Protein AF-0000000076089443 (afdb_homodimer)

Nearest PDB structures (foldseek):
  8ug4-assembly1_B  TM=7.504E-01  e=2.454E-14  Caenorhabditis elegans
  8ug6-assembly1_B  TM=8.385E-01  e=9.277E-10  Mus musculus
  8ug7-assembly1_B  TM=7.865E-01  e=7.239E-10  Mus musculus
  8uga-assembly1_B  TM=7.853E-01  e=1.189E-09  Mus musculus
  6o84-assembly1_B  TM=7.190E-01  e=4.517E-08  Xenopus tropicalis

Foldseek 3Di:
DCPDDDDPPPVPPPPPDPPDDDDDPPPPVVVVVVVVVVVVVVVVVVVVVVVVLLVVLVVVLVVLLVLLQVVLQVCLVPFDFQDDPCSNLVSLLVLLVLLVVLLVCCVPPQCVPAPLPPPVPDPQQDWDFPPPDDPPPPPPPDPDPPPPCPVPPPDDDDDDPPDPPPPPPPPPPPPPCPLPQPFPDQAHKHLQARFDFLLLLVLLVVLLVLLLVLLVQVLCVVVVDVQVCRRDPPSVNVSSVSVSVSSVSLSVSCNRRLSIFGNHPLSSLLSSLSSLLSSLSSQLSSLLSVLLSLQVVLVVCVVVVCPPDPDDHPSPDQGPSNVCVLLRSLSSNLSSLSSSLSSVVNSVRYNTGTGRRDRDPPVCPDPVVPCPPPVCCVLQVLLQVLLVVLLVVLVVLLVVLCCCCPPVVNNLVSLVSLLVNLLVLLVVLQVLLVQLCVFLVVFDFADPPQDHSLLVLLVVLLVLQVLLLVLVLVLLVVVCVPVDPSSVSSNSSSVSVNVSLVSLSVSLSRLLRGAHADVVCLVNVTSLNSLSNSLSSLVSVLVSLSCVSVSVVSVCSSCVRQNVSVVSSSCSNRSSSNSSNSSSSSSSSVSSSPGNSHHPPSD/DCPPCPPDPPVPPPPPPPPPDDDPPVPPVVVVVVVVVVVVVVVVVVVVVVVVLLVVLVVVLVVLLVLLQVVLQVCLVPFDFQDDPCSNLVSLCVLLVLLVVLLVCCVPPQCVPAPLPPPVPDPQQDWDFPPPDDPPPPPPPDPDPPPPPPVPPPDDDDDDPPDPPPPPPPPPPPPPQPLPQPFPDQAHKHLQAGFDFLLLLVLLVVLLVLLLVLLVQVLCQVVVDVQVCRRDPPSVNVSSVSVSVSSVSLSVSCNRRLSIFGNHPLSSLLSSLSSLLSSLSSQLSSLLSVLLSLQVVLVVCVVVVCPPDPDDHPSPDQGPSNVCVLLRSLSSNLSSLSSSLSSVVNSVRYNTGTGRRDRDPPVCPDPVVPCPPPVCCVLQVLLQVLLVVLLVVLVVLLVVLCCCCPPVVNNLVSLVSLLVNLLVLLVVLQVLLVQLCVFLVVFDFADPPQDHSLLVLLVVLLVLQVLLLVLVLVLLVVVCVPVDPSSVSVNSSSVSVNVSSVSLSVSLSRLLRGAHADVVCLVNVTSLNSLSNSLSSLVSVLVSLSCVSVSVVSVCSSCVRQNVSVVSSSCSNRSSSNSSNSSSSSSSSVSSSRGNSHHPPDD

Structure (mmCIF, N/CA/C/O backbone):
data_AF-0000000076089443-model_v1
#
loop_
_entity.id
_entity.type
_entity.pdbx_description
1 polymer Otopetrin-2
#
loop_
_atom_site.group_PDB
_atom_site.id
_atom_site.type_symbol
_atom_site.label_atom_id
_atom_site.label_alt_id
_atom_site.label_comp_id
_atom_site.label_asym_id
_atom_site.label_entity_id
_atom_site.label_seq_id
_atom_site.pdbx_PDB_ins_code
_atom_site.Cartn_x
_atom_site.Cartn_y
_atom_site.Cartn_z
_atom_site.occupancy
_atom_site.B_iso_or_equiv
_atom_site.auth_seq_id
_atom_site.auth_comp_id
_atom_site.auth_asym_id
_atom_site.auth_atom_id
_atom_site.pdbx_PDB_model_num
ATOM 1 N N . MET A 1 1 ? -31.781 113.562 -28.844 1 19.86 1 MET A N 1
ATOM 2 C CA . MET A 1 1 ? -31.609 113.938 -27.438 1 19.86 1 MET A CA 1
ATOM 3 C C . MET A 1 1 ? -31.484 112.688 -26.547 1 19.86 1 MET A C 1
ATOM 5 O O . MET A 1 1 ? -32.281 111.812 -26.625 1 19.86 1 MET A O 1
ATOM 9 N N . GLU A 1 2 ? -30.25 112.562 -26 1 20.41 2 GLU A N 1
ATOM 10 C CA . GLU A 1 2 ? -29.312 111.562 -25.453 1 20.41 2 GLU A CA 1
ATOM 11 C C . GLU A 1 2 ? -29.688 111.188 -24.016 1 20.41 2 GLU A C 1
ATOM 13 O O . GLU A 1 2 ? -28.859 111.188 -23.125 1 20.41 2 GLU A O 1
ATOM 18 N N . GLU A 1 3 ? -30.969 111.5 -23.812 1 20.55 3 GLU A N 1
ATOM 19 C CA . GLU A 1 3 ? -31.312 111.625 -22.391 1 20.55 3 GLU A CA 1
ATOM 20 C C . GLU A 1 3 ? -31 110.312 -21.656 1 20.55 3 GLU A C 1
ATOM 22 O O . GLU A 1 3 ? -31.531 109.25 -22.016 1 20.55 3 GLU A O 1
ATOM 27 N N . GLY A 1 4 ? -29.922 110.25 -20.938 1 20.14 4 GLY A N 1
ATOM 28 C CA . GLY A 1 4 ? -28.938 109.375 -20.312 1 20.14 4 GLY A CA 1
ATOM 29 C C . GLY A 1 4 ? -29.469 108.688 -19.078 1 20.14 4 GLY A C 1
ATOM 30 O O . GLY A 1 4 ? -28.875 107.688 -18.594 1 20.14 4 GLY A O 1
ATOM 31 N N . ASP A 1 5 ? -30.375 109.312 -18.375 1 19.16 5 ASP A N 1
ATOM 32 C CA . ASP A 1 5 ? -30.016 109.375 -16.953 1 19.16 5 ASP A CA 1
ATOM 33 C C . ASP A 1 5 ? -30.094 108 -16.328 1 19.16 5 ASP A C 1
ATOM 35 O O . ASP A 1 5 ? -30.656 107.062 -16.906 1 19.16 5 ASP A O 1
ATOM 39 N N . ASP A 1 6 ? -30.578 108 -14.992 1 20.08 6 ASP A N 1
ATOM 40 C CA . ASP A 1 6 ? -30.188 107.688 -13.609 1 20.08 6 ASP A CA 1
ATOM 41 C C . ASP A 1 6 ? -30.688 106.312 -13.188 1 20.08 6 ASP A C 1
ATOM 43 O O . ASP A 1 6 ? -31.828 105.938 -13.477 1 20.08 6 ASP A O 1
ATOM 47 N N . VAL A 1 7 ? -29.781 105.438 -12.664 1 23.38 7 VAL A N 1
ATOM 48 C CA . VAL A 1 7 ? -29.297 104.062 -12.406 1 23.38 7 VAL A CA 1
ATOM 49 C C . VAL A 1 7 ? -29.969 103.5 -11.148 1 23.38 7 VAL A C 1
ATOM 51 O O . VAL A 1 7 ? -29.688 102.375 -10.734 1 23.38 7 VAL A O 1
ATOM 54 N N . GLN A 1 8 ? -31.047 104.125 -10.57 1 19.88 8 GLN A N 1
ATOM 55 C CA . GLN A 1 8 ? -31.172 103.875 -9.141 1 19.88 8 GLN A CA 1
ATOM 56 C C . GLN A 1 8 ? -31.359 102.375 -8.875 1 19.88 8 GLN A C 1
ATOM 58 O O . GLN A 1 8 ? -32.281 101.75 -9.414 1 19.88 8 GLN A O 1
ATOM 63 N N . ASN A 1 9 ? -30.297 101.688 -8.336 1 21.44 9 ASN A N 1
ATOM 64 C CA . ASN A 1 9 ? -29.891 100.312 -8.008 1 21.44 9 ASN A CA 1
ATOM 65 C C . ASN A 1 9 ? -30.734 99.75 -6.887 1 21.44 9 ASN A C 1
ATOM 67 O O . ASN A 1 9 ? -30.359 98.75 -6.277 1 21.44 9 ASN A O 1
ATOM 71 N N . VAL A 1 10 ? -31.953 100.188 -6.613 1 22.5 10 VAL A N 1
ATOM 72 C CA . VAL A 1 10 ? -32.438 99.812 -5.293 1 22.5 10 VAL A CA 1
ATOM 73 C C . VAL A 1 10 ? -32.438 98.25 -5.176 1 22.5 10 VAL A C 1
ATOM 75 O O . VAL A 1 10 ? -33.062 97.562 -5.957 1 22.5 10 VAL A O 1
ATOM 78 N N . LEU A 1 11 ? -31.359 97.688 -4.617 1 21.2 11 LEU A N 1
ATOM 79 C CA . LEU A 1 11 ? -30.859 96.375 -4.258 1 21.2 11 LEU A CA 1
ATOM 80 C C . LEU A 1 11 ? -31.812 95.688 -3.277 1 21.2 11 LEU A C 1
ATOM 82 O O . LEU A 1 11 ? -31.859 96.062 -2.104 1 21.2 11 LEU A O 1
ATOM 86 N N . THR A 1 12 ? -33.125 95.875 -3.4 1 22.53 12 THR A N 1
ATOM 87 C CA . THR A 1 12 ? -33.875 95.25 -2.275 1 22.53 12 THR A CA 1
ATOM 88 C C . THR A 1 12 ? -33.438 93.812 -2.045 1 22.53 12 THR A C 1
ATOM 90 O O . THR A 1 12 ? -33.312 93.062 -2.996 1 22.53 12 THR A O 1
ATOM 93 N N . GLU A 1 13 ? -32.75 93.562 -0.895 1 22.16 13 GLU A N 1
ATOM 94 C CA . GLU A 1 13 ? -32.156 92.438 -0.218 1 22.16 13 GLU A CA 1
ATOM 95 C C . GLU A 1 13 ? -33.188 91.312 0.045 1 22.16 13 GLU A C 1
ATOM 97 O O . GLU A 1 13 ? -34.125 91.562 0.809 1 22.16 13 GLU A O 1
ATOM 102 N N . GLU A 1 14 ? -33.875 90.812 -0.974 1 21.97 14 GLU A N 1
ATOM 103 C CA . GLU A 1 14 ? -34.812 89.75 -0.653 1 21.97 14 GLU A CA 1
ATOM 104 C C . GLU A 1 14 ? -34.188 88.688 0.237 1 21.97 14 GLU A C 1
ATOM 106 O O . GLU A 1 14 ? -33.062 88.25 -0.038 1 21.97 14 GLU A O 1
ATOM 111 N N . GLU A 1 15 ? -34.469 88.688 1.568 1 23.69 15 GLU A N 1
ATOM 112 C CA . GLU A 1 15 ? -34.156 87.75 2.646 1 23.69 15 GLU A CA 1
ATOM 113 C C . GLU A 1 15 ? -34.438 86.312 2.238 1 23.69 15 GLU A C 1
ATOM 115 O O . GLU A 1 15 ? -35.594 85.938 1.966 1 23.69 15 GLU A O 1
ATOM 120 N N . THR A 1 16 ? -33.719 85.75 1.293 1 24.34 16 THR A N 1
ATOM 121 C CA . THR A 1 16 ? -33.906 84.312 0.91 1 24.34 16 THR A CA 1
ATOM 122 C C . THR A 1 16 ? -33.906 83.438 2.139 1 24.34 16 THR A C 1
ATOM 124 O O . THR A 1 16 ? -33.062 83.625 3.031 1 24.34 16 THR A O 1
ATOM 127 N N . LEU A 1 17 ? -35.031 82.938 2.578 1 27.06 17 LEU A N 1
ATOM 128 C CA . LEU A 1 17 ? -35.344 82 3.621 1 27.06 17 LEU A CA 1
ATOM 129 C C . LEU A 1 17 ? -34.406 80.812 3.531 1 27.06 17 LEU A C 1
ATOM 131 O O . LEU A 1 17 ? -34.094 80.312 2.434 1 27.06 17 LEU A O 1
ATOM 135 N N . PRO A 1 18 ? -33.562 80.5 4.621 1 25.81 18 PRO A N 1
ATOM 136 C CA . PRO A 1 18 ? -32.531 79.5 4.742 1 25.81 18 PRO A CA 1
ATOM 137 C C . PRO A 1 18 ? -33.062 78.062 4.43 1 25.81 18 PRO A C 1
ATOM 139 O O . PRO A 1 18 ? -34.156 77.75 4.875 1 25.81 18 PRO A O 1
ATOM 142 N N . VAL A 1 19 ? -33 77.562 3.176 1 29.19 19 VAL A N 1
ATOM 143 C CA . VAL A 1 19 ? -33.312 76.25 2.758 1 29.19 19 VAL A CA 1
ATOM 144 C C . VAL A 1 19 ? -32.719 75.25 3.73 1 29.19 19 VAL A C 1
ATOM 146 O O . VAL A 1 19 ? -31.531 75.312 4.09 1 29.19 19 VAL A O 1
ATOM 149 N N . GLU A 1 20 ? -33.531 74.562 4.488 1 26.94 20 GLU A N 1
ATOM 150 C CA . GLU A 1 20 ? -33.312 73.5 5.434 1 26.94 20 GLU A CA 1
ATOM 151 C C . GLU A 1 20 ? -32.344 72.438 4.855 1 26.94 20 GLU A C 1
ATOM 153 O O . GLU A 1 20 ? -32.375 72.125 3.66 1 26.94 20 GLU A O 1
ATOM 158 N N . ALA A 1 21 ? -31.25 72.062 5.586 1 27.25 21 ALA A N 1
ATOM 159 C CA . ALA A 1 21 ? -30.062 71.25 5.469 1 27.25 21 ALA A CA 1
ATOM 160 C C . ALA A 1 21 ? -30.422 69.812 5.035 1 27.25 21 ALA A C 1
ATOM 162 O O . ALA A 1 21 ? -31.422 69.25 5.508 1 27.25 21 ALA A O 1
ATOM 163 N N . SER A 1 22 ? -30.078 69.375 3.824 1 29.45 22 SER A N 1
ATOM 164 C CA . SER A 1 22 ? -30.141 68.125 3.141 1 29.45 22 SER A CA 1
ATOM 165 C C . SER A 1 22 ? -29.688 67 4.059 1 29.45 22 SER A C 1
ATOM 167 O O . SER A 1 22 ? -28.719 67.125 4.812 1 29.45 22 SER A O 1
ATOM 169 N N . THR A 1 23 ? -30.562 66.062 4.484 1 33.44 23 THR A N 1
ATOM 170 C CA . THR A 1 23 ? -30.406 64.875 5.238 1 33.44 23 THR A CA 1
ATOM 171 C C . THR A 1 23 ? -29.266 64 4.68 1 33.44 23 THR A C 1
ATOM 173 O O . THR A 1 23 ? -29.109 63.906 3.463 1 33.44 23 THR A O 1
ATOM 176 N N . PRO A 1 24 ? -28.203 63.688 5.461 1 35.5 24 PRO A N 1
ATOM 177 C CA . PRO A 1 24 ? -26.984 62.969 5.082 1 35.5 24 PRO A CA 1
ATOM 178 C C . PRO A 1 24 ? -27.281 61.625 4.418 1 35.5 24 PRO A C 1
ATOM 180 O O . PRO A 1 24 ? -28.281 60.969 4.754 1 35.5 24 PRO A O 1
ATOM 183 N N . LYS A 1 25 ? -26.938 61.406 3.154 1 36.22 25 LYS A N 1
ATOM 184 C CA . LYS A 1 25 ? -26.984 60.188 2.328 1 36.22 25 LYS A CA 1
ATOM 185 C C . LYS A 1 25 ? -26.375 59 3.062 1 36.22 25 LYS A C 1
ATOM 187 O O . LYS A 1 25 ? -25.156 58.938 3.27 1 36.22 25 LYS A O 1
ATOM 192 N N . LYS A 1 26 ? -27 58.406 3.982 1 39.66 26 LYS A N 1
ATOM 193 C CA . LYS A 1 26 ? -26.562 57.156 4.641 1 39.66 26 LYS A CA 1
ATOM 194 C C . LYS A 1 26 ? -26.359 56.031 3.629 1 39.66 26 LYS A C 1
ATOM 196 O O . LYS A 1 26 ? -26.125 54.906 4.008 1 39.66 26 LYS A O 1
ATOM 201 N N . LYS A 1 27 ? -26.734 56.188 2.342 1 39.53 27 LYS A N 1
ATOM 202 C CA . LYS A 1 27 ? -26.938 54.906 1.656 1 39.53 27 LYS A CA 1
ATOM 203 C C . LYS A 1 27 ? -25.609 54.281 1.27 1 39.53 27 LYS A C 1
ATOM 205 O O . LYS A 1 27 ? -25.594 53.219 0.614 1 39.53 27 LYS A O 1
ATOM 210 N N . LYS A 1 28 ? -24.594 55 1.233 1 43.97 28 LYS A N 1
ATOM 211 C CA . LYS A 1 28 ? -23.531 54.375 0.473 1 43.97 28 LYS A CA 1
ATOM 212 C C . LYS A 1 28 ? -22.891 53.219 1.273 1 43.97 28 LYS A C 1
ATOM 214 O O . LYS A 1 28 ? -22.031 52.5 0.762 1 43.97 28 LYS A O 1
ATOM 219 N N . GLU A 1 29 ? -23.156 53.188 2.547 1 44.69 29 GLU A N 1
ATOM 220 C CA . GLU A 1 29 ? -22.359 52.219 3.262 1 44.69 29 GLU A CA 1
ATOM 221 C C . GLU A 1 29 ? -22.859 50.781 2.988 1 44.69 29 GLU A C 1
ATOM 223 O O . GLU A 1 29 ? -22.141 49.812 3.258 1 44.69 29 GLU A O 1
ATOM 228 N N . LYS A 1 30 ? -24 50.656 2.332 1 53.44 30 LYS A N 1
ATOM 229 C CA . LYS A 1 30 ? -24.562 49.312 2.201 1 53.44 30 LYS A CA 1
ATOM 230 C C . LYS A 1 30 ? -23.953 48.594 1.008 1 53.44 30 LYS A C 1
ATOM 232 O O . LYS A 1 30 ? -23.969 47.344 0.962 1 53.44 30 LYS A O 1
ATOM 237 N N . ARG A 1 31 ? -23.391 49.406 0.095 1 54.81 31 ARG A N 1
ATOM 238 C CA . ARG A 1 31 ? -22.906 48.719 -1.103 1 54.81 31 ARG A CA 1
ATOM 239 C C . ARG A 1 31 ? -21.562 48.062 -0.845 1 54.81 31 ARG A C 1
ATOM 241 O O . ARG A 1 31 ? -21.281 46.969 -1.387 1 54.81 31 ARG A O 1
ATOM 248 N N . GLY A 1 32 ? -20.75 48.625 -0.002 1 51.41 32 GLY A N 1
ATOM 249 C CA . GLY A 1 32 ? -19.453 48.031 0.278 1 51.41 32 GLY A CA 1
ATOM 250 C C . GLY A 1 32 ? -19.547 46.719 1.005 1 51.41 32 GLY A C 1
ATOM 251 O O . GLY A 1 32 ? -18.766 45.781 0.739 1 51.41 32 GLY A O 1
ATOM 252 N N . ASP A 1 33 ? -20.562 46.625 1.915 1 56.5 33 ASP A N 1
ATOM 253 C CA . ASP A 1 33 ? -20.719 45.375 2.666 1 56.5 33 ASP A CA 1
ATOM 254 C C . ASP A 1 33 ? -21.234 44.25 1.764 1 56.5 33 ASP A C 1
ATOM 256 O O . ASP A 1 33 ? -20.828 43.094 1.916 1 56.5 33 ASP A O 1
ATOM 260 N N . TYR A 1 34 ? -21.984 44.594 0.722 1 56.16 34 TYR A N 1
ATOM 261 C CA . TYR A 1 34 ? -22.5 43.562 -0.181 1 56.16 34 TYR A CA 1
ATOM 262 C C . TYR A 1 34 ? -21.406 43.031 -1.074 1 56.16 34 TYR A C 1
ATOM 264 O O . TYR A 1 34 ? -21.359 41.812 -1.351 1 56.16 34 TYR A O 1
ATOM 272 N N . LEU A 1 35 ? -20.531 43.844 -1.56 1 53.41 35 LEU A N 1
ATOM 273 C CA . LEU A 1 35 ? -19.422 43.406 -2.4 1 53.41 35 LEU A CA 1
ATOM 274 C C . LEU A 1 35 ? -18.453 42.531 -1.6 1 53.41 35 LEU A C 1
ATOM 276 O O . LEU A 1 35 ? -17.938 41.531 -2.102 1 53.41 35 LEU A O 1
ATOM 280 N N . LEU A 1 36 ? -18.203 42.875 -0.38 1 53.44 36 LEU A N 1
ATOM 281 C CA . LEU A 1 36 ? -17.375 42.062 0.493 1 53.44 36 LEU A CA 1
ATOM 282 C C . LEU A 1 36 ? -18.047 40.75 0.821 1 53.44 36 LEU A C 1
ATOM 284 O O . LEU A 1 36 ? -17.391 39.688 0.857 1 53.44 36 LEU A O 1
ATOM 288 N N . TYR A 1 37 ? -19.328 40.844 0.975 1 52.72 37 TYR A N 1
ATOM 289 C CA . TYR A 1 37 ? -20.094 39.625 1.249 1 52.72 37 TYR A CA 1
ATOM 290 C C . TYR A 1 37 ? -20.141 38.719 0.03 1 52.72 37 TYR A C 1
ATOM 292 O O . TYR A 1 37 ? -19.969 37.5 0.154 1 52.72 37 TYR A O 1
ATOM 300 N N . THR A 1 38 ? -20.266 39.219 -1.16 1 54.03 38 THR A N 1
ATOM 301 C CA . THR A 1 38 ? -20.25 38.438 -2.391 1 54.03 38 THR A CA 1
ATOM 302 C C . THR A 1 38 ? -18.844 37.875 -2.65 1 54.03 38 THR A C 1
ATOM 304 O O . THR A 1 38 ? -18.719 36.75 -3.148 1 54.03 38 THR A O 1
ATOM 307 N N . GLY A 1 39 ? -17.875 38.594 -2.398 1 49.25 39 GLY A N 1
ATOM 308 C CA . GLY A 1 39 ? -16.5 38.125 -2.537 1 49.25 39 GLY A CA 1
ATOM 309 C C . GLY A 1 39 ? -16.172 36.938 -1.633 1 49.25 39 GLY A C 1
ATOM 310 O O . GLY A 1 39 ? -15.5 36 -2.051 1 49.25 39 GLY A O 1
ATOM 311 N N . VAL A 1 40 ? -16.703 37.062 -0.443 1 52.12 40 VAL A N 1
ATOM 312 C CA . VAL A 1 40 ? -16.484 36 0.518 1 52.12 40 VAL A CA 1
ATOM 313 C C . VAL A 1 40 ? -17.25 34.75 0.077 1 52.12 40 VAL A C 1
ATOM 315 O O . VAL A 1 40 ? -16.734 33.625 0.155 1 52.12 40 VAL A O 1
ATOM 318 N N . ILE A 1 41 ? -18.422 34.906 -0.445 1 50.44 41 ILE A N 1
ATOM 319 C CA . ILE A 1 41 ? -19.234 33.781 -0.936 1 50.44 41 ILE A CA 1
ATOM 320 C C . ILE A 1 41 ? -18.562 33.156 -2.152 1 50.44 41 ILE A C 1
ATOM 322 O O . ILE A 1 41 ? -18.516 31.938 -2.275 1 50.44 41 ILE A O 1
ATOM 326 N N . ILE A 1 42 ? -18.094 33.969 -3.066 1 48.75 42 ILE A N 1
ATOM 327 C CA . ILE A 1 42 ? -17.422 33.469 -4.266 1 48.75 42 ILE A CA 1
ATOM 328 C C . ILE A 1 42 ? -16.141 32.75 -3.883 1 48.75 42 ILE A C 1
ATOM 330 O O . ILE A 1 42 ? -15.828 31.688 -4.422 1 48.75 42 ILE A O 1
ATOM 334 N N . SER A 1 43 ? -15.453 33.406 -2.953 1 52.41 43 SER A N 1
ATOM 335 C CA . SER A 1 43 ? -14.219 32.75 -2.516 1 52.41 43 SER A CA 1
ATOM 336 C C . SER A 1 43 ? -14.492 31.422 -1.842 1 52.41 43 SER A C 1
ATOM 338 O O . SER A 1 43 ? -13.758 30.453 -2.057 1 52.41 43 SER A O 1
ATOM 340 N N . LYS A 1 44 ? -15.523 31.422 -1.056 1 54.94 44 LYS A N 1
ATOM 341 C CA . LYS A 1 44 ? -15.922 30.188 -0.393 1 54.94 44 LYS A CA 1
ATOM 342 C C . LYS A 1 44 ? -16.359 29.141 -1.407 1 54.94 44 LYS A C 1
ATOM 344 O O . LYS A 1 44 ? -16.047 27.953 -1.269 1 54.94 44 LYS A O 1
ATOM 349 N N . LEU A 1 45 ? -17.078 29.516 -2.457 1 52.28 45 LEU A N 1
ATOM 350 C CA . LEU A 1 45 ? -17.5 28.625 -3.529 1 52.28 45 LEU A CA 1
ATOM 351 C C . LEU A 1 45 ? -16.297 28.078 -4.301 1 52.28 45 LEU A C 1
ATOM 353 O O . LEU A 1 45 ? -16.281 26.922 -4.699 1 52.28 45 LEU A O 1
ATOM 357 N N . PHE A 1 46 ? -15.32 28.906 -4.395 1 54.75 46 PHE A N 1
ATOM 358 C CA . PHE A 1 46 ? -14.117 28.5 -5.109 1 54.75 46 PHE A CA 1
ATOM 359 C C . PHE A 1 46 ? -13.32 27.484 -4.297 1 54.75 46 PHE A C 1
ATOM 361 O O . PHE A 1 46 ? -12.773 26.531 -4.855 1 54.75 46 PHE A O 1
ATOM 368 N N . PHE A 1 47 ? -13.352 27.766 -3.021 1 54.25 47 PHE A N 1
ATOM 369 C CA . PHE A 1 47 ? -12.633 26.844 -2.156 1 54.25 47 PHE A CA 1
ATOM 370 C C . PHE A 1 47 ? -13.32 25.469 -2.143 1 54.25 47 PHE A C 1
ATOM 372 O O . PHE A 1 47 ? -12.648 24.438 -2.168 1 54.25 47 PHE A O 1
ATOM 379 N N . PHE A 1 48 ? -14.602 25.625 -2.02 1 56.12 48 PHE A N 1
ATOM 380 C CA . PHE A 1 48 ? -15.398 24.406 -2.045 1 56.12 48 PHE A CA 1
ATOM 381 C C . PHE A 1 48 ? -15.164 23.625 -3.338 1 56.12 48 PHE A C 1
ATOM 383 O O . PHE A 1 48 ? -14.984 22.406 -3.312 1 56.12 48 PHE A O 1
ATOM 390 N N . ARG A 1 49 ? -15.07 24.375 -4.301 1 66.94 49 ARG A N 1
ATOM 391 C CA . ARG A 1 49 ? -14.867 23.75 -5.602 1 66.94 49 ARG A CA 1
ATOM 392 C C . ARG A 1 49 ? -13.469 23.141 -5.703 1 66.94 49 ARG A C 1
ATOM 394 O O . ARG A 1 49 ? -13.297 22.047 -6.254 1 66.94 49 ARG A O 1
ATOM 401 N N . SER A 1 50 ? -12.594 23.781 -4.934 1 72.56 50 SER A N 1
ATOM 402 C CA . SER A 1 50 ? -11.227 23.281 -5.027 1 72.56 50 SER A CA 1
ATOM 403 C C . SER A 1 50 ? -11.047 21.984 -4.242 1 72.56 50 SER A C 1
ATOM 405 O O . SER A 1 50 ? -10.383 21.062 -4.711 1 72.56 50 SER A O 1
ATOM 407 N N . ALA A 1 51 ? -11.672 21.953 -3.098 1 76.56 51 ALA A N 1
ATOM 408 C CA . ALA A 1 51 ? -11.555 20.734 -2.293 1 76.56 51 ALA A CA 1
ATOM 409 C C . ALA A 1 51 ? -12.266 19.562 -2.965 1 76.56 51 ALA A C 1
ATOM 411 O O . ALA A 1 51 ? -11.766 18.438 -2.943 1 76.56 51 ALA A O 1
ATOM 412 N N . LEU A 1 52 ? -13.367 19.906 -3.535 1 80.56 52 LEU A N 1
ATOM 413 C CA . LEU A 1 52 ? -14.102 18.875 -4.25 1 80.56 52 LEU A CA 1
ATOM 414 C C . LEU A 1 52 ? -13.328 18.406 -5.477 1 80.56 52 LEU A C 1
ATOM 416 O O . LEU A 1 52 ? -13.32 17.219 -5.797 1 80.56 52 LEU A O 1
ATOM 420 N N . ILE A 1 53 ? -12.656 19.312 -6.086 1 85 53 ILE A N 1
ATOM 421 C CA . ILE A 1 53 ? -11.867 18.953 -7.258 1 85 53 ILE A CA 1
ATOM 422 C C . ILE A 1 53 ? -10.695 18.062 -6.844 1 85 53 ILE A C 1
ATOM 424 O O . ILE A 1 53 ? -10.367 17.094 -7.539 1 85 53 ILE A O 1
ATOM 428 N N . LYS A 1 54 ? -10.086 18.391 -5.727 1 86.38 54 LYS A N 1
ATOM 429 C CA . LYS A 1 54 ? -9 17.547 -5.23 1 86.38 54 LYS A CA 1
ATOM 430 C C . LYS A 1 54 ? -9.5 16.141 -4.926 1 86.38 54 LYS A C 1
ATOM 432 O O . LYS A 1 54 ? -8.82 15.164 -5.227 1 86.38 54 LYS A O 1
ATOM 437 N N . LEU A 1 55 ? -10.648 16.109 -4.414 1 85.94 55 LEU A N 1
ATOM 438 C CA . LEU A 1 55 ? -11.219 14.812 -4.055 1 85.94 55 LEU A CA 1
ATOM 439 C C . LEU A 1 55 ? -11.57 14.008 -5.305 1 85.94 55 LEU A C 1
ATOM 441 O O . LEU A 1 55 ? -11.258 12.82 -5.391 1 85.94 55 LEU A O 1
ATOM 445 N N . VAL A 1 56 ? -12.156 14.594 -6.238 1 88.94 56 VAL A N 1
ATOM 446 C CA . VAL A 1 56 ? -12.57 13.914 -7.461 1 88.94 56 VAL A CA 1
ATOM 447 C C . VAL A 1 56 ? -11.336 13.492 -8.258 1 88.94 56 VAL A C 1
ATOM 449 O O . VAL A 1 56 ? -11.305 12.398 -8.836 1 88.94 56 VAL A O 1
ATOM 452 N N . CYS A 1 57 ? -10.312 14.305 -8.234 1 91.88 57 CYS A N 1
ATOM 453 C CA . CYS A 1 57 ? -9.07 13.945 -8.914 1 91.88 57 CYS A CA 1
ATOM 454 C C . CYS A 1 57 ? -8.398 12.766 -8.219 1 91.88 57 CYS A C 1
ATOM 456 O O . CYS A 1 57 ? -7.82 11.898 -8.883 1 91.88 57 CYS A O 1
ATOM 458 N N . GLY A 1 58 ? -8.57 12.766 -6.922 1 90.75 58 GLY A N 1
ATOM 459 C CA . GLY A 1 58 ? -8.023 11.641 -6.18 1 90.75 58 GLY A CA 1
ATOM 460 C C . GLY A 1 58 ? -8.742 10.336 -6.469 1 90.75 58 GLY A C 1
ATOM 461 O O . GLY A 1 58 ? -8.102 9.297 -6.645 1 90.75 58 GLY A O 1
ATOM 462 N N . VAL A 1 59 ? -10.016 10.375 -6.527 1 90.69 59 VAL A N 1
ATOM 463 C CA . VAL A 1 59 ? -10.805 9.18 -6.816 1 90.69 59 VAL A CA 1
ATOM 464 C C . VAL A 1 59 ? -10.555 8.734 -8.258 1 90.69 59 VAL A C 1
ATOM 466 O O . VAL A 1 59 ? -10.469 7.531 -8.531 1 90.69 59 VAL A O 1
ATOM 469 N N . TYR A 1 60 ? -10.414 9.656 -9.172 1 93.56 60 TYR A N 1
ATOM 470 C CA . TYR A 1 60 ? -10.078 9.344 -10.555 1 93.56 60 TYR A CA 1
ATOM 471 C C . TYR A 1 60 ? -8.75 8.617 -10.641 1 93.56 60 TYR A C 1
ATOM 473 O O . TYR A 1 60 ? -8.641 7.594 -11.32 1 93.56 60 TYR A O 1
ATOM 481 N N . ALA A 1 61 ? -7.75 9.125 -9.984 1 95.88 61 ALA A N 1
ATOM 482 C CA . ALA A 1 61 ? -6.438 8.484 -9.977 1 95.88 61 ALA A CA 1
ATOM 483 C C . ALA A 1 61 ? -6.512 7.07 -9.406 1 95.88 61 ALA A C 1
ATOM 485 O O . ALA A 1 61 ? -5.883 6.148 -9.93 1 95.88 61 ALA A O 1
ATOM 486 N N . LEU A 1 62 ? -7.312 6.93 -8.391 1 95 62 LEU A N 1
ATOM 487 C CA . LEU A 1 62 ? -7.469 5.617 -7.781 1 95 62 LEU A CA 1
ATOM 488 C C . LEU A 1 62 ? -8.125 4.641 -8.75 1 95 62 LEU A C 1
ATOM 490 O O . LEU A 1 62 ? -7.703 3.484 -8.852 1 95 62 LEU A O 1
ATOM 494 N N . ILE A 1 63 ? -9.094 5.066 -9.445 1 95 63 ILE A N 1
ATOM 495 C CA . ILE A 1 63 ? -9.789 4.223 -10.414 1 95 63 ILE A CA 1
ATOM 496 C C . ILE A 1 63 ? -8.82 3.795 -11.516 1 95 63 ILE A C 1
ATOM 498 O O . ILE A 1 63 ? -8.789 2.625 -11.898 1 95 63 ILE A O 1
ATOM 502 N N . ILE A 1 64 ? -7.98 4.715 -11.969 1 96.12 64 ILE A N 1
ATOM 503 C CA . ILE A 1 64 ? -7.039 4.434 -13.047 1 96.12 64 ILE A CA 1
ATOM 504 C C . ILE A 1 64 ? -6.004 3.414 -12.578 1 96.12 64 ILE A C 1
ATOM 506 O O . ILE A 1 64 ? -5.684 2.463 -13.297 1 96.12 64 ILE A O 1
ATOM 510 N N . ILE A 1 65 ? -5.512 3.541 -11.398 1 97.06 65 ILE A N 1
ATOM 511 C CA . ILE A 1 65 ? -4.512 2.631 -10.852 1 97.06 65 ILE A CA 1
ATOM 512 C C . ILE A 1 65 ? -5.113 1.236 -10.695 1 97.06 65 ILE A C 1
ATOM 514 O O . ILE A 1 65 ? -4.492 0.239 -11.07 1 97.06 65 ILE A O 1
ATOM 518 N N . VAL A 1 66 ? -6.348 1.192 -10.211 1 96 66 VAL A N 1
ATOM 519 C CA . VAL A 1 66 ? -7.016 -0.088 -10.008 1 96 66 VAL A CA 1
ATOM 520 C C . VAL A 1 66 ? -7.297 -0.75 -11.352 1 96 66 VAL A C 1
ATOM 522 O O . VAL A 1 66 ? -7.121 -1.96 -11.508 1 96 66 VAL A O 1
ATOM 525 N N . LEU A 1 67 ? -7.695 0.024 -12.312 1 95.44 67 LEU A N 1
ATOM 526 C CA . LEU A 1 67 ? -7.941 -0.521 -13.641 1 95.44 67 LEU A CA 1
ATOM 527 C C . LEU A 1 67 ? -6.656 -1.069 -14.25 1 95.44 67 LEU A C 1
ATOM 529 O O . LEU A 1 67 ? -6.676 -2.102 -14.922 1 95.44 67 LEU A O 1
ATOM 533 N N . GLY A 1 68 ? -5.504 -0.337 -14.047 1 96.12 68 GLY A N 1
ATOM 534 C CA . GLY A 1 68 ? -4.227 -0.861 -14.508 1 96.12 68 GLY A CA 1
ATOM 535 C C . GLY A 1 68 ? -3.877 -2.205 -13.898 1 96.12 68 GLY A C 1
ATOM 536 O O . GLY A 1 68 ? -3.414 -3.109 -14.594 1 96.12 68 GLY A O 1
ATOM 537 N N . LEU A 1 69 ? -4.188 -2.355 -12.633 1 95.75 69 LEU A N 1
ATOM 538 C CA . LEU A 1 69 ? -3.932 -3.604 -11.922 1 95.75 69 LEU A CA 1
ATOM 539 C C . LEU A 1 69 ? -4.836 -4.719 -12.438 1 95.75 69 LEU A C 1
ATOM 541 O O . LEU A 1 69 ? -4.359 -5.809 -12.758 1 95.75 69 LEU A O 1
ATOM 545 N N . VAL A 1 70 ? -6.105 -4.43 -12.586 1 95.44 70 VAL A N 1
ATOM 546 C CA . VAL A 1 70 ? -7.105 -5.438 -12.922 1 95.44 70 VAL A CA 1
ATOM 547 C C . VAL A 1 70 ? -6.934 -5.879 -14.375 1 95.44 70 VAL A C 1
ATOM 549 O O . VAL A 1 70 ? -6.969 -7.074 -14.672 1 95.44 70 VAL A O 1
ATOM 552 N N . PHE A 1 71 ? -6.672 -4.945 -15.258 1 94.94 71 PHE A N 1
ATOM 553 C CA . PHE A 1 71 ? -6.492 -5.301 -16.656 1 94.94 71 PHE A CA 1
ATOM 554 C C . PHE A 1 71 ? -5.211 -6.105 -16.859 1 94.94 71 PHE A C 1
ATOM 556 O O . PHE A 1 71 ? -5.18 -7.047 -17.656 1 94.94 71 PHE A O 1
ATOM 563 N N . ALA A 1 72 ? -4.191 -5.773 -16.125 1 95.44 72 ALA A N 1
ATOM 564 C CA . ALA A 1 72 ? -2.924 -6.492 -16.266 1 95.44 72 ALA A CA 1
ATOM 565 C C . ALA A 1 72 ? -3.053 -7.922 -15.742 1 95.44 72 ALA A C 1
ATOM 567 O O . ALA A 1 72 ? -2.611 -8.867 -16.406 1 95.44 72 ALA A O 1
ATOM 568 N N . ILE A 1 73 ? -3.711 -8.102 -14.602 1 94.25 73 ILE A N 1
ATOM 569 C CA . ILE A 1 73 ? -3.857 -9.422 -14.016 1 94.25 73 ILE A CA 1
ATOM 570 C C . ILE A 1 73 ? -4.816 -10.266 -14.859 1 94.25 73 ILE A C 1
ATOM 572 O O . ILE A 1 73 ? -4.535 -11.43 -15.148 1 94.25 73 ILE A O 1
ATOM 576 N N . ALA A 1 74 ? -5.914 -9.68 -15.273 1 92.75 74 ALA A N 1
ATOM 577 C CA . ALA A 1 74 ? -6.902 -10.414 -16.062 1 92.75 74 ALA A CA 1
ATOM 578 C C . ALA A 1 74 ? -6.312 -10.875 -17.391 1 92.75 74 ALA A C 1
ATOM 580 O O . ALA A 1 74 ? -6.512 -12.023 -17.797 1 92.75 74 ALA A O 1
ATOM 581 N N . THR A 1 75 ? -5.547 -10.023 -18.031 1 91.38 75 THR A N 1
ATOM 582 C CA . THR A 1 75 ? -4.93 -10.391 -19.297 1 91.38 75 THR A CA 1
ATOM 583 C C . THR A 1 75 ? -3.877 -11.477 -19.094 1 91.38 75 THR A C 1
ATOM 585 O O . THR A 1 75 ? -3.76 -12.391 -19.922 1 91.38 75 THR A O 1
ATOM 588 N N . SER A 1 76 ? -3.135 -11.414 -18.016 1 91.38 76 SER A N 1
ATOM 589 C CA . SER A 1 76 ? -2.074 -12.383 -17.75 1 91.38 76 SER A CA 1
ATOM 590 C C . SER A 1 76 ? -2.648 -13.75 -17.391 1 91.38 76 SER A C 1
ATOM 592 O O . SER A 1 76 ? -2.078 -14.781 -17.766 1 91.38 76 SER A O 1
ATOM 594 N N . LEU A 1 77 ? -3.789 -13.773 -16.719 1 88.19 77 LEU A N 1
ATOM 595 C CA . LEU A 1 77 ? -4.379 -15.031 -16.281 1 88.19 77 LEU A CA 1
ATOM 596 C C . LEU A 1 77 ? -5.137 -15.695 -17.438 1 88.19 77 LEU A C 1
ATOM 598 O O . LEU A 1 77 ? -5.242 -16.922 -17.484 1 88.19 77 LEU A O 1
ATOM 602 N N . THR A 1 78 ? -5.664 -14.93 -18.344 1 86.19 78 THR A N 1
ATOM 603 C CA . THR A 1 78 ? -6.531 -15.492 -19.375 1 86.19 78 THR A CA 1
ATOM 604 C C . THR A 1 78 ? -5.832 -15.492 -20.734 1 86.19 78 THR A C 1
ATOM 606 O O . THR A 1 78 ? -6.457 -15.773 -21.75 1 86.19 78 THR A O 1
ATOM 609 N N . ALA A 1 79 ? -4.59 -15.227 -20.781 1 81.81 79 ALA A N 1
ATOM 610 C CA . ALA A 1 79 ? -3.865 -15.148 -22.047 1 81.81 79 ALA A CA 1
ATOM 611 C C . ALA A 1 79 ? -3.789 -16.516 -22.719 1 81.81 79 ALA A C 1
ATOM 613 O O . ALA A 1 79 ? -3.441 -17.516 -22.078 1 81.81 79 ALA A O 1
ATOM 614 N N . GLU A 1 80 ? -4.355 -16.562 -23.859 1 82.25 80 GLU A N 1
ATOM 615 C CA . GLU A 1 80 ? -4.246 -17.734 -24.719 1 82.25 80 GLU A CA 1
ATOM 616 C C . GLU A 1 80 ? -3.525 -17.391 -26.016 1 82.25 80 GLU A C 1
ATOM 618 O O . GLU A 1 80 ? -3.67 -16.281 -26.547 1 82.25 80 GLU A O 1
ATOM 623 N N . GLU A 1 81 ? -2.699 -18.391 -26.422 1 81.25 81 GLU A N 1
ATOM 624 C CA . GLU A 1 81 ? -1.968 -18.172 -27.672 1 81.25 81 GLU A CA 1
ATOM 625 C C . GLU A 1 81 ? -2.924 -17.922 -28.844 1 81.25 81 GLU A C 1
ATOM 627 O O . GLU A 1 81 ? -3.916 -18.641 -28.984 1 81.25 81 GLU A O 1
ATOM 632 N N . ARG A 1 82 ? -2.791 -16.844 -29.688 1 78.81 82 ARG A N 1
ATOM 633 C CA . ARG A 1 82 ? -3.477 -16.531 -30.938 1 78.81 82 ARG A CA 1
ATOM 634 C C . ARG A 1 82 ? -4.855 -15.938 -30.672 1 78.81 82 ARG A C 1
ATOM 636 O O . ARG A 1 82 ? -5.641 -15.734 -31.609 1 78.81 82 ARG A O 1
ATOM 643 N N . VAL A 1 83 ? -5.262 -15.789 -29.375 1 81.88 83 VAL A N 1
ATOM 644 C CA . VAL A 1 83 ? -6.508 -15.117 -29.016 1 81.88 83 VAL A CA 1
ATOM 645 C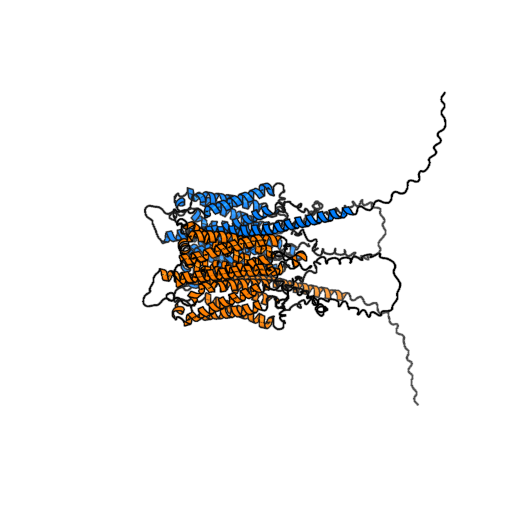 C . VAL A 1 83 ? -6.207 -13.836 -28.25 1 81.88 83 VAL A C 1
ATOM 647 O O . VAL A 1 83 ? -5.664 -13.883 -27.141 1 81.88 83 VAL A O 1
ATOM 650 N N . HIS A 1 84 ? -6.594 -12.75 -28.922 1 79.81 84 HIS A N 1
ATOM 651 C CA . HIS A 1 84 ? -6.273 -11.469 -28.312 1 79.81 84 HIS A CA 1
ATOM 652 C C . HIS A 1 84 ? -7.539 -10.75 -27.859 1 79.81 84 HIS A C 1
ATOM 654 O O . HIS A 1 84 ? -8.461 -10.547 -28.656 1 79.81 84 HIS A O 1
ATOM 660 N N . LYS A 1 85 ? -7.789 -10.352 -26.531 1 79 85 LYS A N 1
ATOM 661 C CA . LYS A 1 85 ? -8.953 -9.664 -25.984 1 79 85 LYS A CA 1
ATOM 662 C C . LYS A 1 85 ? -8.734 -8.156 -25.969 1 79 85 LYS A C 1
ATOM 664 O O . LYS A 1 85 ? -9.688 -7.383 -25.812 1 79 85 LYS A O 1
ATOM 669 N N . TYR A 1 86 ? -7.691 -7.469 -26.219 1 86.31 86 TYR A N 1
ATOM 670 C CA . TYR A 1 86 ? -7.234 -6.113 -26.5 1 86.31 86 TYR A CA 1
ATOM 671 C C . TYR A 1 86 ? -7.562 -5.176 -25.344 1 86.31 86 TYR A C 1
ATOM 673 O O . TYR A 1 86 ? -7.336 -3.965 -25.438 1 86.31 86 TYR A O 1
ATOM 681 N N . TYR A 1 87 ? -8.133 -5.512 -24.203 1 86.06 87 TYR A N 1
ATOM 682 C CA . TYR A 1 87 ? -8.539 -4.586 -23.156 1 86.06 87 TYR A CA 1
ATOM 683 C C . TYR A 1 87 ? -7.336 -3.889 -22.531 1 86.06 87 TYR A C 1
ATOM 685 O O . TYR A 1 87 ? -7.355 -2.674 -22.328 1 86.06 87 TYR A O 1
ATOM 693 N N . LEU A 1 88 ? -6.262 -4.582 -22.297 1 91.5 88 LEU A N 1
ATOM 694 C CA . LEU A 1 88 ? -5.086 -3.955 -21.703 1 91.5 88 LEU A CA 1
ATOM 695 C C . LEU A 1 88 ? -4.445 -2.973 -22.672 1 91.5 88 LEU A C 1
ATOM 697 O O . LEU A 1 88 ? -4.062 -1.867 -22.281 1 91.5 88 LEU A O 1
ATOM 701 N N . GLU A 1 89 ? -4.402 -3.256 -23.969 1 93.38 89 GLU A N 1
ATOM 702 C CA . GLU A 1 89 ? -3.779 -2.416 -25 1 93.38 89 GLU A CA 1
ATOM 703 C C . GLU A 1 89 ? -4.531 -1.1 -25.156 1 93.38 89 GLU A C 1
ATOM 705 O O . GLU A 1 89 ? -3.918 -0.033 -25.234 1 93.38 89 GLU A O 1
ATOM 710 N N . VAL A 1 90 ? -5.777 -1.219 -25.188 1 92.88 90 VAL A N 1
ATOM 711 C CA . VAL A 1 90 ? -6.598 -0.024 -25.359 1 92.88 90 VAL A CA 1
ATOM 712 C C . VAL A 1 90 ? -6.465 0.874 -24.125 1 92.88 90 VAL A C 1
ATOM 714 O O . VAL A 1 90 ? -6.383 2.098 -24.25 1 92.88 90 VAL A O 1
ATOM 717 N N . PHE A 1 91 ? -6.41 0.219 -23 1 95.5 91 PHE A N 1
ATOM 718 C CA . PHE A 1 91 ? -6.262 0.977 -21.766 1 95.5 91 PHE A CA 1
ATOM 719 C C . PHE A 1 91 ? -4.918 1.694 -21.734 1 95.5 91 PHE A C 1
ATOM 721 O O . PHE A 1 91 ? -4.844 2.865 -21.359 1 95.5 91 PHE A O 1
ATOM 728 N N . LEU A 1 92 ? -3.885 1.018 -22.156 1 96.75 92 LEU A N 1
ATOM 729 C CA . LEU A 1 92 ? -2.555 1.614 -22.141 1 96.75 92 LEU A CA 1
ATOM 730 C C . LEU A 1 92 ? -2.447 2.736 -23.156 1 96.75 92 LEU A C 1
ATOM 732 O O . LEU A 1 92 ? -1.784 3.746 -22.922 1 96.75 92 LEU A O 1
ATOM 736 N N . VAL A 1 93 ? -3.084 2.59 -24.281 1 96.25 93 VAL A N 1
ATOM 737 C CA . VAL A 1 93 ? -3.1 3.648 -25.297 1 96.25 93 VAL A CA 1
ATOM 738 C C . VAL A 1 93 ? -3.797 4.887 -24.734 1 96.25 93 VAL A C 1
ATOM 740 O O . VAL A 1 93 ? -3.309 6.008 -24.891 1 96.25 93 VAL A O 1
ATOM 743 N N . TYR A 1 94 ? -4.91 4.68 -24.047 1 96.25 94 TYR A N 1
ATOM 744 C CA . TYR A 1 94 ? -5.609 5.781 -23.391 1 96.25 94 TYR A CA 1
ATOM 745 C C . TYR A 1 94 ? -4.703 6.484 -22.391 1 96.25 94 TYR A C 1
ATOM 747 O O . TYR A 1 94 ? -4.641 7.715 -22.359 1 96.25 94 TYR A O 1
ATOM 755 N N . LEU A 1 95 ? -4.008 5.699 -21.625 1 97.25 95 LEU A N 1
ATOM 756 C CA . LEU A 1 95 ? -3.16 6.25 -20.562 1 97.25 95 LEU A CA 1
ATOM 757 C C . LEU A 1 95 ? -2.045 7.105 -21.156 1 97.25 95 LEU A C 1
ATOM 759 O O . LEU A 1 95 ? -1.836 8.242 -20.734 1 97.25 95 LEU A O 1
ATOM 763 N N . TYR A 1 96 ? -1.373 6.609 -22.156 1 97.88 96 TYR A N 1
ATOM 764 C CA . TYR A 1 96 ? -0.199 7.285 -22.703 1 97.88 96 TYR A CA 1
ATOM 765 C C . TYR A 1 96 ? -0.604 8.477 -23.562 1 97.88 96 TYR A C 1
ATOM 767 O O . TYR A 1 96 ? 0.05 9.516 -23.547 1 97.88 96 TYR A O 1
ATOM 775 N N . VAL A 1 97 ? -1.679 8.367 -24.328 1 97.19 97 VAL A N 1
ATOM 776 C CA . VAL A 1 97 ? -2.121 9.461 -25.188 1 97.19 97 VAL A CA 1
ATOM 777 C C . VAL A 1 97 ? -2.568 10.648 -24.328 1 97.19 97 VAL A C 1
ATOM 779 O O . VAL A 1 97 ? -2.18 11.789 -24.594 1 97.19 97 VAL A O 1
ATOM 782 N N . LEU A 1 98 ? -3.309 10.328 -23.344 1 97.31 98 LEU A N 1
ATOM 783 C CA . LEU A 1 98 ? -3.768 11.406 -22.469 1 97.31 98 LEU A CA 1
ATOM 784 C C . LEU A 1 98 ? -2.604 12.008 -21.688 1 97.31 98 LEU A C 1
ATOM 786 O O . LEU A 1 98 ? -2.551 13.219 -21.484 1 97.31 98 LEU A O 1
ATOM 790 N N . SER A 1 99 ? -1.699 11.195 -21.203 1 97.69 99 SER A N 1
ATOM 791 C CA . SER A 1 99 ? -0.535 11.703 -20.484 1 97.69 99 SER A CA 1
ATOM 792 C C . SER A 1 99 ? 0.316 12.594 -21.391 1 97.69 99 SER A C 1
ATOM 794 O O . SER A 1 99 ? 0.763 13.664 -20.969 1 97.69 99 SER A O 1
ATOM 796 N N . LEU A 1 100 ? 0.517 12.164 -22.625 1 96.88 100 LEU A N 1
ATOM 797 C CA . LEU A 1 100 ? 1.274 12.961 -23.578 1 96.88 100 LEU A CA 1
ATOM 798 C C . LEU A 1 100 ? 0.562 14.281 -23.875 1 96.88 100 LEU A C 1
ATOM 800 O O . LEU A 1 100 ? 1.195 15.336 -23.922 1 96.88 100 LEU A O 1
ATOM 804 N N . GLY A 1 101 ? -0.721 14.195 -24.031 1 95.75 101 GLY A N 1
ATOM 805 C CA . GLY A 1 101 ? -1.493 15.414 -24.25 1 95.75 101 GLY A CA 1
ATOM 806 C C . GLY A 1 101 ? -1.373 16.406 -23.094 1 95.75 101 GLY A C 1
ATOM 807 O O . GLY A 1 101 ? -1.234 17.609 -23.328 1 95.75 101 GLY A O 1
ATOM 808 N N . ILE A 1 102 ? -1.348 15.914 -21.922 1 95.12 102 ILE A N 1
ATOM 809 C CA . ILE A 1 102 ? -1.282 16.766 -20.734 1 95.12 102 ILE A CA 1
ATOM 810 C C . ILE A 1 102 ? 0.1 17.406 -20.625 1 95.12 102 ILE A C 1
ATOM 812 O O . ILE A 1 102 ? 0.217 18.609 -20.375 1 95.12 102 ILE A O 1
ATOM 816 N N . VAL A 1 103 ? 1.142 16.641 -20.781 1 94.56 103 VAL A N 1
ATOM 817 C CA . VAL A 1 103 ? 2.494 17.172 -20.656 1 94.56 103 VAL A CA 1
ATOM 818 C C . VAL A 1 103 ? 2.746 18.203 -21.75 1 94.56 103 VAL A C 1
ATOM 820 O O . VAL A 1 103 ? 3.352 19.25 -21.484 1 94.56 103 VAL A O 1
ATOM 823 N N . ILE A 1 104 ? 2.256 17.953 -22.938 1 91.5 104 ILE A N 1
ATOM 824 C CA . ILE A 1 104 ? 2.416 18.906 -24.031 1 91.5 104 ILE A CA 1
ATOM 825 C C . ILE A 1 104 ? 1.608 20.172 -23.734 1 91.5 104 ILE A C 1
ATOM 827 O O . ILE A 1 104 ? 2.078 21.281 -23.969 1 91.5 104 ILE A O 1
ATOM 831 N N . TYR A 1 105 ? 0.46 20 -23.188 1 91.06 105 TYR A N 1
ATOM 832 C CA . TYR A 1 105 ? -0.36 21.141 -22.797 1 91.06 105 TYR A CA 1
ATOM 833 C C . TYR A 1 105 ? 0.343 21.984 -21.734 1 91.06 105 TYR A C 1
ATOM 835 O O . TYR A 1 105 ? 0.326 23.219 -21.781 1 91.06 105 TYR A O 1
ATOM 843 N N . PHE A 1 106 ? 0.939 21.312 -20.766 1 89.81 106 PHE A N 1
ATOM 844 C CA . PHE A 1 106 ? 1.665 22.031 -19.734 1 89.81 106 PHE A CA 1
ATOM 845 C C . PHE A 1 106 ? 2.828 22.812 -20.328 1 89.81 106 PHE A C 1
ATOM 847 O O . PHE A 1 106 ? 3.055 23.984 -19.984 1 89.81 106 PHE A O 1
ATOM 854 N N . GLN A 1 107 ? 3.518 22.297 -21.266 1 85.19 107 GLN A N 1
ATOM 855 C CA . GLN A 1 107 ? 4.711 22.906 -21.844 1 85.19 107 GLN A CA 1
ATOM 856 C C . GLN A 1 107 ? 4.34 24.062 -22.766 1 85.19 107 GLN A C 1
ATOM 858 O O . GLN A 1 107 ? 5.016 25.094 -22.781 1 85.19 107 GLN A O 1
ATOM 863 N N . LEU A 1 108 ? 3.289 23.906 -23.5 1 83.75 108 LEU A N 1
ATOM 864 C CA . LEU A 1 108 ? 2.969 24.891 -24.531 1 83.75 108 LEU A CA 1
ATOM 865 C C . LEU A 1 108 ? 2.092 26 -23.953 1 83.75 108 LEU A C 1
ATOM 867 O O . LEU A 1 108 ? 2.246 27.172 -24.312 1 83.75 108 LEU A O 1
ATOM 871 N N . PHE A 1 109 ? 1.203 25.688 -23.094 1 81.38 109 PHE A N 1
ATOM 872 C CA . PHE A 1 109 ? 0.215 26.672 -22.672 1 81.38 109 PHE A CA 1
ATOM 873 C C . PHE A 1 109 ? 0.521 27.172 -21.266 1 81.38 109 PHE A C 1
ATOM 875 O O . PHE A 1 109 ? 0.48 28.391 -21.016 1 81.38 109 PHE A O 1
ATOM 882 N N . LEU A 1 110 ? 0.792 26.344 -20.391 1 79.62 110 LEU A N 1
ATOM 883 C CA . LEU A 1 110 ? 0.959 26.766 -19.016 1 79.62 110 LEU A CA 1
ATOM 884 C C . LEU A 1 110 ? 2.303 27.469 -18.812 1 79.62 110 LEU A C 1
ATOM 886 O O . LEU A 1 110 ? 2.389 28.453 -18.094 1 79.62 110 LEU A O 1
ATOM 890 N N . LEU A 1 111 ? 3.305 26.969 -19.438 1 79.25 111 LEU A N 1
ATOM 891 C CA . LEU A 1 111 ? 4.648 27.484 -19.203 1 79.25 111 LEU A CA 1
ATOM 892 C C . LEU A 1 111 ? 5.043 28.484 -20.297 1 79.25 111 LEU A C 1
ATOM 894 O O . LEU A 1 111 ? 6.16 29 -20.281 1 79.25 111 LEU A O 1
ATOM 898 N N . SER A 1 112 ? 4.023 28.734 -21.156 1 71.69 112 SER A N 1
ATOM 899 C CA . SER A 1 112 ? 4.332 29.703 -22.203 1 71.69 112 SER A CA 1
ATOM 900 C C . SER A 1 112 ? 4.539 31.094 -21.609 1 71.69 112 SER A C 1
ATOM 902 O O . SER A 1 112 ? 3.686 31.609 -20.891 1 71.69 112 SER A O 1
ATOM 904 N N . GLY A 1 113 ? 5.785 31.641 -21.562 1 60.25 113 GLY A N 1
ATOM 905 C CA . GLY A 1 113 ? 6.133 32.969 -21.125 1 60.25 113 GLY A CA 1
ATOM 906 C C . GLY A 1 113 ? 6.938 33 -19.844 1 60.25 113 GLY A C 1
ATOM 907 O O . GLY A 1 113 ? 7.379 34.062 -19.391 1 60.25 113 GLY A O 1
ATOM 908 N N . VAL A 1 114 ? 6.82 31.906 -19.125 1 63.91 114 VAL A N 1
ATOM 909 C CA . VAL A 1 114 ? 7.57 31.922 -17.875 1 63.91 114 VAL A CA 1
ATOM 910 C C . VAL A 1 114 ? 9.047 31.641 -18.156 1 63.91 114 VAL A C 1
ATOM 912 O O . VAL A 1 114 ? 9.383 30.656 -18.812 1 63.91 114 VAL A O 1
ATOM 915 N N . LYS A 1 115 ? 9.852 32.656 -18.047 1 53.88 115 LYS A N 1
ATOM 916 C CA . LYS A 1 115 ? 11.289 32.5 -18.219 1 53.88 115 LYS A CA 1
ATOM 917 C C . LYS A 1 115 ? 11.867 31.562 -17.172 1 53.88 115 LYS A C 1
ATOM 919 O O . LYS A 1 115 ? 11.578 31.703 -15.977 1 53.88 115 LYS A O 1
ATOM 924 N N . VAL A 1 116 ? 12.117 30.328 -17.562 1 55.47 116 VAL A N 1
ATOM 925 C CA . VAL A 1 116 ? 12.836 29.375 -16.719 1 55.47 116 VAL A CA 1
ATOM 926 C C . VAL A 1 116 ? 14.148 29.984 -16.234 1 55.47 116 VAL A C 1
ATOM 928 O O . VAL A 1 116 ? 15 30.344 -17.047 1 55.47 116 VAL A O 1
ATOM 931 N N . LYS A 1 117 ? 14.18 30.719 -15.141 1 45.75 117 LYS A N 1
ATOM 932 C CA . LYS A 1 117 ? 15.5 31.109 -14.641 1 45.75 117 LYS A CA 1
ATOM 933 C C . LYS A 1 117 ? 16.328 29.875 -14.266 1 45.75 117 LYS A C 1
ATOM 935 O O . LYS A 1 117 ? 15.961 29.141 -13.352 1 45.75 117 LYS A O 1
ATOM 940 N N . THR A 1 118 ? 16.922 29.25 -15.266 1 41.94 118 THR A N 1
ATOM 941 C CA . THR A 1 118 ? 17.797 28.094 -15.109 1 41.94 118 THR A CA 1
ATOM 942 C C . THR A 1 118 ? 18.938 28.406 -14.133 1 41.94 118 THR A C 1
ATOM 944 O O . THR A 1 118 ? 20 28.875 -14.547 1 41.94 118 THR A O 1
ATOM 947 N N . ASN A 1 119 ? 18.828 29.031 -13.023 1 37.44 119 ASN A N 1
ATOM 948 C CA . ASN A 1 119 ? 20.016 28.938 -12.164 1 37.44 119 ASN A CA 1
ATOM 949 C C . ASN A 1 119 ? 20.266 27.5 -11.727 1 37.44 119 ASN A C 1
ATOM 951 O O . ASN A 1 119 ? 19.531 26.969 -10.906 1 37.44 119 ASN A O 1
ATOM 955 N N . TYR A 1 120 ? 20.875 26.719 -12.602 1 38.88 120 TYR A N 1
ATOM 956 C CA . TYR A 1 120 ? 21.172 25.297 -12.422 1 38.88 120 TYR A CA 1
ATOM 957 C C . TYR A 1 120 ? 21.609 25.016 -10.992 1 38.88 120 TYR A C 1
ATOM 959 O O . TYR A 1 120 ? 21.312 23.953 -10.445 1 38.88 120 TYR A O 1
ATOM 967 N N . PHE A 1 121 ? 22.703 25.766 -10.508 1 35.62 121 PHE A N 1
ATOM 968 C CA . PHE A 1 121 ? 23.375 25.5 -9.242 1 35.62 121 PHE A CA 1
ATOM 969 C C . PHE A 1 121 ? 22.812 26.359 -8.125 1 35.62 121 PHE A C 1
ATOM 971 O O . PHE A 1 121 ? 23.562 26.828 -7.262 1 35.62 121 PHE A O 1
ATOM 978 N N . GLU A 1 122 ? 21.766 27.016 -8.297 1 37.41 122 GLU A N 1
ATOM 979 C CA . GLU A 1 122 ? 21.406 27.922 -7.211 1 37.41 122 GLU A CA 1
ATOM 980 C C . GLU A 1 122 ? 20.969 27.141 -5.973 1 37.41 122 GLU A C 1
ATOM 982 O O . GLU A 1 122 ? 20.25 26.156 -6.078 1 37.41 122 GLU A O 1
ATOM 987 N N . PRO A 1 123 ? 21.594 27.422 -4.797 1 35.41 123 PRO A N 1
ATOM 988 C CA . PRO A 1 123 ? 21.359 26.781 -3.494 1 35.41 123 PRO A CA 1
ATOM 989 C C . PRO A 1 123 ? 19.891 26.734 -3.115 1 35.41 123 PRO A C 1
ATOM 991 O O . PRO A 1 123 ? 19.094 27.578 -3.578 1 35.41 123 PRO A O 1
ATOM 994 N N . ASN A 1 124 ? 19.422 25.625 -2.717 1 38.06 124 ASN A N 1
ATOM 995 C CA . ASN A 1 124 ? 18.109 25.266 -2.174 1 38.06 124 ASN A CA 1
ATOM 996 C C . ASN A 1 124 ? 17.547 26.375 -1.294 1 38.06 124 ASN A C 1
ATOM 998 O O . ASN A 1 124 ? 18.078 26.641 -0.21 1 38.06 124 ASN A O 1
ATOM 1002 N N . ILE A 1 125 ? 17.078 27.453 -1.793 1 36.25 125 ILE A N 1
ATOM 1003 C CA . ILE A 1 125 ? 16.406 28.5 -1.029 1 36.25 125 ILE A CA 1
ATOM 1004 C C . ILE A 1 125 ? 15.156 27.938 -0.367 1 36.25 125 ILE A C 1
ATOM 1006 O O . ILE A 1 125 ? 14.352 27.266 -1.018 1 36.25 125 ILE A O 1
ATOM 1010 N N . ARG A 1 126 ? 15.172 27.781 0.889 1 40.53 126 ARG A N 1
ATOM 1011 C CA . ARG A 1 126 ? 13.992 27.359 1.639 1 40.53 126 ARG A CA 1
ATOM 1012 C C . ARG A 1 126 ? 12.852 28.359 1.465 1 40.53 126 ARG A C 1
ATOM 1014 O O . ARG A 1 126 ? 13.055 29.578 1.596 1 40.53 126 ARG A O 1
ATOM 1021 N N . VAL A 1 127 ? 11.914 27.984 0.869 1 43.69 127 VAL A N 1
ATOM 1022 C CA . VAL A 1 127 ? 10.68 28.688 0.516 1 43.69 127 VAL A CA 1
ATOM 1023 C C . VAL A 1 127 ? 9.727 28.688 1.707 1 43.69 127 VAL A C 1
ATOM 1025 O O . VAL A 1 127 ? 9.555 27.656 2.373 1 43.69 127 VAL A O 1
ATOM 1028 N N . THR A 1 128 ? 9.586 29.812 2.375 1 39.38 128 THR A N 1
ATOM 1029 C CA . THR A 1 128 ? 8.516 29.953 3.359 1 39.38 128 THR A CA 1
ATOM 1030 C C . THR A 1 128 ? 7.152 29.953 2.678 1 39.38 128 THR A C 1
ATOM 1032 O O . THR A 1 128 ? 6.934 30.688 1.717 1 39.38 128 THR A O 1
ATOM 1035 N N . VAL A 1 129 ? 6.477 29.047 2.799 1 43.56 129 VAL A N 1
ATOM 1036 C CA . VAL A 1 129 ? 5.145 28.859 2.232 1 43.56 129 VAL A CA 1
ATOM 1037 C C . VAL A 1 129 ? 4.133 29.703 3.01 1 43.56 129 VAL A C 1
ATOM 1039 O O . VAL A 1 129 ? 3.98 29.547 4.223 1 43.56 129 VAL A O 1
ATOM 1042 N N . LYS A 1 130 ? 3.809 31.031 2.621 1 40.03 130 LYS A N 1
ATOM 1043 C CA . LYS A 1 130 ? 2.684 31.781 3.174 1 40.03 130 LYS A CA 1
ATOM 1044 C C . LYS A 1 130 ? 1.354 31.203 2.703 1 40.03 130 LYS A C 1
ATOM 1046 O O . LYS A 1 130 ? 1.129 31.047 1.5 1 40.03 130 LYS A O 1
ATOM 1051 N N . GLN A 1 131 ? 0.781 30.531 3.443 1 37.31 131 GLN A N 1
ATOM 1052 C CA . GLN A 1 131 ? -0.597 30.156 3.131 1 37.31 131 GLN A CA 1
ATOM 1053 C C . GLN A 1 131 ? -1.472 31.406 2.967 1 37.31 131 GLN A C 1
ATOM 1055 O O . GLN A 1 131 ? -1.48 32.281 3.83 1 37.31 131 GLN A O 1
ATOM 1060 N N . ASP A 1 132 ? -1.861 31.953 1.977 1 33.47 132 ASP A N 1
ATOM 1061 C CA . ASP A 1 132 ? -2.678 33.125 1.691 1 33.47 132 ASP A CA 1
ATOM 1062 C C . ASP A 1 132 ? -3.725 33.344 2.779 1 33.47 132 ASP A C 1
ATOM 1064 O O . ASP A 1 132 ? -4.355 34.406 2.84 1 33.47 132 ASP A O 1
ATOM 1068 N N . GLY A 1 133 ? -4.652 32.562 3.104 1 30.97 133 GLY A N 1
ATOM 1069 C CA . GLY A 1 133 ? -5.805 33.156 3.783 1 30.97 133 GLY A CA 1
ATOM 1070 C C . GLY A 1 133 ? -5.441 33.844 5.082 1 30.97 133 GLY A C 1
ATOM 1071 O O . GLY A 1 133 ? -5.867 34.969 5.324 1 30.97 133 GLY A O 1
ATOM 1072 N N . SER A 1 134 ? -5.434 33.156 6.27 1 30.59 134 SER A N 1
ATOM 1073 C CA . SER A 1 134 ? -5.48 33.812 7.566 1 30.59 134 SER A CA 1
ATOM 1074 C C . SER A 1 134 ? -4.156 34.5 7.875 1 30.59 134 SER A C 1
ATOM 1076 O O . SER A 1 134 ? -3.084 33.969 7.586 1 30.59 134 SER A O 1
ATOM 1078 N N . ALA A 1 135 ? -4.16 35.938 8 1 30.55 135 ALA A N 1
ATOM 1079 C CA . ALA A 1 135 ? -3.193 36.938 8.445 1 30.55 135 ALA A CA 1
ATOM 1080 C C . ALA A 1 135 ? -2.211 36.344 9.453 1 30.55 135 ALA A C 1
ATOM 1082 O O . ALA A 1 135 ? -1.42 37.062 10.055 1 30.55 135 ALA A O 1
ATOM 1083 N N . ASN A 1 136 ? -2.572 35.188 10.062 1 27.89 136 ASN A N 1
ATOM 1084 C CA . ASN A 1 136 ? -1.697 34.938 11.211 1 27.89 136 ASN A CA 1
ATOM 1085 C C . ASN A 1 136 ? -0.273 34.625 10.766 1 27.89 136 ASN A C 1
ATOM 1087 O O . ASN A 1 136 ? -0.027 33.562 10.148 1 27.89 136 ASN A O 1
ATOM 1091 N N . VAL A 1 137 ? 0.394 35.656 10.312 1 28.97 137 VAL A N 1
ATOM 1092 C CA . VAL A 1 137 ? 1.837 35.656 10.094 1 28.97 137 VAL A CA 1
ATOM 1093 C C . VAL A 1 137 ? 2.549 34.969 11.25 1 28.97 137 VAL A C 1
ATOM 1095 O O . VAL A 1 137 ? 2.486 35.438 12.391 1 28.97 137 VAL A O 1
ATOM 1098 N N . HIS A 1 138 ? 2.467 33.688 11.328 1 27.06 138 HIS A N 1
ATOM 1099 C CA . HIS A 1 138 ? 3.436 33.188 12.281 1 27.06 138 HIS A CA 1
ATOM 1100 C C . HIS A 1 138 ? 4.805 33.812 12.094 1 27.06 138 HIS A C 1
ATOM 1102 O O . HIS A 1 138 ? 5.461 33.594 11.07 1 27.06 138 HIS A O 1
ATOM 1108 N N . LYS A 1 139 ? 4.891 35.031 12.492 1 28.61 139 LYS A N 1
ATOM 1109 C CA . LYS A 1 139 ? 6.168 35.75 12.57 1 28.61 139 LYS A CA 1
ATOM 1110 C C . LYS A 1 139 ? 7.238 34.844 13.219 1 28.61 139 LYS A C 1
ATOM 1112 O O . LYS A 1 139 ? 7.086 34.406 14.359 1 28.61 139 LYS A O 1
ATOM 1117 N N . SER A 1 140 ? 7.77 34.031 12.531 1 26.64 140 SER A N 1
ATOM 1118 C CA . SER A 1 140 ? 8.977 33.469 13.133 1 26.64 140 SER A CA 1
ATOM 1119 C C . SER A 1 140 ? 9.773 34.531 13.883 1 26.64 140 SER A C 1
ATOM 1121 O O . SER A 1 140 ? 9.859 35.656 13.43 1 26.64 140 SER A O 1
ATOM 1123 N N . PRO A 1 141 ? 9.805 34.5 15.25 1 26.17 141 PRO A N 1
ATOM 1124 C CA . PRO A 1 141 ? 10.477 35.5 16.062 1 26.17 141 PRO A CA 1
ATOM 1125 C C . PRO A 1 141 ? 11.773 36 15.422 1 26.17 141 PRO A C 1
ATOM 1127 O O . PRO A 1 141 ? 12.664 35.219 15.133 1 26.17 141 PRO A O 1
ATOM 1130 N N . THR A 1 142 ? 11.594 36.906 14.445 1 24.3 142 THR A N 1
ATOM 1131 C CA . THR A 1 142 ? 12.781 37.594 13.938 1 24.3 142 THR A CA 1
ATOM 1132 C C . THR A 1 142 ? 13.719 37.969 15.086 1 24.3 142 THR A C 1
ATOM 1134 O O . THR A 1 142 ? 13.281 38.5 16.109 1 24.3 142 THR A O 1
ATOM 1137 N N . ALA A 1 143 ? 14.898 37.344 15.133 1 25.45 143 ALA A N 1
ATOM 1138 C CA . ALA A 1 143 ? 16 37.688 16.031 1 25.45 143 ALA A CA 1
ATOM 1139 C C . ALA A 1 143 ? 16.078 39.188 16.281 1 25.45 143 ALA A C 1
ATOM 1141 O O . ALA A 1 143 ? 15.914 39.969 15.344 1 25.45 143 ALA A O 1
ATOM 1142 N N . SER A 1 144 ? 15.555 39.625 17.469 1 23.81 144 SER A N 1
ATOM 1143 C CA . SER A 1 144 ? 15.797 41 17.953 1 23.81 144 SER A CA 1
ATOM 1144 C C . SER A 1 144 ? 17.188 41.469 17.578 1 23.81 144 SER A C 1
ATOM 1146 O O . SER A 1 144 ? 18.141 40.688 17.578 1 23.81 144 SER A O 1
ATOM 1148 N N . PRO A 1 145 ? 17.312 42.469 16.719 1 24.58 145 PRO A N 1
ATOM 1149 C CA . PRO A 1 145 ? 18.641 43 16.406 1 24.58 145 PRO A CA 1
ATOM 1150 C C . PRO A 1 145 ? 19.547 43.062 17.625 1 24.58 145 PRO A C 1
ATOM 1152 O O . PRO A 1 145 ? 19.094 43.312 18.734 1 24.58 145 PRO A O 1
ATOM 1155 N N . TYR A 1 146 ? 20.594 42.188 17.703 1 22.27 146 TYR A N 1
ATOM 1156 C CA . TYR A 1 146 ? 21.609 42.281 18.734 1 22.27 146 TYR A CA 1
ATOM 1157 C C . TYR A 1 146 ? 21.953 43.75 19.031 1 22.27 146 TYR A C 1
ATOM 1159 O O . TYR A 1 146 ? 22.125 44.562 18.109 1 22.27 146 TYR A O 1
ATOM 1167 N N . PRO A 1 147 ? 21.344 44.406 20.125 1 26.42 147 PRO A N 1
ATOM 1168 C CA . PRO A 1 147 ? 21.781 45.75 20.5 1 26.42 147 PRO A CA 1
ATOM 1169 C C . PRO A 1 147 ? 23.281 45.938 20.375 1 26.42 147 PRO A C 1
ATOM 1171 O O . PRO A 1 147 ? 24.047 45.094 20.828 1 26.42 147 PRO A O 1
ATOM 1174 N N . GLY A 1 148 ? 23.766 46.344 19.125 1 22.27 148 GLY A N 1
ATOM 1175 C CA . GLY A 1 148 ? 25.172 46.688 19.016 1 22.27 148 GLY A CA 1
ATOM 1176 C C . GLY A 1 148 ? 25.734 47.312 20.281 1 22.27 148 GLY A C 1
ATOM 1177 O O . GLY A 1 148 ? 25.078 48.156 20.922 1 22.27 148 GLY A O 1
ATOM 1178 N N . ARG A 1 149 ? 26.438 46.5 21.062 1 23.05 149 ARG A N 1
ATOM 1179 C CA . ARG A 1 149 ? 27.203 46.906 22.25 1 23.05 149 ARG A CA 1
ATOM 1180 C C . ARG A 1 149 ? 27.844 48.281 22.031 1 23.05 149 ARG A C 1
ATOM 1182 O O . ARG A 1 149 ? 28.688 48.438 21.141 1 23.05 149 ARG A O 1
ATOM 1189 N N . ILE A 1 150 ? 26.984 49.344 22.156 1 25.7 150 ILE A N 1
ATOM 1190 C CA . ILE A 1 150 ? 27.625 50.656 22.312 1 25.7 150 ILE A CA 1
ATOM 1191 C C . ILE A 1 150 ? 28.781 50.562 23.297 1 25.7 150 ILE A C 1
ATOM 1193 O O . ILE A 1 150 ? 28.562 50.312 24.484 1 25.7 150 ILE A O 1
ATOM 1197 N N . THR A 1 151 ? 29.844 49.781 22.922 1 21.08 151 THR A N 1
ATOM 1198 C CA . THR A 1 151 ? 31.031 49.781 23.781 1 21.08 151 THR A CA 1
ATOM 1199 C C . THR A 1 151 ? 31.359 51.188 24.266 1 21.08 151 THR A C 1
ATOM 1201 O O . THR A 1 151 ? 31.5 52.094 23.453 1 21.08 151 THR A O 1
ATOM 1204 N N . GLU A 1 152 ? 30.891 51.531 25.422 1 22.98 152 GLU A N 1
ATOM 1205 C CA . GLU A 1 152 ? 31.234 52.688 26.219 1 22.98 152 GLU A CA 1
ATOM 1206 C C . GLU A 1 152 ? 32.75 52.906 26.266 1 22.98 152 GLU A C 1
ATOM 1208 O O . GLU A 1 152 ? 33.438 52.281 27.094 1 22.98 152 GLU A O 1
ATOM 1213 N N . ASN A 1 153 ? 33.5 52.688 25.078 1 21.25 153 ASN A N 1
ATOM 1214 C CA . ASN A 1 153 ? 34.938 52.906 25.297 1 21.25 153 ASN A CA 1
ATOM 1215 C C . ASN A 1 153 ? 35.219 54.219 26 1 21.25 153 ASN A C 1
ATOM 1217 O O . ASN A 1 153 ? 34.781 55.281 25.531 1 21.25 153 ASN A O 1
ATOM 1221 N N . ASN A 1 154 ? 35.469 54.25 27.25 1 21.59 154 ASN A N 1
ATOM 1222 C CA . ASN A 1 154 ? 35.906 55.25 28.219 1 21.59 154 ASN A CA 1
ATOM 1223 C C . ASN A 1 154 ? 37.125 56.031 27.719 1 21.59 154 ASN A C 1
ATOM 1225 O O . ASN A 1 154 ? 37.75 56.75 28.5 1 21.59 154 ASN A O 1
ATOM 1229 N N . HIS A 1 155 ? 37.781 55.594 26.5 1 21.16 155 HIS A N 1
ATOM 1230 C CA . HIS A 1 155 ? 39.156 56 26.625 1 21.16 155 HIS A CA 1
ATOM 1231 C C . HIS A 1 155 ? 39.312 57.5 26.781 1 21.16 155 HIS A C 1
ATOM 1233 O O . HIS A 1 155 ? 38.438 58.25 26.375 1 21.16 155 HIS A O 1
ATOM 1239 N N . GLU A 1 156 ? 40.5 57.969 27.344 1 22.42 156 GLU A N 1
ATOM 1240 C CA . GLU A 1 156 ? 41.219 59.156 27.844 1 22.42 156 GLU A CA 1
ATOM 1241 C C . GLU A 1 156 ? 41.281 60.25 26.781 1 22.42 156 GLU A C 1
ATOM 1243 O O . GLU A 1 156 ? 41.031 60 25.609 1 22.42 156 GLU A O 1
ATOM 1248 N N . ASP A 1 157 ? 42.344 61.094 26.812 1 23.36 157 ASP A N 1
ATOM 1249 C CA . ASP A 1 157 ? 42.594 62.531 26.797 1 23.36 157 ASP A CA 1
ATOM 1250 C C . ASP A 1 157 ? 42.719 63.062 25.359 1 23.36 157 ASP A C 1
ATOM 1252 O O . ASP A 1 157 ? 42.625 64.25 25.125 1 23.36 157 ASP A O 1
ATOM 1256 N N . LYS A 1 158 ? 43.406 62.312 24.344 1 25.69 158 LYS A N 1
ATOM 1257 C CA . LYS A 1 158 ? 44.406 63.125 23.672 1 25.69 158 LYS A CA 1
ATOM 1258 C C . LYS A 1 158 ? 43.781 64.188 22.781 1 25.69 158 LYS A C 1
ATOM 1260 O O . LYS A 1 158 ? 42.625 64 22.344 1 25.69 158 LYS A O 1
ATOM 1265 N N . PRO A 1 159 ? 44.656 65 22.156 1 28.23 159 PRO A N 1
ATOM 1266 C CA . PRO A 1 159 ? 44.594 66.438 21.688 1 28.23 159 PRO A CA 1
ATOM 1267 C C . PRO A 1 159 ? 43.656 66.625 20.484 1 28.23 159 PRO A C 1
ATOM 1269 O O . PRO A 1 159 ? 43.375 65.625 19.781 1 28.23 159 PRO A O 1
ATOM 1272 N N . SER A 1 160 ? 43.094 67.75 20.266 1 23.83 160 SER A N 1
ATOM 1273 C CA . SER A 1 160 ? 42 68.5 19.609 1 23.83 160 SER A CA 1
ATOM 1274 C C . SER A 1 160 ? 42.219 68.562 18.094 1 23.83 160 SER A C 1
ATOM 1276 O O . SER A 1 160 ? 41.469 69.312 17.406 1 23.83 160 SER A O 1
ATOM 1278 N N . LEU A 1 161 ? 43.25 67.938 17.484 1 22.73 161 LEU A N 1
ATOM 1279 C CA . LEU A 1 161 ? 43.625 68.625 16.25 1 22.73 161 LEU A CA 1
ATOM 1280 C C . LEU A 1 161 ? 42.469 68.625 15.25 1 22.73 161 LEU A C 1
ATOM 1282 O O . LEU A 1 161 ? 41.875 67.562 14.984 1 22.73 161 LEU A O 1
ATOM 1286 N N . THR A 1 162 ? 41.812 69.75 14.906 1 23.55 162 THR A N 1
ATOM 1287 C CA . THR A 1 162 ? 40.656 70.25 14.211 1 23.55 162 THR A CA 1
ATOM 1288 C C . THR A 1 162 ? 40.719 69.938 12.727 1 23.55 162 THR A C 1
ATOM 1290 O O . THR A 1 162 ? 39.844 70.375 11.961 1 23.55 162 THR A O 1
ATOM 1293 N N . GLU A 1 163 ? 41.75 69.312 12.141 1 24.09 163 GLU A N 1
ATOM 1294 C CA . GLU A 1 163 ? 41.844 69.688 10.727 1 24.09 163 GLU A CA 1
ATOM 1295 C C . GLU A 1 163 ? 40.594 69.25 9.969 1 24.09 163 GLU A C 1
ATOM 1297 O O . GLU A 1 163 ? 39.969 68.25 10.305 1 24.09 163 GLU A O 1
ATOM 1302 N N . ASP A 1 164 ? 40.031 70.062 9.055 1 24.55 164 ASP A N 1
ATOM 1303 C CA . ASP A 1 164 ? 38.875 70.375 8.211 1 24.55 164 ASP A CA 1
ATOM 1304 C C . ASP A 1 164 ? 38.625 69.25 7.195 1 24.55 164 ASP A C 1
ATOM 1306 O O . ASP A 1 164 ? 37.844 69.438 6.258 1 24.55 164 ASP A O 1
ATOM 1310 N N . VAL A 1 165 ? 39.281 68.062 7.293 1 24.92 165 VAL A N 1
ATOM 1311 C CA . VAL A 1 165 ? 39.25 67.312 6.027 1 24.92 165 VAL A CA 1
ATOM 1312 C C . VAL A 1 165 ? 37.781 67.062 5.625 1 24.92 165 VAL A C 1
ATOM 1314 O O . VAL A 1 165 ? 37 66.5 6.398 1 24.92 165 VAL A O 1
ATOM 1317 N N . GLU A 1 166 ? 37.219 67.875 4.645 1 24.3 166 GLU A N 1
ATOM 1318 C CA . GLU A 1 166 ? 35.938 67.875 3.902 1 24.3 166 GLU A CA 1
ATOM 1319 C C . GLU A 1 166 ? 35.562 66.5 3.402 1 24.3 166 GLU A C 1
ATOM 1321 O O . GLU A 1 166 ? 36.062 66.062 2.355 1 24.3 166 GLU A O 1
ATOM 1326 N N . ARG A 1 167 ? 35.906 65.375 4.168 1 22.84 167 ARG A N 1
ATOM 1327 C CA . ARG A 1 167 ? 35.688 64.125 3.506 1 22.84 167 ARG A CA 1
ATOM 1328 C C . ARG A 1 167 ? 34.25 63.938 3.066 1 22.84 167 ARG A C 1
ATOM 1330 O O . ARG A 1 167 ? 33.312 64.125 3.869 1 22.84 167 ARG A O 1
ATOM 1337 N N . ASN A 1 168 ? 33.969 64.312 1.743 1 25.09 168 ASN A N 1
ATOM 1338 C CA . ASN A 1 168 ? 32.781 64.125 0.914 1 25.09 168 ASN A CA 1
ATOM 1339 C C . ASN A 1 168 ? 32.188 62.719 1.162 1 25.09 168 ASN A C 1
ATOM 1341 O O . ASN A 1 168 ? 32.812 61.719 0.794 1 25.09 168 ASN A O 1
ATOM 1345 N N . GLY A 1 169 ? 31.891 62.406 2.385 1 22.56 169 GLY A N 1
ATOM 1346 C CA . GLY A 1 169 ? 31.297 61.125 2.74 1 22.56 169 GLY A CA 1
ATOM 1347 C C . GLY A 1 169 ? 30.094 60.781 1.893 1 22.56 169 GLY A C 1
ATOM 1348 O O . GLY A 1 169 ? 29.078 61.469 1.935 1 22.56 169 GLY A O 1
ATOM 1349 N N . ASP A 1 170 ? 30.375 60.344 0.604 1 25.92 170 ASP A N 1
ATOM 1350 C CA . ASP A 1 170 ? 29.297 59.844 -0.236 1 25.92 170 ASP A CA 1
ATOM 1351 C C . ASP A 1 170 ? 28.344 58.969 0.572 1 25.92 170 ASP A C 1
ATOM 1353 O O . ASP A 1 170 ? 28.781 58.125 1.354 1 25.92 170 ASP A O 1
ATOM 1357 N N . GLN A 1 171 ? 27.266 59.562 1.062 1 25.23 171 GLN A N 1
ATOM 1358 C CA . GLN A 1 171 ? 26.078 58.938 1.645 1 25.23 171 GLN A CA 1
ATOM 1359 C C . GLN A 1 171 ? 25.766 57.625 0.961 1 25.23 171 GLN A C 1
ATOM 1361 O O . GLN A 1 171 ? 25.422 57.594 -0.224 1 25.23 171 GLN A O 1
ATOM 1366 N N . LEU A 1 172 ? 26.609 56.594 1.185 1 26.25 172 LEU A N 1
ATOM 1367 C CA . LEU A 1 172 ? 26.141 55.281 0.75 1 26.25 172 LEU A CA 1
ATOM 1368 C C . LEU A 1 172 ? 24.641 55.094 1.042 1 26.25 172 LEU A C 1
ATOM 1370 O O . LEU A 1 172 ? 24.219 55.188 2.199 1 26.25 172 LEU A O 1
ATOM 1374 N N . SER A 1 173 ? 23.766 55.719 0.195 1 25.67 173 SER A N 1
ATOM 1375 C CA . SER A 1 173 ? 22.344 55.406 0.172 1 25.67 173 SER A CA 1
ATOM 1376 C C . SER A 1 173 ? 22.094 53.969 0.583 1 25.67 173 SER A C 1
ATOM 1378 O O . SER A 1 173 ? 22.703 53.031 0.037 1 25.67 173 SER A O 1
ATOM 1380 N N . VAL A 1 174 ? 22.031 53.75 1.831 1 29 174 VAL A N 1
ATOM 1381 C CA . VAL A 1 174 ? 21.422 52.531 2.318 1 29 174 VAL A CA 1
ATOM 1382 C C . VAL A 1 174 ? 20.281 52.094 1.388 1 29 174 VAL A C 1
ATOM 1384 O O . VAL A 1 174 ? 19.25 52.75 1.331 1 29 174 VAL A O 1
ATOM 1387 N N . GLY A 1 175 ? 20.641 51.875 0.072 1 26.5 175 GLY A N 1
ATOM 1388 C CA . GLY A 1 175 ? 19.609 51.281 -0.746 1 26.5 175 GLY A CA 1
ATOM 1389 C C . GLY A 1 175 ? 18.734 50.312 0.023 1 26.5 175 GLY A C 1
ATOM 1390 O O . GLY A 1 175 ? 19.25 49.5 0.815 1 26.5 175 GLY A O 1
ATOM 1391 N N . SER A 1 176 ? 17.562 50.812 0.515 1 27.91 176 SER A N 1
ATOM 1392 C CA . SER A 1 176 ? 16.453 50 0.965 1 27.91 176 SER A CA 1
ATOM 1393 C C . SER A 1 176 ? 16.453 48.656 0.239 1 27.91 176 SER A C 1
ATOM 1395 O O . SER A 1 176 ? 16.422 48.594 -0.993 1 27.91 176 SER A O 1
ATOM 1397 N N . TYR A 1 177 ? 17.266 47.75 0.686 1 29.77 177 TYR A N 1
ATOM 1398 C CA . TYR A 1 177 ? 17.109 46.375 0.323 1 29.77 177 TYR A CA 1
ATOM 1399 C C . TYR A 1 177 ? 15.648 46 0.105 1 29.77 177 TYR A C 1
ATOM 1401 O O . TYR A 1 177 ? 14.922 45.719 1.06 1 29.77 177 TYR A O 1
ATOM 1409 N N . HIS A 1 178 ? 14.891 46.844 -0.655 1 28.17 178 HIS A N 1
ATOM 1410 C CA . HIS A 1 178 ? 13.594 46.281 -1.02 1 28.17 178 HIS A CA 1
ATOM 1411 C C . HIS A 1 178 ? 13.75 44.875 -1.613 1 28.17 178 HIS A C 1
ATOM 1413 O O . HIS A 1 178 ? 14.305 44.719 -2.703 1 28.17 178 HIS A O 1
ATOM 1419 N N . SER A 1 179 ? 14.18 43.906 -0.819 1 32.94 179 SER A N 1
ATOM 1420 C CA . SER A 1 179 ? 14.016 42.5 -1.249 1 32.94 179 SER A CA 1
ATOM 1421 C C . SER A 1 179 ? 12.797 42.344 -2.148 1 32.94 179 SER A C 1
ATOM 1423 O O . SER A 1 179 ? 11.688 42.75 -1.773 1 32.94 179 SER A O 1
ATOM 1425 N N . HIS A 1 180 ? 12.93 42.656 -3.389 1 32.56 180 HIS A N 1
ATOM 1426 C CA . HIS A 1 180 ? 11.844 42.375 -4.32 1 32.56 180 HIS A CA 1
ATOM 1427 C C . HIS A 1 180 ? 11.297 40.969 -4.125 1 32.56 180 HIS A C 1
ATOM 1429 O O . HIS A 1 180 ? 12.031 40 -4.25 1 32.56 180 HIS A O 1
ATOM 1435 N N . PHE A 1 181 ? 10.484 40.719 -3.244 1 39.41 181 PHE A N 1
ATOM 1436 C CA . PHE A 1 181 ? 9.641 39.562 -3.107 1 39.41 181 PHE A CA 1
ATOM 1437 C C . PHE A 1 181 ? 8.922 39.25 -4.418 1 39.41 181 PHE A C 1
ATOM 1439 O O . PHE A 1 181 ? 8.227 40.094 -4.965 1 39.41 181 PHE A O 1
ATOM 1446 N N . GLU A 1 182 ? 9.672 38.562 -5.258 1 45.66 182 GLU A N 1
ATOM 1447 C CA . GLU A 1 182 ? 8.852 38.188 -6.402 1 45.66 182 GLU A CA 1
ATOM 1448 C C . GLU A 1 182 ? 7.766 37.188 -5.992 1 45.66 182 GLU A C 1
ATOM 1450 O O . GLU A 1 182 ? 8.062 36.094 -5.508 1 45.66 182 GLU A O 1
ATOM 1455 N N . MET A 1 183 ? 6.762 37.562 -5.445 1 48.03 183 MET A N 1
ATOM 1456 C CA . MET A 1 183 ? 5.566 36.75 -5.375 1 48.03 183 MET A CA 1
ATOM 1457 C C . MET A 1 183 ? 5.031 36.438 -6.77 1 48.03 183 MET A C 1
ATOM 1459 O O . MET A 1 183 ? 4.906 37.344 -7.598 1 48.03 183 MET A O 1
ATOM 1463 N N . PRO A 1 184 ? 5.125 35.156 -7.137 1 51.41 184 PRO A N 1
ATOM 1464 C CA . PRO A 1 184 ? 4.391 35 -8.391 1 51.41 184 PRO A CA 1
ATOM 1465 C C . PRO A 1 184 ? 3.066 35.75 -8.406 1 51.41 184 PRO A C 1
ATOM 1467 O O . PRO A 1 184 ? 2.445 35.938 -7.352 1 51.41 184 PRO A O 1
ATOM 1470 N N . PRO A 1 185 ? 2.945 36.531 -9.367 1 52.78 185 PRO A N 1
ATOM 1471 C CA . PRO A 1 185 ? 1.635 37.156 -9.43 1 52.78 185 PRO A CA 1
ATOM 1472 C C . PRO A 1 185 ? 0.481 36.188 -9.211 1 52.78 185 PRO A C 1
ATOM 1474 O O . PRO A 1 185 ? 0.628 35 -9.453 1 52.78 185 PRO A O 1
ATOM 1477 N N . VAL A 1 186 ? -0.485 36.5 -8.391 1 58.75 186 VAL A N 1
ATOM 1478 C CA . VAL A 1 186 ? -1.73 35.781 -8.219 1 58.75 186 VAL A CA 1
ATOM 1479 C C . VAL A 1 186 ? -2.189 35.219 -9.57 1 58.75 186 VAL A C 1
ATOM 1481 O O . VAL A 1 186 ? -2.311 35.969 -10.547 1 58.75 186 VAL A O 1
ATOM 1484 N N . GLY A 1 187 ? -2.168 33.938 -9.828 1 61.94 187 GLY A N 1
ATOM 1485 C CA . GLY A 1 187 ? -2.604 33.312 -11.07 1 61.94 187 GLY A CA 1
ATOM 1486 C C . GLY A 1 187 ? -1.459 33 -12.008 1 61.94 187 GLY A C 1
ATOM 1487 O O . GLY A 1 187 ? -1.672 32.781 -13.211 1 61.94 187 GLY A O 1
ATOM 1488 N N . GLY A 1 188 ? -0.142 33.062 -11.484 1 68.56 188 GLY A N 1
ATOM 1489 C CA . GLY A 1 188 ? 0.971 32.812 -12.391 1 68.56 188 GLY A CA 1
ATOM 1490 C C . GLY A 1 188 ? 1.729 31.547 -12.094 1 68.56 188 GLY A C 1
ATOM 1491 O O . GLY A 1 188 ? 1.281 30.719 -11.297 1 68.56 188 GLY A O 1
ATOM 1492 N N . VAL A 1 189 ? 2.574 31.203 -13 1 74.12 189 VAL A N 1
ATOM 1493 C CA . VAL A 1 189 ? 3.486 30.078 -12.891 1 74.12 189 VAL A CA 1
ATOM 1494 C C . VAL A 1 189 ? 4.898 30.578 -12.586 1 74.12 189 VAL A C 1
ATOM 1496 O O . VAL A 1 189 ? 5.328 31.609 -13.117 1 74.12 189 VAL A O 1
ATOM 1499 N N . ALA A 1 190 ? 5.547 30.047 -11.43 1 70.5 190 ALA A N 1
ATOM 1500 C CA . ALA A 1 190 ? 6.906 30.469 -11.109 1 70.5 190 ALA A CA 1
ATOM 1501 C C . ALA A 1 190 ? 7.766 29.281 -10.703 1 70.5 190 ALA A C 1
ATOM 1503 O O . ALA A 1 190 ? 7.246 28.25 -10.25 1 70.5 190 ALA A O 1
ATOM 1504 N N . HIS A 1 191 ? 8.969 29.312 -11.023 1 72.31 191 HIS A N 1
ATOM 1505 C CA . HIS A 1 191 ? 9.93 28.297 -10.609 1 72.31 191 HIS A CA 1
ATOM 1506 C C . HIS A 1 191 ? 10.562 28.656 -9.258 1 72.31 191 HIS A C 1
ATOM 1508 O O . HIS A 1 191 ? 11.75 28.969 -9.188 1 72.31 191 HIS A O 1
ATOM 1514 N N . VAL A 1 192 ? 9.812 28.719 -8.195 1 57.84 192 VAL A N 1
ATOM 1515 C CA . VAL A 1 192 ? 10.289 29.219 -6.906 1 57.84 192 VAL A CA 1
ATOM 1516 C C . VAL A 1 192 ? 10.141 28.125 -5.848 1 57.84 192 VAL A C 1
ATOM 1518 O O . VAL A 1 192 ? 10.484 28.328 -4.684 1 57.84 192 VAL A O 1
ATOM 1521 N N . GLY A 1 193 ? 9.82 26.984 -6.281 1 61.5 193 GLY A N 1
ATOM 1522 C CA . GLY A 1 193 ? 9.656 25.922 -5.305 1 61.5 193 GLY A CA 1
ATOM 1523 C C . GLY A 1 193 ? 10.977 25.312 -4.859 1 61.5 193 GLY A C 1
ATOM 1524 O O . GLY A 1 193 ? 12.039 25.734 -5.309 1 61.5 193 GLY A O 1
ATOM 1525 N N . GLU A 1 194 ? 10.914 24.516 -3.758 1 63.91 194 GLU A N 1
ATOM 1526 C CA . GLU A 1 194 ? 12.094 23.75 -3.367 1 63.91 194 GLU A CA 1
ATOM 1527 C C . GLU A 1 194 ? 12.523 22.781 -4.473 1 63.91 194 GLU A C 1
ATOM 1529 O O . GLU A 1 194 ? 11.727 21.953 -4.926 1 63.91 194 GLU A O 1
ATOM 1534 N N . GLY A 1 195 ? 13.57 23.062 -4.973 1 69.38 195 GLY A N 1
ATOM 1535 C CA . GLY A 1 195 ? 14.062 22.25 -6.07 1 69.38 195 GLY A CA 1
ATOM 1536 C C . GLY A 1 195 ? 14.273 20.797 -5.684 1 69.38 195 GLY A C 1
ATOM 1537 O O . GLY A 1 195 ? 14.5 20.484 -4.512 1 69.38 195 GLY A O 1
ATOM 1538 N N . ILE A 1 196 ? 14.008 19.906 -6.602 1 77.5 196 ILE A N 1
ATOM 1539 C CA . ILE A 1 196 ? 14.312 18.484 -6.48 1 77.5 196 ILE A CA 1
ATOM 1540 C C . ILE A 1 196 ? 15.812 18.266 -6.672 1 77.5 196 ILE A C 1
ATOM 1542 O O . ILE A 1 196 ? 16.453 18.938 -7.473 1 77.5 196 ILE A O 1
ATOM 1546 N N . ASN A 1 197 ? 16.312 17.359 -5.867 1 80.94 197 ASN A N 1
ATOM 1547 C CA . ASN A 1 197 ? 17.734 17.016 -5.906 1 80.94 197 ASN A CA 1
ATOM 1548 C C . ASN A 1 197 ? 18.203 16.719 -7.332 1 80.94 197 ASN A C 1
ATOM 1550 O O . ASN A 1 197 ? 17.547 15.969 -8.062 1 80.94 197 ASN A O 1
ATOM 1554 N N . PHE A 1 198 ? 19.266 17.266 -7.742 1 82.31 198 PHE A N 1
ATOM 1555 C CA . PHE A 1 198 ? 19.812 17.125 -9.086 1 82.31 198 PHE A CA 1
ATOM 1556 C C . PHE A 1 198 ? 20.172 15.68 -9.383 1 82.31 198 PHE A C 1
ATOM 1558 O O . PHE A 1 198 ? 19.938 15.188 -10.484 1 82.31 198 PHE A O 1
ATOM 1565 N N . TYR A 1 199 ? 20.766 15.016 -8.477 1 82.88 199 TYR A N 1
ATOM 1566 C CA . TYR A 1 199 ? 21.203 13.641 -8.688 1 82.88 199 TYR A CA 1
ATOM 1567 C C . TYR A 1 199 ? 20.016 12.703 -8.859 1 82.88 199 TYR A C 1
ATOM 1569 O O . TYR A 1 199 ? 20.094 11.711 -9.578 1 82.88 199 TYR A O 1
ATOM 1577 N N . LEU A 1 200 ? 18.953 13.047 -8.219 1 86 200 LEU A N 1
ATOM 1578 C CA . LEU A 1 200 ? 17.734 12.266 -8.438 1 86 200 LEU A CA 1
ATOM 1579 C C . LEU A 1 200 ? 17.219 12.453 -9.859 1 86 200 LEU A C 1
ATOM 1581 O O . LEU A 1 200 ? 16.781 11.492 -10.492 1 86 200 LEU A O 1
ATOM 1585 N N . ARG A 1 201 ? 17.344 13.641 -10.375 1 89.06 201 ARG A N 1
ATOM 1586 C CA . ARG A 1 201 ? 16.922 13.93 -11.742 1 89.06 201 ARG A CA 1
ATOM 1587 C C . ARG A 1 201 ? 17.828 13.242 -12.758 1 89.06 201 ARG A C 1
ATOM 1589 O O . ARG A 1 201 ? 17.359 12.727 -13.773 1 89.06 201 ARG A O 1
ATOM 1596 N N . LEU A 1 202 ? 19.094 13.25 -12.422 1 87.5 202 LEU A N 1
ATOM 1597 C CA . LEU A 1 202 ? 20.047 12.562 -13.289 1 87.5 202 LEU A CA 1
ATOM 1598 C C . LEU A 1 202 ? 19.797 11.062 -13.289 1 87.5 202 LEU A C 1
ATOM 1600 O O . LEU A 1 202 ? 19.906 10.406 -14.32 1 87.5 202 LEU A O 1
ATOM 1604 N N . GLY A 1 203 ? 19.531 10.539 -12.102 1 89.19 203 GLY A N 1
ATOM 1605 C CA . GLY A 1 203 ? 19.156 9.141 -12.039 1 89.19 203 GLY A CA 1
ATOM 1606 C C . GLY A 1 203 ? 17.906 8.812 -12.836 1 89.19 203 GLY A C 1
ATOM 1607 O O . GLY A 1 203 ? 17.859 7.805 -13.539 1 89.19 203 GLY A O 1
ATOM 1608 N N . ALA A 1 204 ? 16.906 9.68 -12.727 1 91.88 204 ALA A N 1
ATOM 1609 C CA . ALA A 1 204 ? 15.68 9.484 -13.508 1 91.88 204 ALA A CA 1
ATOM 1610 C C . ALA A 1 204 ? 15.984 9.453 -15 1 91.88 204 ALA A C 1
ATOM 1612 O O . ALA A 1 204 ? 15.414 8.648 -15.742 1 91.88 204 ALA A O 1
ATOM 1613 N N . LEU A 1 205 ? 16.922 10.297 -15.43 1 91.94 205 LEU A N 1
ATOM 1614 C CA . LEU A 1 205 ? 17.312 10.336 -16.828 1 91.94 205 LEU A CA 1
ATOM 1615 C C . LEU A 1 205 ? 17.984 9.039 -17.25 1 91.94 205 LEU A C 1
ATOM 1617 O O . LEU A 1 205 ? 17.688 8.484 -18.312 1 91.94 205 LEU A O 1
ATOM 1621 N N . ALA A 1 206 ? 18.828 8.531 -16.422 1 91.88 206 ALA A N 1
ATOM 1622 C CA . ALA A 1 206 ? 19.531 7.285 -16.719 1 91.88 206 ALA A CA 1
ATOM 1623 C C . ALA A 1 206 ? 18.562 6.113 -16.797 1 91.88 206 ALA A C 1
ATOM 1625 O O . ALA A 1 206 ? 18.625 5.309 -17.734 1 91.88 206 ALA A O 1
ATOM 1626 N N . PHE A 1 207 ? 17.672 5.992 -15.852 1 94.94 207 PHE A N 1
ATOM 1627 C CA . PHE A 1 207 ? 16.703 4.902 -15.852 1 94.94 207 PHE A CA 1
ATOM 1628 C C . PHE A 1 207 ? 15.703 5.062 -17 1 94.94 207 PHE A C 1
ATOM 1630 O O . PHE A 1 207 ? 15.219 4.07 -17.547 1 94.94 207 PHE A O 1
ATOM 1637 N N . ALA A 1 208 ? 15.383 6.316 -17.375 1 96.69 208 ALA A N 1
ATOM 1638 C CA . ALA A 1 208 ? 14.539 6.555 -18.547 1 96.69 208 ALA A CA 1
ATOM 1639 C C . ALA A 1 208 ? 15.195 6.004 -19.812 1 96.69 208 ALA A C 1
ATOM 1641 O O . ALA A 1 208 ? 14.508 5.438 -20.672 1 96.69 208 ALA A O 1
ATOM 1642 N N . PHE A 1 209 ? 16.5 6.117 -19.906 1 94.56 209 PHE A N 1
ATOM 1643 C CA . PHE A 1 209 ? 17.219 5.582 -21.047 1 94.56 209 PHE A CA 1
ATOM 1644 C C . PHE A 1 209 ? 17.094 4.066 -21.109 1 94.56 209 PHE A C 1
ATOM 1646 O O . PHE A 1 209 ? 16.906 3.496 -22.188 1 94.56 209 PHE A O 1
ATOM 1653 N N . GLY A 1 210 ? 17.219 3.467 -19.953 1 94.94 210 GLY A N 1
ATOM 1654 C CA . GLY A 1 210 ? 17 2.029 -19.922 1 94.94 210 GLY A CA 1
ATOM 1655 C C . GLY A 1 210 ? 15.602 1.623 -20.328 1 94.94 210 GLY A C 1
ATOM 1656 O O . GLY A 1 210 ? 15.414 0.645 -21.047 1 94.94 210 GLY A O 1
ATOM 1657 N N . SER A 1 211 ? 14.625 2.357 -19.875 1 96.75 211 SER A N 1
ATOM 1658 C CA . SER A 1 211 ? 13.234 2.07 -20.203 1 96.75 211 SER A CA 1
ATOM 1659 C C . SER A 1 211 ? 12.953 2.254 -21.688 1 96.75 211 SER A C 1
ATOM 1661 O O . SER A 1 211 ? 12.328 1.399 -22.312 1 96.75 211 SER A O 1
ATOM 1663 N N . VAL A 1 212 ? 13.469 3.344 -22.266 1 96.44 212 VAL A N 1
ATOM 1664 C CA . VAL A 1 212 ? 13.266 3.646 -23.672 1 96.44 212 VAL A CA 1
ATOM 1665 C C . VAL A 1 212 ? 13.969 2.596 -24.531 1 96.44 212 VAL A C 1
ATOM 1667 O O . VAL A 1 212 ? 13.438 2.176 -25.562 1 96.44 212 VAL A O 1
ATOM 1670 N N . THR A 1 213 ? 15.109 2.121 -24.062 1 95.5 213 THR A N 1
ATOM 1671 C CA . THR A 1 213 ? 15.836 1.071 -24.781 1 95.5 213 THR A CA 1
ATOM 1672 C C . THR A 1 213 ? 15.023 -0.221 -24.797 1 95.5 213 THR A C 1
ATOM 1674 O O . THR A 1 213 ? 14.93 -0.881 -25.844 1 95.5 213 THR A O 1
ATOM 1677 N N . LEU A 1 214 ? 14.477 -0.538 -23.688 1 96 214 LEU A N 1
ATOM 1678 C CA . LEU A 1 214 ? 13.664 -1.747 -23.641 1 96 214 LEU A CA 1
ATOM 1679 C C . LEU A 1 214 ? 12.469 -1.639 -24.578 1 96 214 LEU A C 1
ATOM 1681 O O . LEU A 1 214 ? 12.141 -2.592 -25.297 1 96 214 LEU A O 1
ATOM 1685 N N . ASP A 1 215 ? 11.781 -0.484 -24.594 1 96.81 215 ASP A N 1
ATOM 1686 C CA . ASP A 1 215 ? 10.672 -0.254 -25.516 1 96.81 215 ASP A CA 1
ATOM 1687 C C . ASP A 1 215 ? 11.125 -0.399 -26.969 1 96.81 215 ASP A C 1
ATOM 1689 O O . ASP A 1 215 ? 10.422 -0.997 -27.797 1 96.81 215 ASP A O 1
ATOM 1693 N N . GLY A 1 216 ? 12.273 0.138 -27.281 1 95.19 216 GLY A N 1
ATOM 1694 C CA . GLY A 1 216 ? 12.828 -0.005 -28.625 1 95.19 216 GLY A CA 1
ATOM 1695 C C . GLY A 1 216 ? 13.094 -1.449 -29.016 1 95.19 216 GLY A C 1
ATOM 1696 O O . GLY A 1 216 ? 12.789 -1.863 -30.125 1 95.19 216 GLY A O 1
ATOM 1697 N N . LEU A 1 217 ? 13.602 -2.25 -28.062 1 94.94 217 LEU A N 1
ATOM 1698 C CA . LEU A 1 217 ? 13.867 -3.662 -28.328 1 94.94 217 LEU A CA 1
ATOM 1699 C C . LEU A 1 217 ? 12.57 -4.441 -28.5 1 94.94 217 LEU A C 1
ATOM 1701 O O . LEU A 1 217 ? 12.5 -5.367 -29.297 1 94.94 217 LEU A O 1
ATOM 1705 N N . ASN A 1 218 ? 11.57 -4.098 -27.719 1 94.12 218 ASN A N 1
ATOM 1706 C CA . ASN A 1 218 ? 10.273 -4.75 -27.875 1 94.12 218 ASN A CA 1
ATOM 1707 C C . ASN A 1 218 ? 9.672 -4.473 -29.25 1 94.12 218 ASN A C 1
ATOM 1709 O O . ASN A 1 218 ? 9.062 -5.355 -29.844 1 94.12 218 ASN A O 1
ATOM 1713 N N . ILE A 1 219 ? 9.836 -3.24 -29.734 1 93.94 219 ILE A N 1
ATOM 1714 C CA . ILE A 1 219 ? 9.367 -2.904 -31.078 1 93.94 219 ILE A CA 1
ATOM 1715 C C . ILE A 1 219 ? 10.164 -3.691 -32.094 1 93.94 219 ILE A C 1
ATOM 1717 O O . ILE A 1 219 ? 9.594 -4.203 -33.062 1 93.94 219 ILE A O 1
ATOM 1721 N N . ALA A 1 220 ? 11.461 -3.891 -31.906 1 92.69 220 ALA A N 1
ATOM 1722 C CA . ALA A 1 220 ? 12.352 -4.59 -32.844 1 92.69 220 ALA A CA 1
ATOM 1723 C C . ALA A 1 220 ? 11.992 -6.07 -32.938 1 92.69 220 ALA A C 1
ATOM 1725 O O . ALA A 1 220 ? 12.258 -6.715 -33.938 1 92.69 220 ALA A O 1
ATOM 1726 N N . THR A 1 221 ? 11.391 -6.602 -31.828 1 91 221 THR A N 1
ATOM 1727 C CA . THR A 1 221 ? 11.039 -8.016 -31.828 1 91 221 THR A CA 1
ATOM 1728 C C . THR A 1 221 ? 10.047 -8.336 -32.938 1 91 221 THR A C 1
ATOM 1730 O O . THR A 1 221 ? 10.047 -9.438 -33.5 1 91 221 THR A O 1
ATOM 1733 N N . TYR A 1 222 ? 9.188 -7.398 -33.312 1 88.38 222 TYR A N 1
ATOM 1734 C CA . TYR A 1 222 ? 8.18 -7.617 -34.344 1 88.38 222 TYR A CA 1
ATOM 1735 C C . TYR A 1 222 ? 8.828 -7.699 -35.719 1 88.38 222 TYR A C 1
ATOM 1737 O O . TYR A 1 222 ? 8.25 -8.258 -36.656 1 88.38 222 TYR A O 1
ATOM 1745 N N . PHE A 1 223 ? 10.047 -7.184 -35.812 1 86.81 223 PHE A N 1
ATOM 1746 C CA . PHE A 1 223 ? 10.789 -7.258 -37.062 1 86.81 223 PHE A CA 1
ATOM 1747 C C . PHE A 1 223 ? 11.758 -8.438 -37.062 1 86.81 223 PHE A C 1
ATOM 1749 O O . PHE A 1 223 ? 12.188 -8.898 -38.125 1 86.81 223 PHE A O 1
ATOM 1756 N N . GLU A 1 224 ? 12.086 -8.891 -35.844 1 87.81 224 GLU A N 1
ATOM 1757 C CA . GLU A 1 224 ? 13.023 -9.992 -35.688 1 87.81 224 GLU A CA 1
ATOM 1758 C C . GLU A 1 224 ? 12.367 -11.328 -36 1 87.81 224 GLU A C 1
ATOM 1760 O O . GLU A 1 224 ? 12.977 -12.188 -36.656 1 87.81 224 GLU A O 1
ATOM 1765 N N . THR A 1 225 ? 11.172 -11.555 -35.438 1 84 225 THR A N 1
ATOM 1766 C CA . THR A 1 225 ? 10.469 -12.812 -35.688 1 84 225 THR A CA 1
ATOM 1767 C C . THR A 1 225 ? 8.984 -12.562 -35.938 1 84 225 THR A C 1
ATOM 1769 O O . THR A 1 225 ? 8.383 -11.703 -35.281 1 84 225 THR A O 1
ATOM 1772 N N . GLN A 1 226 ? 8.438 -13.352 -36.875 1 79.81 226 GLN A N 1
ATOM 1773 C CA . GLN A 1 226 ? 7.02 -13.227 -37.188 1 79.81 226 GLN A CA 1
ATOM 1774 C C . GLN A 1 226 ? 6.152 -13.922 -36.156 1 79.81 226 GLN A C 1
ATOM 1776 O O . GLN A 1 226 ? 4.949 -13.672 -36.062 1 79.81 226 GLN A O 1
ATOM 1781 N N . MET A 1 227 ? 6.734 -14.688 -35.25 1 79.75 227 MET A N 1
ATOM 1782 C CA . MET A 1 227 ? 5.988 -15.477 -34.281 1 79.75 227 MET A CA 1
ATOM 1783 C C . MET A 1 227 ? 5.539 -14.617 -33.094 1 79.75 227 MET A C 1
ATOM 1785 O O . MET A 1 227 ? 4.68 -15.031 -32.312 1 79.75 227 MET A O 1
ATOM 1789 N N . THR A 1 228 ? 6.082 -13.484 -33.062 1 82 228 THR A N 1
ATOM 1790 C CA . THR A 1 228 ? 5.723 -12.586 -31.969 1 82 228 THR A CA 1
ATOM 1791 C C . THR A 1 228 ? 4.246 -12.203 -32.031 1 82 228 THR A C 1
ATOM 1793 O O . THR A 1 228 ? 3.598 -12 -31.016 1 82 228 THR A O 1
ATOM 1796 N N . GLU A 1 229 ? 3.688 -12.18 -33.219 1 80.69 229 GLU A N 1
ATOM 1797 C CA . GLU A 1 229 ? 2.305 -11.766 -33.438 1 80.69 229 GLU A CA 1
ATOM 1798 C C . GLU A 1 229 ? 1.326 -12.82 -32.938 1 80.69 229 GLU A C 1
ATOM 1800 O O . GLU A 1 229 ? 0.144 -12.531 -32.75 1 80.69 229 GLU A O 1
ATOM 1805 N N . THR A 1 230 ? 1.834 -14 -32.688 1 80.62 230 THR A N 1
ATOM 1806 C CA . THR A 1 230 ? 0.966 -15.055 -32.188 1 80.62 230 THR A CA 1
ATOM 1807 C C . THR A 1 230 ? 0.751 -14.914 -30.672 1 80.62 230 THR A C 1
ATOM 1809 O O . THR A 1 230 ? -0.257 -15.375 -30.125 1 80.62 230 THR A O 1
ATOM 1812 N N . CYS A 1 231 ? 1.655 -14.266 -30.016 1 80.25 231 CYS A N 1
ATOM 1813 C CA . CYS A 1 231 ? 1.557 -14.141 -28.562 1 80.25 231 CYS A CA 1
ATOM 1814 C C . CYS A 1 231 ? 1.114 -12.734 -28.172 1 80.25 231 CYS A C 1
ATOM 1816 O O . CYS A 1 231 ? 0.444 -12.547 -27.156 1 80.25 231 CYS A O 1
ATOM 1818 N N . GLU A 1 232 ? 1.539 -11.789 -29 1 84.06 232 GLU A N 1
ATOM 1819 C CA . GLU A 1 232 ? 1.191 -10.398 -28.703 1 84.06 232 GLU A CA 1
ATOM 1820 C C . GLU A 1 232 ? 0.54 -9.727 -29.906 1 84.06 232 GLU A C 1
ATOM 1822 O O . GLU A 1 232 ? 0.982 -9.906 -31.047 1 84.06 232 GLU A O 1
ATOM 1827 N N . SER A 1 233 ? -0.557 -8.969 -29.625 1 85.44 233 SER A N 1
ATOM 1828 C CA . SER A 1 233 ? -1.245 -8.242 -30.688 1 85.44 233 SER A CA 1
ATOM 1829 C C . SER A 1 233 ? -0.352 -7.168 -31.297 1 85.44 233 SER A C 1
ATOM 1831 O O . SER A 1 233 ? 0.559 -6.664 -30.625 1 85.44 233 SER A O 1
ATOM 1833 N N . GLN A 1 234 ? -0.638 -6.789 -32.531 1 85.31 234 GLN A N 1
ATOM 1834 C CA . GLN A 1 234 ? 0.129 -5.777 -33.25 1 85.31 234 GLN A CA 1
ATOM 1835 C C . GLN A 1 234 ? -0.065 -4.395 -32.625 1 85.31 234 GLN A C 1
ATOM 1837 O O . GLN A 1 234 ? 0.759 -3.5 -32.844 1 85.31 234 GLN A O 1
ATOM 1842 N N . ILE A 1 235 ? -1.041 -4.25 -31.844 1 89.69 235 ILE A N 1
ATOM 1843 C CA . ILE A 1 235 ? -1.322 -2.965 -31.219 1 89.69 235 ILE A CA 1
ATOM 1844 C C . ILE A 1 235 ? -0.245 -2.646 -30.188 1 89.69 235 ILE A C 1
ATOM 1846 O O . ILE A 1 235 ? -0.037 -1.482 -29.828 1 89.69 235 ILE A O 1
ATOM 1850 N N . PHE A 1 236 ? 0.458 -3.652 -29.797 1 91.31 236 PHE A N 1
ATOM 1851 C CA . PHE A 1 236 ? 1.487 -3.438 -28.781 1 91.31 236 PHE A CA 1
ATOM 1852 C C . PHE A 1 236 ? 2.658 -2.65 -29.359 1 91.31 236 PHE A C 1
ATOM 1854 O O . PHE A 1 236 ? 3.418 -2.025 -28.625 1 91.31 236 PHE A O 1
ATOM 1861 N N . ILE A 1 237 ? 2.828 -2.697 -30.672 1 91.56 237 ILE A N 1
ATOM 1862 C CA . ILE A 1 237 ? 3.836 -1.842 -31.281 1 91.56 237 ILE A CA 1
ATOM 1863 C C . ILE A 1 237 ? 3.523 -0.377 -30.984 1 91.56 237 ILE A C 1
ATOM 1865 O O . ILE A 1 237 ? 4.414 0.388 -30.594 1 91.56 237 ILE A O 1
ATOM 1869 N N . LEU A 1 238 ? 2.26 -0.087 -31.109 1 93.19 238 LEU A N 1
ATOM 1870 C CA . LEU A 1 238 ? 1.812 1.271 -30.812 1 93.19 238 LEU A CA 1
ATOM 1871 C C . LEU A 1 238 ? 1.971 1.591 -29.328 1 93.19 238 LEU A C 1
ATOM 1873 O O . LEU A 1 238 ? 2.383 2.695 -28.969 1 93.19 238 LEU A O 1
ATOM 1877 N N . VAL A 1 239 ? 1.689 0.646 -28.5 1 95.5 239 VAL A N 1
ATOM 1878 C CA . VAL A 1 239 ? 1.787 0.837 -27.062 1 95.5 239 VAL A CA 1
ATOM 1879 C C . VAL A 1 239 ? 3.236 1.121 -26.672 1 95.5 239 VAL A C 1
ATOM 1881 O O . VAL A 1 239 ? 3.514 2.062 -25.922 1 95.5 239 VAL A O 1
ATOM 1884 N N . TYR A 1 240 ? 4.215 0.354 -27.219 1 96 240 TYR A N 1
ATOM 1885 C CA . TYR A 1 240 ? 5.625 0.553 -26.922 1 96 240 TYR A CA 1
ATOM 1886 C C . TYR A 1 240 ? 6.117 1.89 -27.453 1 96 240 TYR A C 1
ATOM 1888 O O . TYR A 1 240 ? 6.887 2.59 -26.797 1 96 240 TYR A O 1
ATOM 1896 N N . ALA A 1 241 ? 5.629 2.268 -28.578 1 96.19 241 ALA A N 1
ATOM 1897 C CA . ALA A 1 241 ? 6.023 3.541 -29.188 1 96.19 241 ALA A CA 1
ATOM 1898 C C . ALA A 1 241 ? 5.508 4.715 -28.359 1 96.19 241 ALA A C 1
ATOM 1900 O O . ALA A 1 241 ? 6.238 5.68 -28.125 1 96.19 241 ALA A O 1
ATOM 1901 N N . LEU A 1 242 ? 4.297 4.625 -27.969 1 97.19 242 LEU A N 1
ATOM 1902 C CA . LEU A 1 242 ? 3.703 5.684 -27.172 1 97.19 242 LEU A CA 1
ATOM 1903 C C . LEU A 1 242 ? 4.383 5.773 -25.797 1 97.19 242 LEU A C 1
ATOM 1905 O O . LEU A 1 242 ? 4.605 6.867 -25.281 1 97.19 242 LEU A O 1
ATOM 1909 N N . HIS A 1 243 ? 4.625 4.609 -25.234 1 97.88 243 HIS A N 1
ATOM 1910 C CA . HIS A 1 243 ? 5.312 4.605 -23.953 1 97.88 243 HIS A CA 1
ATOM 1911 C C . HIS A 1 243 ? 6.703 5.227 -24.062 1 97.88 243 HIS A C 1
ATOM 1913 O O . HIS A 1 243 ? 7.125 5.977 -23.188 1 97.88 243 HIS A O 1
ATOM 1919 N N . LEU A 1 244 ? 7.438 4.879 -25.141 1 97.12 244 LEU A N 1
ATOM 1920 C CA . LEU A 1 244 ? 8.75 5.449 -25.422 1 97.12 244 LEU A CA 1
ATOM 1921 C C . LEU A 1 244 ? 8.68 6.969 -25.531 1 97.12 244 LEU A C 1
ATOM 1923 O O . LEU A 1 244 ? 9.438 7.68 -24.859 1 97.12 244 LEU A O 1
ATOM 1927 N N . LEU A 1 245 ? 7.727 7.453 -26.219 1 95.94 245 LEU A N 1
ATOM 1928 C CA . LEU A 1 245 ? 7.551 8.891 -26.406 1 95.94 245 LEU A CA 1
ATOM 1929 C C . LEU A 1 245 ? 7.133 9.562 -25.094 1 95.94 245 LEU A C 1
ATOM 1931 O O . LEU A 1 245 ? 7.637 10.633 -24.75 1 95.94 245 LEU A O 1
ATOM 1935 N N . PHE A 1 246 ? 6.25 8.953 -24.422 1 97.38 246 PHE A N 1
ATOM 1936 C CA . PHE A 1 246 ? 5.773 9.492 -23.156 1 97.38 246 PHE A CA 1
ATOM 1937 C C . PHE A 1 246 ? 6.918 9.617 -22.156 1 97.38 246 PHE A C 1
ATOM 1939 O O . PHE A 1 246 ? 7.062 10.656 -21.5 1 97.38 246 PHE A O 1
ATOM 1946 N N . THR A 1 247 ? 7.691 8.531 -22.047 1 96.62 247 THR A N 1
ATOM 1947 C CA . THR A 1 247 ? 8.812 8.531 -21.109 1 96.62 247 THR A CA 1
ATOM 1948 C C . THR A 1 247 ? 9.812 9.633 -21.469 1 96.62 247 THR A C 1
ATOM 1950 O O . THR A 1 247 ? 10.305 10.344 -20.594 1 96.62 247 THR A O 1
ATOM 1953 N N . PHE A 1 248 ? 10.016 9.781 -22.719 1 93.25 248 PHE A N 1
ATOM 1954 C CA . PHE A 1 248 ? 10.969 10.781 -23.188 1 93.25 248 PHE A CA 1
ATOM 1955 C C . PHE A 1 248 ? 10.461 12.188 -22.906 1 93.25 248 PHE A C 1
ATOM 1957 O O . PHE A 1 248 ? 11.18 13.008 -22.328 1 93.25 248 PHE A O 1
ATOM 1964 N N . VAL A 1 249 ? 9.273 12.469 -23.203 1 93.62 249 VAL A N 1
ATOM 1965 C CA . VAL A 1 249 ? 8.695 13.797 -23.047 1 93.62 249 VAL A CA 1
ATOM 1966 C C . VAL A 1 249 ? 8.531 14.117 -21.562 1 93.62 249 VAL A C 1
ATOM 1968 O O . VAL A 1 249 ? 8.812 15.234 -21.125 1 93.62 249 VAL A O 1
ATOM 1971 N N . GLN A 1 250 ? 8.086 13.164 -20.812 1 95.44 250 GLN A N 1
ATOM 1972 C CA . GLN A 1 250 ? 7.918 13.391 -19.375 1 95.44 250 GLN A CA 1
ATOM 1973 C C . GLN A 1 250 ? 9.258 13.672 -18.703 1 95.44 250 GLN A C 1
ATOM 1975 O O . GLN A 1 250 ? 9.352 14.547 -17.844 1 95.44 250 GLN A O 1
ATOM 1980 N N . THR A 1 251 ? 10.258 12.875 -19.094 1 94.38 251 THR A N 1
ATOM 1981 C CA . THR A 1 251 ? 11.578 13.086 -18.5 1 94.38 251 THR A CA 1
ATOM 1982 C C . THR A 1 251 ? 12.086 14.492 -18.797 1 94.38 251 THR A C 1
ATOM 1984 O O . THR A 1 251 ? 12.641 15.156 -17.922 1 94.38 251 THR A O 1
ATOM 1987 N N . PHE A 1 252 ? 11.859 14.969 -19.953 1 89.75 252 PHE A N 1
ATOM 1988 C CA . PHE A 1 252 ? 12.25 16.312 -20.328 1 89.75 252 PHE A CA 1
ATOM 1989 C C . PHE A 1 252 ? 11.508 17.359 -19.484 1 89.75 252 PHE A C 1
ATOM 1991 O O . PHE A 1 252 ? 12.117 18.297 -18.984 1 89.75 252 PHE A O 1
ATOM 1998 N N . PHE A 1 253 ? 10.32 17.219 -19.281 1 90.5 253 PHE A N 1
ATOM 1999 C CA . PHE A 1 253 ? 9.484 18.125 -18.5 1 90.5 253 PHE A CA 1
ATOM 2000 C C . PHE A 1 253 ? 9.93 18.156 -17.047 1 90.5 253 PHE A C 1
ATOM 2002 O O . PHE A 1 253 ? 10.062 19.234 -16.453 1 90.5 253 PHE A O 1
ATOM 2009 N N . LEU A 1 254 ? 10.125 16.969 -16.516 1 90.25 254 LEU A N 1
ATOM 2010 C CA . LEU A 1 254 ? 10.484 16.891 -15.102 1 90.25 254 LEU A CA 1
ATOM 2011 C C . LEU A 1 254 ? 11.883 17.453 -14.859 1 90.25 254 LEU A C 1
ATOM 2013 O O . LEU A 1 254 ? 12.156 18.031 -13.805 1 90.25 254 LEU A O 1
ATOM 2017 N N . PHE A 1 255 ? 12.742 17.219 -15.828 1 86.5 255 PHE A N 1
ATOM 2018 C CA . PHE A 1 255 ? 14.117 17.672 -15.695 1 86.5 255 PHE A CA 1
ATOM 2019 C C . PHE A 1 255 ? 14.188 19.203 -15.766 1 86.5 255 PHE A C 1
ATOM 2021 O O . PHE A 1 255 ? 14.93 19.828 -15.008 1 86.5 255 PHE A O 1
ATOM 2028 N N . LYS A 1 256 ? 13.359 19.812 -16.547 1 82.25 256 LYS A N 1
ATOM 2029 C CA . LYS A 1 256 ? 13.406 21.25 -16.766 1 82.25 256 LYS A CA 1
ATOM 2030 C C . LYS A 1 256 ? 12.586 22 -15.719 1 82.25 256 LYS A C 1
ATOM 2032 O O . LYS A 1 256 ? 12.961 23.094 -15.305 1 82.25 256 LYS A O 1
ATOM 2037 N N . ASN A 1 257 ? 11.484 21.453 -15.258 1 81.75 257 ASN A N 1
ATOM 2038 C CA . ASN A 1 257 ? 10.531 22.172 -14.422 1 81.75 257 ASN A CA 1
ATOM 2039 C C . ASN A 1 257 ? 10.469 21.594 -13.016 1 81.75 257 ASN A C 1
ATOM 2041 O O . ASN A 1 257 ? 9.383 21.406 -12.461 1 81.75 257 ASN A O 1
ATOM 2045 N N . HIS A 1 258 ? 11.562 21.422 -12.344 1 77.81 258 HIS A N 1
ATOM 2046 C CA . HIS A 1 258 ? 11.586 20.766 -11.039 1 77.81 258 HIS A CA 1
ATOM 2047 C C . HIS A 1 258 ? 11.227 21.734 -9.922 1 77.81 258 HIS A C 1
ATOM 2049 O O . HIS A 1 258 ? 10.859 21.312 -8.82 1 77.81 258 HIS A O 1
ATOM 2055 N N . LYS A 1 259 ? 11.25 23.078 -10.125 1 75.62 259 LYS A N 1
ATOM 2056 C CA . LYS A 1 259 ? 10.906 24.078 -9.133 1 75.62 259 LYS A CA 1
ATOM 2057 C C . LYS A 1 259 ? 9.586 24.75 -9.461 1 75.62 259 LYS A C 1
ATOM 2059 O O . LYS A 1 259 ? 9.32 25.875 -9.016 1 75.62 259 LYS A O 1
ATOM 2064 N N . LEU A 1 260 ? 8.781 24.062 -10.141 1 77.94 260 LEU A N 1
ATOM 2065 C CA . LEU A 1 260 ? 7.578 24.672 -10.703 1 77.94 260 LEU A CA 1
ATOM 2066 C C . LEU A 1 260 ? 6.5 24.828 -9.633 1 77.94 260 LEU A C 1
ATOM 2068 O O . LEU A 1 260 ? 6.25 23.906 -8.852 1 77.94 260 LEU A O 1
ATOM 2072 N N . VAL A 1 261 ? 6.098 25.969 -9.383 1 78.62 261 VAL A N 1
ATOM 2073 C CA . VAL A 1 261 ? 4.926 26.297 -8.57 1 78.62 261 VAL A CA 1
ATOM 2074 C C . VAL A 1 261 ? 3.84 26.891 -9.461 1 78.62 261 VAL A C 1
ATOM 2076 O O . VAL A 1 261 ? 4.078 27.875 -10.172 1 78.62 261 VAL A O 1
ATOM 2079 N N . ILE A 1 262 ? 2.715 26.297 -9.516 1 79.5 262 ILE A N 1
ATOM 2080 C CA . ILE A 1 262 ? 1.669 26.703 -10.453 1 79.5 262 ILE A CA 1
ATOM 2081 C C . ILE A 1 262 ? 0.472 27.25 -9.688 1 79.5 262 ILE A C 1
ATOM 2083 O O . ILE A 1 262 ? -0.075 26.578 -8.805 1 79.5 262 ILE A O 1
ATOM 2087 N N . ASP A 1 263 ? 0.156 28.406 -9.891 1 79.19 263 ASP A N 1
ATOM 2088 C CA . ASP A 1 263 ? -1.039 29 -9.305 1 79.19 263 ASP A CA 1
ATOM 2089 C C . ASP A 1 263 ? -2.062 29.344 -10.383 1 79.19 263 ASP A C 1
ATOM 2091 O O . ASP A 1 263 ? -3.031 30.062 -10.117 1 79.19 263 ASP A O 1
ATOM 2095 N N . LYS A 1 264 ? -1.905 28.812 -11.586 1 78.69 264 LYS A N 1
ATOM 2096 C CA . LYS A 1 264 ? -2.811 29.047 -12.711 1 78.69 264 LYS A CA 1
ATOM 2097 C C . LYS A 1 264 ? -3.607 27.797 -13.047 1 78.69 264 LYS A C 1
ATOM 2099 O O . LYS A 1 264 ? -3.061 26.688 -13.047 1 78.69 264 LYS A O 1
ATOM 2104 N N . SER A 1 265 ? -4.93 28.062 -13.422 1 82.38 265 SER A N 1
ATOM 2105 C CA . SER A 1 265 ? -5.781 26.953 -13.852 1 82.38 265 SER A CA 1
ATOM 2106 C C . SER A 1 265 ? -5.621 25.75 -12.93 1 82.38 265 SER A C 1
ATOM 2108 O O . SER A 1 265 ? -5.371 24.641 -13.398 1 82.38 265 SER A O 1
ATOM 2110 N N . LYS A 1 266 ? -5.844 25.906 -11.805 1 87.12 266 LYS A N 1
ATOM 2111 C CA . LYS A 1 266 ? -5.52 24.969 -10.742 1 87.12 266 LYS A CA 1
ATOM 2112 C C . LYS A 1 266 ? -6.246 23.641 -10.953 1 87.12 266 LYS A C 1
ATOM 2114 O O . LYS A 1 266 ? -5.645 22.562 -10.836 1 87.12 266 LYS A O 1
ATOM 2119 N N . PRO A 1 267 ? -7.539 23.656 -11.414 1 86.56 267 PRO A N 1
ATOM 2120 C CA . PRO A 1 267 ? -8.227 22.359 -11.539 1 86.56 267 PRO A CA 1
ATOM 2121 C C . PRO A 1 267 ? -7.648 21.5 -12.648 1 86.56 267 PRO A C 1
ATOM 2123 O O . PRO A 1 267 ? -7.496 20.281 -12.469 1 86.56 267 PRO A O 1
ATOM 2126 N N . ILE A 1 268 ? -7.309 22.078 -13.727 1 88.19 268 ILE A N 1
ATOM 2127 C CA . ILE A 1 268 ? -6.781 21.312 -14.852 1 88.19 268 ILE A CA 1
ATOM 2128 C C . ILE A 1 268 ? -5.383 20.797 -14.516 1 88.19 268 ILE A C 1
ATOM 2130 O O . ILE A 1 268 ? -5.016 19.672 -14.898 1 88.19 268 ILE A O 1
ATOM 2134 N N . VAL A 1 269 ? -4.656 21.578 -13.867 1 91.12 269 VAL A N 1
ATOM 2135 C CA . VAL A 1 269 ? -3.299 21.188 -13.5 1 91.12 269 VAL A CA 1
ATOM 2136 C C . VAL A 1 269 ? -3.35 20.062 -12.461 1 91.12 269 VAL A C 1
ATOM 2138 O O . VAL A 1 269 ? -2.566 19.109 -12.523 1 91.12 269 VAL A O 1
ATOM 2141 N N . ARG A 1 270 ? -4.246 20.188 -11.539 1 92.12 270 ARG A N 1
ATOM 2142 C CA . ARG A 1 270 ? -4.406 19.141 -10.547 1 92.12 270 ARG A CA 1
ATOM 2143 C C . ARG A 1 270 ? -4.836 17.828 -11.211 1 92.12 270 ARG A C 1
ATOM 2145 O O . ARG A 1 270 ? -4.328 16.75 -10.875 1 92.12 270 ARG A O 1
ATOM 2152 N N . PHE A 1 271 ? -5.715 17.938 -12.117 1 93.25 271 PHE A N 1
ATOM 2153 C CA . PHE A 1 271 ? -6.168 16.766 -12.859 1 93.25 271 PHE A CA 1
ATOM 2154 C C . PHE A 1 271 ? -5.027 16.172 -13.664 1 93.25 271 PHE A C 1
ATOM 2156 O O . PHE A 1 271 ? -4.832 14.953 -13.664 1 93.25 271 PHE A O 1
ATOM 2163 N N . GLY A 1 272 ? -4.391 17 -14.359 1 94.19 272 GLY A N 1
ATOM 2164 C CA . GLY A 1 272 ? -3.273 16.531 -15.164 1 94.19 272 GLY A CA 1
ATOM 2165 C C . GLY A 1 272 ? -2.186 15.875 -14.336 1 94.19 272 GLY A C 1
ATOM 2166 O O . GLY A 1 272 ? -1.682 14.812 -14.703 1 94.19 272 GLY A O 1
ATOM 2167 N N . MET A 1 273 ? -1.846 16.406 -13.25 1 94.31 273 MET A N 1
ATOM 2168 C CA . MET A 1 273 ? -0.796 15.852 -12.406 1 94.31 273 MET A CA 1
ATOM 2169 C C . MET A 1 273 ? -1.232 14.523 -11.797 1 94.31 273 MET A C 1
ATOM 2171 O O . MET A 1 273 ? -0.427 13.602 -11.672 1 94.31 273 MET A O 1
ATOM 2175 N N . MET A 1 274 ? -2.494 14.445 -11.438 1 95.5 274 MET A N 1
ATOM 2176 C CA . MET A 1 274 ? -3.008 13.188 -10.898 1 95.5 274 MET A CA 1
ATOM 2177 C C . MET A 1 274 ? -3.006 12.094 -11.961 1 95.5 274 MET A C 1
ATOM 2179 O O . MET A 1 274 ? -2.709 10.938 -11.672 1 95.5 274 MET A O 1
ATOM 2183 N N . HIS A 1 275 ? -3.322 12.484 -13.133 1 96.62 275 HIS A N 1
ATOM 2184 C CA . HIS A 1 275 ? -3.285 11.516 -14.227 1 96.62 275 HIS A CA 1
ATOM 2185 C C . HIS A 1 275 ? -1.86 11.039 -14.492 1 96.62 275 HIS A C 1
ATOM 2187 O O . HIS A 1 275 ? -1.629 9.852 -14.703 1 96.62 275 HIS A O 1
ATOM 2193 N N . LEU A 1 276 ? -0.918 11.953 -14.5 1 97.62 276 LEU A N 1
ATOM 2194 C CA . LEU A 1 276 ? 0.479 11.594 -14.727 1 97.62 276 LEU A CA 1
ATOM 2195 C C . LEU A 1 276 ? 0.994 10.68 -13.617 1 97.62 276 LEU A C 1
ATOM 2197 O O . LEU A 1 276 ? 1.698 9.703 -13.891 1 97.62 276 LEU A O 1
ATOM 2201 N N . MET A 1 277 ? 0.626 11.008 -12.422 1 97.06 277 MET A N 1
ATOM 2202 C CA . MET A 1 277 ? 1.025 10.172 -11.297 1 97.06 277 MET A CA 1
ATOM 2203 C C . MET A 1 277 ? 0.424 8.773 -11.414 1 97.06 277 MET A C 1
ATOM 2205 O O . MET A 1 277 ? 1.126 7.777 -11.242 1 97.06 277 MET A O 1
ATOM 2209 N N . ALA A 1 278 ? -0.833 8.719 -11.719 1 97.62 278 ALA A N 1
ATOM 2210 C CA . ALA A 1 278 ? -1.519 7.438 -11.883 1 97.62 278 ALA A CA 1
ATOM 2211 C C . ALA A 1 278 ? -0.914 6.633 -13.031 1 97.62 278 ALA A C 1
ATOM 2213 O O . ALA A 1 278 ? -0.791 5.41 -12.945 1 97.62 278 ALA A O 1
ATOM 2214 N N . THR A 1 279 ? -0.547 7.301 -14.078 1 98.06 279 THR A N 1
ATOM 2215 C CA . THR A 1 279 ? 0.058 6.625 -15.219 1 98.06 279 THR A CA 1
ATOM 2216 C C . THR A 1 279 ? 1.377 5.969 -14.828 1 98.06 279 THR A C 1
ATOM 2218 O O . THR A 1 279 ? 1.618 4.805 -15.156 1 98.06 279 THR A O 1
ATOM 2221 N N . ASN A 1 280 ? 2.209 6.676 -14.133 1 98.12 280 ASN A N 1
ATOM 2222 C CA . ASN A 1 280 ? 3.492 6.121 -13.719 1 98.12 280 ASN A CA 1
ATOM 2223 C C . ASN A 1 280 ? 3.307 4.934 -12.773 1 98.12 280 ASN A C 1
ATOM 2225 O O . ASN A 1 280 ? 4.012 3.932 -12.883 1 98.12 280 ASN A O 1
ATOM 2229 N N . ILE A 1 281 ? 2.391 5.004 -11.898 1 97.38 281 ILE A N 1
ATOM 2230 C CA . ILE A 1 281 ? 2.119 3.887 -10.992 1 97.38 281 ILE A CA 1
ATOM 2231 C C . ILE A 1 281 ? 1.581 2.701 -11.789 1 97.38 281 ILE A C 1
ATOM 2233 O O . ILE A 1 281 ? 1.946 1.552 -11.531 1 97.38 281 ILE A O 1
ATOM 2237 N N . CYS A 1 282 ? 0.772 3 -12.758 1 97.75 282 CYS A N 1
ATOM 2238 C CA . CYS A 1 282 ? 0.241 1.949 -13.617 1 97.75 282 CYS A CA 1
ATOM 2239 C C . CYS A 1 282 ? 1.359 1.263 -14.391 1 97.75 282 CYS A C 1
ATOM 2241 O O . CYS A 1 282 ? 1.348 0.041 -14.555 1 97.75 282 CYS A O 1
ATOM 2243 N N . VAL A 1 283 ? 2.293 2.041 -14.867 1 97.94 283 VAL A N 1
ATOM 2244 C CA . VAL A 1 283 ? 3.406 1.468 -15.617 1 97.94 283 VAL A CA 1
ATOM 2245 C C . VAL A 1 283 ? 4.195 0.516 -14.719 1 97.94 283 VAL A C 1
ATOM 2247 O O . VAL A 1 283 ? 4.605 -0.561 -15.156 1 97.94 283 VAL A O 1
ATOM 2250 N N . VAL A 1 284 ? 4.406 0.895 -13.453 1 97.38 284 VAL A N 1
ATOM 2251 C CA . VAL A 1 284 ? 5.098 0.037 -12.5 1 97.38 284 VAL A CA 1
ATOM 2252 C C . VAL A 1 284 ? 4.355 -1.289 -12.359 1 97.38 284 VAL A C 1
ATOM 2254 O O . VAL A 1 284 ? 4.941 -2.359 -12.523 1 97.38 284 VAL A O 1
ATOM 2257 N N . ILE A 1 285 ? 3.057 -1.229 -12.188 1 97.06 285 ILE A N 1
ATOM 2258 C CA . ILE A 1 285 ? 2.227 -2.396 -11.914 1 97.06 285 ILE A CA 1
ATOM 2259 C C . ILE A 1 285 ? 2.166 -3.283 -13.156 1 97.06 285 ILE A C 1
ATOM 2261 O O . ILE A 1 285 ? 2.393 -4.492 -13.078 1 97.06 285 ILE A O 1
ATOM 2265 N N . VAL A 1 286 ? 1.929 -2.672 -14.273 1 97.19 286 VAL A N 1
ATOM 2266 C CA . VAL A 1 286 ? 1.748 -3.414 -15.516 1 97.19 286 VAL A CA 1
ATOM 2267 C C . VAL A 1 286 ? 3.061 -4.086 -15.914 1 97.19 286 VAL A C 1
ATOM 2269 O O . VAL A 1 286 ? 3.068 -5.234 -16.359 1 97.19 286 VAL A O 1
ATOM 2272 N N . THR A 1 287 ? 4.164 -3.396 -15.734 1 96.69 287 THR A N 1
ATOM 2273 C CA . THR A 1 287 ? 5.461 -3.961 -16.094 1 96.69 287 THR A CA 1
ATOM 2274 C C . THR A 1 287 ? 5.781 -5.168 -15.211 1 96.69 287 THR A C 1
ATOM 2276 O O . THR A 1 287 ? 6.223 -6.207 -15.711 1 96.69 287 THR A O 1
ATOM 2279 N N . ILE A 1 288 ? 5.508 -5.113 -13.945 1 96.38 288 ILE A N 1
ATOM 2280 C CA . ILE A 1 288 ? 5.777 -6.207 -13.016 1 96.38 288 ILE A CA 1
ATOM 2281 C C . ILE A 1 288 ? 4.953 -7.43 -13.406 1 96.38 288 ILE A C 1
ATOM 2283 O O . ILE A 1 288 ? 5.48 -8.539 -13.516 1 96.38 288 ILE A O 1
ATOM 2287 N N . ILE A 1 289 ? 3.695 -7.215 -13.68 1 95.94 289 ILE A N 1
ATOM 2288 C CA . ILE A 1 289 ? 2.766 -8.312 -13.938 1 95.94 289 ILE A CA 1
ATOM 2289 C C . ILE A 1 289 ? 3.061 -8.93 -15.297 1 95.94 289 ILE A C 1
ATOM 2291 O O . ILE A 1 289 ? 3.102 -10.156 -15.43 1 95.94 289 ILE A O 1
ATOM 2295 N N . THR A 1 290 ? 3.309 -8.078 -16.312 1 93.5 290 THR A N 1
ATOM 2296 C CA . THR A 1 290 ? 3.541 -8.594 -17.656 1 93.5 290 THR A CA 1
ATOM 2297 C C . THR A 1 290 ? 4.867 -9.344 -17.719 1 93.5 290 THR A C 1
ATOM 2299 O O . THR A 1 290 ? 4.953 -10.398 -18.344 1 93.5 290 THR A O 1
ATOM 2302 N N . GLU A 1 291 ? 5.895 -8.852 -17.031 1 93.5 291 GLU A N 1
ATOM 2303 C CA . GLU A 1 291 ? 7.18 -9.539 -17 1 93.5 291 GLU A CA 1
ATOM 2304 C C . GLU A 1 291 ? 7.074 -10.883 -16.297 1 93.5 291 GLU A C 1
ATOM 2306 O O . GLU A 1 291 ? 7.66 -11.875 -16.734 1 93.5 291 GLU A O 1
ATOM 2311 N N . THR A 1 292 ? 6.336 -10.93 -15.211 1 93.56 292 THR A N 1
ATOM 2312 C CA . THR A 1 292 ? 6.133 -12.172 -14.469 1 93.56 292 THR A CA 1
ATOM 2313 C C . THR A 1 292 ? 5.398 -13.195 -15.32 1 93.56 292 THR A C 1
ATOM 2315 O O . THR A 1 292 ? 5.801 -14.359 -15.383 1 93.56 292 THR A O 1
ATOM 2318 N N . ALA A 1 293 ? 4.34 -12.766 -15.977 1 92.38 293 ALA A N 1
ATOM 2319 C CA . ALA A 1 293 ? 3.531 -13.664 -16.797 1 92.38 293 ALA A CA 1
ATOM 2320 C C . ALA A 1 293 ? 4.332 -14.203 -17.969 1 92.38 293 ALA A C 1
ATOM 2322 O O . ALA A 1 293 ? 4.25 -15.391 -18.297 1 92.38 293 ALA A O 1
ATOM 2323 N N . GLU A 1 294 ? 5.117 -13.352 -18.625 1 90.12 294 GLU A N 1
ATOM 2324 C CA . GLU A 1 294 ? 5.922 -13.766 -19.766 1 90.12 294 GLU A CA 1
ATOM 2325 C C . GLU A 1 294 ? 6.988 -14.781 -19.359 1 90.12 294 GLU A C 1
ATOM 2327 O O . GLU A 1 294 ? 7.176 -15.797 -20.031 1 90.12 294 GLU A O 1
ATOM 2332 N N . ASP A 1 295 ? 7.668 -14.555 -18.25 1 89.31 295 ASP A N 1
ATOM 2333 C CA . ASP A 1 295 ? 8.68 -15.484 -17.766 1 89.31 295 ASP A CA 1
ATOM 2334 C C . ASP A 1 295 ? 8.062 -16.828 -17.406 1 89.31 295 ASP A C 1
ATOM 2336 O O . ASP A 1 295 ? 8.641 -17.875 -17.688 1 89.31 295 ASP A O 1
ATOM 2340 N N . TYR A 1 296 ? 6.938 -16.781 -16.875 1 89 296 TYR A N 1
ATOM 2341 C CA . TYR A 1 296 ? 6.266 -18.016 -16.484 1 89 296 TYR A CA 1
ATOM 2342 C C . TYR A 1 296 ? 5.875 -18.844 -17.703 1 89 296 TYR A C 1
ATOM 2344 O O . TYR A 1 296 ? 6.008 -20.062 -17.703 1 89 296 TYR A O 1
ATOM 2352 N N . ARG A 1 297 ? 5.402 -18.203 -18.703 1 87.5 297 ARG A N 1
ATOM 2353 C CA . ARG A 1 297 ? 5 -18.891 -19.922 1 87.5 297 ARG A CA 1
ATOM 2354 C C . ARG A 1 297 ? 6.207 -19.484 -20.625 1 87.5 297 ARG A C 1
ATOM 2356 O O . ARG A 1 297 ? 6.133 -20.609 -21.156 1 87.5 297 ARG A O 1
ATOM 2363 N N . PHE A 1 298 ? 7.281 -18.75 -20.625 1 86.06 298 PHE A N 1
ATOM 2364 C CA . PHE A 1 298 ? 8.508 -19.281 -21.219 1 86.06 298 PHE A CA 1
ATOM 2365 C C . PHE A 1 298 ? 9.008 -20.484 -20.438 1 86.06 298 PHE A C 1
ATOM 2367 O O . PHE A 1 298 ? 9.406 -21.5 -21.047 1 86.06 298 PHE A O 1
ATOM 2374 N N . ASP A 1 299 ? 8.922 -20.406 -19.141 1 83.88 299 ASP A N 1
ATOM 2375 C CA . ASP A 1 299 ? 9.359 -21.516 -18.297 1 83.88 299 ASP A CA 1
ATOM 2376 C C . ASP A 1 299 ? 8.453 -22.734 -18.453 1 83.88 299 ASP A C 1
ATOM 2378 O O . ASP A 1 299 ? 8.93 -23.859 -18.484 1 83.88 299 ASP A O 1
ATOM 2382 N N . SER A 1 300 ? 7.168 -22.516 -18.547 1 83.38 300 SER A N 1
ATOM 2383 C CA . SER A 1 300 ? 6.199 -23.594 -18.703 1 83.38 300 SER A CA 1
ATOM 2384 C C . SER A 1 300 ? 6.344 -24.266 -20.062 1 83.38 300 SER A C 1
ATOM 2386 O O . SER A 1 300 ? 6.219 -25.5 -20.156 1 83.38 300 SER A O 1
ATOM 2388 N N . PHE A 1 301 ? 6.586 -23.438 -21.047 1 83.81 301 PHE A N 1
ATOM 2389 C CA . PHE A 1 301 ? 6.797 -23.984 -22.375 1 83.81 301 PHE A CA 1
ATOM 2390 C C . PHE A 1 301 ? 8.055 -24.844 -22.406 1 83.81 301 PHE A C 1
ATOM 2392 O O . PHE A 1 301 ? 8.047 -25.953 -22.969 1 83.81 301 PHE A O 1
ATOM 2399 N N . ALA A 1 302 ? 9.062 -24.438 -21.812 1 80 302 ALA A N 1
ATOM 2400 C CA . ALA A 1 302 ? 10.328 -25.172 -21.766 1 80 302 ALA A CA 1
ATOM 2401 C C . ALA A 1 302 ? 10.172 -26.469 -20.984 1 80 302 ALA A C 1
ATOM 2403 O O . ALA A 1 302 ? 10.766 -27.484 -21.344 1 80 302 ALA A O 1
ATOM 2404 N N . ALA A 1 303 ? 9.359 -26.422 -20 1 78.88 303 ALA A N 1
ATOM 2405 C CA . ALA A 1 303 ? 9.148 -27.594 -19.141 1 78.88 303 ALA A CA 1
ATOM 2406 C C . ALA A 1 303 ? 8.281 -28.641 -19.844 1 78.88 303 ALA A C 1
ATOM 2408 O O . ALA A 1 303 ? 8.492 -29.844 -19.672 1 78.88 303 ALA A O 1
ATOM 2409 N N . LEU A 1 304 ? 7.211 -28.172 -20.484 1 75.06 304 LEU A N 1
ATOM 2410 C CA . LEU A 1 304 ? 6.281 -29.094 -21.125 1 75.06 304 LEU A CA 1
ATOM 2411 C C . LEU A 1 304 ? 6.848 -29.609 -22.438 1 75.06 304 LEU A C 1
ATOM 2413 O O . LEU A 1 304 ? 6.324 -30.562 -23.016 1 75.06 304 LEU A O 1
ATOM 2417 N N . ASN A 1 305 ? 8.125 -29.312 -22.766 1 65.38 305 ASN A N 1
ATOM 2418 C CA . ASN A 1 305 ? 8.805 -29.781 -23.969 1 65.38 305 ASN A CA 1
ATOM 2419 C C . ASN A 1 305 ? 7.855 -29.875 -25.156 1 65.38 305 ASN A C 1
ATOM 2421 O O . ASN A 1 305 ? 7.844 -30.875 -25.875 1 65.38 305 ASN A O 1
ATOM 2425 N N . ILE A 1 306 ? 6.816 -29.125 -25.156 1 58.88 306 ILE A N 1
ATOM 2426 C CA . ILE A 1 306 ? 5.77 -29.25 -26.156 1 58.88 306 ILE A CA 1
ATOM 2427 C C . ILE A 1 306 ? 6.34 -28.922 -27.531 1 58.88 306 ILE A C 1
ATOM 2429 O O . ILE A 1 306 ? 6.711 -27.766 -27.797 1 58.88 306 ILE A O 1
ATOM 2433 N N . THR A 1 307 ? 7.352 -29.594 -28 1 55.41 307 THR A N 1
ATOM 2434 C CA . THR A 1 307 ? 7.691 -29.438 -29.422 1 55.41 307 THR A CA 1
ATOM 2435 C C . THR A 1 307 ? 6.434 -29.453 -30.281 1 55.41 307 THR A C 1
ATOM 2437 O O . THR A 1 307 ? 5.82 -30.5 -30.484 1 55.41 307 THR A O 1
ATOM 2440 N N . SER A 1 308 ? 5.629 -28.625 -29.891 1 51.41 308 SER A N 1
ATOM 2441 C CA . SER A 1 308 ? 4.422 -28.781 -30.688 1 51.41 308 SER A CA 1
ATOM 2442 C C . SER A 1 308 ? 4.762 -29.016 -32.156 1 51.41 308 SER A C 1
ATOM 2444 O O . SER A 1 308 ? 5.824 -28.594 -32.625 1 51.41 308 SER A O 1
ATOM 2446 N N . GLY A 1 309 ? 4.062 -29.812 -32.781 1 54.78 309 GLY A N 1
ATOM 2447 C CA . GLY A 1 309 ? 4.004 -30.219 -34.188 1 54.78 309 GLY A CA 1
ATOM 2448 C C . GLY A 1 309 ? 4.352 -29.094 -35.156 1 54.78 309 GLY A C 1
ATOM 2449 O O . GLY A 1 309 ? 5.172 -28.234 -34.844 1 54.78 309 GLY A O 1
ATOM 2450 N N . LEU A 1 310 ? 3.449 -28.875 -36.219 1 57.16 310 LEU A N 1
ATOM 2451 C CA . LEU A 1 310 ? 3.469 -28.141 -37.469 1 57.16 310 LEU A CA 1
ATOM 2452 C C . LEU A 1 310 ? 3.426 -26.641 -37.219 1 57.16 310 LEU A C 1
ATOM 2454 O O . LEU A 1 310 ? 3.898 -25.844 -38.062 1 57.16 310 LEU A O 1
ATOM 2458 N N . VAL A 1 311 ? 2.918 -26.125 -35.938 1 65.69 311 VAL A N 1
ATOM 2459 C CA . VAL A 1 311 ? 2.775 -24.672 -35.812 1 65.69 311 VAL A CA 1
ATOM 2460 C C . VAL A 1 311 ? 3.711 -24.156 -34.719 1 65.69 311 VAL A C 1
ATOM 2462 O O . VAL A 1 311 ? 3.693 -24.641 -33.594 1 65.69 311 VAL A O 1
ATOM 2465 N N . LYS A 1 312 ? 4.691 -23.391 -35.062 1 73.94 312 LYS A N 1
ATOM 2466 C CA . LYS A 1 312 ? 5.738 -22.812 -34.219 1 73.94 312 LYS A CA 1
ATOM 2467 C C . LYS A 1 312 ? 5.141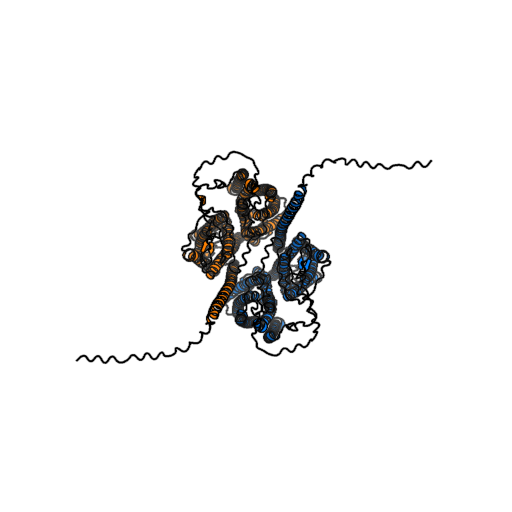 -21.891 -33.156 1 73.94 312 LYS A C 1
ATOM 2469 O O . LYS A 1 312 ? 4.211 -21.141 -33.438 1 73.94 312 LYS A O 1
ATOM 2474 N N . SER A 1 313 ? 5.52 -22.109 -31.859 1 79.62 313 SER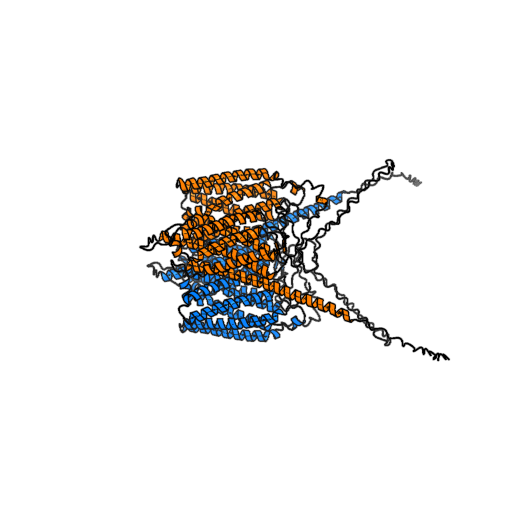 A N 1
ATOM 2475 C CA . SER A 1 313 ? 5.09 -21.281 -30.75 1 79.62 313 SER A CA 1
ATOM 2476 C C . SER A 1 313 ? 6 -20.062 -30.594 1 79.62 313 SER A C 1
ATOM 2478 O O . SER A 1 313 ? 7.172 -20.109 -30.969 1 79.62 313 SER A O 1
ATOM 2480 N N . CYS A 1 314 ? 5.453 -18.906 -30.172 1 79.75 314 CYS A N 1
ATOM 2481 C CA . CYS A 1 314 ? 6.211 -17.672 -29.969 1 79.75 314 CYS A CA 1
ATOM 2482 C C . CYS A 1 314 ? 7.203 -17.828 -28.828 1 79.75 314 CYS A C 1
ATOM 2484 O O . CYS A 1 314 ? 8.133 -17.031 -28.688 1 79.75 314 CYS A O 1
ATOM 2486 N N . TYR A 1 315 ? 7.074 -18.953 -28.078 1 79.69 315 TYR A N 1
ATOM 2487 C CA . TYR A 1 315 ? 7.941 -19.156 -26.922 1 79.69 315 TYR A CA 1
ATOM 2488 C C . TYR A 1 315 ? 9.156 -20 -27.297 1 79.69 315 TYR A C 1
ATOM 2490 O O . TYR A 1 315 ? 10.016 -20.266 -26.453 1 79.69 315 TYR A O 1
ATOM 2498 N N . GLU A 1 316 ? 9.234 -20.406 -28.578 1 78.25 316 GLU A N 1
ATOM 2499 C CA . GLU A 1 316 ? 10.32 -21.266 -29.031 1 78.25 316 GLU A CA 1
ATOM 2500 C C . GLU A 1 316 ? 11.617 -20.469 -29.203 1 78.25 316 GLU A C 1
ATOM 2502 O O . GLU A 1 316 ? 12.703 -20.984 -28.938 1 78.25 316 GLU A O 1
ATOM 2507 N N . GLU A 1 317 ? 11.477 -19.219 -29.656 1 80.44 317 GLU A N 1
ATOM 2508 C CA . GLU A 1 317 ? 12.656 -18.406 -29.922 1 80.44 317 GLU A CA 1
ATOM 2509 C C . GLU A 1 317 ? 12.789 -17.297 -28.875 1 80.44 317 GLU A C 1
ATOM 2511 O O . GLU A 1 317 ? 11.805 -16.641 -28.531 1 80.44 317 GLU A O 1
ATOM 2516 N N . VAL A 1 318 ? 13.992 -17.281 -28.344 1 83.69 318 VAL A N 1
ATOM 2517 C CA . VAL A 1 318 ? 14.281 -16.219 -27.406 1 83.69 318 VAL A CA 1
ATOM 2518 C C . VAL A 1 318 ? 14.703 -14.953 -28.156 1 83.69 318 VAL A C 1
ATOM 2520 O O . VAL A 1 318 ? 15.742 -14.945 -28.828 1 83.69 318 VAL A O 1
ATOM 2523 N N . THR A 1 319 ? 13.93 -13.891 -28.109 1 87.69 319 THR A N 1
ATOM 2524 C CA . THR A 1 319 ? 14.195 -12.625 -28.781 1 87.69 319 THR A CA 1
ATOM 2525 C C . THR A 1 319 ? 15.203 -11.797 -28 1 87.69 319 THR A C 1
ATOM 2527 O O . THR A 1 319 ? 15.516 -12.109 -26.859 1 87.69 319 THR A O 1
ATOM 2530 N N . LEU A 1 320 ? 15.797 -10.773 -28.672 1 89.31 320 LEU A N 1
ATOM 2531 C CA . LEU A 1 320 ? 16.734 -9.867 -28.031 1 89.31 320 LEU A CA 1
ATOM 2532 C C . LEU A 1 320 ? 16.078 -9.141 -26.859 1 89.31 320 LEU A C 1
ATOM 2534 O O . LEU A 1 320 ? 16.719 -8.938 -25.828 1 89.31 320 LEU A O 1
ATOM 2538 N N . ALA A 1 321 ? 14.82 -8.758 -27.031 1 90.69 321 ALA A N 1
ATOM 2539 C CA . ALA A 1 321 ? 14.094 -8.078 -25.969 1 90.69 321 ALA A CA 1
ATOM 2540 C C . ALA A 1 321 ? 13.953 -8.969 -24.734 1 90.69 321 ALA A C 1
ATOM 2542 O O . ALA A 1 321 ? 14.133 -8.508 -23.609 1 90.69 321 ALA A O 1
ATOM 2543 N N . ARG A 1 322 ? 13.711 -10.219 -24.969 1 89.62 322 ARG A N 1
ATOM 2544 C CA . ARG A 1 322 ? 13.547 -11.164 -23.875 1 89.62 322 ARG A CA 1
ATOM 2545 C C . ARG A 1 322 ? 14.875 -11.414 -23.156 1 89.62 322 ARG A C 1
ATOM 2547 O O . ARG A 1 322 ? 14.914 -11.547 -21.938 1 89.62 322 ARG A O 1
ATOM 2554 N N . SER A 1 323 ? 15.969 -11.461 -23.906 1 87.81 323 SER A N 1
ATOM 2555 C CA . SER A 1 323 ? 17.281 -11.672 -23.328 1 87.81 323 SER A CA 1
ATOM 2556 C C . SER A 1 323 ? 17.75 -10.453 -22.547 1 87.81 323 SER A C 1
ATOM 2558 O O . SER A 1 323 ? 18.484 -10.586 -21.562 1 87.81 323 SER A O 1
ATOM 2560 N N . ALA A 1 324 ? 17.312 -9.305 -22.938 1 91.5 324 ALA A N 1
ATOM 2561 C CA . ALA A 1 324 ? 17.75 -8.062 -22.297 1 91.5 324 ALA A CA 1
ATOM 2562 C C . ALA A 1 324 ? 16.797 -7.637 -21.188 1 91.5 324 ALA A C 1
ATOM 2564 O O . ALA A 1 324 ? 17.141 -6.797 -20.359 1 91.5 324 ALA A O 1
ATOM 2565 N N . SER A 1 325 ? 15.633 -8.188 -21.156 1 90.88 325 SER A N 1
ATOM 2566 C CA . SER A 1 325 ? 14.547 -7.738 -20.281 1 90.88 325 SER A CA 1
ATOM 2567 C C . SER A 1 325 ? 14.945 -7.832 -18.812 1 90.88 325 SER A C 1
ATOM 2569 O O . SER A 1 325 ? 14.688 -6.914 -18.031 1 90.88 325 SER A O 1
ATOM 2571 N N . PRO A 1 326 ? 15.672 -8.828 -18.359 1 88.62 326 PRO A N 1
ATOM 2572 C CA . PRO A 1 326 ? 16.016 -8.93 -16.938 1 88.62 326 PRO A CA 1
ATOM 2573 C C . PRO A 1 326 ? 16.906 -7.777 -16.469 1 88.62 326 PRO A C 1
ATOM 2575 O O . PRO A 1 326 ? 16.906 -7.457 -15.273 1 88.62 326 PRO A O 1
ATOM 2578 N N . TYR A 1 327 ? 17.531 -7.086 -17.391 1 88.88 327 TYR A N 1
ATOM 2579 C CA . TYR A 1 327 ? 18.422 -5.988 -17.047 1 88.88 327 TYR A CA 1
ATOM 2580 C C . TYR A 1 327 ? 17.734 -4.645 -17.219 1 88.88 327 TYR A C 1
ATOM 2582 O O . TYR A 1 327 ? 18.141 -3.643 -16.625 1 88.88 327 TYR A O 1
ATOM 2590 N N . LEU A 1 328 ? 16.688 -4.656 -18 1 92.5 328 LEU A N 1
ATOM 2591 C CA . LEU A 1 328 ? 16.156 -3.359 -18.406 1 92.5 328 LEU A CA 1
ATOM 2592 C C . LEU A 1 328 ? 14.797 -3.104 -17.75 1 92.5 328 LEU A C 1
ATOM 2594 O O . LEU A 1 328 ? 14.43 -1.952 -17.5 1 92.5 328 LEU A O 1
ATOM 2598 N N . PHE A 1 329 ? 14.008 -4.137 -17.453 1 94.62 329 PHE A N 1
ATOM 2599 C CA . PHE A 1 329 ? 12.672 -3.869 -16.938 1 94.62 329 PHE A CA 1
ATOM 2600 C C . PHE A 1 329 ? 12.75 -3.215 -15.562 1 94.62 329 PHE A C 1
ATOM 2602 O O . PHE A 1 329 ? 11.883 -2.422 -15.195 1 94.62 329 PHE A O 1
ATOM 2609 N N . PRO A 1 330 ? 13.805 -3.508 -14.688 1 94.62 330 PRO A N 1
ATOM 2610 C CA . PRO A 1 330 ? 13.922 -2.768 -13.43 1 94.62 330 PRO A CA 1
ATOM 2611 C C . PRO A 1 330 ? 14.109 -1.268 -13.641 1 94.62 330 PRO A C 1
ATOM 2613 O O . PRO A 1 330 ? 13.664 -0.465 -12.82 1 94.62 330 PRO A O 1
ATOM 2616 N N . CYS A 1 331 ? 14.742 -0.933 -14.75 1 95.12 331 CYS A N 1
ATOM 2617 C CA . CYS A 1 331 ? 14.93 0.48 -15.062 1 95.12 331 CYS A CA 1
ATOM 2618 C C . CYS A 1 331 ? 13.586 1.166 -15.289 1 95.12 331 CYS A C 1
ATOM 2620 O O . CYS A 1 331 ? 13.375 2.297 -14.852 1 95.12 331 CYS A O 1
ATOM 2622 N N . THR A 1 332 ? 12.719 0.478 -15.961 1 97.06 332 THR A N 1
ATOM 2623 C CA . THR A 1 332 ? 11.391 1.029 -16.203 1 97.06 332 THR A CA 1
ATOM 2624 C C . THR A 1 332 ? 10.641 1.223 -14.891 1 97.06 332 THR A C 1
ATOM 2626 O O . THR A 1 332 ? 10.016 2.262 -14.672 1 97.06 332 THR A O 1
ATOM 2629 N N . ILE A 1 333 ? 10.75 0.32 -14 1 97 333 ILE A N 1
ATOM 2630 C CA . ILE A 1 333 ? 10.07 0.362 -12.703 1 97 333 ILE A CA 1
ATOM 2631 C C . ILE A 1 333 ? 10.656 1.488 -11.852 1 97 333 ILE A C 1
ATOM 2633 O O . ILE A 1 333 ? 9.914 2.307 -11.305 1 97 333 ILE A O 1
ATOM 2637 N N . ILE A 1 334 ? 11.969 1.544 -11.789 1 96 334 ILE A N 1
ATOM 2638 C CA . ILE A 1 334 ? 12.633 2.537 -10.953 1 96 334 ILE A CA 1
ATOM 2639 C C . ILE A 1 334 ? 12.344 3.938 -11.492 1 96 334 ILE A C 1
ATOM 2641 O O . ILE A 1 334 ? 12.039 4.852 -10.719 1 96 334 ILE A O 1
ATOM 2645 N N . TYR A 1 335 ? 12.383 4.062 -12.82 1 96.38 335 TYR A N 1
ATOM 2646 C CA . TYR A 1 335 ? 12.07 5.355 -13.422 1 96.38 335 TYR A CA 1
ATOM 2647 C C . TYR A 1 335 ? 10.672 5.816 -13.031 1 96.38 335 TYR A C 1
ATOM 2649 O O . TYR A 1 335 ? 10.477 6.965 -12.625 1 96.38 335 TYR A O 1
ATOM 2657 N N . SER A 1 336 ? 9.734 4.941 -13.219 1 97.69 336 SER A N 1
ATOM 2658 C CA . SER A 1 336 ? 8.344 5.301 -12.977 1 97.69 336 SER A CA 1
ATOM 2659 C C . SER A 1 336 ? 8.102 5.613 -11.508 1 97.69 336 SER A C 1
ATOM 2661 O O . SER A 1 336 ? 7.27 6.465 -11.172 1 97.69 336 SER A O 1
ATOM 2663 N N . ILE A 1 337 ? 8.805 4.957 -10.609 1 95.31 337 ILE A N 1
ATOM 2664 C CA . ILE A 1 337 ? 8.703 5.246 -9.18 1 95.31 337 ILE A CA 1
ATOM 2665 C C . ILE A 1 337 ? 9.242 6.648 -8.898 1 95.31 337 ILE A C 1
ATOM 2667 O O . ILE A 1 337 ? 8.609 7.434 -8.195 1 95.31 337 ILE A O 1
ATOM 2671 N N . ILE A 1 338 ? 10.375 6.953 -9.445 1 94.19 338 ILE A N 1
ATOM 2672 C CA . ILE A 1 338 ? 10.992 8.258 -9.258 1 94.19 338 ILE A CA 1
ATOM 2673 C C . ILE A 1 338 ? 10.086 9.352 -9.836 1 94.19 338 ILE A C 1
ATOM 2675 O O . ILE A 1 338 ? 9.844 10.367 -9.18 1 94.19 338 ILE A O 1
ATOM 2679 N N . ALA A 1 339 ? 9.578 9.094 -11.047 1 95.06 339 ALA A N 1
ATOM 2680 C CA . ALA A 1 339 ? 8.719 10.078 -11.711 1 95.06 339 ALA A CA 1
ATOM 2681 C C . ALA A 1 339 ? 7.453 10.328 -10.898 1 95.06 339 ALA A C 1
ATOM 2683 O O . ALA A 1 339 ? 7.031 11.477 -10.734 1 95.06 339 ALA A O 1
ATOM 2684 N N . ALA A 1 340 ? 6.852 9.266 -10.406 1 95.19 340 ALA A N 1
ATOM 2685 C CA . ALA A 1 340 ? 5.66 9.414 -9.57 1 95.19 340 ALA A CA 1
ATOM 2686 C C . ALA A 1 340 ? 5.965 10.242 -8.32 1 95.19 340 ALA A C 1
ATOM 2688 O O . ALA A 1 340 ? 5.156 11.078 -7.914 1 95.19 340 ALA A O 1
ATOM 2689 N N . GLY A 1 341 ? 7.133 10.023 -7.73 1 91.31 341 GLY A N 1
ATOM 2690 C CA . GLY A 1 341 ? 7.527 10.797 -6.559 1 91.31 341 GLY A CA 1
ATOM 2691 C C . GLY A 1 341 ? 7.703 12.273 -6.848 1 91.31 341 GLY A C 1
ATOM 2692 O O . GLY A 1 341 ? 7.258 13.117 -6.074 1 91.31 341 GLY A O 1
ATOM 2693 N N . ILE A 1 342 ? 8.344 12.57 -7.926 1 90.94 342 ILE A N 1
ATOM 2694 C CA . ILE A 1 342 ? 8.586 13.961 -8.305 1 90.94 342 ILE A CA 1
ATOM 2695 C C . ILE A 1 342 ? 7.262 14.648 -8.617 1 90.94 342 ILE A C 1
ATOM 2697 O O . ILE A 1 342 ? 7.035 15.789 -8.195 1 90.94 342 ILE A O 1
ATOM 2701 N N . ILE A 1 343 ? 6.387 13.969 -9.359 1 93 343 ILE A N 1
ATOM 2702 C CA . ILE A 1 343 ? 5.09 14.539 -9.727 1 93 343 ILE A CA 1
ATOM 2703 C C . ILE A 1 343 ? 4.262 14.789 -8.469 1 93 343 ILE A C 1
ATOM 2705 O O . ILE A 1 343 ? 3.555 15.789 -8.367 1 93 343 ILE A O 1
ATOM 2709 N N . TYR A 1 344 ? 4.316 13.961 -7.539 1 90.69 344 TYR A N 1
ATOM 2710 C CA . TYR A 1 344 ? 3.602 14.148 -6.281 1 90.69 344 TYR A CA 1
ATOM 2711 C C . TYR A 1 344 ? 4.09 15.398 -5.559 1 90.69 344 TYR A C 1
ATOM 2713 O O . TYR A 1 344 ? 3.289 16.141 -4.992 1 90.69 344 TYR A O 1
ATOM 2721 N N . ARG A 1 345 ? 5.375 15.531 -5.531 1 88.12 345 ARG A N 1
ATOM 2722 C CA . ARG A 1 345 ? 5.93 16.734 -4.91 1 88.12 345 ARG A CA 1
ATOM 2723 C C . ARG A 1 345 ? 5.445 17.984 -5.617 1 88.12 345 ARG A C 1
ATOM 2725 O O . ARG A 1 345 ? 5.121 18.984 -4.969 1 88.12 345 ARG A O 1
ATOM 2732 N N . LEU A 1 346 ? 5.445 17.984 -6.934 1 88.44 346 LEU A N 1
ATOM 2733 C CA . LEU A 1 346 ? 4.961 19.125 -7.707 1 88.44 346 LEU A CA 1
ATOM 2734 C C . LEU A 1 346 ? 3.484 19.391 -7.426 1 88.44 346 LEU A C 1
ATOM 2736 O O . LEU A 1 346 ? 3.049 20.531 -7.379 1 88.44 346 LEU A O 1
ATOM 2740 N N . TYR A 1 347 ? 2.695 18.328 -7.281 1 89.56 347 TYR A N 1
ATOM 2741 C CA . TYR A 1 347 ? 1.269 18.438 -7 1 89.56 347 TYR A CA 1
ATOM 2742 C C . TYR A 1 347 ? 1.022 19.156 -5.676 1 89.56 347 TYR A C 1
ATOM 2744 O O . TYR A 1 347 ? 0.062 19.922 -5.547 1 89.56 347 TYR A O 1
ATOM 2752 N N . GLN A 1 348 ? 1.906 19 -4.66 1 84.06 348 GLN A N 1
ATOM 2753 C CA . GLN A 1 348 ? 1.746 19.594 -3.34 1 84.06 348 GLN A CA 1
ATOM 2754 C C . GLN A 1 348 ? 1.958 21.094 -3.391 1 84.06 348 GLN A C 1
ATOM 2756 O O . GLN A 1 348 ? 1.489 21.828 -2.514 1 84.06 348 GLN A O 1
ATOM 2761 N N . TYR A 1 349 ? 2.611 21.484 -4.398 1 83.5 349 TYR A N 1
ATOM 2762 C CA . TYR A 1 349 ? 2.945 22.906 -4.48 1 83.5 349 TYR A CA 1
ATOM 2763 C C . TYR A 1 349 ? 1.939 23.656 -5.344 1 83.5 349 TYR A C 1
ATOM 2765 O O . TYR A 1 349 ? 2.051 24.875 -5.523 1 83.5 349 TYR A O 1
ATOM 2773 N N . ILE A 1 350 ? 0.991 22.984 -5.777 1 85.31 350 ILE A N 1
ATOM 2774 C CA . ILE A 1 350 ? -0.03 23.656 -6.574 1 85.31 350 ILE A CA 1
ATOM 2775 C C . ILE A 1 350 ? -0.872 24.562 -5.676 1 85.31 350 ILE A C 1
ATOM 2777 O O . ILE A 1 350 ? -1.372 24.125 -4.637 1 85.31 350 ILE A O 1
ATOM 2781 N N . GLY A 1 351 ? -1.017 25.781 -5.957 1 76.62 351 GLY A N 1
ATOM 2782 C CA . GLY A 1 351 ? -1.849 26.75 -5.254 1 76.62 351 GLY A CA 1
ATOM 2783 C C . GLY A 1 351 ? -1.148 27.391 -4.074 1 76.62 351 GLY A C 1
ATOM 2784 O O . GLY A 1 351 ? -1.742 28.203 -3.359 1 76.62 351 GLY A O 1
ATOM 2785 N N . LYS A 1 352 ? 0.053 26.953 -3.744 1 74.06 352 LYS A N 1
ATOM 2786 C CA . LYS A 1 352 ? 0.796 27.547 -2.641 1 74.06 352 LYS A CA 1
ATOM 2787 C C . LYS A 1 352 ? 1.59 28.766 -3.113 1 74.06 352 LYS A C 1
ATOM 2789 O O . LYS A 1 352 ? 2.111 28.781 -4.23 1 74.06 352 LYS A O 1
ATOM 2794 N N . ARG A 1 353 ? 1.396 29.766 -2.379 1 64.44 353 ARG A N 1
ATOM 2795 C CA . ARG A 1 353 ? 2.143 30.984 -2.684 1 64.44 353 ARG A CA 1
ATOM 2796 C C . ARG A 1 353 ? 3.439 31.047 -1.886 1 64.44 353 ARG A C 1
ATOM 2798 O O . ARG A 1 353 ? 3.418 31.031 -0.654 1 64.44 353 ARG A O 1
ATOM 2805 N N . ILE A 1 354 ? 4.48 30.672 -2.549 1 62.5 354 ILE A N 1
ATOM 2806 C CA . ILE A 1 354 ? 5.781 30.656 -1.888 1 62.5 354 ILE A CA 1
ATOM 2807 C C . ILE A 1 354 ? 6.523 31.953 -2.176 1 62.5 354 ILE A C 1
ATOM 2809 O O . ILE A 1 354 ? 6.586 32.406 -3.322 1 62.5 354 ILE A O 1
ATOM 2813 N N . LYS A 1 355 ? 6.828 32.781 -1.053 1 54.25 355 LYS A N 1
ATOM 2814 C CA . LYS A 1 355 ? 7.672 33.969 -1.152 1 54.25 355 LYS A CA 1
ATOM 2815 C C . LYS A 1 355 ? 9.148 33.594 -1.194 1 54.25 355 LYS A C 1
ATOM 2817 O O . LYS A 1 355 ? 9.633 32.875 -0.33 1 54.25 355 LYS A O 1
ATOM 2822 N N . GLN A 1 356 ? 9.75 33.625 -2.338 1 52.41 356 GLN A N 1
ATOM 2823 C CA . GLN A 1 356 ? 11.188 33.406 -2.383 1 52.41 356 GLN A CA 1
ATOM 2824 C C . GLN A 1 356 ? 11.961 34.688 -2.076 1 52.41 356 GLN A C 1
ATOM 2826 O O . GLN A 1 356 ? 11.656 35.75 -2.631 1 52.41 356 GLN A O 1
ATOM 2831 N N . ARG A 1 357 ? 12.664 34.906 -0.942 1 42.41 357 ARG A N 1
ATOM 2832 C CA . ARG A 1 357 ? 13.578 36 -0.713 1 42.41 357 ARG A CA 1
ATOM 2833 C C . ARG A 1 357 ? 14.789 35.938 -1.642 1 42.41 357 ARG A C 1
ATOM 2835 O O . ARG A 1 357 ? 15.531 34.938 -1.616 1 42.41 357 ARG A O 1
ATOM 2842 N N . TRP A 1 358 ? 14.75 36.594 -2.762 1 40.91 358 TRP A N 1
ATOM 2843 C CA . TRP A 1 358 ? 15.977 36.656 -3.545 1 40.91 358 TRP A CA 1
ATOM 2844 C C . TRP A 1 358 ? 17.016 37.531 -2.857 1 40.91 358 TRP A C 1
ATOM 2846 O O . TRP A 1 358 ? 16.688 38.594 -2.322 1 40.91 358 TRP A O 1
ATOM 2856 N N . PRO A 1 359 ? 18.141 37.25 -2.465 1 37.34 359 PRO A N 1
ATOM 2857 C CA . PRO A 1 359 ? 19.156 38.188 -2.027 1 37.34 359 PRO A CA 1
ATOM 2858 C C . PRO A 1 359 ? 19.328 39.375 -3 1 37.34 359 PRO A C 1
ATOM 2860 O O . PRO A 1 359 ? 19.125 39.188 -4.207 1 37.34 359 PRO A O 1
ATOM 2863 N N . SER A 1 360 ? 19.156 40.688 -2.676 1 31.22 360 SER A N 1
ATOM 2864 C CA . SER A 1 360 ? 19.422 41.875 -3.459 1 31.22 360 SER A CA 1
ATOM 2865 C C . SER A 1 360 ? 20.703 41.719 -4.277 1 31.22 360 SER A C 1
ATOM 2867 O O . SER A 1 360 ? 21.734 41.312 -3.758 1 31.22 360 SER A O 1
ATOM 2869 N N . HIS A 1 361 ? 20.688 41.719 -5.492 1 34.56 361 HIS A N 1
ATOM 2870 C CA . HIS A 1 361 ? 21.797 41.75 -6.43 1 34.56 361 HIS A CA 1
ATOM 2871 C C . HIS A 1 361 ? 22.734 42.906 -6.121 1 34.56 361 HIS A C 1
ATOM 2873 O O . HIS A 1 361 ? 23.75 43.094 -6.801 1 34.56 361 HIS A O 1
ATOM 2879 N N . THR A 1 362 ? 22.25 44.156 -5.652 1 32.66 362 THR A N 1
ATOM 2880 C CA . THR A 1 362 ? 23.156 45.25 -5.887 1 32.66 362 THR A CA 1
ATOM 2881 C C . THR A 1 362 ? 24.562 44.938 -5.395 1 32.66 362 THR A C 1
ATOM 2883 O O . THR A 1 362 ? 25.562 45.344 -6.012 1 32.66 362 THR A O 1
ATOM 2886 N N . SER A 1 363 ? 24.75 44.844 -3.996 1 31.78 363 SER A N 1
ATOM 2887 C CA . SER A 1 363 ? 26.156 44.906 -3.617 1 31.78 363 SER A CA 1
ATOM 2888 C C . SER A 1 363 ? 26.922 43.688 -4.109 1 31.78 363 SER A C 1
ATOM 2890 O O . SER A 1 363 ? 27.859 43.25 -3.453 1 31.78 363 SER A O 1
ATOM 2892 N N . LEU A 1 364 ? 26.281 42.875 -4.898 1 33.06 364 LEU A N 1
ATOM 2893 C CA . LEU A 1 364 ? 27.109 41.812 -5.426 1 33.06 364 LEU A CA 1
ATOM 2894 C C . LEU A 1 364 ? 28.234 42.375 -6.297 1 33.06 364 LEU A C 1
ATOM 2896 O O . LEU A 1 364 ? 28.984 41.594 -6.914 1 33.06 364 LEU A O 1
ATOM 2900 N N . THR A 1 365 ? 28.078 43.625 -6.68 1 31.36 365 THR A N 1
ATOM 2901 C CA . THR A 1 365 ? 29.25 43.938 -7.492 1 31.36 365 THR A CA 1
ATOM 2902 C C . THR A 1 365 ? 30.531 43.562 -6.766 1 31.36 365 THR A C 1
ATOM 2904 O O . THR A 1 365 ? 31.484 43.094 -7.383 1 31.36 365 THR A O 1
ATOM 2907 N N . SER A 1 366 ? 30.922 44.594 -5.809 1 30.28 366 SER A N 1
ATOM 2908 C CA . SER A 1 366 ? 32.344 44.531 -5.477 1 30.28 366 SER A CA 1
ATOM 2909 C C . SER A 1 366 ? 32.688 43.219 -4.805 1 30.28 366 SER A C 1
ATOM 2911 O O . SER A 1 366 ? 33.688 42.562 -5.168 1 30.28 366 SER A O 1
ATOM 2913 N N . SER A 1 367 ? 32.531 43.188 -3.355 1 28.12 367 SER A N 1
ATOM 2914 C CA . SER A 1 367 ? 33.188 42.062 -2.684 1 28.12 367 SER A CA 1
ATOM 2915 C C . SER A 1 367 ? 32.375 40.781 -2.865 1 28.12 367 SER A C 1
ATOM 2917 O O . SER A 1 367 ? 31.266 40.656 -2.318 1 28.12 367 SER A O 1
ATOM 2919 N N . VAL A 1 368 ? 31.938 40.344 -4.055 1 34.84 368 VAL A N 1
ATOM 2920 C CA . VAL A 1 368 ? 31.688 38.906 -4.184 1 34.84 368 VAL A CA 1
ATOM 2921 C C . VAL A 1 368 ? 32.219 38.156 -2.947 1 34.84 368 VAL A C 1
ATOM 2923 O O . VAL A 1 368 ? 33.406 38.219 -2.646 1 34.84 368 VAL A O 1
ATOM 2926 N N . PRO A 1 369 ? 31.5 38.312 -1.749 1 33.16 369 PRO A N 1
ATOM 2927 C CA . PRO A 1 369 ? 32.375 37.594 -0.825 1 33.16 369 PRO A CA 1
ATOM 2928 C C . PRO A 1 369 ? 33.125 36.438 -1.503 1 33.16 369 PRO A C 1
ATOM 2930 O O . PRO A 1 369 ? 32.562 35.719 -2.314 1 33.16 369 PRO A O 1
ATOM 2933 N N . ALA A 1 370 ? 34.219 36.625 -1.922 1 33.41 370 ALA A N 1
ATOM 2934 C CA . ALA A 1 370 ? 35.281 35.688 -2.355 1 33.41 370 ALA A CA 1
ATOM 2935 C C . ALA A 1 370 ? 35 34.281 -1.866 1 33.41 370 ALA A C 1
ATOM 2937 O O . ALA A 1 370 ? 35.719 33.344 -2.213 1 33.41 370 ALA A O 1
ATOM 2938 N N . GLY A 1 371 ? 34.188 34.156 -0.821 1 31.25 371 GLY A N 1
ATOM 2939 C CA . GLY A 1 371 ? 33.969 32.812 -0.355 1 31.25 371 GLY A CA 1
ATOM 2940 C C . GLY A 1 371 ? 33 32.031 -1.229 1 31.25 371 GLY A C 1
ATOM 2941 O O . GLY A 1 371 ? 31.828 31.875 -0.888 1 31.25 371 GLY A O 1
ATOM 2942 N N . ALA A 1 372 ? 32.438 32.531 -2.303 1 36.59 372 ALA A N 1
ATOM 2943 C CA . ALA A 1 372 ? 32.094 31.422 -3.201 1 36.59 372 ALA A CA 1
ATOM 2944 C C . ALA A 1 372 ? 32.719 30.109 -2.736 1 36.59 372 ALA A C 1
ATOM 2946 O O . ALA A 1 372 ? 33.938 29.891 -2.902 1 36.59 372 ALA A O 1
ATOM 2947 N N . THR A 1 373 ? 32.438 29.781 -1.56 1 35.62 373 THR A N 1
ATOM 2948 C CA . THR A 1 373 ? 32.969 28.594 -0.875 1 35.62 373 THR A CA 1
ATOM 2949 C C . THR A 1 373 ? 33.188 27.453 -1.86 1 35.62 373 THR A C 1
ATOM 2951 O O . THR A 1 373 ? 32.25 27 -2.523 1 35.62 373 THR A O 1
ATOM 2954 N N . SER A 1 374 ? 34.094 27.5 -2.777 1 37.59 374 SER A N 1
ATOM 2955 C CA . SER A 1 374 ? 34.688 26.297 -3.373 1 37.59 374 SER A CA 1
ATOM 2956 C C . SER A 1 374 ? 34.188 25.047 -2.678 1 37.59 374 SER A C 1
ATOM 2958 O O . SER A 1 374 ? 34.188 24.969 -1.448 1 37.59 374 SER A O 1
ATOM 2960 N N . ILE A 1 375 ? 33 24.516 -3.186 1 48.34 375 ILE A N 1
ATOM 2961 C CA . ILE A 1 375 ? 32.75 23.141 -2.725 1 48.34 375 ILE A CA 1
ATOM 2962 C C . ILE A 1 375 ? 34.062 22.531 -2.209 1 48.34 375 ILE A C 1
ATOM 2964 O O . ILE A 1 375 ? 34.969 22.266 -2.988 1 48.34 375 ILE A O 1
ATOM 2968 N N . ASP A 1 376 ? 34.656 23.172 -1.271 1 54.06 376 ASP A N 1
ATOM 2969 C CA . ASP A 1 376 ? 35.812 22.625 -0.576 1 54.06 376 ASP A CA 1
ATOM 2970 C C . ASP A 1 376 ? 35.719 21.094 -0.476 1 54.06 376 ASP A C 1
ATOM 2972 O O . ASP A 1 376 ? 35 20.562 0.368 1 54.06 376 ASP A O 1
ATOM 2976 N N . CYS A 1 377 ? 35.844 20.562 -1.629 1 63.97 377 CYS A N 1
ATOM 2977 C CA . CYS A 1 377 ? 35.906 19.109 -1.724 1 63.97 377 CYS A CA 1
ATOM 2978 C C . CYS A 1 377 ? 37.125 18.562 -0.996 1 63.97 377 CYS A C 1
ATOM 2980 O O . CYS A 1 377 ? 37.438 17.375 -1.085 1 63.97 377 CYS A O 1
ATOM 2982 N N . GLU A 1 378 ? 37.875 19.531 -0.315 1 70.88 378 GLU A N 1
ATOM 2983 C CA . GLU A 1 378 ? 39.094 19.062 0.337 1 70.88 378 GLU A CA 1
ATOM 2984 C C . GLU A 1 378 ? 38.781 18.062 1.455 1 70.88 378 GLU A C 1
ATOM 2986 O O . GLU A 1 378 ? 39.469 17.062 1.614 1 70.88 378 GLU A O 1
ATOM 2991 N N . LYS A 1 379 ? 37.719 18.297 2.121 1 76.81 379 LYS A N 1
ATOM 2992 C CA . LYS A 1 379 ? 37.375 17.438 3.258 1 76.81 379 LYS A CA 1
ATOM 2993 C C . LYS A 1 379 ? 36.688 16.172 2.801 1 76.81 379 LYS A C 1
ATOM 2995 O O . LYS A 1 379 ? 36.469 15.25 3.596 1 76.81 379 LYS A O 1
ATOM 3000 N N . ALA A 1 380 ? 36.438 16.141 1.522 1 86.31 380 ALA A N 1
ATOM 3001 C CA . ALA A 1 380 ? 35.719 14.969 0.989 1 86.31 380 ALA A CA 1
ATOM 3002 C C . ALA A 1 380 ? 36.688 14.094 0.172 1 86.31 380 ALA A C 1
ATOM 3004 O O . ALA A 1 380 ? 36.312 12.977 -0.21 1 86.31 380 ALA A O 1
ATOM 3005 N N . ASN A 1 381 ? 37.906 14.461 -0.057 1 81.5 381 ASN A N 1
ATOM 3006 C CA . ASN A 1 381 ? 38.812 13.82 -0.99 1 81.5 381 ASN A CA 1
ATOM 3007 C C . ASN A 1 381 ? 39.219 12.422 -0.518 1 81.5 381 ASN A C 1
ATOM 3009 O O . ASN A 1 381 ? 39.25 11.477 -1.312 1 81.5 381 ASN A O 1
ATOM 3013 N N . LYS A 1 382 ? 39.469 12.266 0.771 1 86.75 382 LYS A N 1
ATOM 3014 C CA . LYS A 1 382 ? 39.844 10.953 1.291 1 86.75 382 LYS A CA 1
ATOM 3015 C C . LYS A 1 382 ? 38.719 9.945 1.093 1 86.75 382 LYS A C 1
ATOM 3017 O O . LYS A 1 382 ? 38.969 8.789 0.726 1 86.75 382 LYS A O 1
ATOM 3022 N N . GLY A 1 383 ? 37.562 10.391 1.33 1 91.88 383 GLY A N 1
ATOM 3023 C CA . GLY A 1 383 ? 36.406 9.516 1.123 1 91.88 383 GLY A CA 1
ATOM 3024 C C . GLY A 1 383 ? 36.156 9.188 -0.338 1 91.88 383 GLY A C 1
ATOM 3025 O O . GLY A 1 383 ? 35.812 8.062 -0.676 1 91.88 383 GLY A O 1
ATOM 3026 N N . LEU A 1 384 ? 36.406 10.141 -1.128 1 89.06 384 LEU A N 1
ATOM 3027 C CA . LEU A 1 384 ? 36.188 9.953 -2.561 1 89.06 384 LEU A CA 1
ATOM 3028 C C . LEU A 1 384 ? 37.188 8.938 -3.127 1 89.06 384 LEU A C 1
ATOM 3030 O O . LEU A 1 384 ? 36.781 8.016 -3.844 1 89.06 384 LEU A O 1
ATOM 3034 N N . PHE A 1 385 ? 38.438 9.07 -2.785 1 88 385 PHE A N 1
ATOM 3035 C CA . PHE A 1 385 ? 39.469 8.195 -3.342 1 88 385 PHE A CA 1
ATOM 3036 C C . PHE A 1 385 ? 39.344 6.777 -2.801 1 88 385 PHE A C 1
ATOM 3038 O O . PHE A 1 385 ? 39.469 5.805 -3.543 1 88 385 PHE A O 1
ATOM 3045 N N . LEU A 1 386 ? 39 6.637 -1.552 1 92.94 386 LEU A N 1
ATOM 3046 C CA . LEU A 1 386 ? 38.781 5.312 -0.986 1 92.94 386 LEU A CA 1
ATOM 3047 C C . LEU A 1 386 ? 37.562 4.66 -1.601 1 92.94 386 LEU A C 1
ATOM 3049 O O . LEU A 1 386 ? 37.562 3.461 -1.892 1 92.94 386 LEU A O 1
ATOM 3053 N N . GLY A 1 387 ? 36.562 5.441 -1.748 1 95.12 387 GLY A N 1
ATOM 3054 C CA . GLY A 1 387 ? 35.344 4.938 -2.404 1 95.12 387 GLY A CA 1
ATOM 3055 C C . GLY A 1 387 ? 35.594 4.504 -3.838 1 95.12 387 GLY A C 1
ATOM 3056 O O . GLY A 1 387 ? 35.125 3.449 -4.262 1 95.12 387 GLY A O 1
ATOM 3057 N N . MET A 1 388 ? 36.375 5.238 -4.52 1 92.75 388 MET A N 1
ATOM 3058 C CA . MET A 1 388 ? 36.688 4.902 -5.906 1 92.75 388 MET A CA 1
ATOM 3059 C C . MET A 1 388 ? 37.5 3.611 -5.98 1 92.75 388 MET A C 1
ATOM 3061 O O . MET A 1 388 ? 37.312 2.801 -6.887 1 92.75 388 MET A O 1
ATOM 3065 N N . LEU A 1 389 ? 38.344 3.482 -5.105 1 93 389 LEU A N 1
ATOM 3066 C CA . LEU A 1 389 ? 39.094 2.24 -5.051 1 93 389 LEU A CA 1
ATOM 3067 C C . LEU A 1 389 ? 38.156 1.04 -4.871 1 93 389 LEU A C 1
ATOM 3069 O O . LEU A 1 389 ? 38.281 0.045 -5.59 1 93 389 LEU A O 1
ATOM 3073 N N . ILE A 1 390 ? 37.281 1.176 -3.969 1 95.25 390 ILE A N 1
ATOM 3074 C CA . ILE A 1 390 ? 36.312 0.1 -3.711 1 95.25 390 ILE A CA 1
ATOM 3075 C C . ILE A 1 390 ? 35.438 -0.13 -4.949 1 95.25 390 ILE A C 1
ATOM 3077 O O . ILE A 1 390 ? 35.125 -1.272 -5.293 1 95.25 390 ILE A O 1
ATOM 3081 N N . ALA A 1 391 ? 35.125 0.905 -5.613 1 95.5 391 ALA A N 1
ATOM 3082 C CA . ALA A 1 391 ? 34.281 0.805 -6.812 1 95.5 391 ALA A CA 1
ATOM 3083 C C . ALA A 1 391 ? 35.031 0.068 -7.926 1 95.5 391 ALA A C 1
ATOM 3085 O O . ALA A 1 391 ? 34.438 -0.781 -8.609 1 95.5 391 ALA A O 1
ATOM 3086 N N . VAL A 1 392 ? 36.312 0.352 -8.047 1 93.19 392 VAL A N 1
ATOM 3087 C CA . VAL A 1 392 ? 37.094 -0.292 -9.086 1 93.19 392 VAL A CA 1
ATOM 3088 C C . VAL A 1 392 ? 37.281 -1.777 -8.773 1 93.19 392 VAL A C 1
ATOM 3090 O O . VAL A 1 392 ? 37.125 -2.625 -9.656 1 93.19 392 VAL A O 1
ATOM 3093 N N . VAL A 1 393 ? 37.469 -2.072 -7.57 1 93.94 393 VAL A N 1
ATOM 3094 C CA . VAL A 1 393 ? 37.594 -3.465 -7.156 1 93.94 393 VAL A CA 1
ATOM 3095 C C . VAL A 1 393 ? 36.281 -4.199 -7.398 1 93.94 393 VAL A C 1
ATOM 3097 O O . VAL A 1 393 ? 36.281 -5.359 -7.816 1 93.94 393 VAL A O 1
ATOM 3100 N N . THR A 1 394 ? 35.188 -3.566 -7.109 1 95.88 394 THR A N 1
ATOM 3101 C CA . THR A 1 394 ? 33.875 -4.152 -7.332 1 95.88 394 THR A CA 1
ATOM 3102 C C . THR A 1 394 ? 33.656 -4.414 -8.82 1 95.88 394 THR A C 1
ATOM 3104 O O . THR A 1 394 ? 33.156 -5.473 -9.195 1 95.88 394 THR A O 1
ATOM 3107 N N . LEU A 1 395 ? 34.062 -3.502 -9.672 1 93.44 395 LEU A N 1
ATOM 3108 C CA . LEU A 1 395 ? 33.906 -3.67 -11.109 1 93.44 395 LEU A CA 1
ATOM 3109 C C . LEU A 1 395 ? 34.75 -4.836 -11.617 1 93.44 395 LEU A C 1
ATOM 3111 O O . LEU A 1 395 ? 34.312 -5.594 -12.484 1 93.44 395 LEU A O 1
ATOM 3115 N N . ILE A 1 396 ? 35.875 -4.992 -11.031 1 93.06 396 ILE A N 1
ATOM 3116 C CA . ILE A 1 396 ? 36.75 -6.113 -11.383 1 93.06 396 ILE A CA 1
ATOM 3117 C C . ILE A 1 396 ? 36.094 -7.422 -10.953 1 93.06 396 ILE A C 1
ATOM 3119 O O . ILE A 1 396 ? 36.125 -8.414 -11.688 1 93.06 396 ILE A O 1
ATOM 3123 N N . ALA A 1 397 ? 35.531 -7.418 -9.82 1 94 397 ALA A N 1
ATOM 3124 C CA . ALA A 1 397 ? 34.844 -8.609 -9.336 1 94 397 ALA A CA 1
ATOM 3125 C C . ALA A 1 397 ? 33.656 -8.969 -10.234 1 94 397 ALA A C 1
ATOM 3127 O O . ALA A 1 397 ? 33.438 -10.141 -10.531 1 94 397 ALA A O 1
ATOM 3128 N N . ILE A 1 398 ? 32.875 -7.992 -10.711 1 91.81 398 ILE A N 1
ATOM 3129 C CA . ILE A 1 398 ? 31.75 -8.227 -11.602 1 91.81 398 ILE A CA 1
ATOM 3130 C C . ILE A 1 398 ? 32.25 -8.789 -12.93 1 91.81 398 ILE A C 1
ATOM 3132 O O . ILE A 1 398 ? 31.672 -9.742 -13.461 1 91.81 398 ILE A O 1
ATOM 3136 N N . ALA A 1 399 ? 33.344 -8.289 -13.398 1 91.56 399 ALA A N 1
ATOM 3137 C CA . ALA A 1 399 ? 33.938 -8.789 -14.641 1 91.56 399 ALA A CA 1
ATOM 3138 C C . ALA A 1 399 ? 34.375 -10.242 -14.484 1 91.56 399 ALA A C 1
ATOM 3140 O O . ALA A 1 399 ? 34.156 -11.062 -15.383 1 91.56 399 ALA A O 1
ATOM 3141 N N . THR A 1 400 ? 34.969 -10.484 -13.383 1 91.88 400 THR A N 1
ATOM 3142 C CA . THR A 1 400 ? 35.406 -11.844 -13.117 1 91.88 400 THR A CA 1
ATOM 3143 C C . THR A 1 400 ? 34.25 -12.805 -13.031 1 91.88 400 THR A C 1
ATOM 3145 O O . THR A 1 400 ? 34.344 -13.969 -13.438 1 91.88 400 THR A O 1
ATOM 3148 N N . PHE A 1 401 ? 33.125 -12.438 -12.484 1 89.31 401 PHE A N 1
ATOM 3149 C CA . PHE A 1 401 ? 31.906 -13.234 -12.453 1 89.31 401 PHE A CA 1
ATOM 3150 C C . PHE A 1 401 ? 31.484 -13.641 -13.859 1 89.31 401 PHE A C 1
ATOM 3152 O O . PHE A 1 401 ? 31.203 -14.82 -14.109 1 89.31 401 PHE A O 1
ATOM 3159 N N . PHE A 1 402 ? 31.547 -12.648 -14.805 1 86.25 402 PHE A N 1
ATOM 3160 C CA . PHE A 1 402 ? 31.094 -12.93 -16.156 1 86.25 402 PHE A CA 1
ATOM 3161 C C . PHE A 1 402 ? 32.094 -13.82 -16.891 1 86.25 402 PHE A C 1
ATOM 3163 O O . PHE A 1 402 ? 31.688 -14.641 -17.734 1 86.25 402 PHE A O 1
ATOM 3170 N N . VAL A 1 403 ? 33.375 -13.703 -16.516 1 90.69 403 VAL A N 1
ATOM 3171 C CA . VAL A 1 403 ? 34.375 -14.57 -17.141 1 90.69 403 VAL A CA 1
ATOM 3172 C C . VAL A 1 403 ? 34.156 -16.016 -16.688 1 90.69 403 VAL A C 1
ATOM 3174 O O . VAL A 1 403 ? 34.125 -16.938 -17.5 1 90.69 403 VAL A O 1
ATOM 3177 N N . PHE A 1 404 ? 33.812 -16.156 -15.461 1 90.5 404 PHE A N 1
ATOM 3178 C CA . PHE A 1 404 ? 33.625 -17.5 -14.914 1 90.5 404 PHE A CA 1
ATOM 3179 C C . PHE A 1 404 ? 32.312 -18.078 -15.359 1 90.5 404 PHE A C 1
ATOM 3181 O O . PHE A 1 404 ? 32.188 -19.281 -15.586 1 90.5 404 PHE A O 1
ATOM 3188 N N . GLU A 1 405 ? 31.312 -17.312 -15.516 1 86.38 405 GLU A N 1
ATOM 3189 C CA . GLU A 1 405 ? 29.969 -17.781 -15.883 1 86.38 405 GLU A CA 1
ATOM 3190 C C . GLU A 1 405 ? 29.875 -18.078 -17.375 1 86.38 405 GLU A C 1
ATOM 3192 O O . GLU A 1 405 ? 29.375 -19.125 -17.781 1 86.38 405 GLU A O 1
ATOM 3197 N N . SER A 1 406 ? 30.328 -17.141 -18.203 1 84.44 406 SER A N 1
ATOM 3198 C CA . SER A 1 406 ? 30.094 -17.234 -19.641 1 84.44 406 SER A CA 1
ATOM 3199 C C . SER A 1 406 ? 31.234 -17.953 -20.344 1 84.44 406 SER A C 1
ATOM 3201 O O . SER A 1 406 ? 31.016 -18.75 -21.234 1 84.44 406 SER A O 1
ATOM 3203 N N . ARG A 1 407 ? 32.469 -17.766 -19.938 1 86.88 407 ARG A N 1
ATOM 3204 C CA . ARG A 1 407 ? 33.594 -18.312 -20.656 1 86.88 407 ARG A CA 1
ATOM 3205 C C . ARG A 1 407 ? 34.031 -19.656 -20.062 1 86.88 407 ARG A C 1
ATOM 3207 O O . ARG A 1 407 ? 34.156 -20.641 -20.797 1 86.88 407 ARG A O 1
ATOM 3214 N N . ILE A 1 408 ? 34.094 -19.75 -18.797 1 90.38 408 ILE A N 1
ATOM 3215 C CA . ILE A 1 408 ? 34.594 -20.938 -18.141 1 90.38 408 ILE A CA 1
ATOM 3216 C C . ILE A 1 408 ? 33.438 -21.859 -17.781 1 90.38 408 ILE A C 1
ATOM 3218 O O . ILE A 1 408 ? 33.625 -23.062 -17.578 1 90.38 408 ILE A O 1
ATOM 3222 N N . LYS A 1 409 ? 32.188 -21.312 -17.75 1 89.06 409 LYS A N 1
ATOM 3223 C CA . LYS A 1 409 ? 30.969 -22.047 -17.453 1 89.06 409 LYS A CA 1
ATOM 3224 C C . LYS A 1 409 ? 31.031 -22.656 -16.062 1 89.06 409 LYS A C 1
ATOM 3226 O O . LYS A 1 409 ? 30.688 -23.828 -15.875 1 89.06 409 LYS A O 1
ATOM 3231 N N . ASP A 1 410 ? 31.781 -22.047 -15.133 1 91 410 ASP A N 1
ATOM 3232 C CA . ASP A 1 410 ? 31.781 -22.391 -13.711 1 91 410 ASP A CA 1
ATOM 3233 C C . ASP A 1 410 ? 30.891 -21.453 -12.914 1 91 410 ASP A C 1
ATOM 3235 O O . ASP A 1 410 ? 31.359 -20.484 -12.328 1 91 410 ASP A O 1
ATOM 3239 N N . THR A 1 411 ? 29.719 -21.953 -12.867 1 86.62 411 THR A N 1
ATOM 3240 C CA . THR A 1 411 ? 28.703 -21.109 -12.25 1 86.62 411 THR A CA 1
ATOM 3241 C C . THR A 1 411 ? 28.891 -21.047 -10.742 1 86.62 411 THR A C 1
ATOM 3243 O O . THR A 1 411 ? 28.625 -20.016 -10.117 1 86.62 411 THR A O 1
ATOM 3246 N N . SER A 1 412 ? 29.344 -22.078 -10.117 1 87.12 412 SER A N 1
ATOM 3247 C CA . SER A 1 412 ? 29.516 -22.109 -8.672 1 87.12 412 SER A CA 1
ATOM 3248 C C . SER A 1 412 ? 30.562 -21.078 -8.227 1 87.12 412 SER A C 1
ATOM 3250 O O . SER A 1 412 ? 30.312 -20.312 -7.301 1 87.12 412 SER A O 1
ATOM 3252 N N . THR A 1 413 ? 31.672 -21.078 -8.961 1 89.94 413 THR A N 1
ATOM 3253 C CA . THR A 1 413 ? 32.719 -20.125 -8.625 1 89.94 413 THR A CA 1
ATOM 3254 C C . THR A 1 413 ? 32.281 -18.703 -8.93 1 89.94 413 THR A C 1
ATOM 3256 O O . THR A 1 413 ? 32.625 -17.781 -8.188 1 89.94 413 THR A O 1
ATOM 3259 N N . ALA A 1 414 ? 31.594 -18.531 -9.977 1 90.75 414 ALA A N 1
ATOM 3260 C CA . ALA A 1 414 ? 31.078 -17.219 -10.328 1 90.75 414 ALA A CA 1
ATOM 3261 C C . ALA A 1 414 ? 30.203 -16.641 -9.219 1 90.75 414 ALA A C 1
ATOM 3263 O O . ALA A 1 414 ? 30.391 -15.508 -8.789 1 90.75 414 ALA A O 1
ATOM 3264 N N . ILE A 1 415 ? 29.391 -17.5 -8.703 1 89.06 415 ILE A N 1
ATOM 3265 C CA . ILE A 1 415 ? 28.453 -17.062 -7.676 1 89.06 415 ILE A CA 1
ATOM 3266 C C . ILE A 1 415 ? 29.203 -16.812 -6.371 1 89.06 415 ILE A C 1
ATOM 3268 O O . ILE A 1 415 ? 28.875 -15.883 -5.633 1 89.06 415 ILE A O 1
ATOM 3272 N N . LYS A 1 416 ? 30.172 -17.578 -6.125 1 91.56 416 LYS A N 1
ATOM 3273 C CA . LYS A 1 416 ? 30.969 -17.375 -4.918 1 91.56 416 LYS A CA 1
ATOM 3274 C C . LYS A 1 416 ? 31.688 -16.031 -4.957 1 91.56 416 LYS A C 1
ATOM 3276 O O . LYS A 1 416 ? 31.812 -15.359 -3.936 1 91.56 416 LYS A O 1
ATOM 3281 N N . ILE A 1 417 ? 32.125 -15.68 -6.09 1 92.19 417 ILE A N 1
ATOM 3282 C CA . ILE A 1 417 ? 32.812 -14.406 -6.258 1 92.19 417 ILE A CA 1
ATOM 3283 C C . ILE A 1 417 ? 31.859 -13.258 -5.973 1 92.19 417 ILE A C 1
ATOM 3285 O O . ILE A 1 417 ? 32.219 -12.312 -5.258 1 92.19 417 ILE A O 1
ATOM 3289 N N . LEU A 1 418 ? 30.719 -13.344 -6.461 1 91.81 418 LEU A N 1
ATOM 3290 C CA . LEU A 1 418 ? 29.734 -12.281 -6.266 1 91.81 418 LEU A CA 1
ATOM 3291 C C . LEU A 1 418 ? 29.328 -12.18 -4.805 1 91.81 418 LEU A C 1
ATOM 3293 O O . LEU A 1 418 ? 29.25 -11.078 -4.246 1 91.81 418 LEU A O 1
ATOM 3297 N N . PHE A 1 419 ? 29.109 -13.312 -4.195 1 93.12 419 PHE A N 1
ATOM 3298 C CA . PHE A 1 419 ? 28.719 -13.312 -2.793 1 93.12 419 PHE A CA 1
ATOM 3299 C C . PHE A 1 419 ? 29.828 -12.773 -1.913 1 93.12 419 PHE A C 1
ATOM 3301 O O . PHE A 1 419 ? 29.578 -12.008 -0.981 1 93.12 419 PHE A O 1
ATOM 3308 N N . THR A 1 420 ? 30.984 -13.164 -2.213 1 93.88 420 THR A N 1
ATOM 3309 C CA . THR A 1 420 ? 32.125 -12.68 -1.436 1 93.88 420 THR A CA 1
ATOM 3310 C C . THR A 1 420 ? 32.281 -11.172 -1.592 1 93.88 420 THR A C 1
ATOM 3312 O O . THR A 1 420 ? 32.562 -10.469 -0.617 1 93.88 420 THR A O 1
ATOM 3315 N N . THR A 1 421 ? 32.156 -10.711 -2.809 1 94.69 421 THR A N 1
ATOM 3316 C CA . THR A 1 421 ? 32.219 -9.281 -3.057 1 94.69 421 THR A CA 1
ATOM 3317 C C . THR A 1 421 ? 31.141 -8.539 -2.27 1 94.69 421 THR A C 1
ATOM 3319 O O . THR A 1 421 ? 31.406 -7.496 -1.664 1 94.69 421 THR A O 1
ATOM 3322 N N . GLU A 1 422 ? 29.969 -9.062 -2.26 1 95.38 422 GLU A N 1
ATOM 3323 C CA . GLU A 1 422 ? 28.875 -8.438 -1.519 1 95.38 422 GLU A CA 1
ATOM 3324 C C . GLU A 1 422 ? 29.156 -8.422 -0.02 1 95.38 422 GLU A C 1
ATOM 3326 O O . GLU A 1 422 ? 28.906 -7.422 0.654 1 95.38 422 GLU A O 1
ATOM 3331 N N . ILE A 1 423 ? 29.688 -9.484 0.475 1 96.31 423 ILE A N 1
ATOM 3332 C CA . ILE A 1 423 ? 30.016 -9.586 1.895 1 96.31 423 ILE A CA 1
ATOM 3333 C C . ILE A 1 423 ? 31.047 -8.523 2.266 1 96.31 423 ILE A C 1
ATOM 3335 O O . ILE A 1 423 ? 30.875 -7.801 3.25 1 96.31 423 ILE A O 1
ATOM 3339 N N . VAL A 1 424 ? 32.062 -8.445 1.462 1 95.81 424 VAL A N 1
ATOM 3340 C CA . VAL A 1 424 ? 33.125 -7.484 1.72 1 95.81 424 VAL A CA 1
ATOM 3341 C C . VAL A 1 424 ? 32.562 -6.062 1.689 1 95.81 424 VAL A C 1
ATOM 3343 O O . VAL A 1 424 ? 32.844 -5.258 2.576 1 95.81 424 VAL A O 1
ATOM 3346 N N . LEU A 1 425 ? 31.75 -5.777 0.723 1 96.62 425 LEU A N 1
ATOM 3347 C CA . LEU A 1 425 ? 31.156 -4.453 0.591 1 96.62 425 LEU A CA 1
ATOM 3348 C C . LEU A 1 425 ? 30.234 -4.145 1.776 1 96.62 425 LEU A C 1
ATOM 3350 O O . LEU A 1 425 ? 30.25 -3.027 2.295 1 96.62 425 LEU A O 1
ATOM 3354 N N . MET A 1 426 ? 29.5 -5.113 2.219 1 96.25 426 MET A N 1
ATOM 3355 C CA . MET A 1 426 ? 28.578 -4.906 3.336 1 96.25 426 MET A CA 1
ATOM 3356 C C . MET A 1 426 ? 29.344 -4.66 4.633 1 96.25 426 MET A C 1
ATOM 3358 O O . MET A 1 426 ? 28.953 -3.822 5.441 1 96.25 426 MET A O 1
ATOM 3362 N N . VAL A 1 427 ? 30.359 -5.34 4.793 1 95.75 427 VAL A N 1
ATOM 3363 C CA . VAL A 1 427 ? 31.172 -5.168 6 1 95.75 427 VAL A CA 1
ATOM 3364 C C . VAL A 1 427 ? 31.812 -3.785 5.996 1 95.75 427 VAL A C 1
ATOM 3366 O O . VAL A 1 427 ? 31.719 -3.049 6.98 1 95.75 427 VAL A O 1
ATOM 3369 N N . ILE A 1 428 ? 32.406 -3.436 4.863 1 96.25 428 ILE A N 1
ATOM 3370 C CA . ILE A 1 428 ? 33.094 -2.154 4.73 1 96.25 428 ILE A CA 1
ATOM 3371 C C . ILE A 1 428 ? 32.094 -1.015 4.918 1 96.25 428 ILE A C 1
ATOM 3373 O O . ILE A 1 428 ? 32.375 -0.045 5.625 1 96.25 428 ILE A O 1
ATOM 3377 N N . THR A 1 429 ? 30.938 -1.14 4.305 1 96.75 429 THR A N 1
ATOM 3378 C CA . THR A 1 429 ? 29.953 -0.08 4.41 1 96.75 429 THR A CA 1
ATOM 3379 C C . THR A 1 429 ? 29.375 -0.011 5.828 1 96.75 429 THR A C 1
ATOM 3381 O O . THR A 1 429 ? 29.078 1.074 6.328 1 96.75 429 THR A O 1
ATOM 3384 N N . SER A 1 430 ? 29.234 -1.147 6.516 1 96.25 430 SER A N 1
ATOM 3385 C CA . SER A 1 430 ? 28.75 -1.146 7.895 1 96.25 430 SER A CA 1
ATOM 3386 C C . SER A 1 430 ? 29.719 -0.418 8.82 1 96.25 430 SER A C 1
ATOM 3388 O O . SER A 1 430 ? 29.297 0.361 9.68 1 96.25 430 SER A O 1
ATOM 3390 N N . ILE A 1 431 ? 30.953 -0.635 8.641 1 95.25 431 ILE A N 1
ATOM 3391 C CA . ILE A 1 431 ? 31.969 0.064 9.414 1 95.25 431 ILE A CA 1
ATOM 3392 C C . ILE A 1 431 ? 31.906 1.562 9.125 1 95.25 431 ILE A C 1
ATOM 3394 O O . ILE A 1 431 ? 31.969 2.381 10.047 1 95.25 431 ILE A O 1
ATOM 3398 N N . GLY A 1 432 ? 31.781 1.867 7.859 1 96.06 432 GLY A N 1
ATOM 3399 C CA . GLY A 1 432 ? 31.625 3.264 7.477 1 96.06 432 GLY A CA 1
ATOM 3400 C C . GLY A 1 432 ? 30.422 3.93 8.094 1 96.06 432 GLY A C 1
ATOM 3401 O O . GLY A 1 432 ? 30.484 5.09 8.508 1 96.06 432 GLY A O 1
ATOM 3402 N N . ILE A 1 433 ? 29.312 3.24 8.148 1 96.19 433 ILE A N 1
ATOM 3403 C CA . ILE A 1 433 ? 28.062 3.773 8.695 1 96.19 433 ILE A CA 1
ATOM 3404 C C . ILE A 1 433 ? 28.25 4.07 10.18 1 96.19 433 ILE A C 1
ATOM 3406 O O . ILE A 1 433 ? 27.844 5.129 10.664 1 96.19 433 ILE A O 1
ATOM 3410 N N . ILE A 1 434 ? 28.844 3.16 10.898 1 93.44 434 ILE A N 1
ATOM 3411 C CA . ILE A 1 434 ? 29.047 3.338 12.336 1 93.44 434 ILE A CA 1
ATOM 3412 C C . ILE A 1 434 ? 29.953 4.539 12.578 1 93.44 434 ILE A C 1
ATOM 3414 O O . ILE A 1 434 ? 29.656 5.395 13.414 1 93.44 434 ILE A O 1
ATOM 3418 N N . TRP A 1 435 ? 31 4.637 11.828 1 92.94 435 TRP A N 1
ATOM 3419 C CA . TRP A 1 435 ? 31.938 5.75 11.938 1 92.94 435 TRP A CA 1
ATOM 3420 C C . TRP A 1 435 ? 31.266 7.062 11.539 1 92.94 435 TRP A C 1
ATOM 3422 O O . TRP A 1 435 ? 31.484 8.094 12.18 1 92.94 435 TRP A O 1
ATOM 3432 N N . GLY A 1 436 ? 30.562 7.055 10.453 1 92.88 436 GLY A N 1
ATOM 3433 C CA . GLY A 1 436 ? 29.859 8.242 10 1 92.88 436 GLY A CA 1
ATOM 3434 C C . GLY A 1 436 ? 28.812 8.727 10.992 1 92.88 436 GLY A C 1
ATOM 3435 O O . GLY A 1 436 ? 28.641 9.93 11.18 1 92.88 436 GLY A O 1
ATOM 3436 N N . TYR A 1 437 ? 28.203 7.805 11.641 1 90.31 437 TYR A N 1
ATOM 3437 C CA . TYR A 1 437 ? 27.156 8.164 12.594 1 90.31 437 TYR A CA 1
ATOM 3438 C C . TYR A 1 437 ? 27.75 8.906 13.789 1 90.31 437 TYR A C 1
ATOM 3440 O O . TYR A 1 437 ? 27.172 9.875 14.273 1 90.31 437 TYR A O 1
ATOM 3448 N N . VAL A 1 438 ? 28.859 8.516 14.297 1 90.25 438 VAL A N 1
ATOM 3449 C CA . VAL A 1 438 ? 29.531 9.141 15.438 1 90.25 438 VAL A CA 1
ATOM 3450 C C . VAL A 1 438 ? 29.891 10.586 15.094 1 90.25 438 VAL A C 1
ATOM 3452 O O . VAL A 1 438 ? 29.766 11.484 15.93 1 90.25 438 VAL A O 1
ATOM 3455 N N . ARG A 1 439 ? 30.219 10.836 13.891 1 89.75 439 ARG A N 1
ATOM 3456 C CA . ARG A 1 439 ? 30.625 12.164 13.453 1 89.75 439 ARG A CA 1
ATOM 3457 C C . ARG A 1 439 ? 29.406 13.039 13.164 1 89.75 439 ARG A C 1
ATOM 3459 O O . ARG A 1 439 ? 29.391 14.227 13.5 1 89.75 439 ARG A O 1
ATOM 3466 N N . LEU A 1 440 ? 28.406 12.492 12.555 1 89.12 440 LEU A N 1
ATOM 3467 C CA . LEU A 1 440 ? 27.219 13.242 12.164 1 89.12 440 LEU A CA 1
ATOM 3468 C C . LEU A 1 440 ? 26.359 13.57 13.383 1 89.12 440 LEU A C 1
ATOM 3470 O O . LEU A 1 440 ? 25.625 14.555 13.375 1 89.12 440 LEU A O 1
ATOM 3474 N N . ALA A 1 441 ? 26.406 12.742 14.375 1 84.75 441 ALA A N 1
ATOM 3475 C CA . ALA A 1 441 ? 25.594 12.914 15.57 1 84.75 441 ALA A CA 1
ATOM 3476 C C . ALA A 1 441 ? 25.922 14.211 16.297 1 84.75 441 ALA A C 1
ATOM 3478 O O . ALA A 1 441 ? 25.141 14.688 17.125 1 84.75 441 ALA A O 1
ATOM 3479 N N . LYS A 1 442 ? 26.984 14.844 15.891 1 82.94 442 LYS A N 1
ATOM 3480 C CA . LYS A 1 442 ? 27.391 16.109 16.5 1 82.94 442 LYS A CA 1
ATOM 3481 C C . LYS A 1 442 ? 26.609 17.281 15.93 1 82.94 442 LYS A C 1
ATOM 3483 O O . LYS A 1 442 ? 26.578 18.359 16.516 1 82.94 442 LYS A O 1
ATOM 3488 N N . LEU A 1 443 ? 25.969 17.062 14.82 1 86.94 443 LEU A N 1
ATOM 3489 C CA . LEU A 1 443 ? 25.219 18.109 14.156 1 86.94 443 LEU A CA 1
ATOM 3490 C C . LEU A 1 443 ? 23.844 18.297 14.789 1 86.94 443 LEU A C 1
ATOM 3492 O O . LEU A 1 443 ? 23.422 17.453 15.586 1 86.94 443 LEU A O 1
ATOM 3496 N N . LYS A 1 444 ? 23.219 19.438 14.406 1 83.06 444 LYS A N 1
ATOM 3497 C CA . LYS A 1 444 ? 21.906 19.766 14.961 1 83.06 444 LYS A CA 1
ATOM 3498 C C . LYS A 1 444 ? 20.797 18.984 14.25 1 83.06 444 LYS A C 1
ATOM 3500 O O . LYS A 1 444 ? 20.828 18.828 13.031 1 83.06 444 LYS A O 1
ATOM 3505 N N . PHE A 1 445 ? 19.844 18.5 15.016 1 81.38 445 PHE A N 1
ATOM 3506 C CA . PHE A 1 445 ? 18.719 17.734 14.477 1 81.38 445 PHE A CA 1
ATOM 3507 C C . PHE A 1 445 ? 17.5 18.625 14.281 1 81.38 445 PHE A C 1
ATOM 3509 O O . PHE A 1 445 ? 17.109 19.359 15.188 1 81.38 445 PHE A O 1
ATOM 3516 N N . LEU A 1 446 ? 16.984 18.594 13.047 1 75.94 446 LEU A N 1
ATOM 3517 C CA . LEU A 1 446 ? 15.773 19.344 12.727 1 75.94 446 LEU A CA 1
ATOM 3518 C C . LEU A 1 446 ? 14.555 18.438 12.734 1 75.94 446 LEU A C 1
ATOM 3520 O O . LEU A 1 446 ? 14.516 17.438 12 1 75.94 446 LEU A O 1
ATOM 3524 N N . GLN A 1 447 ? 13.516 18.641 13.461 1 64.81 447 GLN A N 1
ATOM 3525 C CA . GLN A 1 447 ? 12.359 17.781 13.641 1 64.81 447 GLN A CA 1
ATOM 3526 C C . GLN A 1 447 ? 11.398 17.891 12.461 1 64.81 447 GLN A C 1
ATOM 3528 O O . GLN A 1 447 ? 10.688 16.938 12.133 1 64.81 447 GLN A O 1
ATOM 3533 N N . ASN A 1 448 ? 11.25 19.047 11.805 1 57.91 448 ASN A N 1
ATOM 3534 C CA . ASN A 1 448 ? 10.156 19.312 10.875 1 57.91 448 ASN A CA 1
ATOM 3535 C C . ASN A 1 448 ? 10.391 18.656 9.523 1 57.91 448 ASN A C 1
ATOM 3537 O O . ASN A 1 448 ? 9.539 18.734 8.633 1 57.91 448 ASN A O 1
ATOM 3541 N N . MET A 1 449 ? 11.469 17.875 9.414 1 56.84 449 MET A N 1
ATOM 3542 C CA . MET A 1 449 ? 11.773 17.469 8.047 1 56.84 449 MET A CA 1
ATOM 3543 C C . MET A 1 449 ? 11.539 15.977 7.855 1 56.84 449 MET A C 1
ATOM 3545 O O . MET A 1 449 ? 11.961 15.398 6.852 1 56.84 449 MET A O 1
ATOM 3549 N N . PHE A 1 450 ? 10.719 15.281 8.609 1 57.91 450 PHE A N 1
ATOM 3550 C CA . PHE A 1 450 ? 10.727 13.82 8.555 1 57.91 450 PHE A CA 1
ATOM 3551 C C . PHE A 1 450 ? 9.93 13.328 7.355 1 57.91 450 PHE A C 1
ATOM 3553 O O . PHE A 1 450 ? 10.25 12.289 6.773 1 57.91 450 PHE A O 1
ATOM 3560 N N . PHE A 1 451 ? 8.984 14.062 6.844 1 66.19 451 PHE A N 1
ATOM 3561 C CA . PHE A 1 451 ? 8.195 13.453 5.785 1 66.19 451 PHE A CA 1
ATOM 3562 C C . PHE A 1 451 ? 8.469 14.125 4.445 1 66.19 451 PHE A C 1
ATOM 3564 O O . PHE A 1 451 ? 7.574 14.734 3.854 1 66.19 451 PHE A O 1
ATOM 3571 N N . SER A 1 452 ? 9.742 13.93 3.971 1 79.56 452 SER A N 1
ATOM 3572 C CA . SER A 1 452 ? 10.117 14.367 2.631 1 79.56 452 SER A CA 1
ATOM 3573 C C . SER A 1 452 ? 9.906 13.258 1.605 1 79.56 452 SER A C 1
ATOM 3575 O O . SER A 1 452 ? 9.742 12.094 1.97 1 79.56 452 SER A O 1
ATOM 3577 N N . VAL A 1 453 ? 9.852 13.594 0.36 1 81.25 453 VAL A N 1
ATOM 3578 C CA . VAL A 1 453 ? 9.703 12.656 -0.747 1 81.25 453 VAL A CA 1
ATOM 3579 C C . VAL A 1 453 ? 10.859 11.656 -0.74 1 81.25 453 VAL A C 1
ATOM 3581 O O . VAL A 1 453 ? 10.656 10.469 -0.978 1 81.25 453 VAL A O 1
ATOM 3584 N N . ASP A 1 454 ? 12 12.125 -0.381 1 87.88 454 ASP A N 1
ATOM 3585 C CA . ASP A 1 454 ? 13.172 11.266 -0.35 1 87.88 454 ASP A CA 1
ATOM 3586 C C . ASP A 1 454 ? 13.047 10.195 0.73 1 87.88 454 ASP A C 1
ATOM 3588 O O . ASP A 1 454 ? 13.391 9.031 0.506 1 87.88 454 ASP A O 1
ATOM 3592 N N . SER A 1 455 ? 12.547 10.602 1.847 1 88.94 455 SER A N 1
ATOM 3593 C CA . SER A 1 455 ? 12.398 9.641 2.936 1 88.94 455 SER A CA 1
ATOM 3594 C C . SER A 1 455 ? 11.336 8.594 2.605 1 88.94 455 SER A C 1
ATOM 3596 O O . SER A 1 455 ? 11.508 7.41 2.898 1 88.94 455 SER A O 1
ATOM 3598 N N . VAL A 1 456 ? 10.32 9.008 1.948 1 86.75 456 VAL A N 1
ATOM 3599 C CA . VAL A 1 456 ? 9.242 8.094 1.592 1 86.75 456 VAL A CA 1
ATOM 3600 C C . VAL A 1 456 ? 9.727 7.113 0.527 1 86.75 456 VAL A C 1
ATOM 3602 O O . VAL A 1 456 ? 9.445 5.914 0.605 1 86.75 456 VAL A O 1
ATOM 3605 N N . LEU A 1 457 ? 10.414 7.629 -0.472 1 90.44 457 LEU A N 1
ATOM 3606 C CA . LEU A 1 457 ? 10.945 6.766 -1.522 1 90.44 457 LEU A CA 1
ATOM 3607 C C . LEU A 1 457 ? 11.914 5.738 -0.947 1 90.44 457 LEU A C 1
ATOM 3609 O O . LEU A 1 457 ? 11.93 4.582 -1.376 1 90.44 457 LEU A O 1
ATOM 3613 N N . LEU A 1 458 ? 12.648 6.137 0.035 1 93.69 458 LEU A N 1
ATOM 3614 C CA . LEU A 1 458 ? 13.594 5.227 0.677 1 93.69 458 LEU A CA 1
ATOM 3615 C C . LEU A 1 458 ? 12.859 4.125 1.435 1 93.69 458 LEU A C 1
ATOM 3617 O O . LEU A 1 458 ? 13.258 2.961 1.388 1 93.69 458 LEU A O 1
ATOM 3621 N N . LEU A 1 459 ? 11.773 4.453 2.074 1 91.25 459 LEU A N 1
ATOM 3622 C CA . LEU A 1 459 ? 11.008 3.49 2.857 1 91.25 459 LEU A CA 1
ATOM 3623 C C . LEU A 1 459 ? 10.297 2.492 1.947 1 91.25 459 LEU A C 1
ATOM 3625 O O . LEU A 1 459 ? 10.18 1.312 2.285 1 91.25 459 LEU A O 1
ATOM 3629 N N . VAL A 1 460 ? 9.867 2.961 0.815 1 90.31 460 VAL A N 1
ATOM 3630 C CA . VAL A 1 460 ? 9.242 2.072 -0.16 1 90.31 460 VAL A CA 1
ATOM 3631 C C . VAL A 1 460 ? 10.273 1.071 -0.679 1 90.31 460 VAL A C 1
ATOM 3633 O O . VAL A 1 460 ? 10 -0.127 -0.766 1 90.31 460 VAL A O 1
ATOM 3636 N N . ALA A 1 461 ? 11.414 1.568 -0.992 1 95.62 461 ALA A N 1
ATOM 3637 C CA . ALA A 1 461 ? 12.492 0.701 -1.469 1 95.62 461 ALA A CA 1
ATOM 3638 C C . ALA A 1 461 ? 12.914 -0.287 -0.387 1 95.62 461 ALA A C 1
ATOM 3640 O O . ALA A 1 461 ? 13.195 -1.452 -0.678 1 95.62 461 ALA A O 1
ATOM 3641 N N . LEU A 1 462 ? 12.906 0.165 0.853 1 96.19 462 LEU A N 1
ATOM 3642 C CA . LEU A 1 462 ? 13.305 -0.668 1.982 1 96.19 462 LEU A CA 1
ATOM 3643 C C . LEU A 1 462 ? 12.32 -1.814 2.186 1 96.19 462 LEU A C 1
ATOM 3645 O O . LEU A 1 462 ? 12.727 -2.955 2.42 1 96.19 462 LEU A O 1
ATOM 3649 N N . SER A 1 463 ? 11.047 -1.575 2.078 1 94 463 SER A N 1
ATOM 3650 C CA . SER A 1 463 ? 10.023 -2.594 2.27 1 94 463 SER A CA 1
ATOM 3651 C C . SER A 1 463 ? 10.18 -3.734 1.269 1 94 463 SER A C 1
ATOM 3653 O O . SER A 1 463 ? 10.164 -4.906 1.647 1 94 463 SER A O 1
ATOM 3655 N N . GLY A 1 464 ? 10.391 -3.34 0.005 1 95.31 464 GLY A N 1
ATOM 3656 C CA . GLY A 1 464 ? 10.609 -4.367 -1.002 1 95.31 464 GLY A CA 1
ATOM 3657 C C . GLY A 1 464 ? 11.891 -5.152 -0.787 1 95.31 464 GLY A C 1
ATOM 3658 O O . GLY A 1 464 ? 11.93 -6.359 -1.024 1 95.31 464 GLY A O 1
ATOM 3659 N N . SER A 1 465 ? 12.883 -4.496 -0.313 1 96.44 465 SER A N 1
ATOM 3660 C CA . SER A 1 465 ? 14.156 -5.164 -0.042 1 96.44 465 SER A CA 1
ATOM 3661 C C . SER A 1 465 ? 14.016 -6.164 1.1 1 96.44 465 SER A C 1
ATOM 3663 O O . SER A 1 465 ? 14.531 -7.281 1.018 1 96.44 465 SER A O 1
ATOM 3665 N N . PHE A 1 466 ? 13.273 -5.816 2.139 1 96.69 466 PHE A N 1
ATOM 3666 C CA . PHE A 1 466 ? 13.047 -6.727 3.26 1 96.69 466 PHE A CA 1
ATOM 3667 C C . PHE A 1 466 ? 12.281 -7.961 2.812 1 96.69 466 PHE A C 1
ATOM 3669 O O . PHE A 1 466 ? 12.617 -9.086 3.197 1 96.69 466 PHE A O 1
ATOM 3676 N N . ILE A 1 467 ? 11.273 -7.746 2.027 1 96.38 467 ILE A N 1
ATOM 3677 C CA . ILE A 1 467 ? 10.469 -8.867 1.546 1 96.38 467 ILE A CA 1
ATOM 3678 C C . ILE A 1 467 ? 11.352 -9.844 0.774 1 96.38 467 ILE A C 1
ATOM 3680 O O . ILE A 1 467 ? 11.312 -11.047 1.015 1 96.38 467 ILE A O 1
ATOM 3684 N N . TYR A 1 468 ? 12.164 -9.281 -0.102 1 96 468 TYR A N 1
ATOM 3685 C CA . TYR A 1 468 ? 13.047 -10.117 -0.908 1 96 468 TYR A CA 1
ATOM 3686 C C . TYR A 1 468 ? 14.031 -10.883 -0.028 1 96 468 TYR A C 1
ATOM 3688 O O . TYR A 1 468 ? 14.18 -12.094 -0.169 1 96 468 TYR A O 1
ATOM 3696 N N . LEU A 1 469 ? 14.648 -10.234 0.901 1 96.31 469 LEU A N 1
ATOM 3697 C CA . LEU A 1 469 ? 15.703 -10.812 1.73 1 96.31 469 LEU A CA 1
ATOM 3698 C C . LEU A 1 469 ? 15.125 -11.859 2.686 1 96.31 469 LEU A C 1
ATOM 3700 O O . LEU A 1 469 ? 15.734 -12.914 2.896 1 96.31 469 LEU A O 1
ATOM 3704 N N . PHE A 1 470 ? 13.992 -11.656 3.189 1 94.94 470 PHE A N 1
ATOM 3705 C CA . PHE A 1 470 ? 13.414 -12.609 4.129 1 94.94 470 PHE A CA 1
ATOM 3706 C C . PHE A 1 470 ? 12.891 -13.844 3.398 1 94.94 470 PHE A C 1
ATOM 3708 O O . PHE A 1 470 ? 12.953 -14.953 3.926 1 94.94 470 PHE A O 1
ATOM 3715 N N . PHE A 1 471 ? 12.367 -13.672 2.199 1 94.06 471 PHE A N 1
ATOM 3716 C CA . PHE A 1 471 ? 12 -14.844 1.404 1 94.06 471 PHE A CA 1
ATOM 3717 C C . PHE A 1 471 ? 13.227 -15.703 1.113 1 94.06 471 PHE A C 1
ATOM 3719 O O . PHE A 1 471 ? 13.172 -16.922 1.228 1 94.06 471 PHE A O 1
ATOM 3726 N N . THR A 1 472 ? 14.297 -15.023 0.695 1 93.75 472 THR A N 1
ATOM 3727 C CA . THR A 1 472 ? 15.508 -15.766 0.386 1 93.75 472 THR A CA 1
ATOM 3728 C C . THR A 1 472 ? 16.094 -16.406 1.647 1 93.75 472 THR A C 1
ATOM 3730 O O . THR A 1 472 ? 16.656 -17.5 1.595 1 93.75 472 THR A O 1
ATOM 3733 N N . LEU A 1 473 ? 15.938 -15.75 2.807 1 93 473 LEU A N 1
ATOM 3734 C CA . LEU A 1 473 ? 16.438 -16.281 4.07 1 93 473 LEU A CA 1
ATOM 3735 C C . LEU A 1 473 ? 15.711 -17.578 4.43 1 93 473 LEU A C 1
ATOM 3737 O O . LEU A 1 473 ? 16.344 -18.578 4.785 1 93 473 LEU A O 1
ATOM 3741 N N . ILE A 1 474 ? 14.43 -17.641 4.289 1 91.38 474 ILE A N 1
ATOM 3742 C CA . ILE A 1 474 ? 13.633 -18.828 4.617 1 91.38 474 ILE A CA 1
ATOM 3743 C C . ILE A 1 474 ? 14.016 -19.969 3.693 1 91.38 474 ILE A C 1
ATOM 3745 O O . ILE A 1 474 ? 14.18 -21.109 4.145 1 91.38 474 ILE A O 1
ATOM 3749 N N . SER A 1 475 ? 14.141 -19.672 2.414 1 91.25 475 SER A N 1
ATOM 3750 C CA . SER A 1 475 ? 14.461 -20.719 1.45 1 91.25 475 SER A CA 1
ATOM 3751 C C . SER A 1 475 ? 15.852 -21.297 1.708 1 91.25 475 SER A C 1
ATOM 3753 O O . SER A 1 475 ? 16.031 -22.516 1.675 1 91.25 475 SER A O 1
ATOM 3755 N N . VAL A 1 476 ? 16.828 -20.453 2.068 1 91.12 476 VAL A N 1
ATOM 3756 C CA . VAL A 1 476 ? 18.203 -20.906 2.285 1 91.12 476 VAL A CA 1
ATOM 3757 C C . VAL A 1 476 ? 18.281 -21.688 3.592 1 91.12 476 VAL A C 1
ATOM 3759 O O . VAL A 1 476 ? 18.984 -22.703 3.678 1 91.12 476 VAL A O 1
ATOM 3762 N N . CYS A 1 477 ? 17.531 -21.312 4.609 1 87.56 477 CYS A N 1
ATOM 3763 C CA . CYS A 1 477 ? 17.531 -21.984 5.902 1 87.56 477 CYS A CA 1
ATOM 3764 C C . CYS A 1 477 ? 16.875 -23.359 5.797 1 87.56 477 CYS A C 1
ATOM 3766 O O . CYS A 1 477 ? 17.188 -24.266 6.574 1 87.56 477 CYS A O 1
ATOM 3768 N N . SER A 1 478 ? 16.016 -23.531 4.844 1 84.38 478 SER A N 1
ATOM 3769 C CA . SER A 1 478 ? 15.305 -24.797 4.691 1 84.38 478 SER A CA 1
ATOM 3770 C C . SER A 1 478 ? 16.156 -25.828 3.963 1 84.38 478 SER A C 1
ATOM 3772 O O . SER A 1 478 ? 15.93 -27.031 4.086 1 84.38 478 SER A O 1
ATOM 3774 N N . ILE A 1 479 ? 17.125 -25.359 3.189 1 78.81 479 ILE A N 1
ATOM 3775 C CA . ILE A 1 479 ? 17.938 -26.281 2.416 1 78.81 479 ILE A CA 1
ATOM 3776 C C . ILE A 1 479 ? 19.203 -26.625 3.203 1 78.81 479 ILE A C 1
ATOM 3778 O O . ILE A 1 479 ? 19.844 -27.641 2.934 1 78.81 479 ILE A O 1
ATOM 3782 N N . THR A 1 480 ? 19.688 -25.922 4.078 1 64.06 480 THR A N 1
ATOM 3783 C CA . THR A 1 480 ? 20.984 -26 4.727 1 64.06 480 THR A CA 1
ATOM 3784 C C . THR A 1 480 ? 21.281 -27.406 5.215 1 64.06 480 THR A C 1
ATOM 3786 O O . THR A 1 480 ? 22.406 -27.719 5.629 1 64.06 480 THR A O 1
ATOM 3789 N N . GLN A 1 481 ? 20.359 -28.219 5.062 1 63.22 481 GLN A N 1
ATOM 3790 C CA . GLN A 1 481 ? 20.797 -29.531 5.496 1 63.22 481 GLN A CA 1
ATOM 3791 C C . GLN A 1 481 ? 21.906 -30.062 4.594 1 63.22 481 GLN A C 1
ATOM 3793 O O . GLN A 1 481 ? 22.688 -30.922 5 1 63.22 481 GLN A O 1
ATOM 3798 N N . SER A 1 482 ? 21.984 -29.344 3.398 1 63 482 SER A N 1
ATOM 3799 C CA . SER A 1 482 ? 23.125 -29.781 2.588 1 63 482 SER A CA 1
ATOM 3800 C C . SER A 1 482 ? 24.266 -28.766 2.658 1 63 482 SER A C 1
ATOM 3802 O O . SER A 1 482 ? 24.047 -27.562 2.445 1 63 482 SER A O 1
ATOM 3804 N N . PHE A 1 483 ? 25.109 -28.922 3.553 1 64.06 483 PHE A N 1
ATOM 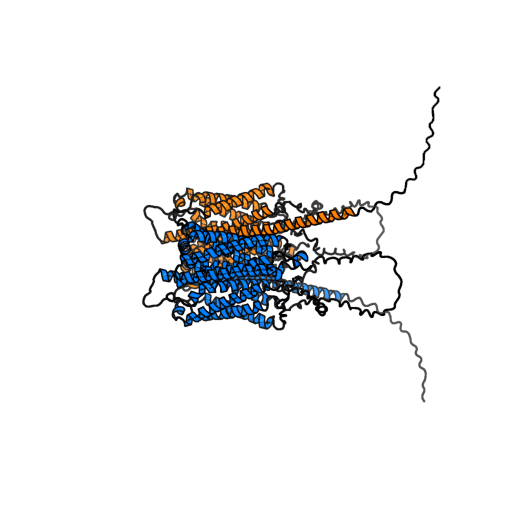3805 C CA . PHE A 1 483 ? 26.266 -28.094 3.904 1 64.06 483 PHE A CA 1
ATOM 3806 C C . PHE A 1 483 ? 27.094 -27.766 2.668 1 64.06 483 PHE A C 1
ATOM 3808 O O . PHE A 1 483 ? 28.297 -28.047 2.621 1 64.06 483 PHE A O 1
ATOM 3815 N N . ASP A 1 484 ? 26.469 -27.234 1.565 1 82.44 484 ASP A N 1
ATOM 3816 C CA . ASP A 1 484 ? 27.203 -26.734 0.413 1 82.44 484 ASP A CA 1
ATOM 3817 C C . ASP A 1 484 ? 27.734 -25.328 0.668 1 82.44 484 ASP A C 1
ATOM 3819 O O . ASP A 1 484 ? 27.094 -24.547 1.382 1 82.44 484 ASP A O 1
ATOM 3823 N N . SER A 1 485 ? 29 -25.094 0.334 1 86.5 485 SER A N 1
ATOM 3824 C CA . SER A 1 485 ? 29.688 -23.828 0.541 1 86.5 485 SER A CA 1
ATOM 3825 C C . SER A 1 485 ? 28.875 -22.656 -0.018 1 86.5 485 SER A C 1
ATOM 3827 O O . SER A 1 485 ? 28.812 -21.594 0.594 1 86.5 485 SER A O 1
ATOM 3829 N N . VAL A 1 486 ? 28.188 -22.859 -1.108 1 87.56 486 VAL A N 1
ATOM 3830 C CA . VAL A 1 486 ? 27.422 -21.812 -1.754 1 87.56 486 VAL A CA 1
ATOM 3831 C C . VAL A 1 486 ? 26.234 -21.422 -0.873 1 87.56 486 VAL A C 1
ATOM 3833 O O . VAL A 1 486 ? 25.906 -20.25 -0.741 1 87.56 486 VAL A O 1
ATOM 3836 N N . VAL A 1 487 ? 25.656 -22.406 -0.203 1 88.75 487 VAL A N 1
ATOM 3837 C CA . VAL A 1 487 ? 24.5 -22.188 0.648 1 88.75 487 VAL A CA 1
ATOM 3838 C C . VAL A 1 487 ? 24.906 -21.391 1.885 1 88.75 487 VAL A C 1
ATOM 3840 O O . VAL A 1 487 ? 24.203 -20.453 2.285 1 88.75 487 VAL A O 1
ATOM 3843 N N . ILE A 1 488 ? 26.016 -21.672 2.432 1 90.31 488 ILE A N 1
ATOM 3844 C CA . ILE A 1 488 ? 26.484 -21 3.637 1 90.31 488 ILE A CA 1
ATOM 3845 C C . ILE A 1 488 ? 26.844 -19.562 3.312 1 90.31 488 ILE A C 1
ATOM 3847 O O . ILE A 1 488 ? 26.484 -18.641 4.055 1 90.31 488 ILE A O 1
ATOM 3851 N N . ILE A 1 489 ? 27.562 -19.359 2.232 1 92.44 489 ILE A N 1
ATOM 3852 C CA . ILE A 1 489 ? 27.969 -18.016 1.854 1 92.44 489 ILE A CA 1
ATOM 3853 C C . ILE A 1 489 ? 26.734 -17.172 1.538 1 92.44 489 ILE A C 1
ATOM 3855 O O . ILE A 1 489 ? 26.688 -15.984 1.857 1 92.44 489 ILE A O 1
ATOM 3859 N N . ASN A 1 490 ? 25.812 -17.812 0.908 1 92.19 490 ASN A N 1
ATOM 3860 C CA . ASN A 1 490 ? 24.562 -17.125 0.631 1 92.19 490 ASN A CA 1
ATOM 3861 C C . ASN A 1 490 ? 23.844 -16.734 1.918 1 92.19 490 ASN A C 1
ATOM 3863 O O . ASN A 1 490 ? 23.328 -15.609 2.033 1 92.19 490 ASN A O 1
ATOM 3867 N N . LEU A 1 491 ? 23.797 -17.625 2.877 1 92.75 491 LEU A N 1
ATOM 3868 C CA . LEU A 1 491 ? 23.156 -17.359 4.164 1 92.75 491 LEU A CA 1
ATOM 3869 C C . LEU A 1 491 ? 23.828 -16.188 4.863 1 92.75 491 LEU A C 1
ATOM 3871 O O . LEU A 1 491 ? 23.141 -15.281 5.352 1 92.75 491 LEU A O 1
ATOM 3875 N N . VAL A 1 492 ? 25.078 -16.156 4.859 1 94.38 492 VAL A N 1
ATOM 3876 C CA . VAL A 1 492 ? 25.812 -15.078 5.496 1 94.38 492 VAL A CA 1
ATOM 3877 C C . VAL A 1 492 ? 25.547 -13.766 4.766 1 94.38 492 VAL A C 1
ATOM 3879 O O . VAL A 1 492 ? 25.375 -12.719 5.402 1 94.38 492 VAL A O 1
ATOM 3882 N N . THR A 1 493 ? 25.5 -13.844 3.461 1 94.62 493 THR A N 1
ATOM 3883 C CA . THR A 1 493 ? 25.25 -12.648 2.658 1 94.62 493 THR A CA 1
ATOM 3884 C C . THR A 1 493 ? 23.875 -12.062 2.98 1 94.62 493 THR A C 1
ATOM 3886 O O . THR A 1 493 ? 23.734 -10.852 3.127 1 94.62 493 THR A O 1
ATOM 3889 N N . ILE A 1 494 ? 22.875 -12.93 3.158 1 95.31 494 ILE A N 1
ATOM 3890 C CA . ILE A 1 494 ? 21.516 -12.477 3.426 1 95.31 494 ILE A CA 1
ATOM 3891 C C . ILE A 1 494 ? 21.453 -11.828 4.809 1 95.31 494 ILE A C 1
ATOM 3893 O O . ILE A 1 494 ? 20.891 -10.742 4.969 1 95.31 494 ILE A O 1
ATOM 3897 N N . ILE A 1 495 ? 22.016 -12.414 5.766 1 95.56 495 ILE A N 1
ATOM 3898 C CA . ILE A 1 495 ? 21.984 -11.914 7.133 1 95.56 495 ILE A CA 1
ATOM 3899 C C . ILE A 1 495 ? 22.688 -10.562 7.207 1 95.56 495 ILE A C 1
ATOM 3901 O O . ILE A 1 495 ? 22.172 -9.617 7.797 1 95.56 495 ILE A O 1
ATOM 3905 N N . LEU A 1 496 ? 23.797 -10.461 6.59 1 96.19 496 LEU A N 1
ATOM 3906 C CA . LEU A 1 496 ? 24.547 -9.211 6.578 1 96.19 496 LEU A CA 1
ATOM 3907 C C . LEU A 1 496 ? 23.797 -8.133 5.816 1 96.19 496 LEU A C 1
ATOM 3909 O O . LEU A 1 496 ? 23.844 -6.953 6.184 1 96.19 496 LEU A O 1
ATOM 3913 N N . SER A 1 497 ? 23.156 -8.555 4.762 1 96.5 497 SER A N 1
ATOM 3914 C CA . SER A 1 497 ? 22.391 -7.598 3.977 1 96.5 497 SER A CA 1
ATOM 3915 C C . SER A 1 497 ? 21.234 -7.016 4.789 1 96.5 497 SER A C 1
ATOM 3917 O O . SER A 1 497 ? 21 -5.805 4.762 1 96.5 497 SER A O 1
ATOM 3919 N N . VAL A 1 498 ? 20.516 -7.844 5.527 1 96.06 498 VAL A N 1
ATOM 3920 C CA . VAL A 1 498 ? 19.406 -7.387 6.355 1 96.06 498 VAL A CA 1
ATOM 3921 C C . VAL A 1 498 ? 19.922 -6.414 7.414 1 96.06 498 VAL A C 1
ATOM 3923 O O . VAL A 1 498 ? 19.328 -5.344 7.613 1 96.06 498 VAL A O 1
ATOM 3926 N N . CYS A 1 499 ? 21 -6.719 7.992 1 94.69 499 CYS A N 1
ATOM 3927 C CA . CYS A 1 499 ? 21.578 -5.863 9.023 1 94.69 499 CYS A CA 1
ATOM 3928 C C . CYS A 1 499 ? 22.062 -4.551 8.438 1 94.69 499 CYS A C 1
ATOM 3930 O O . CYS A 1 499 ? 21.766 -3.477 8.961 1 94.69 499 CYS A O 1
ATOM 3932 N N . GLN A 1 500 ? 22.797 -4.672 7.367 1 96.38 500 GLN A N 1
ATOM 3933 C CA . GLN A 1 500 ? 23.391 -3.496 6.746 1 96.38 500 GLN A CA 1
ATOM 3934 C C . GLN A 1 500 ? 22.328 -2.531 6.246 1 96.38 500 GLN A C 1
ATOM 3936 O O . GLN A 1 500 ? 22.438 -1.318 6.441 1 96.38 500 GLN A O 1
ATOM 3941 N N . ILE A 1 501 ? 21.25 -3.033 5.574 1 96.12 501 ILE A N 1
ATOM 3942 C CA . ILE A 1 501 ? 20.219 -2.156 5.031 1 96.12 501 ILE A CA 1
ATOM 3943 C C . ILE A 1 501 ? 19.453 -1.489 6.172 1 96.12 501 ILE A C 1
ATOM 3945 O O . ILE A 1 501 ? 19.047 -0.33 6.062 1 96.12 501 ILE A O 1
ATOM 3949 N N . THR A 1 502 ? 19.312 -2.18 7.273 1 94.31 502 THR A N 1
ATOM 3950 C CA . THR A 1 502 ? 18.609 -1.625 8.43 1 94.31 502 THR A CA 1
ATOM 3951 C C . THR A 1 502 ? 19.406 -0.474 9.039 1 94.31 502 THR A C 1
ATOM 3953 O O . THR A 1 502 ? 18.875 0.617 9.242 1 94.31 502 THR A O 1
ATOM 3956 N N . VAL A 1 503 ? 20.656 -0.695 9.281 1 94 503 VAL A N 1
ATOM 3957 C CA . VAL A 1 503 ? 21.5 0.322 9.906 1 94 503 VAL A CA 1
ATOM 3958 C C . VAL A 1 503 ? 21.688 1.498 8.945 1 94 503 VAL A C 1
ATOM 3960 O O . VAL A 1 503 ? 21.672 2.656 9.375 1 94 503 VAL A O 1
ATOM 3963 N N . GLN A 1 504 ? 21.828 1.193 7.719 1 95.75 504 GLN A N 1
ATOM 3964 C CA . GLN A 1 504 ? 22 2.256 6.734 1 95.75 504 GLN A CA 1
ATOM 3965 C C . GLN A 1 504 ? 20.766 3.137 6.648 1 95.75 504 GLN A C 1
ATOM 3967 O O . GLN A 1 504 ? 20.859 4.355 6.508 1 95.75 504 GLN A O 1
ATOM 3972 N N . THR A 1 505 ? 19.609 2.535 6.695 1 95.19 505 THR A N 1
ATOM 3973 C CA . THR A 1 505 ? 18.359 3.293 6.633 1 95.19 505 THR A CA 1
ATOM 3974 C C . THR A 1 505 ? 18.25 4.25 7.816 1 95.19 505 THR A C 1
ATOM 3976 O O . THR A 1 505 ? 17.891 5.418 7.645 1 95.19 505 THR A O 1
ATOM 3979 N N . VAL A 1 506 ? 18.578 3.801 8.969 1 91.44 506 VAL A N 1
ATOM 3980 C CA . VAL A 1 506 ? 18.531 4.652 10.156 1 91.44 506 VAL A CA 1
ATOM 3981 C C . VAL A 1 506 ? 19.531 5.793 10.008 1 91.44 506 VAL A C 1
ATOM 3983 O O . VAL A 1 506 ? 19.219 6.941 10.336 1 91.44 506 VAL A O 1
ATOM 3986 N N . PHE A 1 507 ? 20.688 5.516 9.508 1 93.75 507 PHE A N 1
ATOM 3987 C CA . PHE A 1 507 ? 21.734 6.508 9.289 1 93.75 507 PHE A CA 1
ATOM 3988 C C . PHE A 1 507 ? 21.266 7.582 8.312 1 93.75 507 PHE A C 1
ATOM 3990 O O . PHE A 1 507 ? 21.438 8.773 8.562 1 93.75 507 PHE A O 1
ATOM 3997 N N . ILE A 1 508 ? 20.672 7.172 7.211 1 94.31 508 ILE A N 1
ATOM 3998 C CA . ILE A 1 508 ? 20.266 8.086 6.148 1 94.31 508 ILE A CA 1
ATOM 3999 C C . ILE A 1 508 ? 19.094 8.938 6.617 1 94.31 508 ILE A C 1
ATOM 4001 O O . ILE A 1 508 ? 19.094 10.164 6.445 1 94.31 508 ILE A O 1
ATOM 4005 N N . LEU A 1 509 ? 18.094 8.32 7.191 1 90.69 509 LEU A N 1
ATOM 4006 C CA . LEU A 1 509 ? 16.922 9.055 7.633 1 90.69 509 LEU A CA 1
ATOM 4007 C C . LEU A 1 509 ? 17.281 10.055 8.727 1 90.69 509 LEU A C 1
ATOM 4009 O O . LEU A 1 509 ? 16.75 11.164 8.758 1 90.69 509 LEU A O 1
ATOM 4013 N N . ASP A 1 510 ? 18.188 9.688 9.57 1 89.5 510 ASP A N 1
ATOM 4014 C CA . ASP A 1 510 ? 18.672 10.609 10.602 1 89.5 510 ASP A CA 1
ATOM 4015 C C . ASP A 1 510 ? 19.516 11.719 9.992 1 89.5 510 ASP A C 1
ATOM 4017 O O . ASP A 1 510 ? 19.406 12.883 10.383 1 89.5 510 ASP A O 1
ATOM 4021 N N . GLY A 1 511 ? 20.328 11.367 9.086 1 90.31 511 GLY A N 1
ATOM 4022 C CA . GLY A 1 511 ? 21.219 12.336 8.445 1 90.31 511 GLY A CA 1
ATOM 4023 C C . GLY A 1 511 ? 20.484 13.383 7.645 1 90.31 511 GLY A C 1
ATOM 4024 O O . GLY A 1 511 ? 20.922 14.531 7.551 1 90.31 511 GLY A O 1
ATOM 4025 N N . LEU A 1 512 ? 19.375 13.016 7.07 1 89.25 512 LEU A N 1
ATOM 4026 C CA . LEU A 1 512 ? 18.578 13.945 6.27 1 89.25 512 LEU A CA 1
ATOM 4027 C C . LEU A 1 512 ? 17.969 15.031 7.145 1 89.25 512 LEU A C 1
ATOM 4029 O O . LEU A 1 512 ? 17.609 16.109 6.652 1 89.25 512 LEU A O 1
ATOM 4033 N N . CYS A 1 513 ? 17.891 14.789 8.406 1 87.81 513 CYS A N 1
ATOM 4034 C CA . CYS A 1 513 ? 17.281 15.742 9.32 1 87.81 513 CYS A CA 1
ATOM 4035 C C . CYS A 1 513 ? 18.344 16.516 10.086 1 87.81 513 CYS A C 1
ATOM 4037 O O . CYS A 1 513 ? 18.047 17.156 11.094 1 87.81 513 CYS A O 1
ATOM 4039 N N . ARG A 1 514 ? 19.562 16.484 9.68 1 86.5 514 ARG A N 1
ATOM 4040 C CA . ARG A 1 514 ? 20.625 17.156 10.414 1 86.5 514 ARG A CA 1
ATOM 4041 C C . ARG A 1 514 ? 21.156 18.359 9.625 1 86.5 514 ARG A C 1
ATOM 4043 O O . ARG A 1 514 ? 21.141 18.344 8.391 1 86.5 514 ARG A O 1
ATOM 4050 N N . CYS A 1 515 ? 21.484 19.328 10.352 1 85.88 515 CYS A N 1
ATOM 4051 C CA . CYS A 1 515 ? 22.094 20.531 9.781 1 85.88 515 CYS A CA 1
ATOM 4052 C C . CYS A 1 515 ? 23.141 21.109 10.711 1 85.88 515 CYS A C 1
ATOM 4054 O O . CYS A 1 515 ? 23.219 20.734 11.883 1 85.88 515 CYS A O 1
ATOM 4056 N N . SER A 1 516 ? 23.938 21.953 10.156 1 87.06 516 SER A N 1
ATOM 4057 C CA . SER A 1 516 ? 25 22.578 10.953 1 87.06 516 SER A CA 1
ATOM 4058 C C . SER A 1 516 ? 24.438 23.625 11.906 1 87.06 516 SER A C 1
ATOM 4060 O O . SER A 1 516 ? 23.547 24.391 11.531 1 87.06 516 SER A O 1
ATOM 4062 N N . LYS A 1 517 ? 24.875 23.578 13.094 1 81.5 517 LYS A N 1
ATOM 4063 C CA . LYS A 1 517 ? 24.438 24.5 14.133 1 81.5 517 LYS A CA 1
ATOM 4064 C C . LYS A 1 517 ? 25.281 25.766 14.125 1 81.5 517 LYS A C 1
ATOM 4066 O O . LYS A 1 517 ? 24.781 26.859 14.367 1 81.5 517 LYS A O 1
ATOM 4071 N N . ASN A 1 518 ? 26.578 25.594 14.016 1 81.81 518 ASN A N 1
ATOM 4072 C CA . ASN A 1 518 ? 27.5 26.719 14.148 1 81.81 518 ASN A CA 1
ATOM 4073 C C . ASN A 1 518 ? 28.422 26.812 12.938 1 81.81 518 ASN A C 1
ATOM 4075 O O . ASN A 1 518 ? 28.484 25.906 12.109 1 81.81 518 ASN A O 1
ATOM 4079 N N . ASP A 1 519 ? 29.062 27.953 12.766 1 82.44 519 ASP A N 1
ATOM 4080 C CA . ASP A 1 519 ? 29.969 28.203 11.648 1 82.44 519 ASP A CA 1
ATOM 4081 C C . ASP A 1 519 ? 31.188 27.281 11.695 1 82.44 519 ASP A C 1
ATOM 4083 O O . ASP A 1 519 ? 31.75 26.938 10.648 1 82.44 519 ASP A O 1
ATOM 4087 N N . ASP A 1 520 ? 31.516 26.859 12.922 1 83.25 520 ASP A N 1
ATOM 4088 C CA . ASP A 1 520 ? 32.625 25.938 13.031 1 83.25 520 ASP A CA 1
ATOM 4089 C C . ASP A 1 520 ? 32.312 24.594 12.367 1 83.25 520 ASP A C 1
ATOM 4091 O O . ASP A 1 520 ? 33.156 24 11.703 1 83.25 520 ASP A O 1
ATOM 4095 N N . GLN A 1 521 ? 31.188 24.219 12.648 1 86.19 521 GLN A N 1
ATOM 4096 C CA . GLN A 1 521 ? 30.75 22.953 12.047 1 86.19 521 GLN A CA 1
ATOM 4097 C C . GLN A 1 521 ? 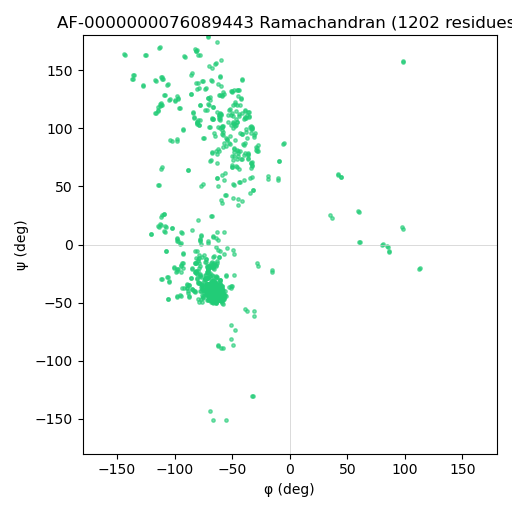30.625 23.094 10.531 1 86.19 521 GLN A C 1
ATOM 4099 O O . GLN A 1 521 ? 30.828 22.109 9.805 1 86.19 521 GLN A O 1
ATOM 4104 N N . CYS A 1 522 ? 30.25 24.219 10.078 1 84.12 522 CYS A N 1
ATOM 4105 C CA . CYS A 1 522 ? 30.156 24.469 8.648 1 84.12 522 CYS A CA 1
ATOM 4106 C C . CYS A 1 522 ? 31.531 24.406 7.988 1 84.12 522 CYS A C 1
ATOM 4108 O O . CYS A 1 522 ? 31.656 23.984 6.84 1 84.12 522 CYS A O 1
ATOM 4110 N N . ALA A 1 523 ? 32.5 24.828 8.789 1 81.25 523 ALA A N 1
ATOM 4111 C CA . ALA A 1 523 ? 33.844 24.828 8.258 1 81.25 523 ALA A CA 1
ATOM 4112 C C . ALA A 1 523 ? 34.5 23.453 8.406 1 81.25 523 ALA A C 1
ATOM 4114 O O . ALA A 1 523 ? 35.156 22.969 7.488 1 81.25 523 ALA A O 1
ATOM 4115 N N . ALA A 1 524 ? 34.281 22.766 9.508 1 84.06 524 ALA A N 1
ATOM 4116 C CA . ALA A 1 524 ? 34.906 21.484 9.789 1 84.06 524 ALA A CA 1
ATOM 4117 C C . ALA A 1 524 ? 34.219 20.359 9.008 1 84.06 524 ALA A C 1
ATOM 4119 O O . ALA A 1 524 ? 34.875 19.375 8.625 1 84.06 524 ALA A O 1
ATOM 4120 N N . LYS A 1 525 ? 33 20.594 8.742 1 87.12 525 LYS A N 1
ATOM 4121 C CA . LYS A 1 525 ? 32.188 19.625 8.023 1 87.12 525 LYS A CA 1
ATOM 4122 C C . LYS A 1 525 ? 32.438 18.203 8.508 1 87.12 525 LYS A C 1
ATOM 4124 O O . LYS A 1 525 ? 32.875 17.359 7.734 1 87.12 525 LYS A O 1
ATOM 4129 N N . PRO A 1 526 ? 32.219 17.906 9.688 1 87.31 526 PRO A N 1
ATOM 4130 C CA . PRO A 1 526 ? 32.469 16.578 10.258 1 87.31 526 PRO A CA 1
ATOM 4131 C C . PRO A 1 526 ? 31.734 15.469 9.523 1 87.31 526 PRO A C 1
ATOM 4133 O O . PRO A 1 526 ? 30.531 15.578 9.273 1 87.31 526 PRO A O 1
ATOM 4136 N N . GLY A 1 527 ? 32.5 14.391 9.148 1 90.5 527 GLY A N 1
ATOM 4137 C CA . GLY A 1 527 ? 31.891 13.203 8.562 1 90.5 527 GLY A CA 1
ATOM 4138 C C . GLY A 1 527 ? 31.688 13.312 7.066 1 90.5 527 GLY A C 1
ATOM 4139 O O . GLY A 1 527 ? 31.156 12.398 6.438 1 90.5 527 GLY A O 1
ATOM 4140 N N . ARG A 1 528 ? 32.031 14.414 6.527 1 91.62 528 ARG A N 1
ATOM 4141 C CA . ARG A 1 528 ? 31.797 14.609 5.098 1 91.62 528 ARG A CA 1
ATOM 4142 C C . ARG A 1 528 ? 32.562 13.586 4.273 1 91.62 528 ARG A C 1
ATOM 4144 O O . ARG A 1 528 ? 32.062 13.102 3.254 1 91.62 528 ARG A O 1
ATOM 4151 N N . ALA A 1 529 ? 33.75 13.211 4.688 1 91.88 529 ALA A N 1
ATOM 4152 C CA . ALA A 1 529 ? 34.531 12.211 3.992 1 91.88 529 ALA A CA 1
ATOM 4153 C C . ALA A 1 529 ? 33.875 10.836 4.039 1 91.88 529 ALA A C 1
ATOM 4155 O O . ALA A 1 529 ? 33.844 10.117 3.043 1 91.88 529 ALA A O 1
ATOM 4156 N N . VAL A 1 530 ? 33.344 10.516 5.141 1 94.38 530 VAL A N 1
ATOM 4157 C CA . VAL A 1 530 ? 32.688 9.219 5.305 1 94.38 530 VAL A CA 1
ATOM 4158 C C . VAL A 1 530 ? 31.406 9.172 4.477 1 94.38 530 VAL A C 1
ATOM 4160 O O . VAL A 1 530 ? 31.094 8.141 3.871 1 94.38 530 VAL A O 1
ATOM 4163 N N . VAL A 1 531 ? 30.688 10.297 4.445 1 95.44 531 VAL A N 1
ATOM 4164 C CA . VAL A 1 531 ? 29.453 10.367 3.652 1 95.44 531 VAL A CA 1
ATOM 4165 C C . VAL A 1 531 ? 29.797 10.195 2.172 1 95.44 531 VAL A C 1
ATOM 4167 O O . VAL A 1 531 ? 29.094 9.492 1.448 1 95.44 531 VAL A O 1
ATOM 4170 N N . THR A 1 532 ? 30.875 10.812 1.759 1 94.44 532 THR A N 1
ATOM 4171 C CA . THR A 1 532 ? 31.312 10.664 0.375 1 94.44 532 THR A CA 1
ATOM 4172 C C . THR A 1 532 ? 31.734 9.227 0.092 1 94.44 532 THR A C 1
ATOM 4174 O O . THR A 1 532 ? 31.391 8.672 -0.953 1 94.44 532 THR A O 1
ATOM 4177 N N . PHE A 1 533 ? 32.5 8.594 1.042 1 95.81 533 PHE A N 1
ATOM 4178 C CA . PHE A 1 533 ? 32.906 7.207 0.931 1 95.81 533 PHE A CA 1
ATOM 4179 C C . PHE A 1 533 ? 31.703 6.281 0.809 1 95.81 533 PHE A C 1
ATOM 4181 O O . PHE A 1 533 ? 31.656 5.414 -0.064 1 95.81 533 PHE A O 1
ATOM 4188 N N . LEU A 1 534 ? 30.688 6.484 1.612 1 97.12 534 LEU A N 1
ATOM 4189 C CA . LEU A 1 534 ? 29.484 5.664 1.61 1 97.12 534 LEU A CA 1
ATOM 4190 C C . LEU A 1 534 ? 28.672 5.891 0.335 1 97.12 534 LEU A C 1
ATOM 4192 O O . LEU A 1 534 ? 28.031 4.965 -0.168 1 97.12 534 LEU A O 1
ATOM 4196 N N . LEU A 1 535 ? 28.641 7.113 -0.157 1 96.44 535 LEU A N 1
ATOM 4197 C CA . LEU A 1 535 ? 27.953 7.426 -1.408 1 96.44 535 LEU A CA 1
ATOM 4198 C C . LEU A 1 535 ? 28.5 6.586 -2.555 1 96.44 535 LEU A C 1
ATOM 4200 O O . LEU A 1 535 ? 27.75 5.934 -3.273 1 96.44 535 LEU A O 1
ATOM 4204 N N . ILE A 1 536 ? 29.797 6.523 -2.66 1 95.19 536 ILE A N 1
ATOM 4205 C CA . ILE A 1 536 ? 30.438 5.789 -3.744 1 95.19 536 ILE A CA 1
ATOM 4206 C C . ILE A 1 536 ? 30.266 4.289 -3.523 1 95.19 536 ILE A C 1
ATOM 4208 O O . ILE A 1 536 ? 30.031 3.539 -4.473 1 95.19 536 ILE A O 1
ATOM 4212 N N . CYS A 1 537 ? 30.344 3.869 -2.309 1 96.25 537 CYS A N 1
ATOM 4213 C CA . CYS A 1 537 ? 30.156 2.455 -2.004 1 96.25 537 CYS A CA 1
ATOM 4214 C C . CYS A 1 537 ? 28.734 2.01 -2.348 1 96.25 537 CYS A C 1
ATOM 4216 O O . CYS A 1 537 ? 28.531 0.885 -2.803 1 96.25 537 CYS A O 1
ATOM 4218 N N . ASN A 1 538 ? 27.766 2.854 -2.109 1 96.75 538 ASN A N 1
ATOM 4219 C CA . ASN A 1 538 ? 26.391 2.508 -2.473 1 96.75 538 ASN A CA 1
ATOM 4220 C C . ASN A 1 538 ? 26.219 2.469 -3.986 1 96.75 538 ASN A C 1
ATOM 4222 O O . ASN A 1 538 ? 25.422 1.671 -4.5 1 96.75 538 ASN A O 1
ATOM 4226 N N . LEU A 1 539 ? 26.906 3.287 -4.711 1 94.56 539 LEU A N 1
ATOM 4227 C CA . LEU A 1 539 ? 26.891 3.186 -6.164 1 94.56 539 LEU A CA 1
ATOM 4228 C C . LEU A 1 539 ? 27.5 1.863 -6.625 1 94.56 539 LEU A C 1
ATOM 4230 O O . LEU A 1 539 ? 27 1.25 -7.578 1 94.56 539 LEU A O 1
ATOM 4234 N N . ALA A 1 540 ? 28.531 1.459 -5.938 1 95.25 540 ALA A N 1
ATOM 4235 C CA . ALA A 1 540 ? 29.141 0.163 -6.242 1 95.25 540 ALA A CA 1
ATOM 4236 C C . ALA A 1 540 ? 28.156 -0.976 -5.945 1 95.25 540 ALA A C 1
ATOM 4238 O O . ALA A 1 540 ? 28.016 -1.9 -6.75 1 95.25 540 ALA A O 1
ATOM 4239 N N . LEU A 1 541 ? 27.531 -0.89 -4.82 1 95.62 541 LEU A N 1
ATOM 4240 C CA . LEU A 1 541 ? 26.547 -1.896 -4.453 1 95.62 541 LEU A CA 1
ATOM 4241 C C . LEU A 1 541 ? 25.375 -1.894 -5.438 1 95.62 541 LEU A C 1
ATOM 4243 O O . LEU A 1 541 ? 24.797 -2.943 -5.719 1 95.62 541 LEU A O 1
ATOM 4247 N N . TRP A 1 542 ? 24.984 -0.725 -5.922 1 94.44 542 TRP A N 1
ATOM 4248 C CA . TRP A 1 542 ? 23.953 -0.596 -6.941 1 94.44 542 TRP A CA 1
ATOM 4249 C C . TRP A 1 542 ? 24.344 -1.344 -8.211 1 94.44 542 TRP A C 1
ATOM 4251 O O . TRP A 1 542 ? 23.531 -2.057 -8.797 1 94.44 542 TRP A O 1
ATOM 4261 N N . CYS A 1 543 ? 25.578 -1.278 -8.609 1 91.81 543 CYS A N 1
ATOM 4262 C CA . CYS A 1 543 ? 26.062 -1.984 -9.789 1 91.81 543 CYS A CA 1
ATOM 4263 C C . CYS A 1 543 ? 25.984 -3.494 -9.594 1 91.81 543 CYS A C 1
ATOM 4265 O O . CYS A 1 543 ? 25.578 -4.223 -10.5 1 91.81 543 CYS A O 1
ATOM 4267 N N . VAL A 1 544 ? 26.344 -3.902 -8.438 1 92.81 544 VAL A N 1
ATOM 4268 C CA . VAL A 1 544 ? 26.281 -5.328 -8.141 1 92.81 544 VAL A CA 1
ATOM 4269 C C . VAL A 1 544 ? 24.828 -5.805 -8.148 1 92.81 544 VAL A C 1
ATOM 4271 O O . VAL A 1 544 ? 24.531 -6.871 -8.695 1 92.81 544 VAL A O 1
ATOM 4274 N N . SER A 1 545 ? 23.906 -4.973 -7.609 1 92.19 545 SER A N 1
ATOM 4275 C CA . SER A 1 545 ? 22.5 -5.359 -7.477 1 92.19 545 SER A CA 1
ATOM 4276 C C . SER A 1 545 ? 21.812 -5.391 -8.836 1 92.19 545 SER A C 1
ATOM 4278 O O . SER A 1 545 ? 20.766 -6.039 -8.984 1 92.19 545 SER A O 1
ATOM 4280 N N . MET A 1 546 ? 22.359 -4.762 -9.844 1 89 546 MET A N 1
ATOM 4281 C CA . MET A 1 546 ? 21.781 -4.77 -11.195 1 89 546 MET A CA 1
ATOM 4282 C C . MET A 1 546 ? 21.828 -6.168 -11.789 1 89 546 MET A C 1
ATOM 4284 O O . MET A 1 546 ? 21.047 -6.48 -12.703 1 89 546 MET A O 1
ATOM 4288 N N . PHE A 1 547 ? 22.656 -7.023 -11.219 1 87.19 547 PHE A N 1
ATOM 4289 C CA . PHE A 1 547 ? 22.812 -8.375 -11.758 1 87.19 547 PHE A CA 1
ATOM 4290 C C . PHE A 1 547 ? 22.156 -9.398 -10.836 1 87.19 547 PHE A C 1
ATOM 4292 O O . PHE A 1 547 ? 22.406 -10.594 -10.969 1 87.19 547 PHE A O 1
ATOM 4299 N N . GLU A 1 548 ? 21.344 -8.852 -9.969 1 87.44 548 GLU A N 1
ATOM 4300 C CA . GLU A 1 548 ? 20.688 -9.719 -9 1 87.44 548 GLU A CA 1
ATOM 4301 C C . GLU A 1 548 ? 19.719 -10.68 -9.68 1 87.44 548 GLU A C 1
ATOM 4303 O O . GLU A 1 548 ? 19.609 -11.844 -9.281 1 87.44 548 GLU A O 1
ATOM 4308 N N . VAL A 1 549 ? 19.047 -10.258 -10.711 1 83.5 549 VAL A N 1
ATOM 4309 C CA . VAL A 1 549 ? 18.094 -11.117 -11.406 1 83.5 549 VAL A CA 1
ATOM 4310 C C . VAL A 1 549 ? 18.812 -12.289 -12.047 1 83.5 549 VAL A C 1
ATOM 4312 O O . VAL A 1 549 ? 18.359 -13.438 -11.969 1 83.5 549 VAL A O 1
ATOM 4315 N N . LYS A 1 550 ? 19.953 -12.047 -12.633 1 80.44 550 LYS A N 1
ATOM 4316 C CA . LYS A 1 550 ? 20.734 -13.117 -13.242 1 80.44 550 LYS A CA 1
ATOM 4317 C C . LYS A 1 550 ? 21.297 -14.062 -12.188 1 80.44 550 LYS A C 1
ATOM 4319 O O . LYS A 1 550 ? 21.281 -15.281 -12.375 1 80.44 550 LYS A O 1
ATOM 4324 N N . LYS A 1 551 ? 21.688 -13.508 -11.125 1 83.44 551 LYS A N 1
ATOM 4325 C CA . LYS A 1 551 ? 22.219 -14.297 -10.023 1 83.44 551 LYS A CA 1
ATOM 4326 C C . LYS A 1 551 ? 21.188 -15.273 -9.477 1 83.44 551 LYS A C 1
ATOM 4328 O O . LYS A 1 551 ? 21.5 -16.438 -9.227 1 83.44 551 LYS A O 1
ATOM 4333 N N . THR A 1 552 ? 19.984 -14.867 -9.398 1 83.06 552 THR A N 1
ATOM 4334 C CA . THR A 1 552 ? 18.938 -15.695 -8.812 1 83.06 552 THR A CA 1
ATOM 4335 C C . THR A 1 552 ? 18.469 -16.766 -9.797 1 83.06 552 THR A C 1
ATOM 4337 O O . THR A 1 552 ? 18 -17.828 -9.398 1 83.06 552 THR A O 1
ATOM 4340 N N . LYS A 1 553 ? 18.625 -16.5 -11.062 1 79 553 LYS A N 1
ATOM 4341 C CA . LYS A 1 553 ? 18.25 -17.484 -12.062 1 79 553 LYS A CA 1
ATOM 4342 C C . LYS A 1 553 ? 19.234 -18.656 -12.07 1 79 553 LYS A C 1
ATOM 4344 O O . LYS A 1 553 ? 18.859 -19.781 -12.422 1 79 553 LYS A O 1
ATOM 4349 N N . VAL A 1 554 ? 20.422 -18.359 -11.586 1 78.12 554 VAL A N 1
ATOM 4350 C CA . VAL A 1 554 ? 21.438 -19.406 -11.57 1 78.12 554 VAL A CA 1
ATOM 4351 C C . VAL A 1 554 ? 21.297 -20.234 -10.305 1 78.12 554 VAL A C 1
ATOM 4353 O O . VAL A 1 554 ? 21.625 -21.422 -10.297 1 78.12 554 VAL A O 1
ATOM 4356 N N . LEU A 1 555 ? 20.781 -19.578 -9.227 1 83.75 555 LEU A N 1
ATOM 4357 C CA . LEU A 1 555 ? 20.578 -20.297 -7.965 1 83.75 555 LEU A CA 1
ATOM 4358 C C . LEU A 1 555 ? 19.281 -21.109 -8.008 1 83.75 555 LEU A C 1
ATOM 4360 O O . LEU A 1 555 ? 18.203 -20.547 -7.832 1 83.75 555 LEU A O 1
ATOM 4364 N N . TRP A 1 556 ? 19.312 -22.297 -8.148 1 79.31 556 TRP A N 1
ATOM 4365 C CA . TRP A 1 556 ? 18.172 -23.172 -8.422 1 79.31 556 TRP A CA 1
ATOM 4366 C C . TRP A 1 556 ? 17.391 -23.453 -7.148 1 79.31 556 TRP A C 1
ATOM 4368 O O . TRP A 1 556 ? 16.219 -23.844 -7.207 1 79.31 556 TRP A O 1
ATOM 4378 N N . PHE A 1 557 ? 17.953 -23.156 -5.98 1 82.88 557 PHE A N 1
ATOM 4379 C CA . PHE A 1 557 ? 17.312 -23.688 -4.785 1 82.88 557 PHE A CA 1
ATOM 4380 C C . PHE A 1 557 ? 16.125 -22.828 -4.375 1 82.88 557 PHE A C 1
ATOM 4382 O O . PHE A 1 557 ? 15.18 -23.312 -3.748 1 82.88 557 PHE A O 1
ATOM 4389 N N . HIS A 1 558 ? 16.094 -21.547 -4.789 1 87.56 558 HIS A N 1
ATOM 4390 C CA . HIS A 1 558 ? 14.953 -20.703 -4.453 1 87.56 558 HIS A CA 1
ATOM 4391 C C . HIS A 1 558 ? 13.727 -21.094 -5.273 1 87.56 558 HIS A C 1
ATOM 4393 O O . HIS A 1 558 ? 12.617 -21.188 -4.734 1 87.56 558 HIS A O 1
ATOM 4399 N N . ASP A 1 559 ? 13.969 -21.344 -6.539 1 87.44 559 ASP A N 1
ATOM 4400 C CA . ASP A 1 559 ? 12.898 -21.734 -7.453 1 87.44 559 ASP A CA 1
ATOM 4401 C C . ASP A 1 559 ? 12.344 -23.109 -7.098 1 87.44 559 ASP A C 1
ATOM 4403 O O . ASP A 1 559 ? 11.148 -23.375 -7.289 1 87.44 559 ASP A O 1
ATOM 4407 N N . GLU A 1 560 ? 13.188 -23.953 -6.648 1 86.94 560 GLU A N 1
ATOM 4408 C CA . GLU A 1 560 ? 12.758 -25.297 -6.258 1 86.94 560 GLU A CA 1
ATOM 4409 C C . GLU A 1 560 ? 11.945 -25.266 -4.965 1 86.94 560 GLU A C 1
ATOM 4411 O O . GLU A 1 560 ? 11.016 -26.047 -4.789 1 86.94 560 GLU A O 1
ATOM 4416 N N . PHE A 1 561 ? 12.289 -24.375 -4.102 1 88.94 561 PHE A N 1
ATOM 4417 C CA . PHE A 1 561 ? 11.633 -24.297 -2.801 1 88.94 561 PHE A CA 1
ATOM 4418 C C . PHE A 1 561 ? 10.25 -23.672 -2.932 1 88.94 561 PHE A C 1
ATOM 4420 O O . PHE A 1 561 ? 9.273 -24.219 -2.416 1 88.94 5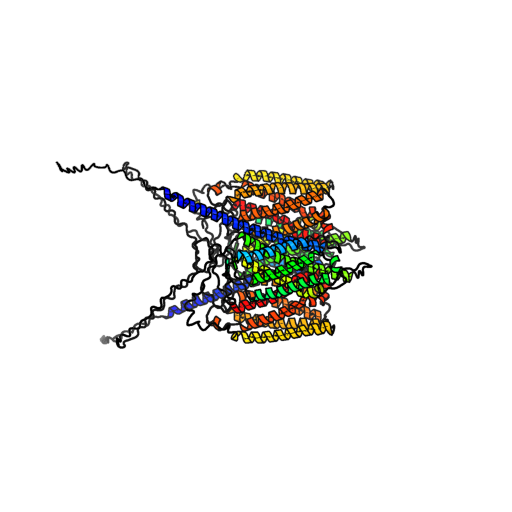61 PHE A O 1
ATOM 4427 N N . TYR A 1 562 ? 9.969 -22.594 -3.635 1 91 562 TYR A N 1
ATOM 4428 C CA . TYR A 1 562 ? 8.711 -21.844 -3.697 1 91 562 TYR A CA 1
ATOM 4429 C C . TYR A 1 562 ? 7.906 -22.25 -4.93 1 91 562 TYR A C 1
ATOM 4431 O O . TYR A 1 562 ? 6.691 -22.031 -4.977 1 91 562 TYR A O 1
ATOM 4439 N N . GLY A 1 563 ? 8.5 -22.75 -5.934 1 89.94 563 GLY A N 1
ATOM 4440 C CA . GLY A 1 563 ? 7.891 -22.922 -7.242 1 89.94 563 GLY A CA 1
ATOM 4441 C C . GLY A 1 563 ? 8.242 -21.812 -8.211 1 89.94 563 GLY A C 1
ATOM 4442 O O . GLY A 1 563 ? 8.531 -20.688 -7.801 1 89.94 563 GLY A O 1
ATOM 4443 N N . LYS A 1 564 ? 8.164 -22.047 -9.453 1 88.5 564 LYS A N 1
ATOM 4444 C CA . LYS A 1 564 ? 8.633 -21.141 -10.5 1 88.5 564 LYS A CA 1
ATOM 4445 C C . LYS A 1 564 ? 7.777 -19.875 -10.547 1 88.5 564 LYS A C 1
ATOM 4447 O O . LYS A 1 564 ? 8.305 -18.766 -10.617 1 88.5 564 LYS A O 1
ATOM 4452 N N . LEU A 1 565 ? 6.496 -20.031 -10.492 1 90 565 LEU A N 1
ATOM 4453 C CA . LEU A 1 565 ? 5.617 -18.875 -10.602 1 90 565 LEU A CA 1
ATOM 4454 C C . LEU A 1 565 ? 5.777 -17.953 -9.398 1 90 565 LEU A C 1
ATOM 4456 O O . LEU A 1 565 ? 5.945 -16.734 -9.555 1 90 565 LEU A O 1
ATOM 4460 N N . ALA A 1 566 ? 5.711 -18.531 -8.211 1 91.94 566 ALA A N 1
ATOM 4461 C CA . ALA A 1 566 ? 5.84 -17.734 -6.992 1 91.94 566 ALA A CA 1
ATOM 4462 C C . ALA A 1 566 ? 7.188 -17.031 -6.938 1 91.94 566 ALA A C 1
ATOM 4464 O O . ALA A 1 566 ? 7.266 -15.852 -6.574 1 91.94 566 ALA A O 1
ATOM 4465 N N . TRP A 1 567 ? 8.227 -17.641 -7.277 1 92.44 567 TRP A N 1
ATOM 4466 C CA . TRP A 1 567 ? 9.562 -17.062 -7.246 1 92.44 567 TRP A CA 1
ATOM 4467 C C . TRP A 1 567 ? 9.688 -15.938 -8.273 1 92.44 567 TRP A C 1
ATOM 4469 O O . TRP A 1 567 ? 10.305 -14.906 -7.996 1 92.44 567 TRP A O 1
ATOM 4479 N N . ASN A 1 568 ? 9.109 -16.125 -9.484 1 92 568 ASN A N 1
ATOM 4480 C CA . ASN A 1 568 ? 9.109 -15.055 -10.484 1 92 568 ASN A CA 1
ATOM 4481 C C . ASN A 1 568 ? 8.367 -13.82 -9.984 1 92 568 ASN A C 1
ATOM 4483 O O . ASN A 1 568 ? 8.805 -12.688 -10.211 1 92 568 ASN A O 1
ATOM 4487 N N . ILE A 1 569 ? 7.273 -14.062 -9.289 1 93.12 569 ILE A N 1
ATOM 4488 C CA . ILE A 1 569 ? 6.512 -12.945 -8.742 1 93.12 569 ILE A CA 1
ATOM 4489 C C . ILE A 1 569 ? 7.359 -12.188 -7.719 1 93.12 569 ILE A C 1
ATOM 4491 O O . ILE A 1 569 ? 7.434 -10.961 -7.758 1 93.12 569 ILE A O 1
ATOM 4495 N N . ILE A 1 570 ? 8.031 -12.93 -6.855 1 93.44 570 ILE A N 1
ATOM 4496 C CA . ILE A 1 570 ? 8.852 -12.328 -5.805 1 93.44 570 ILE A CA 1
ATOM 4497 C C . ILE A 1 570 ? 10.008 -11.555 -6.434 1 93.44 570 ILE A C 1
ATOM 4499 O O . ILE A 1 570 ? 10.25 -10.398 -6.074 1 93.44 570 ILE A O 1
ATOM 4503 N N . THR A 1 571 ? 10.688 -12.102 -7.414 1 92.81 571 THR A N 1
ATOM 4504 C CA . THR A 1 571 ? 11.875 -11.5 -8.008 1 92.81 571 THR A CA 1
ATOM 4505 C C . THR A 1 571 ? 11.5 -10.258 -8.82 1 92.81 571 THR A C 1
ATOM 4507 O O . THR A 1 571 ? 12.148 -9.219 -8.703 1 92.81 571 THR A O 1
ATOM 4510 N N . HIS A 1 572 ? 10.422 -10.32 -9.578 1 94.12 572 HIS A N 1
ATOM 4511 C CA . HIS A 1 572 ? 10.047 -9.195 -10.438 1 94.12 572 HIS A CA 1
ATOM 4512 C C . HIS A 1 572 ? 9.492 -8.039 -9.617 1 94.12 572 HIS A C 1
ATOM 4514 O O . HIS A 1 572 ? 9.648 -6.875 -9.992 1 94.12 572 HIS A O 1
ATOM 4520 N N . HIS A 1 573 ? 8.953 -8.398 -8.492 1 93.25 573 HIS A N 1
ATOM 4521 C CA . HIS A 1 573 ? 8.383 -7.367 -7.629 1 93.25 573 HIS A CA 1
ATOM 4522 C C . HIS A 1 573 ? 9.445 -6.742 -6.734 1 93.25 573 HIS A C 1
ATOM 4524 O O . HIS A 1 573 ? 9.453 -5.527 -6.531 1 93.25 573 HIS A O 1
ATOM 4530 N N . CYS A 1 574 ? 10.352 -7.523 -6.254 1 94.62 574 CYS A N 1
ATOM 4531 C CA . CYS A 1 574 ? 11.156 -7.059 -5.133 1 94.62 574 CYS A CA 1
ATOM 4532 C C . CYS A 1 574 ? 12.57 -6.711 -5.582 1 94.62 574 CYS A C 1
ATOM 4534 O O . CYS A 1 574 ? 13.227 -5.859 -4.984 1 94.62 574 CYS A O 1
ATOM 4536 N N . VAL A 1 575 ? 13.125 -7.305 -6.613 1 94.44 575 VAL A N 1
ATOM 4537 C CA . VAL A 1 575 ? 14.508 -7.062 -7.016 1 94.44 575 VAL A CA 1
ATOM 4538 C C . VAL A 1 575 ? 14.664 -5.625 -7.508 1 94.44 575 VAL A C 1
ATOM 4540 O O . VAL A 1 575 ? 15.617 -4.938 -7.141 1 94.44 575 VAL A O 1
ATOM 4543 N N . PRO A 1 576 ? 13.719 -5.07 -8.281 1 94.25 576 PRO A N 1
ATOM 4544 C CA . PRO A 1 576 ? 13.852 -3.664 -8.672 1 94.25 576 PRO A CA 1
ATOM 4545 C C . PRO A 1 576 ? 13.883 -2.725 -7.465 1 94.25 576 PRO A C 1
ATOM 4547 O O . PRO A 1 576 ? 14.57 -1.701 -7.492 1 94.25 576 PRO A O 1
ATOM 4550 N N . THR A 1 577 ? 13.141 -3.09 -6.484 1 94.75 577 THR A N 1
ATOM 4551 C CA . THR A 1 577 ? 13.148 -2.25 -5.289 1 94.75 577 THR A CA 1
ATOM 4552 C C . THR A 1 577 ? 14.484 -2.35 -4.562 1 94.75 577 THR A C 1
ATOM 4554 O O . THR A 1 577 ? 14.945 -1.374 -3.969 1 94.75 577 THR A O 1
ATOM 4557 N N . LEU A 1 578 ? 15.07 -3.518 -4.594 1 95.38 578 LEU A N 1
ATOM 4558 C CA . LEU A 1 578 ? 16.391 -3.678 -4.008 1 95.38 578 LEU A CA 1
ATOM 4559 C C . LEU A 1 578 ? 17.422 -2.836 -4.758 1 95.38 578 LEU A C 1
ATOM 4561 O O . LEU A 1 578 ? 18.25 -2.166 -4.137 1 95.38 578 LEU A O 1
ATOM 4565 N N . ILE A 1 579 ? 17.359 -2.836 -6.066 1 95.56 579 ILE A N 1
ATOM 4566 C CA . ILE A 1 579 ? 18.234 -2.027 -6.906 1 95.56 579 ILE A CA 1
ATOM 4567 C C . ILE A 1 579 ? 18 -0.545 -6.625 1 95.56 579 ILE A C 1
ATOM 4569 O O . ILE A 1 579 ? 18.953 0.218 -6.438 1 95.56 579 ILE A O 1
ATOM 4573 N N . PHE A 1 580 ? 16.766 -0.248 -6.535 1 95.69 580 PHE A N 1
ATOM 4574 C CA . PHE A 1 580 ? 16.406 1.143 -6.293 1 95.69 580 PHE A CA 1
ATOM 4575 C C . PHE A 1 580 ? 16.859 1.592 -4.91 1 95.69 580 PHE A C 1
ATOM 4577 O O . PHE A 1 580 ? 17.266 2.742 -4.73 1 95.69 580 PHE A O 1
ATOM 4584 N N . PHE A 1 581 ? 16.828 0.722 -3.902 1 96.69 581 PHE A N 1
ATOM 4585 C CA . PHE A 1 581 ? 17.25 1.071 -2.553 1 96.69 581 PHE A CA 1
ATOM 4586 C C . PHE A 1 581 ? 18.703 1.539 -2.541 1 96.69 581 PHE A C 1
ATOM 4588 O O . PHE A 1 581 ? 19.016 2.559 -1.929 1 96.69 581 PHE A O 1
ATOM 4595 N N . ARG A 1 582 ? 19.547 0.864 -3.186 1 96.38 582 ARG A N 1
ATOM 4596 C CA . ARG A 1 582 ? 20.969 1.189 -3.209 1 96.38 582 ARG A CA 1
ATOM 4597 C C . ARG A 1 582 ? 21.219 2.48 -3.982 1 96.38 582 ARG A C 1
ATOM 4599 O O . ARG A 1 582 ? 21.984 3.34 -3.531 1 96.38 582 ARG A O 1
ATOM 4606 N N . PHE A 1 583 ? 20.578 2.643 -5.086 1 94.81 583 PHE A N 1
ATOM 4607 C CA . PHE A 1 583 ? 20.734 3.865 -5.867 1 94.81 583 PHE A CA 1
ATOM 4608 C C . PHE A 1 583 ? 20.219 5.07 -5.086 1 94.81 583 PHE A C 1
ATOM 4610 O O . PHE A 1 583 ? 20.922 6.09 -4.988 1 94.81 583 PHE A O 1
ATOM 4617 N N . HIS A 1 584 ? 19.016 4.855 -4.605 1 94.25 584 HIS A N 1
ATOM 4618 C CA . HIS A 1 584 ? 18.391 5.98 -3.918 1 94.25 584 HIS A CA 1
ATOM 4619 C C . HIS A 1 584 ? 19.125 6.309 -2.619 1 94.25 584 HIS A C 1
ATOM 4621 O O . HIS A 1 584 ? 19.125 7.461 -2.186 1 94.25 584 HIS A O 1
ATOM 4627 N N . SER A 1 585 ? 19.719 5.328 -1.953 1 96.12 585 SER A N 1
ATOM 4628 C CA . SER A 1 585 ? 20.578 5.605 -0.807 1 96.12 585 SER A CA 1
ATOM 4629 C C . SER A 1 585 ? 21.719 6.523 -1.192 1 96.12 585 SER A C 1
ATOM 4631 O O . SER A 1 585 ? 22.078 7.438 -0.443 1 96.12 585 SER A O 1
ATOM 4633 N N . ALA A 1 586 ? 22.328 6.297 -2.348 1 95.25 586 ALA A N 1
ATOM 4634 C CA . ALA A 1 586 ? 23.406 7.16 -2.832 1 95.25 586 ALA A CA 1
ATOM 4635 C C . ALA A 1 586 ? 22.891 8.586 -3.055 1 95.25 586 ALA A C 1
ATOM 4637 O O . ALA A 1 586 ? 23.594 9.555 -2.736 1 95.25 586 ALA A O 1
ATOM 4638 N N . ILE A 1 587 ? 21.703 8.695 -3.514 1 94.06 587 ILE A N 1
ATOM 4639 C CA . ILE A 1 587 ? 21.109 10.008 -3.762 1 94.06 587 ILE A CA 1
ATOM 4640 C C . ILE A 1 587 ? 20.859 10.719 -2.434 1 94.06 587 ILE A C 1
ATOM 4642 O O . ILE A 1 587 ? 21.141 11.906 -2.293 1 94.06 587 ILE A O 1
ATOM 4646 N N . CYS A 1 588 ? 20.297 9.984 -1.549 1 94.12 588 CYS A N 1
ATOM 4647 C CA . CYS A 1 588 ? 20.031 10.57 -0.237 1 94.12 588 CYS A CA 1
ATOM 4648 C C . CYS A 1 588 ? 21.328 10.992 0.439 1 94.12 588 CYS A C 1
ATOM 4650 O O . CYS A 1 588 ? 21.375 12.016 1.119 1 94.12 588 CYS A O 1
ATOM 4652 N N . LEU A 1 589 ? 22.391 10.195 0.3 1 95.19 589 LEU A N 1
ATOM 4653 C CA . LEU A 1 589 ? 23.688 10.547 0.859 1 95.19 589 LEU A CA 1
ATOM 4654 C C . LEU A 1 589 ? 24.25 11.805 0.194 1 95.19 589 LEU A C 1
ATOM 4656 O O . LEU A 1 589 ? 24.906 12.617 0.849 1 95.19 589 LEU A O 1
ATOM 4660 N N . SER A 1 590 ? 24.016 12.031 -1.052 1 92.25 590 SER A N 1
ATOM 4661 C CA . SER A 1 590 ? 24.422 13.25 -1.733 1 92.25 590 SER A CA 1
ATOM 4662 C C . SER A 1 590 ? 23.688 14.469 -1.18 1 92.25 590 SER A C 1
ATOM 4664 O O . SER A 1 590 ? 24.266 15.555 -1.071 1 92.25 590 SER A O 1
ATOM 4666 N N . LYS A 1 591 ? 22.453 14.227 -0.9 1 90.88 591 LYS A N 1
ATOM 4667 C CA . LYS A 1 591 ? 21.688 15.312 -0.296 1 90.88 591 LYS A CA 1
ATOM 4668 C C . LYS A 1 591 ? 22.234 15.672 1.082 1 90.88 591 LYS A C 1
ATOM 4670 O O . LYS A 1 591 ? 22.328 16.844 1.433 1 90.88 591 LYS A O 1
ATOM 4675 N N . ILE A 1 592 ? 22.531 14.641 1.829 1 91.5 592 ILE A N 1
ATOM 4676 C CA . ILE A 1 592 ? 23.156 14.867 3.131 1 91.5 592 ILE A CA 1
ATOM 4677 C C . ILE A 1 592 ? 24.469 15.617 2.949 1 91.5 592 ILE A C 1
ATOM 4679 O O . ILE A 1 592 ? 24.766 16.547 3.697 1 91.5 592 ILE A O 1
ATOM 4683 N N . TRP A 1 593 ? 25.297 15.234 2.012 1 89.69 593 TRP A N 1
ATOM 4684 C CA . TRP A 1 593 ? 26.594 15.836 1.707 1 89.69 593 TRP A CA 1
ATOM 4685 C C . TRP A 1 593 ? 26.453 17.328 1.431 1 89.69 593 TRP A C 1
ATOM 4687 O O . TRP A 1 593 ? 27.312 18.125 1.81 1 89.69 593 TRP A O 1
ATOM 4697 N N . TYR A 1 594 ? 25.312 17.719 0.969 1 85 594 TYR A N 1
ATOM 4698 C CA . TYR A 1 594 ? 25.109 19.109 0.598 1 85 594 TYR A CA 1
ATOM 4699 C C . TYR A 1 594 ? 24.422 19.875 1.724 1 85 594 TYR A C 1
ATOM 4701 O O . TYR A 1 594 ? 24.844 20.969 2.086 1 85 594 TYR A O 1
ATOM 4709 N N . ASN A 1 595 ? 23.406 19.312 2.307 1 84.75 595 ASN A N 1
ATOM 4710 C CA . ASN A 1 595 ? 22.516 20.047 3.207 1 84.75 595 ASN A CA 1
ATOM 4711 C C . ASN A 1 595 ? 23.016 19.984 4.648 1 84.75 595 ASN A C 1
ATOM 4713 O O . ASN A 1 595 ? 22.797 20.922 5.418 1 84.75 595 ASN A O 1
ATOM 4717 N N . ALA A 1 596 ? 23.578 18.984 5.02 1 86.19 596 ALA A N 1
ATOM 4718 C CA . ALA A 1 596 ? 23.891 18.781 6.426 1 86.19 596 ALA A CA 1
ATOM 4719 C C . ALA A 1 596 ? 24.938 19.781 6.91 1 86.19 596 ALA A C 1
ATOM 4721 O O . ALA A 1 596 ? 25.016 20.078 8.109 1 86.19 596 ALA A O 1
ATOM 4722 N N . TYR A 1 597 ? 25.703 20.391 6.094 1 85.38 597 TYR A N 1
ATOM 4723 C CA . TYR A 1 597 ? 26.797 21.25 6.523 1 85.38 597 TYR A CA 1
ATOM 4724 C C . TYR A 1 597 ? 26.531 22.703 6.199 1 85.38 597 TYR A C 1
ATOM 4726 O O . TYR A 1 597 ? 27.453 23.516 6.125 1 85.38 597 TYR A O 1
ATOM 4734 N N . GLN A 1 598 ? 25.312 22.922 5.949 1 81.38 598 GLN A N 1
ATOM 4735 C CA . GLN A 1 598 ? 24.828 24.297 5.797 1 81.38 598 GLN A CA 1
ATOM 4736 C C . GLN A 1 598 ? 24.031 24.734 7.012 1 81.38 598 GLN A C 1
ATOM 4738 O O . GLN A 1 598 ? 23.375 23.922 7.668 1 81.38 598 GLN A O 1
ATOM 4743 N N . LYS A 1 599 ? 24.266 26 7.449 1 71.75 599 LYS A N 1
ATOM 4744 C CA . LYS A 1 599 ? 23.562 26.516 8.609 1 71.75 599 LYS A CA 1
ATOM 4745 C C . LYS A 1 599 ? 22.078 26.703 8.305 1 71.75 599 LYS A C 1
ATOM 4747 O O . LYS A 1 599 ? 21.703 26.938 7.148 1 71.75 599 LYS A O 1
ATOM 4752 N N . GLU A 1 600 ? 21.375 26.328 9.438 1 64.38 600 GLU A N 1
ATOM 4753 C CA . GLU A 1 600 ? 19.953 26.625 9.305 1 64.38 600 GLU A CA 1
ATOM 4754 C C . GLU A 1 600 ? 19.719 28.094 8.961 1 64.38 600 GLU A C 1
ATOM 4756 O O . GLU A 1 600 ? 20.281 28.984 9.602 1 64.38 600 GLU A O 1
ATOM 4761 N N . LYS A 1 601 ? 19.656 28.5 7.797 1 47.41 601 LYS A N 1
ATOM 4762 C CA . LYS A 1 601 ? 19.422 29.906 7.516 1 47.41 601 LYS A CA 1
ATOM 4763 C C . LYS A 1 601 ? 18.297 30.469 8.375 1 47.41 601 LYS A C 1
ATOM 4765 O O . LYS A 1 601 ? 17.25 29.844 8.508 1 47.41 601 LYS A O 1
ATOM 4770 N N . ALA A 1 602 ? 18.656 31.25 9.375 1 39.03 602 ALA A N 1
ATOM 4771 C CA . ALA A 1 602 ? 17.766 32 10.234 1 39.03 602 ALA A CA 1
ATOM 4772 C C . ALA A 1 602 ? 16.531 32.469 9.461 1 39.03 602 ALA A C 1
ATOM 4774 O O . ALA A 1 602 ? 16.641 33.062 8.375 1 39.03 602 ALA A O 1
ATOM 4775 N N . SER A 1 603 ? 15.406 31.719 9.617 1 34.84 603 SER A N 1
ATOM 4776 C CA . SER A 1 603 ? 14.219 32.438 9.188 1 34.84 603 SER A CA 1
ATOM 4777 C C . SER A 1 603 ? 14.172 33.844 9.797 1 34.84 603 SER A C 1
ATOM 4779 O O . SER A 1 603 ? 14.477 34.031 10.977 1 34.84 603 SER A O 1
ATOM 4781 N N . MET B 1 1 ? 43.594 47.125 103.938 1 22.5 1 MET B N 1
ATOM 4782 C CA . MET B 1 1 ? 43.469 48.375 103.188 1 22.5 1 MET B CA 1
ATOM 4783 C C . MET B 1 1 ? 43.594 48.125 101.688 1 22.5 1 MET B C 1
ATOM 4785 O O . MET B 1 1 ? 44.531 47.469 101.25 1 22.5 1 MET B O 1
ATOM 4789 N N . GLU B 1 2 ? 42.375 48.188 101 1 22.09 2 GLU B N 1
ATOM 4790 C CA . GLU B 1 2 ? 41.688 47.844 99.812 1 22.09 2 GLU B CA 1
ATOM 4791 C C . GLU B 1 2 ? 42.219 48.625 98.625 1 22.09 2 GLU B C 1
ATOM 4793 O O . GLU B 1 2 ? 41.625 49.656 98.25 1 22.09 2 GLU B O 1
ATOM 4798 N N . GLU B 1 3 ? 43.406 49.062 98.688 1 22.77 3 GLU B N 1
ATOM 4799 C CA . GLU B 1 3 ? 43.969 50.062 97.812 1 22.77 3 GLU B CA 1
ATOM 4800 C C . GLU B 1 3 ? 43.875 49.625 96.375 1 22.77 3 GLU B C 1
ATOM 4802 O O . GLU B 1 3 ? 44.438 48.594 96 1 22.77 3 GLU B O 1
ATOM 4807 N N . GLY B 1 4 ? 42.688 49.875 95.75 1 22.95 4 GLY B N 1
ATOM 4808 C CA . GLY B 1 4 ? 42 49.594 94.5 1 22.95 4 GLY B CA 1
ATOM 4809 C C . GLY B 1 4 ? 42.688 50.188 93.312 1 22.95 4 GLY B C 1
ATOM 4810 O O . GLY B 1 4 ? 42.781 51.406 93.188 1 22.95 4 GLY B O 1
ATOM 4811 N N . ASP B 1 5 ? 43.875 49.688 92.875 1 22.95 5 ASP B N 1
ATOM 4812 C CA . ASP B 1 5 ? 44.844 50.062 91.812 1 22.95 5 ASP B CA 1
ATOM 4813 C C . ASP B 1 5 ? 44.125 50.25 90.5 1 22.95 5 ASP B C 1
ATOM 4815 O O . ASP B 1 5 ? 43.625 49.281 89.938 1 22.95 5 ASP B O 1
ATOM 4819 N N . ASP B 1 6 ? 43.281 51.312 90.375 1 22.67 6 ASP B N 1
ATOM 4820 C CA . ASP B 1 6 ? 42.406 51.75 89.25 1 22.67 6 ASP B CA 1
ATOM 4821 C C . ASP B 1 6 ? 43.219 52 88 1 22.67 6 ASP B C 1
ATOM 4823 O O . ASP B 1 6 ? 43.969 52.969 87.938 1 22.67 6 ASP B O 1
ATOM 4827 N N . VAL B 1 7 ? 43.906 51 87.5 1 26.27 7 VAL B N 1
ATOM 4828 C CA . VAL B 1 7 ? 44.812 51.062 86.312 1 26.27 7 VAL B CA 1
ATOM 4829 C C . VAL B 1 7 ? 44.062 51.719 85.125 1 26.27 7 VAL B C 1
ATOM 4831 O O . VAL B 1 7 ? 42.906 51.375 84.875 1 26.27 7 VAL B O 1
ATOM 4834 N N . GLN B 1 8 ? 44.438 52.938 84.688 1 21.61 8 GLN B N 1
ATOM 4835 C CA . GLN B 1 8 ? 44.156 53.969 83.688 1 21.61 8 GLN B CA 1
ATOM 4836 C C . GLN B 1 8 ? 44.062 53.406 82.312 1 21.61 8 GLN B C 1
ATOM 4838 O O . GLN B 1 8 ? 45 52.719 81.812 1 21.61 8 GLN B O 1
ATOM 4843 N N . ASN B 1 9 ? 42.812 53.219 81.688 1 22.91 9 ASN B N 1
ATOM 4844 C CA . ASN B 1 9 ? 42.188 52.75 80.5 1 22.91 9 ASN B CA 1
ATOM 4845 C C . ASN B 1 9 ? 42.656 53.531 79.25 1 22.91 9 ASN B C 1
ATOM 4847 O O . ASN B 1 9 ? 42.156 54.656 79 1 22.91 9 ASN B O 1
ATOM 4851 N N . VAL B 1 10 ? 43.938 53.906 79.125 1 23.89 10 VAL B N 1
ATOM 4852 C CA . VAL B 1 10 ? 44.281 54.781 78 1 23.89 10 VAL B CA 1
ATOM 4853 C C . VAL B 1 10 ? 43.75 54.188 76.688 1 23.89 10 VAL B C 1
ATOM 4855 O O . VAL B 1 10 ? 44.125 53.062 76.312 1 23.89 10 VAL B O 1
ATOM 4858 N N . LEU B 1 11 ? 42.531 54.531 76.188 1 21.78 11 LEU B N 1
ATOM 4859 C CA . LEU B 1 11 ? 41.688 54.25 75.062 1 21.78 11 LEU B CA 1
ATOM 4860 C C . LEU B 1 11 ? 42.375 54.688 73.75 1 21.78 11 LEU B C 1
ATOM 4862 O O . LEU B 1 11 ? 42.469 55.875 73.5 1 21.78 11 LEU B O 1
ATOM 4866 N N . THR B 1 12 ? 43.656 54.281 73.5 1 23.14 12 THR B N 1
ATOM 4867 C CA . THR B 1 12 ? 44.25 54.781 72.25 1 23.14 12 THR B CA 1
ATOM 4868 C C . THR B 1 12 ? 43.344 54.469 71.062 1 23.14 12 THR B C 1
ATOM 4870 O O . THR B 1 12 ? 42.875 53.312 70.938 1 23.14 12 THR B O 1
ATOM 4873 N N . GLU B 1 13 ? 42.625 55.469 70.5 1 22.95 13 GLU B N 1
ATOM 4874 C CA . GLU B 1 13 ? 41.688 55.625 69.375 1 22.95 13 GLU B CA 1
ATOM 4875 C C . GLU B 1 13 ? 42.312 55.156 68.062 1 22.95 13 GLU B C 1
ATOM 4877 O O . GLU B 1 13 ? 43.281 55.781 67.625 1 22.95 13 GLU B O 1
ATOM 4882 N N . GLU B 1 14 ? 42.688 53.875 67.938 1 22.58 14 GLU B N 1
ATOM 4883 C CA . GLU B 1 14 ? 43.25 53.406 66.625 1 22.58 14 GLU B CA 1
ATOM 4884 C C . GLU B 1 14 ? 42.375 53.812 65.438 1 22.58 14 GLU B C 1
ATOM 4886 O O . GLU B 1 14 ? 41.156 53.688 65.5 1 22.58 14 GLU B O 1
ATOM 4891 N N . GLU B 1 15 ? 42.812 54.812 64.688 1 24.86 15 GLU B N 1
ATOM 4892 C CA . GLU B 1 15 ? 42.312 55.375 63.438 1 24.86 15 GLU B CA 1
ATOM 4893 C C . GLU B 1 15 ? 42 54.281 62.406 1 24.86 15 GLU B C 1
ATOM 4895 O O . GLU B 1 15 ? 42.844 53.469 62.094 1 24.86 15 GLU B O 1
ATOM 4900 N N . THR B 1 16 ? 40.781 53.781 62.406 1 24.81 16 THR B N 1
ATOM 4901 C CA . THR B 1 16 ? 40.188 52.75 61.531 1 24.81 16 THR B CA 1
ATOM 4902 C C . THR B 1 16 ? 40.344 53.156 60.062 1 24.81 16 THR B C 1
ATOM 4904 O O . THR B 1 16 ? 39.906 54.25 59.688 1 24.81 16 THR B O 1
ATOM 4907 N N . LEU B 1 17 ? 41.469 52.875 59.438 1 26.98 17 LEU B N 1
ATOM 4908 C CA . LEU B 1 17 ? 41.719 53.062 58 1 26.98 17 LEU B CA 1
ATOM 4909 C C . LEU B 1 17 ? 40.531 52.594 57.188 1 26.98 17 LEU B C 1
ATOM 4911 O O . LEU B 1 17 ? 39.906 51.562 57.5 1 26.98 17 LEU B O 1
ATOM 4915 N N . PRO B 1 18 ? 39.875 53.5 56.375 1 27.62 18 PRO B N 1
ATOM 4916 C CA . PRO B 1 18 ? 38.656 53.281 55.594 1 27.62 18 PRO B CA 1
ATOM 4917 C C . PRO B 1 18 ? 38.781 52.125 54.594 1 27.62 18 PRO B C 1
ATOM 4919 O O . PRO B 1 18 ? 39.812 51.969 53.969 1 27.62 18 PRO B O 1
ATOM 4922 N N . VAL B 1 19 ? 38.312 50.906 54.938 1 28.8 19 VAL B N 1
ATOM 4923 C CA . VAL B 1 19 ? 38.25 49.688 54.156 1 28.8 19 VAL B CA 1
ATOM 4924 C C . VAL B 1 19 ? 37.688 50 52.781 1 28.8 19 VAL B C 1
ATOM 4926 O O . VAL B 1 19 ? 36.594 50.594 52.656 1 28.8 19 VAL B O 1
ATOM 4929 N N . GLU B 1 20 ? 38.531 50.062 51.781 1 27.33 20 GLU B N 1
ATOM 4930 C CA . GLU B 1 20 ? 38.281 50.219 50.375 1 27.33 20 GLU B CA 1
ATOM 4931 C C . GLU B 1 20 ? 37.125 49.312 49.938 1 27.33 20 GLU B C 1
ATOM 4933 O O . GLU B 1 20 ? 36.938 48.219 50.469 1 27.33 20 GLU B O 1
ATOM 4938 N N . ALA B 1 21 ? 36.125 49.844 49.156 1 27.58 21 ALA B N 1
ATOM 4939 C CA . ALA B 1 21 ? 34.844 49.5 48.562 1 27.58 21 ALA B CA 1
ATOM 4940 C C . ALA B 1 21 ? 34.969 48.188 47.812 1 27.58 21 ALA B C 1
ATOM 4942 O O . ALA B 1 21 ? 35.938 47.969 47.094 1 27.58 21 ALA B O 1
ATOM 4943 N N . SER B 1 22 ? 34.312 47.094 48.25 1 29.09 22 SER B N 1
ATOM 4944 C CA . SER B 1 22 ? 34.125 45.75 47.781 1 29.09 22 SER B CA 1
ATOM 4945 C C . SER B 1 22 ? 33.75 45.688 46.312 1 29.09 22 SER B C 1
ATOM 4947 O O . SER B 1 22 ? 32.969 46.5 45.844 1 29.09 22 SER B O 1
ATOM 4949 N N . THR B 1 23 ? 34.656 45.25 45.469 1 33.09 23 THR B N 1
ATOM 4950 C CA . THR B 1 23 ? 34.562 44.969 44.031 1 33.09 23 THR B CA 1
ATOM 4951 C C . THR B 1 23 ? 33.312 44.156 43.75 1 33.09 23 THR B C 1
ATOM 4953 O O . THR B 1 23 ? 33 43.188 44.469 1 33.09 23 THR B O 1
ATOM 4956 N N . PRO B 1 24 ? 32.281 44.656 43 1 35.44 24 PRO B N 1
ATOM 4957 C CA . PRO B 1 24 ? 31 44.031 42.719 1 35.44 24 PRO B CA 1
ATOM 4958 C C . PRO B 1 24 ? 31.156 42.594 42.156 1 35.44 24 PRO B C 1
ATOM 4960 O O . PRO B 1 24 ? 32.125 42.312 41.438 1 35.44 24 PRO B O 1
ATOM 4963 N N . LYS B 1 25 ? 30.688 41.562 42.844 1 35.19 25 LYS B N 1
ATOM 4964 C CA . LYS B 1 25 ? 30.594 40.156 42.562 1 35.19 25 LYS B CA 1
ATOM 4965 C C . LYS B 1 25 ? 29.969 39.906 41.188 1 35.19 25 LYS B C 1
ATOM 4967 O O . LYS B 1 25 ? 28.766 40.125 41 1 35.19 25 LYS B O 1
ATOM 4972 N N . LYS B 1 26 ? 30.641 40.156 40.125 1 38.69 26 LYS B N 1
ATOM 4973 C CA . LYS B 1 26 ? 30.172 39.844 38.781 1 38.69 26 LYS B CA 1
ATOM 4974 C C . LYS B 1 26 ? 29.922 38.344 38.594 1 38.69 26 LYS B C 1
ATOM 4976 O O . LYS B 1 26 ? 29.641 37.875 37.5 1 38.69 26 LYS B O 1
ATOM 4981 N N . LYS B 1 27 ? 30.266 37.531 39.625 1 37.59 27 LYS B N 1
ATOM 4982 C CA . LYS B 1 27 ? 30.422 36.156 39.125 1 37.59 27 LYS B CA 1
ATOM 4983 C C . LYS B 1 27 ? 29.047 35.5 38.938 1 37.59 27 LYS B C 1
ATOM 4985 O O . LYS B 1 27 ? 28.969 34.312 38.562 1 37.59 27 LYS B O 1
ATOM 4990 N N . LYS B 1 28 ? 28.062 35.969 39.531 1 42.5 28 LYS B N 1
ATOM 4991 C CA . LYS B 1 28 ? 26.922 35.031 39.594 1 42.5 28 LYS B CA 1
ATOM 4992 C C . LYS B 1 28 ? 26.281 34.906 38.219 1 42.5 28 LYS B C 1
ATOM 4994 O O . LYS B 1 28 ? 25.391 34.062 38.031 1 42.5 28 LYS B O 1
ATOM 4999 N N . GLU B 1 29 ? 26.625 35.781 37.312 1 43.75 29 GLU B N 1
ATOM 5000 C CA . GLU B 1 29 ? 25.828 35.688 36.094 1 43.75 29 GLU B CA 1
ATOM 5001 C C . GLU B 1 29 ? 26.25 34.5 35.25 1 43.75 29 GLU B C 1
ATOM 5003 O O . GLU B 1 29 ? 25.5 34.062 34.375 1 43.75 29 GLU B O 1
ATOM 5008 N N . LYS B 1 30 ? 27.375 33.875 35.594 1 52.5 30 LYS B N 1
ATOM 5009 C CA . LYS B 1 30 ? 27.875 32.844 34.688 1 52.5 30 LYS B CA 1
ATOM 5010 C C . LYS B 1 30 ? 27.219 31.5 34.969 1 52.5 30 LYS B C 1
ATOM 5012 O O . LYS B 1 30 ? 27.141 30.641 34.062 1 52.5 30 LYS B O 1
ATOM 5017 N N . ARG B 1 31 ? 26.672 31.344 36.188 1 53.31 31 ARG B N 1
ATOM 5018 C CA . ARG B 1 31 ? 26.156 30.031 36.5 1 53.31 31 ARG B CA 1
ATOM 5019 C C . ARG B 1 31 ? 24.781 29.812 35.875 1 53.31 31 ARG B C 1
ATOM 5021 O O . ARG B 1 31 ? 24.453 28.719 35.438 1 53.31 31 ARG B O 1
ATOM 5028 N N . GLY B 1 32 ? 24.016 30.859 35.781 1 51.22 32 GLY B N 1
ATOM 5029 C CA . GLY B 1 32 ? 22.703 30.734 35.156 1 51.22 32 GLY B CA 1
ATOM 5030 C C . GLY B 1 32 ? 22.75 30.375 33.688 1 51.22 32 GLY B C 1
ATOM 5031 O O . GLY B 1 32 ? 21.922 29.594 33.219 1 51.22 32 GLY B O 1
ATOM 5032 N N . ASP B 1 33 ? 23.781 30.906 33 1 55.75 33 ASP B N 1
ATOM 5033 C CA . ASP B 1 33 ? 23.906 30.625 31.578 1 55.75 33 ASP B CA 1
ATOM 5034 C C . ASP B 1 33 ? 24.328 29.172 31.328 1 55.75 33 ASP B C 1
ATOM 5036 O O . ASP B 1 33 ? 23.875 28.547 30.375 1 55.75 33 ASP B O 1
ATOM 5040 N N . TYR B 1 34 ? 25.062 28.562 32.25 1 55.62 34 TYR B N 1
ATOM 5041 C CA . TYR B 1 34 ? 25.516 27.188 32.094 1 55.62 34 TYR B CA 1
ATOM 5042 C C . TYR B 1 34 ? 24.359 26.203 32.312 1 55.62 34 TYR B C 1
ATOM 5044 O O . TYR B 1 34 ? 24.25 25.203 31.594 1 55.62 34 TYR B O 1
ATOM 5052 N N . LEU B 1 35 ? 23.531 26.438 33.281 1 52.94 35 LEU B N 1
ATOM 5053 C CA . LEU B 1 35 ? 22.391 25.562 33.531 1 52.94 35 LEU B CA 1
ATOM 5054 C C . LEU B 1 35 ? 21.391 25.656 32.375 1 52.94 35 LEU B C 1
ATOM 5056 O O . LEU B 1 35 ? 20.812 24.641 31.984 1 52.94 35 LEU B O 1
ATOM 5060 N N . LEU B 1 36 ? 21.188 26.797 31.828 1 53.12 36 LEU B N 1
ATOM 5061 C CA . LEU B 1 36 ? 20.328 26.953 30.656 1 53.12 36 LEU B CA 1
ATOM 5062 C C . LEU B 1 36 ? 20.953 26.281 29.438 1 53.12 36 LEU B C 1
ATOM 5064 O O . LEU B 1 36 ? 20.25 25.641 28.641 1 53.12 36 LEU B O 1
ATOM 5068 N N . TYR B 1 37 ? 22.266 26.375 29.391 1 52.5 37 TYR B N 1
ATOM 5069 C CA . TYR B 1 37 ? 22.969 25.734 28.297 1 52.5 37 TYR B CA 1
ATOM 5070 C C . TYR B 1 37 ? 22.922 24.219 28.422 1 52.5 37 TYR B C 1
ATOM 5072 O O . TYR B 1 37 ? 22.703 23.516 27.438 1 52.5 37 TYR B O 1
ATOM 5080 N N . THR B 1 38 ? 23.062 23.641 29.594 1 53.69 38 THR B N 1
ATOM 5081 C CA . THR B 1 38 ? 22.969 22.203 29.828 1 53.69 38 THR B CA 1
ATOM 5082 C C . THR B 1 38 ? 21.547 21.719 29.609 1 53.69 38 THR B C 1
ATOM 5084 O O . THR B 1 38 ? 21.328 20.609 29.094 1 53.69 38 THR B O 1
ATOM 5087 N N . GLY B 1 39 ? 20.594 22.422 30 1 49.06 39 GLY B N 1
ATOM 5088 C CA . GLY B 1 39 ? 19.203 22.078 29.766 1 49.06 39 GLY B CA 1
ATOM 5089 C C . GLY B 1 39 ? 18.828 22 28.297 1 49.06 39 GLY B C 1
ATOM 5090 O O . GLY B 1 39 ? 18.094 21.109 27.891 1 49.06 39 GLY B O 1
ATOM 5091 N N . VAL B 1 40 ? 19.406 22.922 27.594 1 51.91 40 VAL B N 1
ATOM 5092 C CA . VAL B 1 40 ? 19.156 22.938 26.141 1 51.91 40 VAL B CA 1
ATOM 5093 C C . VAL B 1 40 ? 19.844 21.75 25.5 1 51.91 40 VAL B C 1
ATOM 5095 O O . VAL B 1 40 ? 19.281 21.094 24.625 1 51.91 40 VAL B O 1
ATOM 5098 N N . ILE B 1 41 ? 21 21.391 25.922 1 50.22 41 ILE B N 1
ATOM 5099 C CA . ILE B 1 41 ? 21.734 20.25 25.406 1 50.22 41 ILE B CA 1
ATOM 5100 C C . ILE B 1 41 ? 21 18.953 25.75 1 50.22 41 ILE B C 1
ATOM 5102 O O . ILE B 1 41 ? 20.859 18.062 24.922 1 50.22 41 ILE B O 1
ATOM 5106 N N . ILE B 1 42 ? 20.562 18.828 26.984 1 48.31 42 ILE B N 1
ATOM 5107 C CA . ILE B 1 42 ? 19.828 17.656 27.438 1 48.31 42 ILE B CA 1
ATOM 5108 C C . ILE B 1 42 ? 18.516 17.531 26.672 1 48.31 42 ILE B C 1
ATOM 5110 O O . ILE B 1 42 ? 18.125 16.453 26.234 1 48.31 42 ILE B O 1
ATOM 5114 N N . SER B 1 43 ? 17.891 18.688 26.547 1 51.72 43 SER B N 1
ATOM 5115 C CA . SER B 1 43 ? 16.641 18.672 25.812 1 51.72 43 SER B CA 1
ATOM 5116 C C . SER B 1 43 ? 16.844 18.281 24.359 1 51.72 43 SER B C 1
ATOM 5118 O O . SER B 1 43 ? 16.047 17.531 23.797 1 51.72 43 SER B O 1
ATOM 5120 N N . LYS B 1 44 ? 17.906 18.812 23.812 1 54.12 44 LYS B N 1
ATOM 5121 C CA . LYS B 1 44 ? 18.25 18.469 22.438 1 54.12 44 LYS B CA 1
ATOM 5122 C C . LYS B 1 44 ? 18.594 16.984 22.312 1 54.12 44 LYS B C 1
ATOM 5124 O O . LYS B 1 44 ? 18.203 16.328 21.344 1 54.12 44 LYS B O 1
ATOM 5129 N N . LEU B 1 45 ? 19.297 16.422 23.266 1 51.78 45 LEU B N 1
ATOM 5130 C CA . LEU B 1 45 ? 19.641 15 23.312 1 51.78 45 LEU B CA 1
ATOM 5131 C C . LEU B 1 45 ? 18.375 14.148 23.438 1 51.78 45 LEU B C 1
ATOM 5133 O O . LEU B 1 45 ? 18.281 13.078 22.828 1 51.78 45 LEU B O 1
ATOM 5137 N N . PHE B 1 46 ? 17.453 14.68 24.156 1 53.94 46 PHE B N 1
ATOM 5138 C CA . PHE B 1 46 ? 16.203 13.953 24.359 1 53.94 46 PHE B CA 1
ATOM 5139 C C . PHE B 1 46 ? 15.367 13.945 23.078 1 53.94 46 PHE B C 1
ATOM 5141 O O . PHE B 1 46 ? 14.75 12.938 22.734 1 53.94 46 PHE B O 1
ATOM 5148 N N . PHE B 1 47 ? 15.445 15.094 22.438 1 53.66 47 PHE B N 1
ATOM 5149 C CA . PHE B 1 47 ? 14.695 15.18 21.188 1 53.66 47 PHE B CA 1
ATOM 5150 C C . PHE B 1 47 ? 15.289 14.25 20.141 1 53.66 47 PHE B C 1
ATOM 5152 O O . PHE B 1 47 ? 14.555 13.594 19.391 1 53.66 47 PHE B O 1
ATOM 5159 N N . PHE B 1 48 ? 16.562 14.352 20.109 1 55.41 48 PHE B N 1
ATOM 5160 C CA . PHE B 1 48 ? 17.281 13.477 19.188 1 55.41 48 PHE B CA 1
ATOM 5161 C C . PHE B 1 48 ? 16.953 12.016 19.469 1 55.41 48 PHE B C 1
ATOM 5163 O O . PHE B 1 48 ? 16.688 11.242 18.547 1 55.41 48 PHE B O 1
ATOM 5170 N N . ARG B 1 49 ? 16.891 11.805 20.688 1 66.69 49 ARG B N 1
ATOM 5171 C CA . ARG B 1 49 ? 16.594 10.43 21.078 1 66.69 49 ARG B CA 1
ATOM 5172 C C . ARG B 1 49 ? 15.164 10.047 20.734 1 66.69 49 ARG B C 1
ATOM 5174 O O . ARG B 1 49 ? 14.906 8.93 20.297 1 66.69 49 ARG B O 1
ATOM 5181 N N . SER B 1 50 ? 14.367 11.117 20.719 1 72.25 50 SER B N 1
ATOM 5182 C CA . SER B 1 50 ? 12.961 10.812 20.453 1 72.25 50 SER B CA 1
ATOM 5183 C C . SER B 1 50 ? 12.727 10.555 18.969 1 72.25 50 SER B C 1
ATOM 5185 O O . SER B 1 50 ? 11.992 9.641 18.609 1 72.25 50 SER B O 1
ATOM 5187 N N . ALA B 1 51 ? 13.383 11.344 18.156 1 76.81 51 ALA B N 1
ATOM 5188 C CA . ALA B 1 51 ? 13.203 11.148 16.719 1 76.81 51 ALA B CA 1
ATOM 5189 C C . ALA B 1 51 ? 13.82 9.828 16.266 1 76.81 51 ALA B C 1
ATOM 5191 O O . ALA B 1 51 ? 13.25 9.125 15.422 1 76.81 51 ALA B O 1
ATOM 5192 N N . LEU B 1 52 ? 14.938 9.547 16.875 1 80.56 52 LEU B N 1
ATOM 5193 C CA . LEU B 1 52 ? 15.578 8.281 16.547 1 80.56 52 LEU B CA 1
ATOM 5194 C C . LEU B 1 52 ? 14.742 7.105 17.031 1 80.56 52 LEU B C 1
ATOM 5196 O O . LEU B 1 52 ? 14.656 6.078 16.359 1 80.56 52 LEU B O 1
ATOM 5200 N N . ILE B 1 53 ? 14.109 7.293 18.125 1 85 53 ILE B N 1
ATOM 5201 C CA . ILE B 1 53 ? 13.258 6.238 18.656 1 85 53 ILE B CA 1
ATOM 5202 C C . ILE B 1 53 ? 12.055 6.031 17.75 1 85 53 ILE B C 1
ATOM 5204 O O . ILE B 1 53 ? 11.648 4.895 17.5 1 85 53 ILE B O 1
ATOM 5208 N N . LYS B 1 54 ? 11.5 7.125 17.281 1 86.5 54 LYS B N 1
ATOM 5209 C CA . LYS B 1 54 ? 10.375 7.008 16.344 1 86.5 54 LYS B CA 1
ATOM 5210 C C . LYS B 1 54 ? 10.789 6.277 15.078 1 86.5 54 LYS B C 1
ATOM 5212 O O . LYS B 1 54 ? 10.039 5.445 14.562 1 86.5 54 LYS B O 1
ATOM 5217 N N . LEU B 1 55 ? 11.953 6.566 14.672 1 85.94 55 LEU B N 1
ATOM 5218 C CA . LEU B 1 55 ? 12.453 5.945 13.453 1 85.94 55 LEU B CA 1
ATOM 5219 C C . LEU B 1 55 ? 12.711 4.457 13.672 1 85.94 55 LEU B C 1
ATOM 5221 O O . LEU B 1 55 ? 12.328 3.629 12.836 1 85.94 55 LEU B O 1
ATOM 5225 N N . VAL B 1 56 ? 13.312 4.109 14.711 1 88.94 56 VAL B N 1
ATOM 5226 C CA . VAL B 1 56 ? 13.641 2.717 15.008 1 88.94 56 VAL B CA 1
ATOM 5227 C C . VAL B 1 56 ? 12.359 1.922 15.242 1 88.94 56 VAL B C 1
ATOM 5229 O O . VAL B 1 56 ? 12.242 0.773 14.812 1 88.94 56 VAL B O 1
ATOM 5232 N N . CYS B 1 57 ? 11.391 2.537 15.867 1 91.88 57 CYS B N 1
ATOM 5233 C CA . CYS B 1 57 ? 10.102 1.875 16.078 1 91.88 57 CYS B CA 1
ATOM 5234 C C . CYS B 1 57 ? 9.383 1.66 14.75 1 91.88 57 CYS B C 1
ATOM 5236 O O . CYS B 1 57 ? 8.734 0.631 14.555 1 91.88 57 CYS B O 1
ATOM 5238 N N . GLY B 1 58 ? 9.586 2.629 13.891 1 90.75 58 GLY B N 1
ATOM 5239 C CA . GLY B 1 58 ? 8.992 2.479 12.57 1 90.75 58 GLY B CA 1
ATOM 5240 C C . GLY B 1 58 ? 9.609 1.357 11.758 1 90.75 58 GLY B C 1
ATOM 5241 O O . GLY B 1 58 ? 8.906 0.583 11.117 1 90.75 58 GLY B O 1
ATOM 5242 N N . VAL B 1 59 ? 10.883 1.251 11.789 1 90.5 59 VAL B N 1
ATOM 5243 C CA . VAL B 1 59 ? 11.586 0.198 11.062 1 90.5 59 VAL B CA 1
ATOM 5244 C C . VAL B 1 59 ? 11.266 -1.16 11.68 1 90.5 59 VAL B C 1
ATOM 5246 O O . VAL B 1 59 ? 11.094 -2.15 10.969 1 90.5 59 VAL B O 1
ATOM 5249 N N . TYR B 1 60 ? 11.156 -1.227 12.984 1 93.5 60 TYR B N 1
ATOM 5250 C CA . TYR B 1 60 ? 10.758 -2.449 13.68 1 93.5 60 TYR B CA 1
ATOM 5251 C C . TYR B 1 60 ? 9.383 -2.91 13.227 1 93.5 60 TYR B C 1
ATOM 5253 O O . TYR B 1 60 ? 9.188 -4.086 12.914 1 93.5 60 TYR B O 1
ATOM 5261 N N . ALA B 1 61 ? 8.445 -2.014 13.195 1 95.81 61 ALA B N 1
ATOM 5262 C CA . ALA B 1 61 ? 7.098 -2.346 12.758 1 95.81 61 ALA B CA 1
ATOM 5263 C C . ALA B 1 61 ? 7.098 -2.848 11.312 1 95.81 61 ALA B C 1
ATOM 5265 O O . ALA B 1 61 ? 6.395 -3.807 10.984 1 95.81 61 ALA B O 1
ATOM 5266 N N . LEU B 1 62 ? 7.91 -2.229 10.516 1 94.94 62 LEU B N 1
ATOM 5267 C CA . LEU B 1 62 ? 8 -2.639 9.117 1 94.94 62 LEU B CA 1
ATOM 5268 C C . LEU B 1 62 ? 8.562 -4.051 9.008 1 94.94 62 LEU B C 1
ATOM 5270 O O . LEU B 1 62 ? 8.062 -4.859 8.219 1 94.94 62 LEU B O 1
ATOM 5274 N N . ILE B 1 63 ? 9.539 -4.363 9.758 1 94.94 63 ILE B N 1
ATOM 5275 C CA . ILE B 1 63 ? 10.141 -5.688 9.742 1 94.94 63 ILE B CA 1
ATOM 5276 C C . ILE B 1 63 ? 9.117 -6.73 10.18 1 94.94 63 ILE B C 1
ATOM 5278 O O . ILE B 1 63 ? 8.992 -7.789 9.555 1 94.94 63 ILE B O 1
ATOM 5282 N N . ILE B 1 64 ? 8.328 -6.414 11.188 1 96.12 64 ILE B N 1
ATOM 5283 C CA . ILE B 1 64 ? 7.332 -7.348 11.719 1 96.12 64 ILE B CA 1
ATOM 5284 C C . ILE B 1 64 ? 6.25 -7.594 10.664 1 96.12 64 ILE B C 1
ATOM 5286 O O . ILE B 1 64 ? 5.848 -8.734 10.438 1 96.12 64 ILE B O 1
ATOM 5290 N N . ILE B 1 65 ? 5.812 -6.598 10.008 1 97 65 ILE B N 1
ATOM 5291 C CA . ILE B 1 65 ? 4.773 -6.719 8.992 1 97 65 ILE B CA 1
ATOM 5292 C C . ILE B 1 65 ? 5.285 -7.555 7.82 1 97 65 ILE B C 1
ATOM 5294 O O . ILE B 1 65 ? 4.59 -8.453 7.336 1 97 65 ILE B O 1
ATOM 5298 N N . VAL B 1 66 ? 6.531 -7.301 7.438 1 96 66 VAL B N 1
ATOM 5299 C CA . VAL B 1 66 ? 7.121 -8.031 6.324 1 96 66 VAL B CA 1
ATOM 5300 C C . VAL B 1 66 ? 7.316 -9.492 6.707 1 96 66 VAL B C 1
ATOM 5302 O O . VAL B 1 66 ? 7.055 -10.398 5.906 1 96 66 VAL B O 1
ATOM 5305 N N . LEU B 1 67 ? 7.73 -9.734 7.902 1 95.44 67 LEU B N 1
ATOM 5306 C CA . LEU B 1 67 ? 7.898 -11.109 8.367 1 95.44 67 LEU B CA 1
ATOM 5307 C C . LEU B 1 67 ? 6.562 -11.844 8.398 1 95.44 67 LEU B C 1
ATOM 5309 O O . LEU B 1 67 ? 6.492 -13.031 8.062 1 95.44 67 LEU B O 1
ATOM 5313 N N . GLY B 1 68 ? 5.465 -11.133 8.836 1 96.06 68 GLY B N 1
ATOM 5314 C CA . GLY B 1 68 ? 4.145 -11.734 8.781 1 96.06 68 GLY B CA 1
ATOM 5315 C C . GLY B 1 68 ? 3.729 -12.141 7.383 1 96.06 68 GLY B C 1
ATOM 5316 O O . GLY B 1 68 ? 3.186 -13.227 7.18 1 96.06 68 GLY B O 1
ATOM 5317 N N . LEU B 1 69 ? 4.059 -11.312 6.43 1 95.81 69 LEU B N 1
ATOM 5318 C CA . LEU B 1 69 ? 3.742 -11.578 5.031 1 95.81 69 LEU B CA 1
ATOM 5319 C C . LEU B 1 69 ? 4.555 -12.758 4.508 1 95.81 69 LEU B C 1
ATOM 5321 O O . LEU B 1 69 ? 4 -13.688 3.914 1 95.81 69 LEU B O 1
ATOM 5325 N N . VAL B 1 70 ? 5.84 -12.758 4.789 1 95.5 70 VAL B N 1
ATOM 5326 C CA . VAL B 1 70 ? 6.762 -13.742 4.223 1 95.5 70 VAL B CA 1
ATOM 5327 C C . VAL B 1 70 ? 6.52 -15.109 4.855 1 95.5 70 VAL B C 1
ATOM 5329 O O . VAL B 1 70 ? 6.469 -16.125 4.156 1 95.5 70 VAL B O 1
ATOM 5332 N N . PHE B 1 71 ? 6.293 -15.148 6.156 1 95 71 PHE B N 1
ATOM 5333 C CA . PHE B 1 71 ? 6.051 -16.422 6.816 1 95 71 PHE B CA 1
ATOM 5334 C C . PHE B 1 71 ? 4.715 -17.016 6.383 1 95 71 PHE B C 1
ATOM 5336 O O . PHE B 1 71 ? 4.594 -18.234 6.207 1 95 71 PHE B O 1
ATOM 5343 N N . ALA B 1 72 ? 3.74 -16.188 6.184 1 95.5 72 ALA B N 1
ATOM 5344 C CA . ALA B 1 72 ? 2.428 -16.672 5.766 1 95.5 72 ALA B CA 1
ATOM 5345 C C . ALA B 1 72 ? 2.477 -17.234 4.348 1 95.5 72 ALA B C 1
ATOM 5347 O O . ALA B 1 72 ? 1.957 -18.328 4.086 1 95.5 72 ALA B O 1
ATOM 5348 N N . ILE B 1 73 ? 3.154 -16.531 3.445 1 94.31 73 ILE B N 1
ATOM 5349 C CA . ILE B 1 73 ? 3.232 -16.969 2.057 1 94.31 73 ILE B CA 1
ATOM 5350 C C . ILE B 1 73 ? 4.109 -18.219 1.956 1 94.31 73 ILE B C 1
ATOM 5352 O O . ILE B 1 73 ? 3.75 -19.188 1.28 1 94.31 73 ILE B O 1
ATOM 5356 N N . ALA B 1 74 ? 5.242 -18.219 2.639 1 92.75 74 ALA B N 1
ATOM 5357 C CA . ALA B 1 74 ? 6.16 -19.359 2.58 1 92.75 74 ALA B CA 1
ATOM 5358 C C . ALA B 1 74 ? 5.504 -20.625 3.125 1 92.75 74 ALA B C 1
ATOM 5360 O O . ALA B 1 74 ? 5.617 -21.703 2.529 1 92.75 74 ALA B O 1
ATOM 5361 N N . THR B 1 75 ? 4.766 -20.5 4.211 1 91.31 75 THR B N 1
ATOM 5362 C CA . THR B 1 75 ? 4.094 -21.656 4.797 1 91.31 75 THR B CA 1
ATOM 5363 C C . THR B 1 75 ? 2.979 -22.141 3.881 1 91.31 75 THR B C 1
ATOM 5365 O O . THR B 1 75 ? 2.783 -23.359 3.73 1 91.31 75 THR B O 1
ATOM 5368 N N . SER B 1 76 ? 2.27 -21.25 3.223 1 91.38 76 SER B N 1
ATOM 5369 C CA . SER B 1 76 ? 1.153 -21.609 2.357 1 91.38 76 SER B CA 1
ATOM 5370 C C . SER B 1 76 ? 1.645 -22.281 1.079 1 91.38 76 SER B C 1
ATOM 5372 O O . SER B 1 76 ? 0.992 -23.188 0.558 1 91.38 76 SER B O 1
ATOM 5374 N N . LEU B 1 77 ? 2.801 -21.859 0.585 1 88.25 77 LEU B N 1
ATOM 5375 C CA . LEU B 1 77 ? 3.32 -22.406 -0.664 1 88.25 77 LEU B CA 1
ATOM 5376 C C . LEU B 1 77 ? 3.998 -23.75 -0.428 1 88.25 77 LEU B C 1
ATOM 5378 O O . LEU B 1 77 ? 4.02 -24.594 -1.317 1 88.25 77 LEU B O 1
ATOM 5382 N N . THR B 1 78 ? 4.543 -23.969 0.741 1 86.25 78 THR B N 1
ATOM 5383 C CA . THR B 1 78 ? 5.344 -25.172 0.971 1 86.25 78 THR B CA 1
ATOM 5384 C C . THR B 1 78 ? 4.609 -26.141 1.891 1 86.25 78 THR B C 1
ATOM 5386 O O . THR B 1 78 ? 5.18 -27.141 2.334 1 86.25 78 THR B O 1
ATOM 5389 N N . ALA B 1 79 ? 3.383 -25.922 2.15 1 81.38 79 ALA B N 1
ATOM 5390 C CA . ALA B 1 79 ? 2.629 -26.766 3.068 1 81.38 79 ALA B CA 1
ATOM 5391 C C . ALA B 1 79 ? 2.449 -28.172 2.494 1 81.38 79 ALA B C 1
ATOM 5393 O O . ALA B 1 79 ? 2.057 -28.328 1.336 1 81.38 79 ALA B O 1
ATOM 5394 N N . GLU B 1 80 ? 2.986 -29.094 3.197 1 82.19 80 GLU B N 1
ATOM 5395 C CA . GLU B 1 80 ? 2.781 -30.516 2.896 1 82.19 80 GLU B CA 1
ATOM 5396 C C . GLU B 1 80 ? 2.049 -31.219 4.031 1 82.19 80 GLU B C 1
ATOM 5398 O O . GLU B 1 80 ? 2.248 -30.891 5.203 1 82.19 80 GLU B O 1
ATOM 5403 N N . GLU B 1 81 ? 1.138 -32.125 3.576 1 81.19 81 GLU B N 1
ATOM 5404 C CA . GLU B 1 81 ? 0.391 -32.875 4.59 1 81.19 81 GLU B CA 1
ATOM 5405 C C . GLU B 1 81 ? 1.329 -33.656 5.508 1 81.19 81 GLU B C 1
ATOM 5407 O O . GLU B 1 81 ? 2.273 -34.281 5.039 1 81.19 81 GLU B O 1
ATOM 5412 N N . ARG B 1 82 ? 1.256 -33.562 6.879 1 78.69 82 ARG B N 1
ATOM 5413 C CA . ARG B 1 82 ? 1.928 -34.344 7.914 1 78.69 82 ARG B CA 1
ATOM 5414 C C . ARG B 1 82 ? 3.348 -33.844 8.141 1 78.69 82 ARG B C 1
ATOM 5416 O O . ARG B 1 82 ? 4.121 -34.469 8.875 1 78.69 82 ARG B O 1
ATOM 5423 N N . VAL B 1 83 ? 3.785 -32.781 7.395 1 81.88 83 VAL B N 1
ATOM 5424 C CA . VAL B 1 83 ? 5.078 -32.125 7.629 1 81.88 83 VAL B CA 1
ATOM 5425 C C . VAL B 1 83 ? 4.871 -30.703 8.094 1 81.88 83 VAL B C 1
ATOM 5427 O O . VAL B 1 83 ? 4.328 -29.875 7.355 1 81.88 83 VAL B O 1
ATOM 5430 N N . HIS B 1 84 ? 5.32 -30.516 9.344 1 80.12 84 HIS B N 1
ATOM 5431 C CA . HIS B 1 84 ? 5.105 -29.188 9.914 1 80.12 84 HIS B CA 1
ATOM 5432 C C . HIS B 1 84 ? 6.426 -28.453 10.117 1 80.12 84 HIS B C 1
ATOM 5434 O O . HIS B 1 84 ? 7.332 -28.969 10.781 1 80.12 84 HIS B O 1
ATOM 5440 N N . LYS B 1 85 ? 6.73 -27.234 9.531 1 79.06 85 LYS B N 1
ATOM 5441 C CA . LYS B 1 85 ? 7.949 -26.438 9.648 1 79.06 85 LYS B CA 1
ATOM 5442 C C . LYS B 1 85 ? 7.84 -25.406 10.773 1 79.06 85 LYS B C 1
ATOM 5444 O O . LYS B 1 85 ? 8.844 -24.844 11.203 1 79.06 85 LYS B O 1
ATOM 5449 N N . TYR B 1 86 ? 6.84 -25.078 11.492 1 86.25 86 TYR B N 1
ATOM 5450 C CA . TYR B 1 86 ? 6.473 -24.375 12.711 1 86.25 86 TYR B CA 1
ATOM 5451 C C . TYR B 1 86 ? 6.895 -22.906 12.633 1 86.25 86 TYR B C 1
ATOM 5453 O O . TYR B 1 86 ? 6.742 -22.172 13.609 1 86.25 86 TYR B O 1
ATOM 5461 N N . TYR B 1 87 ? 7.465 -22.328 11.602 1 85.94 87 TYR B N 1
ATOM 5462 C CA . TYR B 1 87 ? 7.969 -20.953 11.586 1 85.94 87 TYR B CA 1
ATOM 5463 C C . TYR B 1 87 ? 6.828 -19.953 11.742 1 85.94 87 TYR B C 1
ATOM 5465 O O . TYR B 1 87 ? 6.934 -18.984 12.5 1 85.94 87 TYR B O 1
ATOM 5473 N N . LEU B 1 88 ? 5.723 -20.156 11.086 1 91.44 88 LEU B N 1
ATOM 5474 C CA . LEU B 1 88 ? 4.609 -19.219 11.203 1 91.44 88 LEU B CA 1
ATOM 5475 C C . LEU B 1 88 ? 4.004 -19.266 12.602 1 91.44 88 LEU B C 1
ATOM 5477 O O . LEU B 1 88 ? 3.705 -18.219 13.18 1 91.44 88 LEU B O 1
ATOM 5481 N N . GLU B 1 89 ? 3.906 -20.422 13.242 1 93.38 89 GLU B N 1
ATOM 5482 C CA . GLU B 1 89 ? 3.312 -20.594 14.57 1 93.38 89 GLU B CA 1
ATOM 5483 C C . GLU B 1 89 ? 4.145 -19.906 15.641 1 93.38 89 GLU B C 1
ATOM 5485 O O . GLU B 1 89 ? 3.6 -19.203 16.5 1 93.38 89 GLU B O 1
ATOM 5490 N N . VAL B 1 90 ? 5.371 -20.078 15.523 1 92.69 90 VAL B N 1
ATOM 5491 C CA . VAL B 1 90 ? 6.262 -19.469 16.5 1 92.69 90 VAL B CA 1
ATOM 5492 C C . VAL B 1 90 ? 6.223 -17.953 16.375 1 92.69 90 VAL B C 1
ATOM 5494 O O . VAL B 1 90 ? 6.219 -17.234 17.375 1 92.69 90 VAL B O 1
ATOM 5497 N N . PHE B 1 91 ? 6.148 -17.531 15.148 1 95.44 91 PHE B N 1
ATOM 5498 C CA . PHE B 1 91 ? 6.082 -16.109 14.898 1 95.44 91 PHE B CA 1
ATOM 5499 C C . PHE B 1 91 ? 4.789 -15.516 15.461 1 95.44 91 PHE B C 1
ATOM 5501 O O . PHE B 1 91 ? 4.805 -14.461 16.094 1 95.44 91 PHE B O 1
ATOM 5508 N N . LEU B 1 92 ? 3.721 -16.219 15.258 1 96.75 92 LEU B N 1
ATOM 5509 C CA . LEU B 1 92 ? 2.434 -15.727 15.742 1 96.75 92 LEU B CA 1
ATOM 5510 C C . LEU B 1 92 ? 2.373 -15.75 17.266 1 96.75 92 LEU B C 1
ATOM 5512 O O . LEU B 1 92 ? 1.788 -14.859 17.875 1 96.75 92 LEU B O 1
ATOM 5516 N N . VAL B 1 93 ? 2.959 -16.734 17.875 1 96.19 93 VAL B N 1
ATOM 5517 C CA . VAL B 1 93 ? 3.02 -16.781 19.328 1 96.19 93 VAL B CA 1
ATOM 5518 C C . VAL B 1 93 ? 3.811 -15.594 19.859 1 96.19 93 VAL B C 1
ATOM 5520 O O . VAL B 1 93 ? 3.395 -14.938 20.828 1 96.19 93 VAL B O 1
ATOM 5523 N N . TYR B 1 94 ? 4.922 -15.289 19.219 1 96.19 94 TYR B N 1
ATOM 5524 C CA . TYR B 1 94 ? 5.711 -14.117 19.594 1 96.19 94 TYR B CA 1
ATOM 5525 C C . TYR B 1 94 ? 4.879 -12.852 19.484 1 96.19 94 TYR B C 1
ATOM 5527 O O . TYR B 1 94 ? 4.898 -12.008 20.391 1 96.19 94 TYR B O 1
ATOM 5535 N N . LEU B 1 95 ? 4.156 -12.742 18.406 1 97.25 95 LEU B N 1
ATOM 5536 C CA . LEU B 1 95 ? 3.371 -11.539 18.156 1 97.25 95 LEU B CA 1
ATOM 5537 C C . LEU B 1 95 ? 2.303 -11.352 19.219 1 97.25 95 LEU B C 1
ATOM 5539 O O . LEU B 1 95 ? 2.18 -10.266 19.797 1 97.25 95 LEU B O 1
ATOM 5543 N N . TYR B 1 96 ? 1.573 -12.383 19.531 1 97.88 96 TYR B N 1
ATOM 5544 C CA . TYR B 1 96 ? 0.434 -12.266 20.438 1 97.88 96 TYR B CA 1
ATOM 5545 C C . TYR B 1 96 ? 0.895 -12.156 21.891 1 97.88 96 TYR B C 1
ATOM 5547 O O . TYR B 1 96 ? 0.312 -11.414 22.672 1 97.88 96 TYR B O 1
ATOM 5555 N N . VAL B 1 97 ? 1.938 -12.867 22.281 1 97.12 97 VAL B N 1
ATOM 5556 C CA . VAL B 1 97 ? 2.428 -12.82 23.656 1 97.12 97 VAL B CA 1
ATOM 5557 C C . VAL B 1 97 ? 2.975 -11.43 23.969 1 97.12 97 VAL B C 1
ATOM 5559 O O . VAL B 1 97 ? 2.656 -10.852 25 1 97.12 97 VAL B O 1
ATOM 5562 N N . LEU B 1 98 ? 3.719 -10.938 23.047 1 97.25 98 LEU B N 1
ATOM 5563 C CA . LEU B 1 98 ? 4.273 -9.602 23.266 1 97.25 98 LEU B CA 1
ATOM 5564 C C . LEU B 1 98 ? 3.172 -8.547 23.234 1 97.25 98 LEU B C 1
ATOM 5566 O O . LEU B 1 98 ? 3.203 -7.594 24.016 1 97.25 98 LEU B O 1
ATOM 5570 N N . SER B 1 99 ? 2.223 -8.664 22.344 1 97.69 99 SER B N 1
ATOM 5571 C CA . SER B 1 99 ? 1.115 -7.715 22.281 1 97.69 99 SER B CA 1
ATOM 5572 C C . SER B 1 99 ? 0.297 -7.75 23.562 1 97.69 99 SER B C 1
ATOM 5574 O O . SER B 1 99 ? -0.072 -6.703 24.109 1 97.69 99 SER B O 1
ATOM 5576 N N . LEU B 1 100 ? 0.035 -8.945 24.078 1 96.88 100 LEU B N 1
ATOM 5577 C CA . LEU B 1 100 ? -0.697 -9.086 25.328 1 96.88 100 LEU B CA 1
ATOM 5578 C C . LEU B 1 100 ? 0.089 -8.492 26.484 1 96.88 100 LEU B C 1
ATOM 5580 O O . LEU B 1 100 ? -0.477 -7.793 27.328 1 96.88 100 LEU B O 1
ATOM 5584 N N . GLY B 1 101 ? 1.355 -8.742 26.484 1 95.69 101 GLY B N 1
ATOM 5585 C CA . GLY B 1 101 ? 2.197 -8.156 27.516 1 95.69 101 GLY B CA 1
ATOM 5586 C C . GLY B 1 101 ? 2.176 -6.637 27.5 1 95.69 101 GLY B C 1
ATOM 5587 O O . GLY B 1 101 ? 2.107 -6.008 28.562 1 95.69 101 GLY B O 1
ATOM 5588 N N . ILE B 1 102 ? 2.152 -6.07 26.375 1 95.06 102 ILE B N 1
ATOM 5589 C CA . ILE B 1 102 ? 2.178 -4.617 26.219 1 95.06 102 ILE B CA 1
ATOM 5590 C C . ILE B 1 102 ? 0.843 -4.031 26.672 1 95.06 102 ILE B C 1
ATOM 5592 O O . ILE B 1 102 ? 0.812 -3.043 27.422 1 95.06 102 ILE B O 1
ATOM 5596 N N . VAL B 1 103 ? -0.249 -4.59 26.234 1 94.56 103 VAL B N 1
ATOM 5597 C CA . VAL B 1 103 ? -1.559 -4.051 26.578 1 94.56 103 VAL B CA 1
ATOM 5598 C C . VAL B 1 103 ? -1.777 -4.172 28.094 1 94.56 103 VAL B C 1
ATOM 5600 O O . VAL B 1 103 ? -2.305 -3.254 28.719 1 94.56 103 VAL B O 1
ATOM 5603 N N . ILE B 1 104 ? -1.339 -5.258 28.656 1 91.38 104 ILE B N 1
ATOM 5604 C CA . ILE B 1 104 ? -1.47 -5.441 30.109 1 91.38 104 ILE B CA 1
ATOM 5605 C C . ILE B 1 104 ? -0.573 -4.445 30.828 1 91.38 104 ILE B C 1
ATOM 5607 O O . ILE B 1 104 ? -0.979 -3.861 31.844 1 91.38 104 ILE B O 1
ATOM 5611 N N . TYR B 1 105 ? 0.583 -4.211 30.344 1 91.19 105 TYR B N 1
ATOM 5612 C CA . TYR B 1 105 ? 1.486 -3.221 30.906 1 91.19 105 TYR B CA 1
ATOM 5613 C C . TYR B 1 105 ? 0.872 -1.826 30.859 1 91.19 105 TYR B C 1
ATOM 5615 O O . TYR B 1 105 ? 0.968 -1.06 31.812 1 91.19 105 TYR B O 1
ATOM 5623 N N . PHE B 1 106 ? 0.258 -1.521 29.734 1 89.88 106 PHE B N 1
ATOM 5624 C CA . PHE B 1 106 ? -0.389 -0.22 29.609 1 89.88 106 PHE B CA 1
ATOM 5625 C C . PHE B 1 106 ? -1.515 -0.081 30.641 1 89.88 106 PHE B C 1
ATOM 5627 O O . PHE B 1 106 ? -1.654 0.963 31.281 1 89.88 106 PHE B O 1
ATOM 5634 N N . GLN B 1 107 ? -2.275 -1.068 30.875 1 85 107 GLN B N 1
ATOM 5635 C CA . GLN B 1 107 ? -3.441 -1.028 31.75 1 85 107 GLN B CA 1
ATOM 5636 C C . GLN B 1 107 ? -3.027 -0.986 33.219 1 85 107 GLN B C 1
ATOM 5638 O O . GLN B 1 107 ? -3.635 -0.274 34.031 1 85 107 GLN B O 1
ATOM 5643 N N . LEU B 1 108 ? -2.016 -1.713 33.531 1 83.62 108 LEU B N 1
ATOM 5644 C CA . LEU B 1 108 ? -1.666 -1.857 34.938 1 83.62 108 LEU B CA 1
ATOM 5645 C C . LEU B 1 108 ? -0.701 -0.76 35.375 1 83.62 108 LEU B C 1
ATOM 5647 O O . LEU B 1 108 ? -0.787 -0.264 36.5 1 83.62 108 LEU B O 1
ATOM 5651 N N . PHE B 1 109 ? 0.193 -0.378 34.562 1 81.31 109 PHE B N 1
ATOM 5652 C CA . PHE B 1 109 ? 1.254 0.521 35 1 81.31 109 PHE B CA 1
ATOM 5653 C C . PHE B 1 109 ? 1.029 1.929 34.469 1 81.31 109 PHE B C 1
ATOM 5655 O O . PHE B 1 109 ? 1.146 2.908 35.188 1 81.31 109 PHE B O 1
ATOM 5662 N N . LEU B 1 110 ? 0.741 2.061 33.25 1 79.69 110 LEU B N 1
ATOM 5663 C CA . LEU B 1 110 ? 0.649 3.387 32.656 1 79.69 110 LEU B CA 1
ATOM 5664 C C . LEU B 1 110 ? -0.635 4.09 33.094 1 79.69 110 LEU B C 1
ATOM 5666 O O . LEU B 1 110 ? -0.628 5.293 33.375 1 79.69 110 LEU B O 1
ATOM 5670 N N . LEU B 1 111 ? -1.689 3.359 33.156 1 79.31 111 LEU B N 1
ATOM 5671 C CA . LEU B 1 111 ? -2.984 3.971 33.438 1 79.31 111 LEU B CA 1
ATOM 5672 C C . LEU B 1 111 ? -3.35 3.834 34.906 1 79.31 111 LEU B C 1
ATOM 5674 O O . LEU B 1 111 ? -4.43 4.258 35.344 1 79.31 111 LEU B O 1
ATOM 5678 N N . SER B 1 112 ? -2.336 3.281 35.625 1 71.88 112 SER B N 1
ATOM 5679 C CA . SER B 1 112 ? -2.609 3.152 37.062 1 71.88 112 SER B CA 1
ATOM 5680 C C . SER B 1 112 ? -2.711 4.52 37.719 1 71.88 112 SER B C 1
ATOM 5682 O O . SER B 1 112 ? -1.805 5.348 37.594 1 71.88 112 SER B O 1
ATOM 5684 N N . GLY B 1 113 ? -3.916 4.992 38.125 1 60.31 113 GLY B N 1
ATOM 5685 C CA . GLY B 1 113 ? -4.16 6.227 38.875 1 60.31 113 GLY B CA 1
ATOM 5686 C C . GLY B 1 113 ? -4.918 7.258 38.062 1 60.31 113 GLY B C 1
ATOM 5687 O O . GLY B 1 113 ? -5.273 8.32 38.562 1 60.31 113 GLY B O 1
ATOM 5688 N N . VAL B 1 114 ? -4.859 7.062 36.781 1 63.62 114 VAL B N 1
ATOM 5689 C CA . VAL B 1 114 ? -5.562 8.07 36 1 63.62 114 VAL B CA 1
ATOM 5690 C C . VAL B 1 114 ? -7.059 7.781 36 1 63.62 114 VAL B C 1
ATOM 5692 O O . VAL B 1 114 ? -7.484 6.66 35.719 1 63.62 114 VAL B O 1
ATOM 5695 N N . LYS B 1 115 ? -7.789 8.57 36.719 1 53.84 115 LYS B N 1
ATOM 5696 C CA . LYS B 1 115 ? -9.242 8.438 36.75 1 53.84 115 LYS B CA 1
ATOM 5697 C C . LYS B 1 115 ? -9.859 8.641 35.375 1 53.84 115 LYS B C 1
ATOM 5699 O O . LYS B 1 115 ? -9.523 9.594 34.688 1 53.84 115 LYS B O 1
ATOM 5704 N N . VAL B 1 116 ? -10.195 7.543 34.719 1 55.47 116 VAL B N 1
ATOM 5705 C CA . VAL B 1 116 ? -10.945 7.594 33.469 1 55.47 116 VAL B CA 1
ATOM 5706 C C . VAL B 1 116 ? -12.203 8.438 33.656 1 55.47 116 VAL B C 1
ATOM 5708 O O . VAL B 1 116 ? -13.055 8.125 34.469 1 55.47 116 VAL B O 1
ATOM 5711 N N . LYS B 1 117 ? -12.148 9.742 33.469 1 45.41 117 LYS B N 1
ATOM 5712 C CA . LYS B 1 117 ? -13.422 10.461 33.469 1 45.41 117 LYS B CA 1
ATOM 5713 C C . LYS B 1 117 ? -14.32 9.984 32.312 1 45.41 117 LYS B C 1
ATOM 5715 O O . LYS B 1 117 ? -13.977 10.148 31.156 1 45.41 117 LYS B O 1
ATOM 5720 N N . THR B 1 118 ? -14.992 8.867 32.562 1 41.94 118 THR B N 1
ATOM 5721 C CA . THR B 1 118 ? -15.938 8.281 31.609 1 41.94 118 THR B CA 1
ATOM 5722 C C . THR B 1 118 ? -17.016 9.289 31.219 1 41.94 118 THR B C 1
ATOM 5724 O O . THR B 1 118 ? -18.062 9.383 31.859 1 41.94 118 THR B O 1
ATOM 5727 N N . ASN B 1 119 ? -16.828 10.531 30.953 1 37.53 119 ASN B N 1
ATOM 5728 C CA . ASN B 1 119 ? -17.969 11.195 30.344 1 37.53 119 ASN B CA 1
ATOM 5729 C C . ASN B 1 119 ? -18.297 10.594 28.984 1 37.53 119 ASN B C 1
ATOM 5731 O O . ASN B 1 119 ? -17.562 10.797 28.016 1 37.53 119 ASN B O 1
ATOM 5735 N N . TYR B 1 120 ? -18.953 9.445 29 1 38.97 120 TYR B N 1
ATOM 5736 C CA . TYR B 1 120 ? -19.344 8.656 27.828 1 38.97 120 TYR B CA 1
ATOM 5737 C C . TYR B 1 120 ? -19.766 9.562 26.672 1 38.97 120 TYR B C 1
ATOM 5739 O O . TYR B 1 120 ? -19.531 9.242 25.516 1 38.97 120 TYR B O 1
ATOM 5747 N N . PHE B 1 121 ? -20.828 10.461 26.938 1 35.56 121 PHE B N 1
ATOM 5748 C CA . PHE B 1 121 ? -21.5 11.25 25.922 1 35.56 121 PHE B CA 1
ATOM 5749 C C . PHE B 1 121 ? -20.859 12.633 25.797 1 35.56 121 PHE B C 1
ATOM 5751 O O . PHE B 1 121 ? -21.547 13.609 25.5 1 35.56 121 PHE B O 1
ATOM 5758 N N . GLU B 1 122 ? -19.797 12.898 26.375 1 37.25 122 GLU B N 1
ATOM 5759 C CA . GLU B 1 122 ? -19.344 14.289 26.312 1 37.25 122 GLU B CA 1
ATOM 5760 C C . GLU B 1 122 ? -18.906 14.656 24.906 1 37.25 122 GLU B C 1
ATOM 5762 O O . GLU B 1 122 ? -18.219 13.875 24.234 1 37.25 122 GLU B O 1
ATOM 5767 N N . PRO B 1 123 ? -19.5 15.719 24.312 1 35.12 123 PRO B N 1
ATOM 5768 C CA . PRO B 1 123 ? -19.266 16.25 22.969 1 35.12 123 PRO B CA 1
ATOM 5769 C C . PRO B 1 123 ? -17.781 16.422 22.656 1 35.12 123 PRO B C 1
ATOM 5771 O O . PRO B 1 123 ? -16.969 16.609 23.562 1 35.12 123 PRO B O 1
ATOM 5774 N N . ASN B 1 124 ? -17.359 15.977 21.531 1 38 124 ASN B N 1
ATOM 5775 C CA . ASN B 1 124 ? -16.062 16.078 20.859 1 38 124 ASN B CA 1
ATOM 5776 C C . ASN B 1 124 ? -15.414 17.438 21.109 1 38 124 ASN B C 1
ATOM 5778 O O . ASN B 1 124 ? -15.906 18.469 20.625 1 38 124 ASN B O 1
ATOM 5782 N N . ILE B 1 125 ? -14.898 17.734 22.234 1 36.31 125 ILE B N 1
ATOM 5783 C CA . ILE B 1 125 ? -14.148 18.953 22.5 1 36.31 125 ILE B CA 1
ATOM 5784 C C . ILE B 1 125 ? -12.914 19 21.609 1 36.31 125 ILE B C 1
ATOM 5786 O O . ILE B 1 125 ? -12.172 18.031 21.5 1 36.31 125 ILE B O 1
ATOM 5790 N N . ARG B 1 126 ? -12.922 19.844 20.656 1 40.84 126 ARG B N 1
ATOM 5791 C CA . ARG B 1 126 ? -11.742 20.062 19.812 1 40.84 126 ARG B CA 1
ATOM 5792 C C . ARG B 1 126 ? -10.562 20.531 20.641 1 40.84 126 ARG B C 1
ATOM 5794 O O . ARG B 1 126 ? -10.695 21.453 21.469 1 40.84 126 ARG B O 1
ATOM 5801 N N . VAL B 1 127 ? -9.648 19.781 20.766 1 43.75 127 VAL B N 1
ATOM 5802 C CA . VAL B 1 127 ? -8.391 19.922 21.5 1 43.75 127 VAL B CA 1
ATOM 5803 C C . VAL B 1 127 ? -7.406 20.75 20.672 1 43.75 127 VAL B C 1
ATOM 5805 O O . VAL B 1 127 ? -7.266 20.531 19.469 1 43.75 127 VAL B O 1
ATOM 5808 N N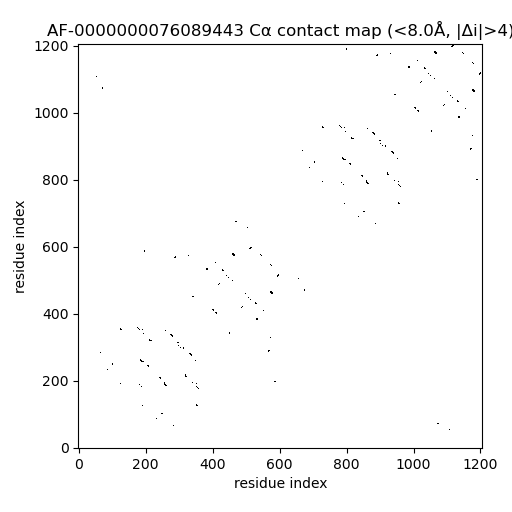 . THR B 1 128 ? -7.191 21.984 21.047 1 39.38 128 THR B N 1
ATOM 5809 C CA . THR B 1 128 ? -6.086 22.734 20.469 1 39.38 128 THR B CA 1
ATOM 5810 C C . THR B 1 128 ? -4.746 22.156 20.891 1 39.38 128 THR B C 1
ATOM 5812 O O . THR B 1 128 ? -4.52 21.922 22.078 1 39.38 128 THR B O 1
ATOM 5815 N N . VAL B 1 129 ? -4.137 21.609 20.156 1 42.78 129 VAL B N 1
ATOM 5816 C CA . VAL B 1 129 ? -2.834 20.984 20.375 1 42.78 129 VAL B CA 1
ATOM 5817 C C . VAL B 1 129 ? -1.755 22.062 20.469 1 42.78 129 VAL B C 1
ATOM 5819 O O . VAL B 1 129 ? -1.565 22.844 19.531 1 42.78 129 VAL B O 1
ATOM 5822 N N . LYS B 1 130 ? -1.385 22.625 21.703 1 39.34 130 LYS B N 1
ATOM 5823 C CA . LYS B 1 130 ? -0.201 23.453 21.875 1 39.34 130 LYS B CA 1
ATOM 5824 C C . LYS B 1 130 ? 1.078 22.641 21.734 1 39.34 130 LYS B C 1
ATOM 5826 O O . LYS B 1 130 ? 1.254 21.625 22.406 1 39.34 130 LYS B O 1
ATOM 5831 N N . GLN B 1 131 ? 1.638 22.719 20.734 1 36.53 131 GLN B N 1
ATOM 5832 C CA . GLN B 1 131 ? 2.982 22.156 20.641 1 36.53 131 GLN B CA 1
ATOM 5833 C C . GLN B 1 131 ? 3.918 22.812 21.656 1 36.53 131 GLN B C 1
ATOM 5835 O O . GLN B 1 131 ? 4.016 24.031 21.719 1 36.53 131 GLN B O 1
ATOM 5840 N N . ASP B 1 132 ? 4.254 22.422 22.734 1 33 132 ASP B N 1
ATOM 5841 C CA . ASP B 1 132 ? 5.121 22.938 23.781 1 33 132 ASP B CA 1
ATOM 5842 C C . ASP B 1 132 ? 6.254 23.781 23.188 1 33 132 ASP B C 1
ATOM 5844 O O . ASP B 1 132 ? 7.008 24.422 23.922 1 33 132 ASP B O 1
ATOM 5848 N N . GLY B 1 133 ? 7.078 23.438 22.359 1 30.52 133 GLY B N 1
ATOM 5849 C CA . GLY B 1 133 ? 8.305 24.219 22.297 1 30.52 133 GLY B CA 1
ATOM 5850 C C . GLY B 1 133 ? 8.07 25.688 22.031 1 30.52 133 GLY B C 1
ATOM 5851 O O . GLY B 1 133 ? 8.625 26.547 22.719 1 30.52 133 GLY B O 1
ATOM 5852 N N . SER B 1 134 ? 8 26.172 20.75 1 30.02 134 SER B N 1
ATOM 5853 C CA . SER B 1 134 ? 8.156 27.594 20.453 1 30.02 134 SER B CA 1
ATOM 5854 C C . SER B 1 134 ? 6.922 28.391 20.859 1 30.02 134 SER B C 1
ATOM 5856 O O . SER B 1 134 ? 5.793 27.922 20.672 1 30.02 134 SER B O 1
ATOM 5858 N N . ALA B 1 135 ? 7.062 29.359 21.891 1 30.03 135 ALA B N 1
ATOM 5859 C CA . ALA B 1 135 ? 6.211 30.406 22.438 1 30.03 135 ALA B CA 1
ATOM 5860 C C . ALA B 1 135 ? 5.246 30.938 21.375 1 30.03 135 ALA B C 1
ATOM 5862 O O . ALA B 1 135 ? 4.551 31.922 21.594 1 30.03 135 ALA B O 1
ATOM 5863 N N . ASN B 1 136 ? 5.512 30.656 20.078 1 27.62 136 ASN B N 1
ATOM 5864 C CA . ASN B 1 136 ? 4.684 31.484 19.219 1 27.62 136 ASN B CA 1
ATOM 5865 C C . ASN B 1 136 ? 3.215 31.094 19.281 1 27.62 136 ASN B C 1
ATOM 5867 O O . ASN B 1 136 ? 2.844 30 18.844 1 27.62 136 ASN B O 1
ATOM 5871 N N . VAL B 1 137 ? 2.623 31.422 20.406 1 28.86 137 VAL B N 1
ATOM 5872 C CA . VAL B 1 137 ? 1.178 31.406 20.609 1 28.86 137 VAL B CA 1
ATOM 5873 C C . VAL B 1 137 ? 0.478 31.984 19.375 1 28.86 137 VAL B C 1
ATOM 5875 O O . VAL B 1 137 ? 0.648 33.156 19.047 1 28.86 137 VAL B O 1
ATOM 5878 N N . HIS B 1 138 ? 0.445 31.266 18.312 1 26.8 138 HIS B N 1
ATOM 5879 C CA . HIS B 1 138 ? -0.494 31.797 17.344 1 26.8 138 HIS B CA 1
ATOM 5880 C C . HIS B 1 138 ? -1.818 32.188 18 1 26.8 138 HIS B C 1
ATOM 5882 O O . HIS B 1 138 ? -2.545 31.312 18.484 1 26.8 138 HIS B O 1
ATOM 5888 N N . LYS B 1 139 ? -1.801 33.281 18.672 1 28.2 139 LYS B N 1
ATOM 5889 C CA . LYS B 1 139 ? -3.012 33.906 19.188 1 28.2 139 LYS B CA 1
ATOM 5890 C C . LYS B 1 139 ? -4.109 33.938 18.141 1 28.2 139 LYS B C 1
ATOM 5892 O O . LYS B 1 139 ? -3.926 34.531 17.062 1 28.2 139 LYS B O 1
ATOM 5897 N N . SER B 1 140 ? -4.738 32.938 17.922 1 26.52 140 SER B N 1
ATOM 5898 C CA . SER B 1 140 ? -5.949 33.125 17.125 1 26.52 140 SER B CA 1
ATOM 5899 C C . SER B 1 140 ? -6.648 34.438 17.469 1 26.52 140 SER B C 1
ATOM 5901 O O . SER B 1 140 ? -6.672 34.812 18.641 1 26.52 140 SER B O 1
ATOM 5903 N N . PRO B 1 141 ? -6.664 35.438 16.562 1 26.05 141 PRO B N 1
ATOM 5904 C CA . PRO B 1 141 ? -7.246 36.75 16.844 1 26.05 141 PRO B CA 1
ATOM 5905 C C . PRO B 1 141 ? -8.531 36.656 17.656 1 26.05 141 PRO B C 1
ATOM 5907 O O . PRO B 1 141 ? -9.445 35.906 17.297 1 26.05 141 PRO B O 1
ATOM 5910 N N . THR B 1 142 ? -8.344 36.594 18.969 1 24.14 142 THR B N 1
ATOM 5911 C CA . THR B 1 142 ? -9.484 36.75 19.875 1 24.14 142 THR B CA 1
ATOM 5912 C C . THR B 1 142 ? -10.445 37.812 19.359 1 24.14 142 THR B C 1
ATOM 5914 O O . THR B 1 142 ? -10.016 38.906 18.984 1 24.14 142 THR B O 1
ATOM 5917 N N . ALA B 1 143 ? -11.633 37.406 18.891 1 25.64 143 ALA B N 1
ATOM 5918 C CA . ALA B 1 143 ? -12.758 38.281 18.547 1 25.64 143 ALA B CA 1
ATOM 5919 C C . ALA B 1 143 ? -12.82 39.5 19.469 1 25.64 143 ALA B C 1
ATOM 5921 O O . ALA B 1 143 ? -12.617 39.375 20.672 1 25.64 143 ALA B O 1
ATOM 5922 N N . SER B 1 144 ? -12.336 40.688 18.953 1 23.97 144 SER B N 1
ATOM 5923 C CA . SER B 1 144 ? -12.555 41.969 19.625 1 23.97 144 SER B CA 1
ATOM 5924 C C . SER B 1 144 ? -13.93 42.031 20.281 1 23.97 144 SER B C 1
ATOM 5926 O O . SER B 1 144 ? -14.906 41.5 19.734 1 23.97 144 SER B O 1
ATOM 5928 N N . PRO B 1 145 ? -14.023 42.094 21.562 1 24.5 145 PRO B N 1
ATOM 5929 C CA . PRO B 1 145 ? -15.32 42.219 22.234 1 24.5 145 PRO B CA 1
ATOM 5930 C C . PRO B 1 145 ? -16.281 43.156 21.5 1 24.5 145 PRO B C 1
ATOM 5932 O O . PRO B 1 145 ? -15.844 44.156 20.906 1 24.5 145 PRO B O 1
ATOM 5935 N N . TYR B 1 146 ? -17.328 42.625 20.844 1 22 146 TYR B N 1
ATOM 5936 C CA . TYR B 1 146 ? -18.375 43.469 20.266 1 22 146 TYR B CA 1
ATOM 5937 C C . TYR B 1 146 ? -18.688 44.656 21.156 1 22 146 TYR B C 1
ATOM 5939 O O . TYR B 1 146 ? -18.828 44.5 22.375 1 22 146 TYR B O 1
ATOM 5947 N N . PRO B 1 147 ? -18.125 45.906 20.859 1 26.3 147 PRO B N 1
ATOM 5948 C CA . PRO B 1 147 ? -18.531 47.094 21.609 1 26.3 147 PRO B CA 1
ATOM 5949 C C . PRO B 1 147 ? -20.031 47.125 21.875 1 26.3 147 PRO B C 1
ATOM 5951 O O . PRO B 1 147 ? -20.828 46.938 20.969 1 26.3 147 PRO B O 1
ATOM 5954 N N . GLY B 1 148 ? -20.484 46.469 23.016 1 22.28 148 GLY B N 1
ATOM 5955 C CA . GLY B 1 148 ? -21.875 46.656 23.406 1 22.28 148 GLY B CA 1
ATOM 5956 C C . GLY B 1 148 ? -22.422 48.031 23.062 1 22.28 148 GLY B C 1
ATOM 5957 O O . GLY B 1 148 ? -21.734 49.031 23.203 1 22.28 148 GLY B O 1
ATOM 5958 N N . ARG B 1 149 ? -23.188 48.062 21.969 1 23.2 149 ARG B N 1
ATOM 5959 C CA . ARG B 1 149 ? -23.953 49.219 21.531 1 23.2 149 ARG B CA 1
ATOM 5960 C C . ARG B 1 149 ? -24.531 50 22.719 1 23.2 149 ARG B C 1
ATOM 5962 O O . ARG B 1 149 ? -25.328 49.469 23.469 1 23.2 149 ARG B O 1
ATOM 5969 N N . ILE B 1 150 ? -23.625 50.812 23.375 1 25.7 150 ILE B N 1
ATOM 5970 C CA . ILE B 1 150 ? -24.188 51.781 24.281 1 25.7 150 ILE B CA 1
ATOM 5971 C C . ILE B 1 150 ? -25.359 52.5 23.625 1 25.7 150 ILE B C 1
ATOM 5973 O O . ILE B 1 150 ? -25.188 53.219 22.641 1 25.7 150 ILE B O 1
ATOM 5977 N N . THR B 1 151 ? -26.469 51.75 23.375 1 21.09 151 THR B N 1
ATOM 5978 C CA . THR B 1 151 ? -27.656 52.406 22.875 1 21.09 151 THR B CA 1
ATOM 5979 C C . THR B 1 151 ? -27.906 53.719 23.625 1 21.09 151 THR B C 1
ATOM 5981 O O . THR B 1 151 ? -27.953 53.719 24.859 1 21.09 151 THR B O 1
ATOM 5984 N N . GLU B 1 152 ? -27.469 54.812 23.078 1 22.91 152 GLU B N 1
ATOM 5985 C CA . GLU B 1 152 ? -27.719 56.188 23.453 1 22.91 152 GLU B CA 1
ATOM 5986 C C . GLU B 1 152 ? -29.219 56.438 23.656 1 22.91 152 GLU B C 1
ATOM 5988 O O . GLU B 1 152 ? -29.953 56.688 22.703 1 22.91 152 GLU B O 1
ATOM 5993 N N . ASN B 1 153 ? -29.984 55.438 24.312 1 21.33 153 ASN B N 1
ATOM 5994 C CA . ASN B 1 153 ? -31.391 55.812 24.406 1 21.33 153 ASN B CA 1
ATOM 5995 C C . ASN B 1 153 ? -31.547 57.219 25 1 21.33 153 ASN B C 1
ATOM 5997 O O . ASN B 1 153 ? -31.031 57.5 26.078 1 21.33 153 ASN B O 1
ATOM 6001 N N . ASN B 1 154 ? -31.812 58.25 24.25 1 20.78 154 ASN B N 1
ATOM 6002 C CA . ASN B 1 154 ? -32.125 59.656 24.422 1 20.78 154 ASN B CA 1
ATOM 6003 C C . ASN B 1 154 ? -33.219 59.844 25.453 1 20.78 154 ASN B C 1
ATOM 6005 O O . ASN B 1 154 ? -33.594 61 25.766 1 20.78 154 ASN B O 1
ATOM 6009 N N . HIS B 1 155 ? -34.156 58.812 25.688 1 21.5 155 HIS B N 1
ATOM 6010 C CA . HIS B 1 155 ? -35.438 59.438 25.922 1 21.5 155 HIS B CA 1
ATOM 6011 C C . HIS B 1 155 ? -35.438 60.312 27.156 1 21.5 155 HIS B C 1
ATOM 6013 O O . HIS B 1 155 ? -34.594 60.125 28.031 1 21.5 155 HIS B O 1
ATOM 6019 N N . GLU B 1 156 ? -36.625 61.094 27.422 1 22.27 156 GLU B N 1
ATOM 6020 C CA . GLU B 1 156 ? -37.188 62.25 28.094 1 22.27 156 GLU B CA 1
ATOM 6021 C C . GLU B 1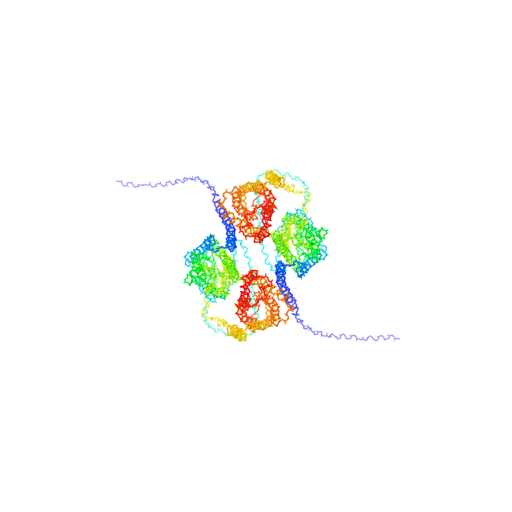 156 ? -37.156 62.094 29.609 1 22.27 156 GLU B C 1
ATOM 6023 O O . GLU B 1 156 ? -36.906 61 30.125 1 22.27 156 GLU B O 1
ATOM 6028 N N . ASP B 1 157 ? -38.156 62.75 30.344 1 23.7 157 ASP B N 1
ATOM 6029 C CA . ASP B 1 157 ? -38.25 63.656 31.469 1 23.7 157 ASP B CA 1
ATOM 6030 C C . ASP B 1 157 ? -38.312 62.906 32.781 1 23.7 157 ASP B C 1
ATOM 6032 O O . ASP B 1 157 ? -38.094 63.469 33.875 1 23.7 157 ASP B O 1
ATOM 6036 N N . LYS B 1 158 ? -39.125 61.719 32.906 1 25.75 158 LYS B N 1
ATOM 6037 C CA . LYS B 1 158 ? -40.094 61.781 34 1 25.75 158 LYS B CA 1
ATOM 6038 C C . LYS B 1 158 ? -39.406 61.688 35.344 1 25.75 158 LYS B C 1
ATOM 6040 O O . LYS B 1 158 ? -38.281 61.188 35.469 1 25.75 158 LYS B O 1
ATOM 6045 N N . PRO B 1 159 ? -40.281 61.75 36.469 1 28.73 159 PRO B N 1
ATOM 6046 C CA . PRO B 1 159 ? -40.188 62.25 37.844 1 28.73 159 PRO B CA 1
ATOM 6047 C C . PRO B 1 159 ? -39.219 61.438 38.688 1 28.73 159 PRO B C 1
ATOM 6049 O O . PRO B 1 159 ? -38.938 60.281 38.375 1 28.73 159 PRO B O 1
ATOM 6052 N N . SER B 1 160 ? -38.594 62.031 39.719 1 24.44 160 SER B N 1
ATOM 6053 C CA . SER B 1 160 ? -37.438 61.938 40.625 1 24.44 160 SER B CA 1
ATOM 6054 C C . SER B 1 160 ? -37.594 60.781 41.625 1 24.44 160 SER B C 1
ATOM 6056 O O . SER B 1 160 ? -36.781 60.656 42.531 1 24.44 160 SER B O 1
ATOM 6058 N N . LEU B 1 161 ? -38.688 59.969 41.594 1 22.84 161 LEU B N 1
ATOM 6059 C CA . LEU B 1 161 ? -39 59.438 42.906 1 22.84 161 LEU B CA 1
ATOM 6060 C C . LEU B 1 161 ? -37.844 58.594 43.406 1 22.84 161 LEU B C 1
ATOM 6062 O O . LEU B 1 161 ? -37.375 57.688 42.719 1 22.84 161 LEU B O 1
ATOM 6066 N N . THR B 1 162 ? -37.094 59.031 44.406 1 24.05 162 THR B N 1
ATOM 6067 C CA . THR B 1 162 ? -35.875 58.75 45.125 1 24.05 162 THR B CA 1
ATOM 6068 C C . THR B 1 162 ? -35.938 57.375 45.812 1 24.05 162 THR B C 1
ATOM 6070 O O . THR B 1 162 ? -35.031 56.969 46.5 1 24.05 162 THR B O 1
ATOM 6073 N N . GLU B 1 163 ? -37.062 56.625 45.781 1 23.52 163 GLU B N 1
ATOM 6074 C CA . GLU B 1 163 ? -37.125 55.75 46.938 1 23.52 163 GLU B CA 1
ATOM 6075 C C . GLU B 1 163 ? -35.906 54.812 46.969 1 23.52 163 GLU B C 1
ATOM 6077 O O . GLU B 1 163 ? -35.375 54.438 45.906 1 23.52 163 GLU B O 1
ATOM 6082 N N . ASP B 1 164 ? -35.25 54.594 48.156 1 24.02 164 ASP B N 1
ATOM 6083 C CA . ASP B 1 164 ? -34.094 54.031 48.812 1 24.02 164 ASP B CA 1
ATOM 6084 C C . ASP B 1 164 ? -33.969 52.531 48.5 1 24.02 164 ASP B C 1
ATOM 6086 O O . ASP B 1 164 ? -33.125 51.844 49.125 1 24.02 164 ASP B O 1
ATOM 6090 N N . VAL B 1 165 ? -34.719 51.938 47.562 1 24.27 165 VAL B N 1
ATOM 6091 C CA . VAL B 1 165 ? -34.75 50.5 47.75 1 24.27 165 VAL B CA 1
ATOM 6092 C C . VAL B 1 165 ? -33.312 49.938 47.688 1 24.27 165 VAL B C 1
ATOM 6094 O O . VAL B 1 165 ? -32.594 50.188 46.719 1 24.27 165 VAL B O 1
ATOM 6097 N N . GLU B 1 166 ? -32.688 49.625 48.906 1 23.86 166 GLU B N 1
ATOM 6098 C CA . GLU B 1 166 ? -31.438 48.938 49.281 1 23.86 166 GLU B CA 1
ATOM 6099 C C . GLU B 1 166 ? -31.188 47.719 48.438 1 23.86 166 GLU B C 1
ATOM 6101 O O . GLU B 1 166 ? -31.766 46.656 48.719 1 23.86 166 GLU B O 1
ATOM 6106 N N . ARG B 1 167 ? -31.5 47.719 47.125 1 22.91 167 ARG B N 1
ATOM 6107 C CA . ARG B 1 167 ? -31.359 46.438 46.469 1 22.91 167 ARG B CA 1
ATOM 6108 C C . ARG B 1 167 ? -29.953 45.875 46.594 1 22.91 167 ARG B C 1
ATOM 6110 O O . ARG B 1 167 ? -28.984 46.562 46.25 1 22.91 167 ARG B O 1
ATOM 6117 N N . ASN B 1 168 ? -29.719 45.125 47.75 1 24.67 168 ASN B N 1
ATOM 6118 C CA . ASN B 1 168 ? -28.594 44.219 48.062 1 24.67 168 ASN B CA 1
ATOM 6119 C C . ASN B 1 168 ? -28.109 43.5 46.812 1 24.67 168 ASN B C 1
ATOM 6121 O O . ASN B 1 168 ? -28.766 42.562 46.344 1 24.67 168 ASN B O 1
ATOM 6125 N N . GLY B 1 169 ? -27.953 44.188 45.719 1 22.08 169 GLY B N 1
ATOM 6126 C CA . GLY B 1 169 ? -27.469 43.531 44.531 1 22.08 169 GLY B CA 1
ATOM 6127 C C . GLY B 1 169 ? -26.234 42.688 44.781 1 22.08 169 GLY B C 1
ATOM 6128 O O . GLY B 1 169 ? -25.188 43.188 45.188 1 22.08 169 GLY B O 1
ATOM 6129 N N . ASP B 1 170 ? -26.469 41.438 45.344 1 25.66 170 ASP B N 1
ATOM 6130 C CA . ASP B 1 170 ? -25.406 40.438 45.469 1 25.66 170 ASP B CA 1
ATOM 6131 C C . ASP B 1 170 ? -24.469 40.469 44.25 1 25.66 170 ASP B C 1
ATOM 6133 O O . ASP B 1 170 ? -24.938 40.5 43.125 1 25.66 170 ASP B O 1
ATOM 6137 N N . GLN B 1 171 ? -23.422 41.25 44.344 1 24.69 171 GLN B N 1
ATOM 6138 C CA . GLN B 1 171 ? -22.25 41.25 43.469 1 24.69 171 GLN B CA 1
ATOM 6139 C C . GLN B 1 171 ? -21.953 39.844 42.969 1 24.69 171 GLN B C 1
ATOM 6141 O O . GLN B 1 171 ? -21.594 38.969 43.75 1 24.69 171 GLN B O 1
ATOM 6146 N N . LEU B 1 172 ? -22.828 39.312 42.062 1 26.41 172 LEU B N 1
ATOM 6147 C CA . LEU B 1 172 ? -22.375 38.094 41.406 1 26.41 172 LEU B CA 1
ATOM 6148 C C . LEU B 1 172 ? -20.891 38.188 41.094 1 26.41 172 LEU B C 1
ATOM 6150 O O . LEU B 1 172 ? -20.453 39.094 40.344 1 26.41 172 LEU B O 1
ATOM 6154 N N . SER B 1 173 ? -20.016 37.969 42.125 1 25.41 173 SER B N 1
ATOM 6155 C CA . SER B 1 173 ? -18.594 37.688 41.875 1 25.41 173 SER B CA 1
ATOM 6156 C C . SER B 1 173 ? -18.375 37.031 40.531 1 25.41 173 SER B C 1
ATOM 6158 O O . SER B 1 173 ? -19.031 36.031 40.188 1 25.41 173 SER B O 1
ATOM 6160 N N . VAL B 1 174 ? -18.266 37.844 39.531 1 28.48 174 VAL B N 1
ATOM 6161 C CA . VAL B 1 174 ? -17.688 37.344 38.281 1 28.48 174 VAL B CA 1
ATOM 6162 C C . VAL B 1 174 ? -16.609 36.312 38.594 1 28.48 174 VAL B C 1
ATOM 6164 O O . VAL B 1 174 ? -15.539 36.656 39.125 1 28.48 174 VAL B O 1
ATOM 6167 N N . GLY B 1 175 ? -17 35.219 39.344 1 26.31 175 GLY B N 1
ATOM 6168 C CA . GLY B 1 175 ? -16.031 34.125 39.406 1 26.31 175 GLY B CA 1
ATOM 6169 C C . GLY B 1 175 ? -15.195 34 38.156 1 26.31 175 GLY B C 1
ATOM 6170 O O . GLY B 1 175 ? -15.719 34.094 37.031 1 26.31 175 GLY B O 1
ATOM 6171 N N . SER B 1 176 ? -14.008 34.688 38.219 1 27.7 176 SER B N 1
ATOM 6172 C CA . SER B 1 176 ? -12.938 34.406 37.25 1 27.7 176 SER B CA 1
ATOM 6173 C C . SER B 1 176 ? -13.008 32.969 36.75 1 27.7 176 SER B C 1
ATOM 6175 O O . SER B 1 176 ? -13.039 32.031 37.531 1 27.7 176 SER B O 1
ATOM 6177 N N . TYR B 1 177 ? -13.852 32.781 35.781 1 29.64 177 TYR B N 1
ATOM 6178 C CA . TYR B 1 177 ? -13.781 31.562 34.969 1 29.64 177 TYR B CA 1
ATOM 6179 C C . TYR B 1 177 ? -12.344 31.078 34.844 1 29.64 177 TYR B C 1
ATOM 6181 O O . TYR B 1 177 ? -11.594 31.547 33.969 1 29.64 177 TYR B O 1
ATOM 6189 N N . HIS B 1 178 ? -11.586 31.016 35.969 1 27.83 178 HIS B N 1
ATOM 6190 C CA . HIS B 1 178 ? -10.344 30.281 35.75 1 27.83 178 HIS B CA 1
ATOM 6191 C C . HIS B 1 178 ? -10.602 28.938 35.094 1 27.83 178 HIS B C 1
ATOM 6193 O O . HIS B 1 178 ? -11.211 28.047 35.719 1 27.83 178 HIS B O 1
ATOM 6199 N N . SER B 1 179 ? -11.047 28.922 33.875 1 32.66 179 SER B N 1
ATOM 6200 C CA . SER B 1 179 ? -10.977 27.672 33.094 1 32.66 179 SER B CA 1
ATOM 6201 C C . SER B 1 179 ? -9.805 26.812 33.562 1 32.66 179 SER B C 1
ATOM 6203 O O . SER B 1 179 ? -8.664 27.266 33.594 1 32.66 179 SER B O 1
ATOM 6205 N N . HIS B 1 180 ? -9.977 26.094 34.625 1 32.28 180 HIS B N 1
ATOM 6206 C CA . HIS B 1 180 ? -8.961 25.109 35 1 32.28 180 HIS B CA 1
ATOM 6207 C C . HIS B 1 180 ? -8.469 24.328 33.812 1 32.28 180 HIS B C 1
ATOM 6209 O O . HIS B 1 180 ? -9.25 23.656 33.125 1 32.28 180 HIS B O 1
ATOM 6215 N N . PHE B 1 181 ? -7.629 24.812 33.062 1 39.06 181 PHE B N 1
ATOM 6216 C CA . PHE B 1 181 ? -6.824 24.125 32.062 1 39.06 181 PHE B CA 1
ATOM 6217 C C . PHE B 1 181 ? -6.176 22.875 32.656 1 39.06 181 PHE B C 1
ATOM 6219 O O . PHE B 1 181 ? -5.445 22.953 33.625 1 39.06 181 PHE B O 1
ATOM 6226 N N . GLU B 1 182 ? -7.004 21.844 32.656 1 45.72 182 GLU B N 1
ATOM 6227 C CA . GLU B 1 182 ? -6.242 20.672 33.094 1 45.72 182 GLU B CA 1
ATOM 6228 C C . GLU B 1 182 ? -5.199 20.297 32.031 1 45.72 182 GLU B C 1
ATOM 6230 O O . GLU B 1 182 ? -5.547 19.984 30.891 1 45.72 182 GLU B O 1
ATOM 6235 N N . MET B 1 183 ? -4.172 20.906 31.938 1 48.16 183 MET B N 1
ATOM 6236 C CA . MET B 1 183 ? -3.02 20.359 31.219 1 48.16 183 MET B CA 1
ATOM 6237 C C . MET B 1 183 ? -2.518 19.094 31.906 1 48.16 183 MET B C 1
ATOM 6239 O O . MET B 1 183 ? -2.373 19.047 33.125 1 48.16 183 MET B O 1
ATOM 6243 N N . PRO B 1 184 ? -2.666 17.984 31.188 1 51.44 184 PRO B N 1
ATOM 6244 C CA . PRO B 1 184 ? -1.958 16.906 31.891 1 51.44 184 PRO B CA 1
ATOM 6245 C C . PRO B 1 184 ? -0.602 17.344 32.438 1 51.44 184 PRO B C 1
ATOM 6247 O O . PRO B 1 184 ? 0.049 18.219 31.859 1 51.44 184 PRO B O 1
ATOM 6250 N N . PRO B 1 185 ? -0.461 17.125 33.656 1 52.69 185 PRO B N 1
ATOM 6251 C CA . PRO B 1 185 ? 0.88 17.438 34.156 1 52.69 185 PRO B CA 1
ATOM 6252 C C . PRO B 1 185 ? 1.987 16.891 33.25 1 52.69 185 PRO B C 1
ATOM 6254 O O . PRO B 1 185 ? 1.773 15.922 32.531 1 52.69 185 PRO B O 1
ATOM 6257 N N . VAL B 1 186 ? 2.986 17.656 32.906 1 58.66 186 VAL B N 1
ATOM 6258 C CA . VAL B 1 186 ? 4.191 17.219 32.219 1 58.66 186 VAL B CA 1
ATOM 6259 C C . VAL B 1 186 ? 4.578 15.82 32.688 1 58.66 186 VAL B C 1
ATOM 6261 O O . VAL B 1 186 ? 4.707 15.57 33.875 1 58.66 186 VAL B O 1
ATOM 6264 N N . GLY B 1 187 ? 4.48 14.781 31.891 1 62.06 187 GLY B N 1
ATOM 6265 C CA . GLY B 1 187 ? 4.84 13.422 32.219 1 62.06 187 GLY B CA 1
ATOM 6266 C C . GLY B 1 187 ? 3.648 12.578 32.656 1 62.06 187 GLY B C 1
ATOM 6267 O O . GLY B 1 187 ? 3.812 11.539 33.281 1 62.06 187 GLY B O 1
ATOM 6268 N N . GLY B 1 188 ? 2.365 13.109 32.375 1 68.44 188 GLY B N 1
ATOM 6269 C CA . GLY B 1 188 ? 1.211 12.352 32.844 1 68.44 188 GLY B CA 1
ATOM 6270 C C . GLY B 1 188 ? 0.379 11.781 31.719 1 68.44 188 GLY B C 1
ATOM 6271 O O . GLY B 1 188 ? 0.792 11.812 30.547 1 68.44 188 GLY B O 1
ATOM 6272 N N . VAL B 1 189 ? -0.519 10.93 32.094 1 74 189 VAL B N 1
ATOM 6273 C CA . VAL B 1 189 ? -1.501 10.32 31.188 1 74 189 VAL B CA 1
ATOM 6274 C C . VAL B 1 189 ? -2.867 10.969 31.406 1 74 189 VAL B C 1
ATOM 6276 O O . VAL B 1 189 ? -3.24 11.273 32.562 1 74 189 VAL B O 1
ATOM 6279 N N . ALA B 1 190 ? -3.514 11.539 30.281 1 70.56 190 ALA B N 1
ATOM 6280 C CA . ALA B 1 190 ? -4.836 12.141 30.422 1 70.56 190 ALA B CA 1
ATOM 6281 C C . ALA B 1 190 ? -5.758 11.719 29.281 1 70.56 190 ALA B C 1
ATOM 6283 O O . ALA B 1 190 ? -5.293 11.359 28.203 1 70.56 190 ALA B O 1
ATOM 6284 N N . HIS B 1 191 ? -6.973 11.578 29.562 1 72.19 191 HIS B N 1
ATOM 6285 C CA . HIS B 1 191 ? -7.984 11.289 28.547 1 72.19 191 HIS B CA 1
ATOM 6286 C C . HIS B 1 191 ? -8.547 12.57 27.953 1 72.19 191 HIS B C 1
ATOM 6288 O O . HIS B 1 191 ? -9.711 12.906 28.156 1 72.19 191 HIS B O 1
ATOM 6294 N N . VAL B 1 192 ? -7.758 13.367 27.281 1 57.56 192 VAL B N 1
ATOM 6295 C CA . VAL B 1 192 ? -8.156 14.695 26.812 1 57.56 192 VAL B CA 1
ATOM 6296 C C . VAL B 1 192 ? -8.047 14.758 25.281 1 57.56 192 VAL B C 1
ATOM 6298 O O . VAL B 1 192 ? -8.336 15.789 24.688 1 57.56 192 VAL B O 1
ATOM 6301 N N . GLY B 1 193 ? -7.832 13.664 24.719 1 61.62 193 GLY B N 1
ATOM 6302 C CA . GLY B 1 193 ? -7.707 13.68 23.266 1 61.62 193 GLY B CA 1
ATOM 6303 C C . GLY B 1 193 ? -9.047 13.695 22.547 1 61.62 193 GLY B C 1
ATOM 6304 O O . GLY B 1 193 ? -10.094 13.703 23.203 1 61.62 193 GLY B O 1
ATOM 6305 N N . GLU B 1 194 ? -9 13.992 21.219 1 64.06 194 GLU B N 1
ATOM 6306 C CA . GLU B 1 194 ? -10.211 13.867 20.422 1 64.06 194 GLU B CA 1
ATOM 6307 C C . GLU B 1 194 ? -10.734 12.43 20.438 1 64.06 194 GLU B C 1
ATOM 6309 O O . GLU B 1 194 ? -10.016 11.492 20.109 1 64.06 194 GLU B O 1
ATOM 6314 N N . GLY B 1 195 ? -11.789 12.305 21 1 69.25 195 GLY B N 1
ATOM 6315 C CA . GLY B 1 195 ? -12.367 10.984 21.125 1 69.25 195 GLY B CA 1
ATOM 6316 C C . GLY B 1 195 ? -12.656 10.328 19.781 1 69.25 195 GLY B C 1
ATOM 6317 O O . GLY B 1 195 ? -12.859 11.023 18.781 1 69.25 195 GLY B O 1
ATOM 6318 N N . ILE B 1 196 ? -12.484 9.039 19.719 1 77.5 196 ILE B N 1
ATOM 6319 C CA . ILE B 1 196 ? -12.875 8.219 18.578 1 77.5 196 ILE B CA 1
ATOM 6320 C C . ILE B 1 196 ? -14.383 8.016 18.578 1 77.5 196 ILE B C 1
ATOM 6322 O O . ILE B 1 196 ? -15 7.898 19.641 1 77.5 196 ILE B O 1
ATOM 6326 N N . ASN B 1 197 ? -14.914 8.055 17.391 1 80.56 197 ASN B N 1
ATOM 6327 C CA . ASN B 1 197 ? -16.359 7.891 17.203 1 80.56 197 ASN B CA 1
ATOM 6328 C C . ASN B 1 197 ? -16.875 6.656 17.922 1 80.56 197 ASN B C 1
ATOM 6330 O O . ASN B 1 197 ? -16.297 5.578 17.828 1 80.56 197 ASN B O 1
ATOM 6334 N N . PHE B 1 198 ? -17.922 6.785 18.656 1 81.94 198 PHE B N 1
ATOM 6335 C CA . PHE B 1 198 ? -18.5 5.715 19.453 1 81.94 198 PHE B CA 1
ATOM 6336 C C . PHE B 1 198 ? -18.969 4.562 18.578 1 81.94 198 PHE B C 1
ATOM 6338 O O . PHE B 1 198 ? -18.781 3.393 18.922 1 81.94 198 PHE B O 1
ATOM 6345 N N . TYR B 1 199 ? -19.578 4.832 17.484 1 82.88 199 TYR B N 1
ATOM 6346 C CA . TYR B 1 199 ? -20.109 3.797 16.609 1 82.88 199 TYR B CA 1
ATOM 6347 C C . TYR B 1 199 ? -18.984 2.977 15.984 1 82.88 199 TYR B C 1
ATOM 6349 O O . TYR B 1 199 ? -19.156 1.785 15.719 1 82.88 199 TYR B O 1
ATOM 6357 N N . LEU B 1 200 ? -17.891 3.619 15.781 1 86 200 LEU B N 1
ATOM 6358 C CA . LEU B 1 200 ? -16.734 2.861 15.305 1 86 200 LEU B CA 1
ATOM 6359 C C . LEU B 1 200 ? -16.25 1.882 16.359 1 86 200 LEU B C 1
ATOM 6361 O O . LEU B 1 200 ? -15.883 0.747 16.047 1 86 200 LEU B O 1
ATOM 6365 N N . ARG B 1 201 ? -16.297 2.279 17.609 1 88.94 201 ARG B N 1
ATOM 6366 C CA . ARG B 1 201 ? -15.898 1.418 18.719 1 88.94 201 ARG B CA 1
ATOM 6367 C C . ARG B 1 201 ? -16.875 0.266 18.891 1 88.94 201 ARG B C 1
ATOM 6369 O O . ARG B 1 201 ? -16.469 -0.865 19.172 1 88.94 201 ARG B O 1
ATOM 6376 N N . LEU B 1 202 ? -18.125 0.605 18.719 1 87.31 202 LEU B N 1
ATOM 6377 C CA . LEU B 1 202 ? -19.141 -0.436 18.812 1 87.31 202 LEU B CA 1
ATOM 6378 C C . LEU B 1 202 ? -19 -1.439 17.672 1 87.31 202 LEU B C 1
ATOM 6380 O O . LEU B 1 202 ? -19.188 -2.643 17.875 1 87.31 202 LEU B O 1
ATOM 6384 N N . GLY B 1 203 ? -18.734 -0.902 16.5 1 89.12 203 GLY B N 1
ATOM 6385 C CA . GLY B 1 203 ? -18.453 -1.799 15.391 1 89.12 203 GLY B CA 1
ATOM 6386 C C . GLY B 1 203 ? -17.25 -2.689 15.633 1 89.12 203 GLY B C 1
ATOM 6387 O O . GLY B 1 203 ? -17.281 -3.887 15.344 1 89.12 203 GLY B O 1
ATOM 6388 N N . ALA B 1 204 ? -16.188 -2.104 16.172 1 91.81 204 ALA B N 1
ATOM 6389 C CA . ALA B 1 204 ? -15.008 -2.893 16.5 1 91.81 204 ALA B CA 1
ATOM 6390 C C . ALA B 1 204 ? -15.352 -4.016 17.484 1 91.81 204 ALA B C 1
ATOM 6392 O O . ALA B 1 204 ? -14.852 -5.137 17.344 1 91.81 204 ALA B O 1
ATOM 6393 N N . LEU B 1 205 ? -16.25 -3.734 18.422 1 91.81 205 LEU B N 1
ATOM 6394 C CA . LEU B 1 205 ? -16.672 -4.734 19.391 1 91.81 205 LEU B CA 1
ATOM 6395 C C . LEU B 1 205 ? -17.453 -5.863 18.703 1 91.81 205 LEU B C 1
ATOM 6397 O O . LEU B 1 205 ? -17.203 -7.039 18.984 1 91.81 205 LEU B O 1
ATOM 6401 N N . ALA B 1 206 ? -18.297 -5.516 17.797 1 91.81 206 ALA B N 1
ATOM 6402 C CA . ALA B 1 206 ? -19.094 -6.516 17.094 1 91.81 206 ALA B CA 1
ATOM 6403 C C . ALA B 1 206 ? -18.203 -7.41 16.234 1 91.81 206 ALA B C 1
ATOM 6405 O O . ALA B 1 206 ? -18.344 -8.633 16.25 1 91.81 206 ALA B O 1
ATOM 6406 N N . PHE B 1 207 ? -17.281 -6.828 15.5 1 94.81 207 PHE B N 1
ATOM 6407 C CA . PHE B 1 207 ? -16.375 -7.605 14.648 1 94.81 207 PHE B CA 1
ATOM 6408 C C . PHE B 1 207 ? -15.414 -8.422 15.5 1 94.81 207 PHE B C 1
ATOM 6410 O O . PHE B 1 207 ? -15 -9.516 15.102 1 94.81 207 PHE B O 1
ATOM 6417 N N . ALA B 1 208 ? -15.031 -7.906 16.672 1 96.56 208 ALA B N 1
ATOM 6418 C CA . ALA B 1 208 ? -14.211 -8.68 17.594 1 96.56 208 ALA B CA 1
ATOM 6419 C C . ALA B 1 208 ? -14.93 -9.953 18.047 1 96.56 208 ALA B C 1
ATOM 6421 O O . ALA B 1 208 ? -14.312 -11.016 18.156 1 96.56 208 ALA B O 1
ATOM 6422 N N . PHE B 1 209 ? -16.219 -9.875 18.234 1 94.31 209 PHE B N 1
ATOM 6423 C CA . PHE B 1 209 ? -17.016 -11.039 18.609 1 94.31 209 PHE B CA 1
ATOM 6424 C C . PHE B 1 209 ? -16.984 -12.094 17.5 1 94.31 209 PHE B C 1
ATOM 6426 O O . PHE B 1 209 ? -16.875 -13.289 17.781 1 94.31 209 PHE B O 1
ATOM 6433 N N . GLY B 1 210 ? -17.109 -11.609 16.297 1 94.88 210 GLY B N 1
ATOM 6434 C CA . GLY B 1 210 ? -17 -12.539 15.18 1 94.88 210 GLY B CA 1
ATOM 6435 C C . GLY B 1 210 ? -15.633 -13.195 15.102 1 94.88 210 GLY B C 1
ATOM 6436 O O . GLY B 1 210 ? -15.531 -14.398 14.836 1 94.88 210 GLY B O 1
ATOM 6437 N N . SER B 1 211 ? -14.609 -12.438 15.328 1 96.62 211 SER B N 1
ATOM 6438 C CA . SER B 1 211 ? -13.242 -12.961 15.281 1 96.62 211 SER B CA 1
ATOM 6439 C C . SER B 1 211 ? -13 -13.969 16.391 1 96.62 211 SER B C 1
ATOM 6441 O O . SER B 1 211 ? -12.453 -15.047 16.141 1 96.62 211 SER B O 1
ATOM 6443 N N . VAL B 1 212 ? -13.453 -13.656 17.594 1 96.25 212 VAL B N 1
ATOM 6444 C CA . VAL B 1 212 ? -13.273 -14.531 18.75 1 96.25 212 VAL B CA 1
ATOM 6445 C C . VAL B 1 212 ? -14.062 -15.828 18.547 1 96.25 212 VAL B C 1
ATOM 6447 O O . VAL B 1 212 ? -13.594 -16.906 18.891 1 96.25 212 VAL B O 1
ATOM 6450 N N . THR B 1 213 ? -15.211 -15.711 17.922 1 95.38 213 THR B N 1
ATOM 6451 C CA . THR B 1 213 ? -16.031 -16.891 17.625 1 95.38 213 THR B CA 1
ATOM 6452 C C . THR B 1 213 ? -15.297 -17.812 16.641 1 95.38 213 THR B C 1
ATOM 6454 O O . THR B 1 213 ? -15.281 -19.031 16.828 1 95.38 213 THR B O 1
ATOM 6457 N N . LEU B 1 214 ? -14.75 -17.219 15.672 1 95.94 214 LEU B N 1
ATOM 6458 C CA . LEU B 1 214 ? -14.016 -18.031 14.703 1 95.94 214 LEU B CA 1
ATOM 6459 C C . LEU B 1 214 ? -12.844 -18.734 15.367 1 95.94 214 LEU B C 1
ATOM 6461 O O . LEU B 1 214 ? -12.602 -19.922 15.109 1 95.94 214 LEU B O 1
ATOM 6465 N N . ASP B 1 215 ? -12.078 -18.047 16.234 1 96.69 215 ASP B N 1
ATOM 6466 C CA . ASP B 1 215 ? -10.984 -18.656 16.969 1 96.69 215 ASP B CA 1
ATOM 6467 C C . ASP B 1 215 ? -11.492 -19.812 17.844 1 96.69 215 ASP B C 1
ATOM 6469 O O . ASP B 1 215 ? -10.852 -20.859 17.906 1 96.69 215 ASP B O 1
ATOM 6473 N N . GLY B 1 216 ? -12.617 -19.625 18.469 1 95.06 216 GLY B N 1
ATOM 6474 C CA . GLY B 1 216 ? -13.219 -20.688 19.266 1 95.06 216 GLY B CA 1
ATOM 6475 C C . GLY B 1 216 ? -13.586 -21.906 18.438 1 95.06 216 GLY B C 1
ATOM 6476 O O . GLY B 1 216 ? -13.344 -23.031 18.859 1 95.06 216 GLY B O 1
ATOM 6477 N N . LEU B 1 217 ? -14.109 -21.688 17.234 1 94.81 217 LEU B N 1
ATOM 6478 C CA . LEU B 1 217 ? -14.477 -22.797 16.359 1 94.81 217 LEU B CA 1
ATOM 6479 C C . LEU B 1 217 ? -13.234 -23.516 15.844 1 94.81 217 LEU B C 1
ATOM 6481 O O . LEU B 1 217 ? -13.242 -24.734 15.68 1 94.81 217 LEU B O 1
ATOM 6485 N N . ASN B 1 218 ? -12.195 -22.766 15.555 1 94.06 218 ASN B N 1
ATOM 6486 C CA . ASN B 1 218 ? -10.953 -23.391 15.133 1 94.06 218 ASN B CA 1
ATOM 6487 C C . ASN B 1 218 ? -10.367 -24.281 16.234 1 94.06 218 ASN B C 1
ATOM 6489 O O . ASN B 1 218 ? -9.836 -25.344 15.945 1 94.06 218 ASN B O 1
ATOM 6493 N N . ILE B 1 219 ? -10.469 -23.844 17.484 1 93.88 219 ILE B N 1
ATOM 6494 C CA . ILE B 1 219 ? -10.023 -24.656 18.609 1 93.88 219 ILE B CA 1
ATOM 6495 C C . ILE B 1 219 ? -10.898 -25.891 18.719 1 93.88 219 ILE B C 1
ATOM 6497 O O . ILE B 1 219 ? -10.398 -27 18.969 1 93.88 219 ILE B O 1
ATOM 6501 N N . ALA B 1 220 ? -12.195 -25.781 18.469 1 92.62 220 ALA B N 1
ATOM 6502 C CA . ALA B 1 220 ? -13.156 -26.891 18.578 1 92.62 220 ALA B CA 1
ATOM 6503 C C . ALA B 1 220 ? -12.898 -27.953 17.516 1 92.62 220 ALA B C 1
ATOM 6505 O O . ALA B 1 220 ? -13.234 -29.125 17.719 1 92.62 220 ALA B O 1
ATOM 6506 N N . THR B 1 221 ? -12.305 -27.516 16.391 1 90.88 221 THR B N 1
ATOM 6507 C CA . THR B 1 221 ? -12.047 -28.469 15.312 1 90.88 221 THR B CA 1
ATOM 6508 C C . THR B 1 221 ? -11.102 -29.578 15.781 1 90.88 221 THR B C 1
ATOM 6510 O O . THR B 1 221 ? -11.195 -30.703 15.305 1 90.88 221 THR B O 1
ATOM 6513 N N . TYR B 1 222 ? -10.188 -29.281 16.688 1 88.38 222 TYR B N 1
ATOM 6514 C CA . TYR B 1 222 ? -9.234 -30.266 17.188 1 88.38 222 TYR B CA 1
ATOM 6515 C C . TYR B 1 222 ? -9.922 -31.328 18.047 1 88.38 222 TYR B C 1
ATOM 6517 O O . TYR B 1 222 ? -9.406 -32.438 18.219 1 88.38 222 TYR B O 1
ATOM 6525 N N . PHE B 1 223 ? -11.117 -30.984 18.531 1 86.69 223 PHE B N 1
ATOM 6526 C CA . PHE B 1 223 ? -11.898 -31.922 19.328 1 86.69 223 PHE B CA 1
ATOM 6527 C C . PHE B 1 223 ? -12.938 -32.625 18.469 1 86.69 223 PHE B C 1
ATOM 6529 O O . PHE B 1 223 ? -13.43 -33.688 18.812 1 86.69 223 PHE B O 1
ATOM 6536 N N . GLU B 1 224 ? -13.266 -32 17.328 1 87.69 224 GLU B N 1
ATOM 6537 C CA . GLU B 1 224 ? -14.266 -32.531 16.422 1 87.69 224 GLU B CA 1
ATOM 6538 C C . GLU B 1 224 ? -13.703 -33.719 15.617 1 87.69 224 GLU B C 1
ATOM 6540 O O . GLU B 1 224 ? -14.383 -34.719 15.43 1 87.69 224 GLU B O 1
ATOM 6545 N N . THR B 1 225 ? -12.516 -33.5 15.039 1 83.88 225 THR B N 1
ATOM 6546 C CA . THR B 1 225 ? -11.898 -34.562 14.242 1 83.88 225 THR B CA 1
ATOM 6547 C C . THR B 1 225 ? -10.406 -34.688 14.547 1 83.88 225 THR B C 1
ATOM 6549 O O . THR B 1 225 ? -9.727 -33.656 14.727 1 83.88 225 THR B O 1
ATOM 6552 N N . GLN B 1 226 ? -9.938 -35.938 14.555 1 79.75 226 GLN B N 1
ATOM 6553 C CA . GLN B 1 226 ? -8.531 -36.188 14.828 1 79.75 226 GLN B CA 1
ATOM 6554 C C . GLN B 1 226 ? -7.676 -35.906 13.594 1 79.75 226 GLN B C 1
ATOM 6556 O O . GLN B 1 226 ? -6.457 -35.75 13.695 1 79.75 226 GLN B O 1
ATOM 6561 N N . MET B 1 227 ? -8.266 -35.719 12.438 1 79.94 227 MET B N 1
ATOM 6562 C CA . MET B 1 227 ? -7.539 -35.562 11.18 1 79.94 227 MET B CA 1
ATOM 6563 C C . MET B 1 227 ? -7 -34.125 11.039 1 79.94 227 MET B C 1
ATOM 6565 O O . MET B 1 227 ? -6.145 -33.875 10.188 1 79.94 227 MET B O 1
ATOM 6569 N N . THR B 1 228 ? -7.477 -33.312 11.883 1 82.06 228 THR B N 1
ATOM 6570 C CA . THR B 1 228 ? -7.027 -31.938 11.828 1 82.06 228 THR B CA 1
ATOM 6571 C C . THR B 1 228 ? -5.531 -31.828 12.133 1 82.06 228 THR B C 1
ATOM 6573 O O . THR B 1 228 ? -4.84 -30.969 11.594 1 82.06 228 THR B O 1
ATOM 6576 N N . GLU B 1 229 ? -5.008 -32.75 12.914 1 80.62 229 GLU B N 1
ATOM 6577 C CA . GLU B 1 229 ? -3.607 -32.719 13.328 1 80.62 229 GLU B CA 1
ATOM 6578 C C . GLU B 1 229 ? -2.684 -33.094 12.172 1 80.62 229 GLU B C 1
ATOM 6580 O O . GLU B 1 229 ? -1.479 -32.844 12.227 1 80.62 229 GLU B O 1
ATOM 6585 N N . THR B 1 230 ? -3.266 -33.625 11.117 1 80.44 230 THR B N 1
ATOM 6586 C CA . THR B 1 230 ? -2.453 -34 9.961 1 80.44 230 THR B CA 1
ATOM 6587 C C . THR B 1 230 ? -2.184 -32.812 9.078 1 80.44 230 THR B C 1
ATOM 6589 O O . THR B 1 230 ? -1.193 -32.781 8.344 1 80.44 230 THR B O 1
ATOM 6592 N N . CYS B 1 231 ? -3.027 -31.828 9.156 1 80.06 231 CYS B N 1
ATOM 6593 C CA . CYS B 1 231 ? -2.877 -30.656 8.297 1 80.06 231 CYS B CA 1
ATOM 6594 C C . CYS B 1 231 ? -2.336 -29.469 9.078 1 80.06 231 CYS B C 1
ATOM 6596 O O . CYS B 1 231 ? -1.626 -28.625 8.531 1 80.06 231 CYS B O 1
ATOM 6598 N N . GLU B 1 232 ? -2.717 -29.453 10.352 1 83.75 232 GLU B N 1
ATOM 6599 C CA . GLU B 1 232 ? -2.271 -28.328 11.188 1 83.75 232 GLU B CA 1
ATOM 6600 C C . GLU B 1 232 ? -1.604 -28.844 12.461 1 83.75 232 GLU B C 1
ATOM 6602 O O . GLU B 1 232 ? -2.072 -29.797 13.078 1 83.75 232 GLU B O 1
ATOM 6607 N N . SER B 1 233 ? -0.459 -28.188 12.812 1 85.31 233 SER B N 1
ATOM 6608 C CA . SER B 1 233 ? 0.246 -28.547 14.031 1 85.31 233 SER B CA 1
ATOM 6609 C C . SER B 1 233 ? -0.593 -28.234 15.273 1 85.31 233 SER B C 1
ATOM 6611 O O . SER B 1 233 ? -1.448 -27.344 15.234 1 85.31 233 SER B O 1
ATOM 6613 N N . GLN B 1 234 ? -0.319 -28.953 16.375 1 85.19 234 GLN B N 1
ATOM 6614 C CA . GLN B 1 234 ? -1.039 -28.766 17.625 1 85.19 234 GLN B CA 1
ATOM 6615 C C . GLN B 1 234 ? -0.739 -27.406 18.25 1 85.19 234 GLN B C 1
ATOM 6617 O O . GLN B 1 234 ? -1.509 -26.906 19.062 1 85.19 234 GLN B O 1
ATOM 6622 N N . ILE B 1 235 ? 0.262 -26.781 17.797 1 89.69 235 ILE B N 1
ATOM 6623 C CA . ILE B 1 235 ? 0.646 -25.484 18.328 1 89.69 235 ILE B CA 1
ATOM 6624 C C . ILE B 1 235 ? -0.379 -24.422 17.922 1 89.69 235 ILE B C 1
ATOM 6626 O O . ILE B 1 235 ? -0.498 -23.375 18.562 1 89.69 235 ILE B O 1
ATOM 6630 N N . PHE B 1 236 ? -1.136 -24.75 16.938 1 91.25 236 PHE B N 1
ATOM 6631 C CA . PHE B 1 236 ? -2.119 -23.781 16.453 1 91.25 236 PHE B CA 1
ATOM 6632 C C . PHE B 1 236 ? -3.25 -23.625 17.469 1 91.25 236 PHE B C 1
ATOM 6634 O O . PHE B 1 236 ? -3.945 -22.609 17.469 1 91.25 236 PHE B O 1
ATOM 6641 N N . ILE B 1 237 ? -3.461 -24.609 18.312 1 91.44 237 ILE B N 1
ATOM 6642 C CA . ILE B 1 237 ? -4.43 -24.453 19.391 1 91.44 237 ILE B CA 1
ATOM 6643 C C . ILE B 1 237 ? -4.012 -23.281 20.281 1 91.44 237 ILE B C 1
ATOM 6645 O O . ILE B 1 237 ? -4.84 -22.438 20.625 1 91.44 237 ILE B O 1
ATOM 6649 N N . LEU B 1 238 ? -2.736 -23.281 20.531 1 93.06 238 LEU B N 1
ATOM 6650 C CA . LEU B 1 238 ? -2.193 -22.203 21.344 1 93.06 238 LEU B CA 1
ATOM 6651 C C . LEU B 1 238 ? -2.289 -20.859 20.609 1 93.06 238 LEU B C 1
ATOM 6653 O O . LEU B 1 238 ? -2.619 -19.844 21.219 1 93.06 238 LEU B O 1
ATOM 6657 N N . VAL B 1 239 ? -2.045 -20.891 19.359 1 95.44 239 VAL B N 1
ATOM 6658 C CA . VAL B 1 239 ? -2.088 -19.672 18.547 1 95.44 239 VAL B CA 1
ATOM 6659 C C . VAL B 1 239 ? -3.504 -19.094 18.547 1 95.44 239 VAL B C 1
ATOM 6661 O O . VAL B 1 239 ? -3.695 -17.891 18.766 1 95.44 239 VAL B O 1
ATOM 6664 N N . TYR B 1 240 ? -4.547 -19.938 18.359 1 95.88 240 TYR B N 1
ATOM 6665 C CA . TYR B 1 240 ? -5.934 -19.5 18.359 1 95.88 240 TYR B CA 1
ATOM 6666 C C . TYR B 1 240 ? -6.352 -18.984 19.734 1 95.88 240 TYR B C 1
ATOM 6668 O O . TYR B 1 240 ? -7.055 -17.984 19.844 1 95.88 240 TYR B O 1
ATOM 6676 N N . ALA B 1 241 ? -5.867 -19.625 20.75 1 96.12 241 ALA B N 1
ATOM 6677 C CA . ALA B 1 241 ? -6.191 -19.203 22.109 1 96.12 241 ALA B CA 1
ATOM 6678 C C . ALA B 1 241 ? -5.578 -17.844 22.422 1 96.12 241 ALA B C 1
ATOM 6680 O O . ALA B 1 241 ? -6.234 -16.984 23.016 1 96.12 241 ALA B O 1
ATOM 6681 N N . LEU B 1 242 ? -4.371 -17.688 22.062 1 97.12 242 LEU B N 1
ATOM 6682 C CA . LEU B 1 242 ? -3.686 -16.422 22.297 1 97.12 242 LEU B CA 1
ATOM 6683 C C . LEU B 1 242 ? -4.32 -15.305 21.484 1 97.12 242 LEU B C 1
ATOM 6685 O O . LEU B 1 242 ? -4.461 -14.18 21.969 1 97.12 242 LEU B O 1
ATOM 6689 N N . HIS B 1 243 ? -4.633 -15.625 20.25 1 97.81 243 HIS B N 1
ATOM 6690 C CA . HIS B 1 243 ? -5.281 -14.617 19.422 1 97.81 243 HIS B CA 1
ATOM 6691 C C . HIS B 1 243 ? -6.629 -14.211 20 1 97.81 243 HIS B C 1
ATOM 6693 O O . HIS B 1 243 ? -6.977 -13.023 20 1 97.81 243 HIS B O 1
ATOM 6699 N N . LEU B 1 244 ? -7.41 -15.195 20.484 1 97 244 LEU B N 1
ATOM 6700 C CA . LEU B 1 244 ? -8.695 -14.945 21.125 1 97 244 LEU B CA 1
ATOM 6701 C C . LEU B 1 244 ? -8.523 -14.031 22.344 1 97 244 LEU B C 1
ATOM 6703 O O . LEU B 1 244 ? -9.219 -13.023 22.469 1 97 244 LEU B O 1
ATOM 6707 N N . LEU B 1 245 ? -7.562 -14.289 23.125 1 95.81 245 LEU B N 1
ATOM 6708 C CA . LEU B 1 245 ? -7.301 -13.5 24.328 1 95.81 245 LEU B CA 1
ATOM 6709 C C . LEU B 1 245 ? -6.805 -12.102 23.953 1 95.81 245 LEU B C 1
ATOM 6711 O O . LEU B 1 245 ? -7.23 -11.109 24.547 1 95.81 245 LEU B O 1
ATOM 6715 N N . PHE B 1 246 ? -5.945 -12.055 23.031 1 97.31 246 PHE B N 1
ATOM 6716 C CA . PHE B 1 246 ? -5.398 -10.781 22.578 1 97.31 246 PHE B CA 1
ATOM 6717 C C . PHE B 1 246 ? -6.504 -9.875 22.047 1 97.31 246 PHE B C 1
ATOM 6719 O O . PHE B 1 246 ? -6.562 -8.688 22.391 1 97.31 246 PHE B O 1
ATOM 6726 N N . THR B 1 247 ? -7.344 -10.453 21.188 1 96.56 247 THR B N 1
ATOM 6727 C CA . THR B 1 247 ? -8.438 -9.68 20.609 1 96.56 247 THR B CA 1
ATOM 6728 C C . THR B 1 247 ? -9.375 -9.164 21.703 1 96.56 247 THR B C 1
ATOM 6730 O O . THR B 1 247 ? -9.789 -8.008 21.672 1 96.56 247 THR B O 1
ATOM 6733 N N . PHE B 1 248 ? -9.602 -9.984 22.641 1 93.19 248 PHE B N 1
ATOM 6734 C CA . PHE B 1 248 ? -10.492 -9.617 23.734 1 93.19 248 PHE B CA 1
ATOM 6735 C C . PHE B 1 248 ? -9.891 -8.508 24.578 1 93.19 248 PHE B C 1
ATOM 6737 O O . PHE B 1 248 ? -10.539 -7.492 24.844 1 93.19 248 PHE B O 1
ATOM 6744 N N . VAL B 1 249 ? -8.703 -8.617 24.953 1 93.5 249 VAL B N 1
ATOM 6745 C CA . VAL B 1 249 ? -8.031 -7.664 25.828 1 93.5 249 VAL B CA 1
ATOM 6746 C C . VAL B 1 249 ? -7.809 -6.352 25.078 1 93.5 249 VAL B C 1
ATOM 6748 O O . VAL B 1 249 ? -8 -5.27 25.641 1 93.5 249 VAL B O 1
ATOM 6751 N N . GLN B 1 250 ? -7.402 -6.438 23.859 1 95.38 250 GLN B N 1
ATOM 6752 C CA . GLN B 1 250 ? -7.184 -5.23 23.078 1 95.38 250 GLN B CA 1
ATOM 6753 C C . GLN B 1 250 ? -8.484 -4.453 22.891 1 95.38 250 GLN B C 1
ATOM 6755 O O . GLN B 1 250 ? -8.492 -3.223 22.969 1 95.38 250 GLN B O 1
ATOM 6760 N N . THR B 1 251 ? -9.539 -5.199 22.578 1 94.19 251 THR B N 1
ATOM 6761 C CA . THR B 1 251 ? -10.82 -4.535 22.375 1 94.19 251 THR B CA 1
ATOM 6762 C C . THR B 1 251 ? -11.25 -3.797 23.641 1 94.19 251 THR B C 1
ATOM 6764 O O . THR B 1 251 ? -11.734 -2.668 23.578 1 94.19 251 THR B O 1
ATOM 6767 N N . PHE B 1 252 ? -11.016 -4.363 24.75 1 89.69 252 PHE B N 1
ATOM 6768 C CA . PHE B 1 252 ? -11.328 -3.732 26.031 1 89.69 252 PHE B CA 1
ATOM 6769 C C . PHE B 1 252 ? -10.5 -2.469 26.234 1 89.69 252 PHE B C 1
ATOM 6771 O O . PHE B 1 252 ? -11.031 -1.43 26.625 1 89.69 252 PHE B O 1
ATOM 6778 N N . PHE B 1 253 ? -9.32 -2.482 25.953 1 90.31 253 PHE B N 1
ATOM 6779 C CA . PHE B 1 253 ? -8.406 -1.354 26.094 1 90.31 253 PHE B CA 1
ATOM 6780 C C . PHE B 1 253 ? -8.812 -0.215 25.172 1 90.31 253 PHE B C 1
ATOM 6782 O O . PHE B 1 253 ? -8.852 0.945 25.578 1 90.31 253 PHE B O 1
ATOM 6789 N N . LEU B 1 254 ? -9.062 -0.578 23.938 1 90.06 254 LEU B N 1
ATOM 6790 C CA . LEU B 1 254 ? -9.391 0.448 22.953 1 90.06 254 LEU B CA 1
ATOM 6791 C C . LEU B 1 254 ? -10.742 1.084 23.25 1 90.06 254 LEU B C 1
ATOM 6793 O O . LEU B 1 254 ? -10.945 2.273 23 1 90.06 254 LEU B O 1
ATOM 6797 N N . PHE B 1 255 ? -11.633 0.262 23.75 1 86.25 255 PHE B N 1
ATOM 6798 C CA . PHE B 1 255 ? -12.969 0.755 24.047 1 86.25 255 PHE B CA 1
ATOM 6799 C C . PHE B 1 255 ? -12.945 1.706 25.25 1 86.25 255 PHE B C 1
ATOM 6801 O O . PHE B 1 255 ? -13.617 2.736 25.234 1 86.25 255 PHE B O 1
ATOM 6808 N N . LYS B 1 256 ? -12.102 1.471 26.188 1 81.88 256 LYS B N 1
ATOM 6809 C CA . LYS B 1 256 ? -12.062 2.25 27.422 1 81.88 256 LYS B CA 1
ATOM 6810 C C . LYS B 1 256 ? -11.164 3.477 27.266 1 81.88 256 LYS B C 1
ATOM 6812 O O . LYS B 1 256 ? -11.453 4.535 27.828 1 81.88 256 LYS B O 1
ATOM 6817 N N . ASN B 1 257 ? -10.094 3.396 26.516 1 81.69 257 ASN B N 1
ATOM 6818 C CA . ASN B 1 257 ? -9.078 4.441 26.469 1 81.69 257 ASN B CA 1
ATOM 6819 C C . ASN B 1 257 ? -9.016 5.109 25.094 1 81.69 257 ASN B C 1
ATOM 6821 O O . ASN B 1 257 ? -7.934 5.336 24.562 1 81.69 257 ASN B O 1
ATOM 6825 N N . HIS B 1 258 ? -10.109 5.562 24.547 1 77.75 258 HIS B N 1
ATOM 6826 C CA . HIS B 1 258 ? -10.141 6.109 23.203 1 77.75 258 HIS B CA 1
ATOM 6827 C C . HIS B 1 258 ? -9.688 7.562 23.188 1 77.75 258 HIS B C 1
ATOM 6829 O O . HIS B 1 258 ? -9.32 8.094 22.125 1 77.75 258 HIS B O 1
ATOM 6835 N N . LYS B 1 259 ? -9.625 8.289 24.328 1 75.44 259 LYS B N 1
ATOM 6836 C CA . LYS B 1 259 ? -9.195 9.68 24.422 1 75.44 259 LYS B CA 1
ATOM 6837 C C . LYS B 1 259 ? -7.836 9.797 25.109 1 75.44 259 LYS B C 1
ATOM 6839 O O . LYS B 1 259 ? -7.488 10.852 25.641 1 75.44 259 LYS B O 1
ATOM 6844 N N . LEU B 1 260 ? -7.098 8.781 25.016 1 77.94 260 LEU B N 1
ATOM 6845 C CA . LEU B 1 260 ? -5.871 8.688 25.797 1 77.94 260 LEU B CA 1
ATOM 6846 C C . LEU B 1 260 ? -4.758 9.523 25.172 1 77.94 260 LEU B C 1
ATOM 6848 O O . LEU B 1 260 ? -4.555 9.477 23.953 1 77.94 260 LEU B O 1
ATOM 6852 N N . VAL B 1 261 ? -4.273 10.43 25.859 1 78.56 261 VAL B N 1
ATOM 6853 C CA . VAL B 1 261 ? -3.064 11.18 25.531 1 78.56 261 VAL B CA 1
ATOM 6854 C C . VAL B 1 261 ? -1.963 10.844 26.531 1 78.56 261 VAL B C 1
ATOM 6856 O O . VAL B 1 261 ? -2.158 10.961 27.75 1 78.56 261 VAL B O 1
ATOM 6859 N N . ILE B 1 262 ? -0.887 10.328 26.078 1 79.62 262 ILE B N 1
ATOM 6860 C CA . ILE B 1 262 ? 0.155 9.82 26.969 1 79.62 262 ILE B CA 1
ATOM 6861 C C . ILE B 1 262 ? 1.406 10.688 26.844 1 79.62 262 ILE B C 1
ATOM 6863 O O . ILE B 1 262 ? 1.937 10.867 25.75 1 79.62 262 ILE B O 1
ATOM 6867 N N . ASP B 1 263 ? 1.788 11.258 27.828 1 79.38 263 ASP B N 1
ATOM 6868 C CA . ASP B 1 263 ? 3.035 12.016 27.859 1 79.38 263 ASP B CA 1
ATOM 6869 C C . ASP B 1 263 ? 4.043 11.375 28.812 1 79.38 263 ASP B C 1
ATOM 6871 O O . ASP B 1 263 ? 5.039 12 29.188 1 79.38 263 ASP B O 1
ATOM 6875 N N . LYS B 1 264 ? 3.807 10.125 29.203 1 78.81 264 LYS B N 1
ATOM 6876 C CA . LYS B 1 264 ? 4.688 9.383 30.094 1 78.81 264 LYS B CA 1
ATOM 6877 C C . LYS B 1 264 ? 5.391 8.25 29.344 1 78.81 264 LYS B C 1
ATOM 6879 O O . LYS B 1 264 ? 4.777 7.555 28.531 1 78.81 264 LYS B O 1
ATOM 6884 N N . SER B 1 265 ? 6.723 8.055 29.75 1 82.44 265 SER B N 1
ATOM 6885 C CA . SER B 1 265 ? 7.488 6.953 29.188 1 82.44 265 SER B CA 1
ATOM 6886 C C . SER B 1 265 ? 7.281 6.863 27.672 1 82.44 265 SER B C 1
ATOM 6888 O O . SER B 1 265 ? 6.941 5.797 27.156 1 82.44 265 SER B O 1
ATOM 6890 N N . LYS B 1 266 ? 7.555 7.801 27.062 1 87.19 266 LYS B N 1
ATOM 6891 C CA . LYS B 1 266 ? 7.199 7.992 25.656 1 87.19 266 LYS B CA 1
ATOM 6892 C C . LYS B 1 266 ? 7.836 6.914 24.781 1 87.19 266 LYS B C 1
ATOM 6894 O O . LYS B 1 266 ? 7.168 6.332 23.922 1 87.19 266 LYS B O 1
ATOM 6899 N N . PRO B 1 267 ? 9.109 6.496 25.062 1 86.5 267 PRO B N 1
ATOM 6900 C CA . PRO B 1 267 ? 9.711 5.512 24.172 1 86.5 267 PRO B CA 1
ATOM 6901 C C . PRO B 1 267 ? 9.047 4.141 24.266 1 86.5 267 PRO B C 1
ATOM 6903 O O . PRO B 1 267 ? 8.82 3.49 23.234 1 86.5 267 PRO B O 1
ATOM 6906 N N . ILE B 1 268 ? 8.711 3.729 25.406 1 88 268 ILE B N 1
ATOM 6907 C CA . ILE B 1 268 ? 8.109 2.416 25.594 1 88 268 ILE B CA 1
ATOM 6908 C C . ILE B 1 268 ? 6.688 2.42 25.031 1 88 268 ILE B C 1
ATOM 6910 O O . ILE B 1 268 ? 6.238 1.427 24.453 1 88 268 ILE B O 1
ATOM 6914 N N . VAL B 1 269 ? 6.035 3.477 25.203 1 91.19 269 VAL B N 1
ATOM 6915 C CA . VAL B 1 269 ? 4.668 3.58 24.703 1 91.19 269 VAL B CA 1
ATOM 6916 C C . VAL B 1 269 ? 4.68 3.619 23.188 1 91.19 269 VAL B C 1
ATOM 6918 O O . VAL B 1 269 ? 3.834 2.996 22.531 1 91.19 269 VAL B O 1
ATOM 6921 N N . ARG B 1 270 ? 5.609 4.336 22.641 1 92.19 270 ARG B N 1
ATOM 6922 C CA . ARG B 1 270 ? 5.73 4.367 21.188 1 92.19 270 ARG B CA 1
ATOM 6923 C C . ARG B 1 270 ? 6.055 2.984 20.641 1 92.19 270 ARG B C 1
ATOM 6925 O O . ARG B 1 270 ? 5.492 2.568 19.625 1 92.19 270 ARG B O 1
ATOM 6932 N N . PHE B 1 271 ? 6.914 2.318 21.297 1 93.12 271 PHE B N 1
ATOM 6933 C CA . PHE B 1 271 ? 7.27 0.961 20.891 1 93.12 271 PHE B CA 1
ATOM 6934 C C . PHE B 1 271 ? 6.07 0.032 21 1 93.12 271 PHE B C 1
ATOM 6936 O O . PHE B 1 271 ? 5.797 -0.753 20.094 1 93.12 271 PHE B O 1
ATOM 6943 N N . GLY B 1 272 ? 5.469 0.113 22.109 1 94.19 272 GLY B N 1
ATOM 6944 C CA . GLY B 1 272 ? 4.301 -0.727 22.312 1 94.19 272 GLY B CA 1
ATOM 6945 C C . GLY B 1 272 ? 3.195 -0.476 21.297 1 94.19 272 GLY B C 1
ATOM 6946 O O . GLY B 1 272 ? 2.615 -1.419 20.766 1 94.19 272 GLY B O 1
ATOM 6947 N N . MET B 1 273 ? 2.928 0.712 21 1 94.31 273 MET B N 1
ATOM 6948 C CA . MET B 1 273 ? 1.87 1.052 20.047 1 94.31 273 MET B CA 1
ATOM 6949 C C . MET B 1 273 ? 2.238 0.604 18.641 1 94.31 273 MET B C 1
ATOM 6951 O O . MET B 1 273 ? 1.379 0.141 17.891 1 94.31 273 MET B O 1
ATOM 6955 N N . MET B 1 274 ? 3.504 0.739 18.297 1 95.56 274 MET B N 1
ATOM 6956 C CA . MET B 1 274 ? 3.951 0.284 16.984 1 95.56 274 MET B CA 1
ATOM 6957 C C . MET B 1 274 ? 3.848 -1.232 16.875 1 95.56 274 MET B C 1
ATOM 6959 O O . MET B 1 274 ? 3.482 -1.756 15.82 1 95.56 274 MET B O 1
ATOM 6963 N N . HIS B 1 275 ? 4.145 -1.877 17.938 1 96.56 275 HIS B N 1
ATOM 6964 C CA . HIS B 1 275 ? 4.012 -3.328 17.938 1 96.56 275 HIS B CA 1
ATOM 6965 C C . HIS B 1 275 ? 2.551 -3.746 17.797 1 96.56 275 HIS B C 1
ATOM 6967 O O . HIS B 1 275 ? 2.234 -4.676 17.047 1 96.56 275 HIS B O 1
ATOM 6973 N N . LEU B 1 276 ? 1.679 -3.09 18.516 1 97.56 276 LEU B N 1
ATOM 6974 C CA . LEU B 1 276 ? 0.255 -3.402 18.438 1 97.56 276 LEU B CA 1
ATOM 6975 C C . LEU B 1 276 ? -0.286 -3.141 17.031 1 97.56 276 LEU B C 1
ATOM 6977 O O . LEU B 1 276 ? -1.061 -3.941 16.5 1 97.56 276 LEU B O 1
ATOM 6981 N N . MET B 1 277 ? 0.135 -2.053 16.469 1 97 277 MET B N 1
ATOM 6982 C CA . MET B 1 277 ? -0.286 -1.73 15.117 1 97 277 MET B CA 1
ATOM 6983 C C . MET B 1 277 ? 0.22 -2.775 14.125 1 97 277 MET B C 1
ATOM 6985 O O . MET B 1 277 ? -0.54 -3.258 13.281 1 97 277 MET B O 1
ATOM 6989 N N . ALA B 1 278 ? 1.461 -3.121 14.25 1 97.62 278 ALA B N 1
ATOM 6990 C CA . ALA B 1 278 ? 2.057 -4.129 13.375 1 97.62 278 ALA B CA 1
ATOM 6991 C C . ALA B 1 278 ? 1.369 -5.48 13.555 1 97.62 278 ALA B C 1
ATOM 6993 O O . ALA B 1 278 ? 1.17 -6.215 12.586 1 97.62 278 ALA B O 1
ATOM 6994 N N . THR B 1 279 ? 1.021 -5.801 14.75 1 98.06 279 THR B N 1
ATOM 6995 C CA . THR B 1 279 ? 0.342 -7.062 15.016 1 98.06 279 THR B CA 1
ATOM 6996 C C . THR B 1 279 ? -1.005 -7.113 14.305 1 98.06 279 THR B C 1
ATOM 6998 O O . THR B 1 279 ? -1.332 -8.109 13.656 1 98.06 279 THR B O 1
ATOM 7001 N N . ASN B 1 280 ? -1.773 -6.078 14.398 1 98.12 280 ASN B N 1
ATOM 7002 C CA . ASN B 1 280 ? -3.076 -6.047 13.742 1 98.12 280 ASN B CA 1
ATOM 7003 C C . ASN B 1 280 ? -2.941 -6.133 12.227 1 98.12 280 ASN B C 1
ATOM 7005 O O . ASN B 1 280 ? -3.715 -6.832 11.57 1 98.12 280 ASN B O 1
ATOM 7009 N N . ILE B 1 281 ? -1.993 -5.488 11.68 1 97.31 281 ILE B N 1
ATOM 7010 C CA . ILE B 1 281 ? -1.77 -5.562 10.234 1 97.31 281 ILE B CA 1
ATOM 7011 C C . ILE B 1 281 ? -1.333 -6.977 9.859 1 97.31 281 ILE B C 1
ATOM 7013 O O . ILE B 1 281 ? -1.764 -7.512 8.828 1 97.31 281 ILE B O 1
ATOM 7017 N N . CYS B 1 282 ? -0.535 -7.551 10.695 1 97.75 282 CYS B N 1
ATOM 7018 C CA . CYS B 1 282 ? -0.099 -8.922 10.453 1 97.75 282 CYS B CA 1
ATOM 7019 C C . CYS B 1 282 ? -1.282 -9.883 10.484 1 97.75 282 CYS B C 1
ATOM 7021 O O . CYS B 1 282 ? -1.355 -10.812 9.672 1 97.75 282 CYS B O 1
ATOM 7023 N N . VAL B 1 283 ? -2.172 -9.68 11.414 1 97.88 283 VAL B N 1
ATOM 7024 C CA . VAL B 1 283 ? -3.34 -10.547 11.516 1 97.88 283 VAL B CA 1
ATOM 7025 C C . VAL B 1 283 ? -4.164 -10.445 10.234 1 97.88 283 VAL B C 1
ATOM 7027 O O . VAL B 1 283 ? -4.656 -11.461 9.727 1 97.88 283 VAL B O 1
ATOM 7030 N N . VAL B 1 284 ? -4.316 -9.234 9.68 1 97.31 284 VAL B N 1
ATOM 7031 C CA . VAL B 1 284 ? -5.039 -9.039 8.43 1 97.31 284 VAL B CA 1
ATOM 7032 C C . VAL B 1 284 ? -4.379 -9.859 7.32 1 97.31 284 VAL B C 1
ATOM 7034 O O . VAL B 1 284 ? -5.043 -10.648 6.645 1 97.31 284 VAL B O 1
ATOM 7037 N N . ILE B 1 285 ? -3.072 -9.766 7.215 1 97.06 285 ILE B N 1
ATOM 7038 C CA . ILE B 1 285 ? -2.312 -10.391 6.133 1 97.06 285 ILE B CA 1
ATOM 7039 C C . ILE B 1 285 ? -2.344 -11.906 6.289 1 97.06 285 ILE B C 1
ATOM 7041 O O . ILE B 1 285 ? -2.645 -12.625 5.332 1 97.06 285 ILE B O 1
ATOM 7045 N N . VAL B 1 286 ? -2.104 -12.352 7.473 1 97.19 286 VAL B N 1
ATOM 7046 C CA . VAL B 1 286 ? -2.008 -13.789 7.727 1 97.19 286 VAL B CA 1
ATOM 7047 C C . VAL B 1 286 ? -3.375 -14.438 7.527 1 97.19 286 VAL B C 1
ATOM 7049 O O . VAL B 1 286 ? -3.471 -15.531 6.957 1 97.19 286 VAL B O 1
ATOM 7052 N N . THR B 1 287 ? -4.422 -13.789 7.957 1 96.62 287 THR B N 1
ATOM 7053 C CA . THR B 1 287 ? -5.766 -14.344 7.805 1 96.62 287 THR B CA 1
ATOM 7054 C C . THR B 1 287 ? -6.133 -14.461 6.328 1 96.62 287 THR B C 1
ATOM 7056 O O . THR B 1 287 ? -6.656 -15.484 5.895 1 96.62 287 THR B O 1
ATOM 7059 N N . ILE B 1 288 ? -5.82 -13.477 5.523 1 96.31 288 ILE B N 1
ATOM 7060 C CA . ILE B 1 288 ? -6.133 -13.492 4.098 1 96.31 288 ILE B CA 1
ATOM 7061 C C . ILE B 1 288 ? -5.398 -14.641 3.416 1 96.31 288 ILE B C 1
ATOM 7063 O O . ILE B 1 288 ? -6.004 -15.414 2.67 1 96.31 288 ILE B O 1
ATOM 7067 N N . ILE B 1 289 ? -4.141 -14.781 3.723 1 95.88 289 ILE B N 1
ATOM 7068 C CA . ILE B 1 289 ? -3.289 -15.75 3.041 1 95.88 289 ILE B CA 1
ATOM 7069 C C . ILE B 1 289 ? -3.66 -17.156 3.484 1 95.88 289 ILE B C 1
ATOM 7071 O O . ILE B 1 289 ? -3.785 -18.062 2.654 1 95.88 289 ILE B O 1
ATOM 7075 N N . THR B 1 290 ? -3.883 -17.344 4.805 1 93.5 290 THR B N 1
ATOM 7076 C CA . THR B 1 290 ? -4.188 -18.688 5.312 1 93.5 290 THR B CA 1
ATOM 7077 C C . THR B 1 290 ? -5.559 -19.141 4.836 1 93.5 290 THR B C 1
ATOM 7079 O O . THR B 1 290 ? -5.734 -20.312 4.465 1 93.5 290 THR B O 1
ATOM 7082 N N . GLU B 1 291 ? -6.531 -18.234 4.777 1 93.44 291 GLU B N 1
ATOM 7083 C CA . GLU B 1 291 ? -7.859 -18.594 4.281 1 93.44 291 GLU B CA 1
ATOM 7084 C C . GLU B 1 291 ? -7.82 -18.953 2.799 1 93.44 291 GLU B C 1
ATOM 7086 O O . GLU B 1 291 ? -8.477 -19.891 2.363 1 93.44 291 GLU B O 1
ATOM 7091 N N . THR B 1 292 ? -7.062 -18.219 2.023 1 93.56 292 THR B N 1
ATOM 7092 C CA . THR B 1 292 ? -6.922 -18.484 0.598 1 93.56 292 THR B CA 1
ATOM 7093 C C . THR B 1 292 ? -6.277 -19.859 0.368 1 93.56 292 THR B C 1
ATOM 7095 O O . THR B 1 292 ? -6.754 -20.641 -0.451 1 93.56 292 THR B O 1
ATOM 7098 N N . ALA B 1 293 ? -5.211 -20.125 1.098 1 92.31 293 ALA B N 1
ATOM 7099 C CA . ALA B 1 293 ? -4.48 -21.375 0.94 1 92.31 293 ALA B CA 1
ATOM 7100 C C . ALA B 1 293 ? -5.352 -22.562 1.336 1 92.31 293 ALA B C 1
ATOM 7102 O O . ALA B 1 293 ? -5.352 -23.594 0.655 1 92.31 293 ALA B O 1
ATOM 7103 N N . GLU B 1 294 ? -6.094 -22.438 2.422 1 89.94 294 GLU B N 1
ATOM 7104 C CA . GLU B 1 294 ? -6.953 -23.531 2.887 1 89.94 294 GLU B CA 1
ATOM 7105 C C . GLU B 1 294 ? -8.07 -23.812 1.887 1 89.94 294 GLU B C 1
ATOM 7107 O O . GLU B 1 294 ? -8.336 -24.984 1.564 1 89.94 294 GLU B O 1
ATOM 7112 N N . ASP B 1 295 ? -8.703 -22.812 1.356 1 89.25 295 ASP B N 1
ATOM 7113 C CA . ASP B 1 295 ? -9.758 -22.984 0.365 1 89.25 295 ASP B CA 1
ATOM 7114 C C . ASP B 1 295 ? -9.211 -23.641 -0.903 1 89.25 295 ASP B C 1
ATOM 7116 O O . ASP B 1 295 ? -9.867 -24.5 -1.493 1 89.25 295 ASP B O 1
ATOM 7120 N N . TYR B 1 296 ? -8.078 -23.266 -1.263 1 88.94 296 TYR B N 1
ATOM 7121 C CA . TYR B 1 296 ? -7.477 -23.828 -2.465 1 88.94 296 TYR B CA 1
ATOM 7122 C C . TYR B 1 296 ? -7.172 -25.312 -2.283 1 88.94 296 TYR B C 1
ATOM 7124 O O . TYR B 1 296 ? -7.383 -26.109 -3.199 1 88.94 296 TYR B O 1
ATOM 7132 N N . ARG B 1 297 ? -6.695 -25.672 -1.152 1 87.56 297 ARG B N 1
ATOM 7133 C CA . ARG B 1 297 ? -6.371 -27.062 -0.882 1 87.56 297 ARG B CA 1
ATOM 7134 C C . ARG B 1 297 ? -7.637 -27.922 -0.827 1 87.56 297 ARG B C 1
ATOM 7136 O O . ARG B 1 297 ? -7.652 -29.047 -1.317 1 87.56 297 ARG B O 1
ATOM 7143 N N . PHE B 1 298 ? -8.656 -27.359 -0.253 1 86 298 PHE B N 1
ATOM 7144 C CA . PHE B 1 298 ? -9.93 -28.062 -0.217 1 86 298 PHE B CA 1
ATOM 7145 C C . PHE B 1 298 ? -10.492 -28.25 -1.624 1 86 298 PHE B C 1
ATOM 7147 O O . PHE B 1 298 ? -10.961 -29.344 -1.972 1 86 298 PHE B O 1
ATOM 7154 N N . ASP B 1 299 ? -10.359 -27.219 -2.434 1 83.81 299 ASP B N 1
ATOM 7155 C CA . ASP B 1 299 ? -10.836 -27.281 -3.811 1 83.81 299 ASP B CA 1
ATOM 7156 C C . ASP B 1 299 ? -10.016 -28.25 -4.645 1 83.81 299 ASP B C 1
ATOM 7158 O O . ASP B 1 299 ? -10.562 -29 -5.461 1 83.81 299 ASP B O 1
ATOM 7162 N N . SER B 1 300 ? -8.727 -28.281 -4.438 1 83.38 300 SER B N 1
ATOM 7163 C CA . SER B 1 300 ? -7.832 -29.156 -5.176 1 83.38 300 SER B CA 1
ATOM 7164 C C . SER B 1 300 ? -8.055 -30.625 -4.793 1 83.38 300 SER B C 1
ATOM 7166 O O . SER B 1 300 ? -8.016 -31.516 -5.648 1 83.38 300 SER B O 1
ATOM 7168 N N . PHE B 1 301 ? -8.281 -30.797 -3.502 1 83.75 301 PHE B N 1
ATOM 7169 C CA . PHE B 1 301 ? -8.562 -32.156 -3.039 1 83.75 301 PHE B CA 1
ATOM 7170 C C . PHE B 1 301 ? -9.875 -32.656 -3.629 1 83.75 301 PHE B C 1
ATOM 7172 O O . PHE B 1 301 ? -9.953 -33.812 -4.078 1 83.75 301 PHE B O 1
ATOM 7179 N N . ALA B 1 302 ? -10.836 -31.859 -3.686 1 80 302 ALA B N 1
ATOM 7180 C CA . ALA B 1 302 ? -12.141 -32.219 -4.23 1 80 302 ALA B CA 1
ATOM 7181 C C . ALA B 1 302 ? -12.047 -32.5 -5.73 1 80 302 ALA B C 1
ATOM 7183 O O . ALA B 1 302 ? -12.719 -33.406 -6.238 1 80 302 ALA B O 1
ATOM 7184 N N . ALA B 1 303 ? -11.195 -31.797 -6.363 1 78.94 303 ALA B N 1
ATOM 7185 C CA . ALA B 1 303 ? -11.039 -31.938 -7.809 1 78.94 303 ALA B CA 1
ATOM 7186 C C . ALA B 1 303 ? -10.266 -33.188 -8.164 1 78.94 303 ALA B C 1
ATOM 7188 O O . ALA B 1 303 ? -10.547 -33.844 -9.172 1 78.94 303 ALA B O 1
ATOM 7189 N N . LEU B 1 304 ? -9.188 -33.438 -7.41 1 75.12 304 LEU B N 1
ATOM 7190 C CA . LEU B 1 304 ? -8.344 -34.594 -7.707 1 75.12 304 LEU B CA 1
ATOM 7191 C C . LEU B 1 304 ? -8.992 -35.875 -7.211 1 75.12 304 LEU B C 1
ATOM 7193 O O . LEU B 1 304 ? -8.555 -37 -7.562 1 75.12 304 LEU B O 1
ATOM 7197 N N . ASN B 1 305 ? -10.266 -35.844 -6.742 1 65.44 305 ASN B N 1
ATOM 7198 C CA . ASN B 1 305 ? -11.023 -37.031 -6.305 1 65.44 305 ASN B CA 1
ATOM 7199 C C . ASN B 1 305 ? -10.125 -38.031 -5.609 1 65.44 305 ASN B C 1
ATOM 7201 O O . ASN B 1 305 ? -10.203 -39.25 -5.891 1 65.44 305 ASN B O 1
ATOM 7205 N N . ILE B 1 306 ? -9.039 -37.625 -5.086 1 59 306 ILE B N 1
ATOM 7206 C CA . ILE B 1 306 ? -8.039 -38.531 -4.539 1 59 306 ILE B CA 1
ATOM 7207 C C . ILE B 1 306 ? -8.633 -39.312 -3.357 1 59 306 ILE B C 1
ATOM 7209 O O . ILE B 1 306 ? -8.93 -38.719 -2.314 1 59 306 ILE B O 1
ATOM 7213 N N . THR B 1 307 ? -9.703 -40.031 -3.514 1 55.56 307 THR B N 1
ATOM 7214 C CA . THR B 1 307 ? -10.078 -40.938 -2.451 1 55.56 307 THR B CA 1
ATOM 7215 C C . THR B 1 307 ? -8.852 -41.688 -1.931 1 55.56 307 THR B C 1
ATOM 7217 O O . THR B 1 307 ? -8.328 -42.594 -2.605 1 55.56 307 THR B O 1
ATOM 7220 N N . SER B 1 308 ? -7.969 -40.938 -1.611 1 51.41 308 SER B N 1
ATOM 7221 C CA . SER B 1 308 ? -6.797 -41.719 -1.244 1 51.41 308 SER B CA 1
ATOM 7222 C C . SER B 1 308 ? -7.191 -42.938 -0.429 1 51.41 308 SER B C 1
ATOM 7224 O O . SER B 1 308 ? -8.234 -42.969 0.225 1 51.41 308 SER B O 1
ATOM 7226 N N . GLY B 1 309 ? -6.559 -44 -0.645 1 54.78 309 GLY B N 1
ATOM 7227 C CA . GLY B 1 309 ? -6.559 -45.312 -0.03 1 54.78 309 GLY B CA 1
ATOM 7228 C C . GLY B 1 309 ? -6.855 -45.281 1.458 1 54.78 309 GLY B C 1
ATOM 7229 O O . GLY B 1 309 ? -7.598 -44.406 1.928 1 54.78 309 GLY B O 1
ATOM 7230 N N . LEU B 1 310 ? -5.98 -46 2.312 1 57.12 310 LEU B N 1
ATOM 7231 C CA . LEU B 1 310 ? -5.988 -46.469 3.699 1 57.12 310 LEU B CA 1
ATOM 7232 C C . LEU B 1 310 ? -5.836 -45.281 4.656 1 57.12 310 LEU B C 1
ATOM 7234 O O . LEU B 1 310 ? -6.281 -45.344 5.805 1 57.12 310 LEU B O 1
ATOM 7238 N N . VAL B 1 311 ? -5.246 -44 4.18 1 65.62 311 VAL B N 1
ATOM 7239 C CA . VAL B 1 311 ? -4.996 -42.969 5.176 1 65.62 311 VAL B CA 1
ATOM 7240 C C . VAL B 1 311 ? -5.863 -41.75 4.879 1 65.62 311 VAL B C 1
ATOM 7242 O O . VAL B 1 311 ? -5.848 -41.219 3.766 1 65.62 311 VAL B O 1
ATOM 7245 N N . LYS B 1 312 ? -6.801 -41.438 5.699 1 74 312 LYS B N 1
ATOM 7246 C CA . LYS B 1 312 ? -7.781 -40.344 5.613 1 74 312 LYS B CA 1
ATOM 7247 C C . LYS B 1 312 ? -7.094 -38.969 5.582 1 74 312 LYS B C 1
ATOM 7249 O O . LYS B 1 312 ? -6.121 -38.75 6.305 1 74 312 LYS B O 1
ATOM 7254 N N . SER B 1 313 ? -7.449 -38.125 4.586 1 79.5 313 SER B N 1
ATOM 7255 C CA . SER B 1 313 ? -6.938 -36.781 4.473 1 79.5 313 SER B CA 1
ATOM 7256 C C . SER B 1 313 ? -7.758 -35.812 5.316 1 79.5 313 SER B C 1
ATOM 7258 O O . SER B 1 313 ? -8.938 -36.031 5.574 1 79.5 313 SER B O 1
ATOM 7260 N N . CYS B 1 314 ? -7.117 -34.75 5.879 1 79.69 314 CYS B N 1
ATOM 7261 C CA . CYS B 1 314 ? -7.785 -33.75 6.691 1 79.69 314 CYS B CA 1
ATOM 7262 C C . CYS B 1 314 ? -8.75 -32.938 5.852 1 79.69 314 CYS B C 1
ATOM 7264 O O . CYS B 1 314 ? -9.617 -32.219 6.391 1 79.69 314 CYS B O 1
ATOM 7266 N N . TYR B 1 315 ? -8.68 -33.094 4.516 1 79.75 315 TYR B N 1
ATOM 7267 C CA . TYR B 1 315 ? -9.531 -32.312 3.627 1 79.75 315 TYR B CA 1
ATOM 7268 C C . TYR B 1 315 ? -10.805 -33.094 3.277 1 79.75 315 TYR B C 1
ATOM 7270 O O . TYR B 1 315 ? -11.664 -32.562 2.551 1 79.75 315 TYR B O 1
ATOM 7278 N N . GLU B 1 316 ? -10.938 -34.281 3.836 1 78.12 316 GLU B N 1
ATOM 7279 C CA . GLU B 1 316 ? -12.094 -35.125 3.525 1 78.12 316 GLU B CA 1
ATOM 7280 C C . GLU B 1 316 ? -13.336 -34.656 4.266 1 78.12 316 GLU B C 1
ATOM 7282 O O . GLU B 1 316 ? -14.445 -34.719 3.736 1 78.12 316 GLU B O 1
ATOM 7287 N N . GLU B 1 317 ? -13.133 -34.188 5.5 1 80.31 317 GLU B N 1
ATOM 7288 C CA . GLU B 1 317 ? -14.258 -33.781 6.324 1 80.31 317 GLU B CA 1
ATOM 7289 C C . GLU B 1 317 ? -14.297 -32.25 6.473 1 80.31 317 GLU B C 1
ATOM 7291 O O . GLU B 1 317 ? -13.258 -31.625 6.695 1 80.31 317 GLU B O 1
ATOM 7296 N N . VAL B 1 318 ? -15.5 -31.781 6.16 1 83.69 318 VAL B N 1
ATOM 7297 C CA . VAL B 1 318 ? -15.688 -30.344 6.348 1 83.69 318 VAL B CA 1
ATOM 7298 C C . VAL B 1 318 ? -16.047 -30.047 7.801 1 83.69 318 VAL B C 1
ATOM 7300 O O . VAL B 1 318 ? -17.109 -30.469 8.281 1 83.69 318 VAL B O 1
ATOM 7303 N N . THR B 1 319 ? -15.195 -29.375 8.555 1 87.56 319 THR B N 1
ATOM 7304 C CA . THR B 1 319 ? -15.391 -29.016 9.961 1 87.56 319 THR B CA 1
ATOM 7305 C C . THR B 1 319 ? -16.328 -27.812 10.094 1 87.56 319 THR B C 1
ATOM 7307 O O . THR B 1 319 ? -16.625 -27.141 9.109 1 87.56 319 THR B O 1
ATOM 7310 N N . LEU B 1 320 ? -16.859 -27.609 11.312 1 89.31 320 LEU B N 1
ATOM 7311 C CA . LEU B 1 320 ? -17.719 -26.469 11.602 1 89.31 320 LEU B CA 1
ATOM 7312 C C . LEU B 1 320 ? -16.984 -25.156 11.352 1 89.31 320 LEU B C 1
ATOM 7314 O O . LEU B 1 320 ? -17.578 -24.203 10.836 1 89.31 320 LEU B O 1
ATOM 7318 N N . ALA B 1 321 ? -15.719 -25.125 11.703 1 90.38 321 ALA B N 1
ATOM 7319 C CA . ALA B 1 321 ? -14.914 -23.922 11.492 1 90.38 321 ALA B CA 1
ATOM 7320 C C . ALA B 1 321 ? -14.797 -23.594 10.008 1 90.38 321 ALA B C 1
ATOM 7322 O O . ALA B 1 321 ? -14.914 -22.422 9.617 1 90.38 321 ALA B O 1
ATOM 7323 N N . ARG B 1 322 ? -14.648 -24.609 9.227 1 89.38 322 ARG B N 1
ATOM 7324 C CA . ARG B 1 322 ? -14.508 -24.422 7.785 1 89.38 322 ARG B CA 1
ATOM 7325 C C . ARG B 1 322 ? -15.828 -23.969 7.168 1 89.38 322 ARG B C 1
ATOM 7327 O O . ARG B 1 322 ? -15.844 -23.125 6.258 1 89.38 322 ARG B O 1
ATOM 7334 N N . SER B 1 323 ? -16.938 -24.469 7.668 1 87.62 323 SER B N 1
ATOM 7335 C CA . SER B 1 323 ? -18.25 -24.094 7.164 1 87.62 323 SER B CA 1
ATOM 7336 C C . SER B 1 323 ? -18.625 -22.672 7.578 1 87.62 323 SER B C 1
ATOM 7338 O O . SER B 1 323 ? -19.328 -21.969 6.852 1 87.62 323 SER B O 1
ATOM 7340 N N . ALA B 1 324 ? -18.125 -22.25 8.688 1 91.44 324 ALA B N 1
ATOM 7341 C CA . ALA B 1 324 ? -18.453 -20.922 9.219 1 91.44 324 ALA B CA 1
ATOM 7342 C C . ALA B 1 324 ? -17.438 -19.875 8.773 1 91.44 324 ALA B C 1
ATOM 7344 O O . ALA B 1 324 ? -17.703 -18.672 8.867 1 91.44 324 ALA B O 1
ATOM 7345 N N . SER B 1 325 ? -16.312 -20.281 8.297 1 90.81 325 SER B N 1
ATOM 7346 C CA . SER B 1 325 ? -15.18 -19.406 8.016 1 90.81 325 SER B CA 1
ATOM 7347 C C . SER B 1 325 ? -15.547 -18.344 6.988 1 90.81 325 SER B C 1
ATOM 7349 O O . SER B 1 325 ? -15.203 -17.172 7.156 1 90.81 325 SER B O 1
ATOM 7351 N N . PRO B 1 326 ? -16.328 -18.609 5.965 1 88.5 326 PRO B N 1
ATOM 7352 C CA . PRO B 1 326 ? -16.641 -17.594 4.961 1 88.5 326 PRO B CA 1
ATOM 7353 C C . PRO B 1 326 ? -17.422 -16.422 5.539 1 88.5 326 PRO B C 1
ATOM 7355 O O . PRO B 1 326 ? -17.375 -15.312 5 1 88.5 326 PRO B O 1
ATOM 7358 N N . TYR B 1 327 ? -18.031 -16.609 6.688 1 88.62 327 TYR B N 1
ATOM 7359 C CA . TYR B 1 327 ? -18.844 -15.57 7.301 1 88.62 327 TYR B CA 1
ATOM 7360 C C . TYR B 1 327 ? -18.078 -14.859 8.414 1 88.62 327 TYR B C 1
ATOM 7362 O O . TYR B 1 327 ? -18.406 -13.734 8.781 1 88.62 327 TYR B O 1
ATOM 7370 N N . LEU B 1 328 ? -17.047 -15.516 8.883 1 92.44 328 LEU B N 1
ATOM 7371 C CA . LEU B 1 328 ? -16.453 -15.008 10.109 1 92.44 328 LEU B CA 1
ATOM 7372 C C . LEU B 1 328 ? -15.062 -14.438 9.828 1 92.44 328 LEU B C 1
ATOM 7374 O O . LEU B 1 328 ? -14.625 -13.508 10.508 1 92.44 328 LEU B O 1
ATOM 7378 N N . PHE B 1 329 ? -14.352 -14.945 8.836 1 94.5 329 PHE B N 1
ATOM 7379 C CA . PHE B 1 329 ? -12.984 -14.461 8.656 1 94.5 329 PHE B CA 1
ATOM 7380 C C . PHE B 1 329 ? -12.984 -12.992 8.242 1 94.5 329 PHE B C 1
ATOM 7382 O O . PHE B 1 329 ? -12.055 -12.25 8.57 1 94.5 329 PHE B O 1
ATOM 7389 N N . PRO B 1 330 ? -14.023 -12.453 7.48 1 94.5 330 PRO B N 1
ATOM 7390 C CA . PRO B 1 330 ? -14.055 -11.016 7.211 1 94.5 330 PRO B CA 1
ATOM 7391 C C . PRO B 1 330 ? -14.141 -10.18 8.484 1 94.5 330 PRO B C 1
ATOM 7393 O O . PRO B 1 330 ? -13.625 -9.055 8.531 1 94.5 330 PRO B O 1
ATOM 7396 N N . CYS B 1 331 ? -14.781 -10.758 9.484 1 95 331 CYS B N 1
ATOM 7397 C CA . CYS B 1 331 ? -14.875 -10.055 10.758 1 95 331 CYS B CA 1
ATOM 7398 C C . CYS B 1 331 ? -13.5 -9.859 11.383 1 95 331 CYS B C 1
ATOM 7400 O O . CYS B 1 331 ? -13.211 -8.805 11.938 1 95 331 CYS B O 1
ATOM 7402 N N . THR B 1 332 ? -12.703 -10.867 11.281 1 97 332 THR B N 1
ATOM 7403 C CA . THR B 1 332 ? -11.352 -10.773 11.812 1 97 332 THR B CA 1
ATOM 7404 C C . THR B 1 332 ? -10.555 -9.703 11.07 1 97 332 THR B C 1
ATOM 7406 O O . THR B 1 332 ? -9.852 -8.898 11.688 1 97 332 THR B O 1
ATOM 7409 N N . ILE B 1 333 ? -10.703 -9.625 9.797 1 96.94 333 ILE B N 1
ATOM 7410 C CA . ILE B 1 333 ? -9.984 -8.672 8.961 1 96.94 333 ILE B CA 1
ATOM 7411 C C . ILE B 1 333 ? -10.469 -7.25 9.258 1 96.94 333 ILE B C 1
ATOM 7413 O O . ILE B 1 333 ? -9.656 -6.352 9.492 1 96.94 333 ILE B O 1
ATOM 7417 N N . ILE B 1 334 ? -11.766 -7.082 9.297 1 95.94 334 ILE B N 1
ATOM 7418 C CA . ILE B 1 334 ? -12.344 -5.762 9.516 1 95.94 334 ILE B CA 1
ATOM 7419 C C . ILE B 1 334 ? -11.977 -5.262 10.914 1 95.94 334 ILE B C 1
ATOM 7421 O O . ILE B 1 334 ? -11.602 -4.098 11.078 1 95.94 334 ILE B O 1
ATOM 7425 N N . TYR B 1 335 ? -12.047 -6.172 11.883 1 96.25 335 TYR B N 1
ATOM 7426 C CA . TYR B 1 335 ? -11.672 -5.789 13.242 1 96.25 335 TYR B CA 1
ATOM 7427 C C . TYR B 1 335 ? -10.234 -5.285 13.289 1 96.25 335 TYR B C 1
ATOM 7429 O O . TYR B 1 335 ? -9.953 -4.238 13.875 1 96.25 335 TYR B O 1
ATOM 7437 N N . SER B 1 336 ? -9.367 -6.055 12.734 1 97.62 336 SER B N 1
ATOM 7438 C CA . SER B 1 336 ? -7.945 -5.727 12.797 1 97.62 336 SER B CA 1
ATOM 7439 C C . SER B 1 336 ? -7.645 -4.434 12.047 1 97.62 336 SER B C 1
ATOM 7441 O O . SER B 1 336 ? -6.754 -3.678 12.438 1 97.62 336 SER B O 1
ATOM 7443 N N . ILE B 1 337 ? -8.367 -4.148 10.992 1 95.25 337 ILE B N 1
ATOM 7444 C CA . ILE B 1 337 ? -8.203 -2.893 10.258 1 95.25 337 ILE B CA 1
ATOM 7445 C C . ILE B 1 337 ? -8.641 -1.725 11.141 1 95.25 337 ILE B C 1
ATOM 7447 O O . ILE B 1 337 ? -7.938 -0.719 11.242 1 95.25 337 ILE B O 1
ATOM 7451 N N . ILE B 1 338 ? -9.766 -1.867 11.766 1 94.06 338 ILE B N 1
ATOM 7452 C CA . ILE B 1 338 ? -10.289 -0.823 12.641 1 94.06 338 ILE B CA 1
ATOM 7453 C C . ILE B 1 338 ? -9.328 -0.598 13.805 1 94.06 338 ILE B C 1
ATOM 7455 O O . ILE B 1 338 ? -9 0.544 14.133 1 94.06 338 ILE B O 1
ATOM 7459 N N . ALA B 1 339 ? -8.875 -1.709 14.406 1 94.94 339 ALA B N 1
ATOM 7460 C CA . ALA B 1 339 ? -7.973 -1.618 15.547 1 94.94 339 ALA B CA 1
ATOM 7461 C C . ALA B 1 339 ? -6.668 -0.927 15.164 1 94.94 339 ALA B C 1
ATOM 7463 O O . ALA B 1 339 ? -6.164 -0.08 15.906 1 94.94 339 ALA B O 1
ATOM 7464 N N . ALA B 1 340 ? -6.125 -1.289 14.016 1 95.12 340 ALA B N 1
ATOM 7465 C CA . ALA B 1 340 ? -4.902 -0.641 13.539 1 95.12 340 ALA B CA 1
ATOM 7466 C C . ALA B 1 340 ? -5.117 0.857 13.352 1 95.12 340 ALA B C 1
ATOM 7468 O O . ALA B 1 340 ? -4.246 1.663 13.68 1 95.12 340 ALA B O 1
ATOM 7469 N N . GLY B 1 341 ? -6.281 1.239 12.828 1 91.19 341 GLY B N 1
ATOM 7470 C CA . GLY B 1 341 ? -6.59 2.648 12.648 1 91.19 341 GLY B CA 1
ATOM 7471 C C . GLY B 1 341 ? -6.68 3.414 13.953 1 91.19 341 GLY B C 1
ATOM 7472 O O . GLY B 1 341 ? -6.156 4.527 14.062 1 91.19 341 GLY B O 1
ATOM 7473 N N . ILE B 1 342 ? -7.332 2.848 14.914 1 90.81 342 ILE B N 1
ATOM 7474 C CA . ILE B 1 342 ? -7.492 3.492 16.219 1 90.81 342 ILE B CA 1
ATOM 7475 C C . ILE B 1 342 ? -6.133 3.629 16.891 1 90.81 342 ILE B C 1
ATOM 7477 O O . ILE B 1 342 ? -5.824 4.676 17.469 1 90.81 342 ILE B O 1
ATOM 7481 N N . ILE B 1 343 ? -5.324 2.562 16.844 1 92.94 343 ILE B N 1
ATOM 7482 C CA . ILE B 1 343 ? -4.008 2.578 17.469 1 92.94 343 ILE B CA 1
ATOM 7483 C C . ILE B 1 343 ? -3.131 3.635 16.797 1 92.94 343 ILE B C 1
ATOM 7485 O O . ILE B 1 343 ? -2.357 4.324 17.469 1 92.94 343 ILE B O 1
ATOM 7489 N N . TYR B 1 344 ? -3.217 3.787 15.578 1 90.56 344 TYR B N 1
ATOM 7490 C CA . TYR B 1 344 ? -2.459 4.809 14.859 1 90.56 344 TYR B CA 1
ATOM 7491 C C . TYR B 1 344 ? -2.842 6.203 15.336 1 90.56 344 TYR B C 1
ATOM 7493 O O . TYR B 1 344 ? -1.979 7.07 15.5 1 90.56 344 TYR B O 1
ATOM 7501 N N . ARG B 1 345 ? -4.105 6.391 15.461 1 88.06 345 ARG B N 1
ATOM 7502 C CA . ARG B 1 345 ? -4.57 7.68 15.961 1 88.06 345 ARG B CA 1
ATOM 7503 C C . ARG B 1 345 ? -4.023 7.949 17.359 1 88.06 345 ARG B C 1
ATOM 7505 O O . ARG B 1 345 ? -3.615 9.07 17.672 1 88.06 345 ARG B O 1
ATOM 7512 N N . LEU B 1 346 ? -4.062 6.965 18.234 1 88.5 346 LEU B N 1
ATOM 7513 C CA . LEU B 1 346 ? -3.527 7.105 19.578 1 88.5 346 LEU B CA 1
ATOM 7514 C C . LEU B 1 346 ? -2.031 7.391 19.547 1 88.5 346 LEU B C 1
ATOM 7516 O O . LEU B 1 346 ? -1.521 8.156 20.359 1 88.5 346 LEU B O 1
ATOM 7520 N N . TYR B 1 347 ? -1.31 6.754 18.641 1 89.5 347 TYR B N 1
ATOM 7521 C CA . TYR B 1 347 ? 0.129 6.941 18.484 1 89.5 347 TYR B CA 1
ATOM 7522 C C . TYR B 1 347 ? 0.458 8.391 18.141 1 89.5 347 TYR B C 1
ATOM 7524 O O . TYR B 1 347 ? 1.469 8.93 18.594 1 89.5 347 TYR B O 1
ATOM 7532 N N . GLN B 1 348 ? -0.407 9.109 17.375 1 84.25 348 GLN B N 1
ATOM 7533 C CA . GLN B 1 348 ? -0.173 10.484 16.938 1 84.25 348 GLN B CA 1
ATOM 7534 C C . GLN B 1 348 ? -0.287 11.453 18.109 1 84.25 348 GLN B C 1
ATOM 7536 O O . GLN B 1 348 ? 0.251 12.562 18.062 1 84.25 348 GLN B O 1
ATOM 7541 N N . TYR B 1 349 ? -0.935 10.984 19.094 1 83.56 349 TYR B N 1
ATOM 7542 C CA . TYR B 1 349 ? -1.18 11.883 20.219 1 83.56 349 TYR B CA 1
ATOM 7543 C C . TYR B 1 349 ? -0.154 11.664 21.328 1 83.56 349 TYR B C 1
ATOM 7545 O O . TYR B 1 349 ? -0.195 12.336 22.359 1 83.56 349 TYR B O 1
ATOM 7553 N N . ILE B 1 350 ? 0.734 10.836 21.078 1 85.31 350 ILE B N 1
ATOM 7554 C CA . ILE B 1 350 ? 1.771 10.617 22.078 1 85.31 350 ILE B CA 1
ATOM 7555 C C . ILE B 1 350 ? 2.693 11.836 22.141 1 85.31 350 ILE B C 1
ATOM 7557 O O . ILE B 1 350 ? 3.195 12.289 21.109 1 85.31 350 ILE B O 1
ATOM 7561 N N . GLY B 1 351 ? 2.9 12.414 23.234 1 76.69 351 GLY B N 1
ATOM 7562 C CA . GLY B 1 351 ? 3.811 13.523 23.469 1 76.69 351 GLY B CA 1
ATOM 7563 C C . GLY B 1 351 ? 3.186 14.883 23.203 1 76.69 351 GLY B C 1
ATOM 7564 O O . GLY B 1 351 ? 3.848 15.914 23.328 1 76.69 351 GLY B O 1
ATOM 7565 N N . LYS B 1 352 ? 1.977 14.922 22.688 1 74.06 352 LYS B N 1
ATOM 7566 C CA . LYS B 1 352 ? 1.304 16.188 22.438 1 74.06 352 LYS B CA 1
ATOM 7567 C C . LYS B 1 352 ? 0.577 16.688 23.688 1 74.06 352 LYS B C 1
ATOM 7569 O O . LYS B 1 352 ? 0.017 15.891 24.438 1 74.06 352 LYS B O 1
ATOM 7574 N N . ARG B 1 353 ? 0.876 17.875 23.938 1 64.44 353 ARG B N 1
ATOM 7575 C CA . ARG B 1 353 ? 0.204 18.484 25.078 1 64.44 353 ARG B CA 1
ATOM 7576 C C . ARG B 1 353 ? -1.062 19.219 24.641 1 64.44 353 ARG B C 1
ATOM 7578 O O . ARG B 1 353 ? -1.005 20.141 23.828 1 64.44 353 ARG B O 1
ATOM 7585 N N . ILE B 1 354 ? -2.146 18.547 24.828 1 62.72 354 ILE B N 1
ATOM 7586 C CA . ILE B 1 354 ? -3.426 19.125 24.422 1 62.72 354 ILE B CA 1
ATOM 7587 C C . ILE B 1 354 ? -4.094 19.797 25.609 1 62.72 354 ILE B C 1
ATOM 7589 O O . ILE B 1 354 ? -4.156 19.219 26.703 1 62.72 354 ILE B O 1
ATOM 7593 N N . LYS B 1 355 ? -4.309 21.203 25.516 1 53.97 355 LYS B N 1
ATOM 7594 C CA . LYS B 1 355 ? -5.074 21.969 26.516 1 53.97 355 LYS B CA 1
ATOM 7595 C C . LYS B 1 355 ? -6.574 21.781 26.297 1 53.97 355 LYS B C 1
ATOM 7597 O O . LYS B 1 355 ? -7.078 22.016 25.203 1 53.97 355 LYS B O 1
ATOM 7602 N N . GLN B 1 356 ? -7.207 20.984 27.094 1 52.66 356 GLN B N 1
ATOM 7603 C CA . GLN B 1 356 ? -8.656 20.891 26.984 1 52.66 356 GLN B CA 1
ATOM 7604 C C . GLN B 1 356 ? -9.336 22.016 27.766 1 52.66 356 GLN B C 1
ATOM 7606 O O . GLN B 1 356 ? -8.977 22.281 28.922 1 52.66 356 GLN B O 1
ATOM 7611 N N . ARG B 1 357 ? -9.984 23.078 27.188 1 42.38 357 ARG B N 1
ATOM 7612 C CA . ARG B 1 357 ? -10.82 24.031 27.906 1 42.38 357 ARG B CA 1
ATOM 7613 C C . ARG B 1 357 ? -12.062 23.375 28.469 1 42.38 357 ARG B C 1
ATOM 7615 O O . ARG B 1 357 ? -12.875 22.812 27.719 1 42.38 357 ARG B O 1
ATOM 7622 N N . TRP B 1 358 ? -12.031 22.969 29.719 1 41.12 358 TRP B N 1
ATOM 7623 C CA . TRP B 1 358 ? -13.281 22.5 30.312 1 41.12 358 TRP B CA 1
ATOM 7624 C C . TRP B 1 358 ? -14.234 23.672 30.547 1 41.12 358 TRP B C 1
ATOM 7626 O O . TRP B 1 358 ? -13.812 24.75 30.984 1 41.12 358 TRP B O 1
ATOM 7636 N N . PRO B 1 359 ? -15.367 23.859 30.109 1 36.91 359 PRO B N 1
ATOM 7637 C CA . PRO B 1 359 ? -16.312 24.891 30.578 1 36.91 359 PRO B CA 1
ATOM 7638 C C . PRO B 1 359 ? -16.422 24.922 32.094 1 36.91 359 PRO B C 1
ATOM 7640 O O . PRO B 1 359 ? -16.266 23.906 32.781 1 36.91 359 PRO B O 1
ATOM 7643 N N . SER B 1 360 ? -16.172 26.031 32.875 1 31.09 360 SER B N 1
ATOM 7644 C CA . SER B 1 360 ? -16.375 26.25 34.281 1 31.09 360 SER B CA 1
ATOM 7645 C C . SER B 1 360 ? -17.672 25.609 34.781 1 31.09 360 SER B C 1
ATOM 7647 O O . SER B 1 360 ? -18.719 25.75 34.125 1 31.09 360 SER B O 1
ATOM 7649 N N . HIS B 1 361 ? -17.688 24.688 35.594 1 34.31 361 HIS B N 1
ATOM 7650 C CA . HIS B 1 361 ? -18.828 24.094 36.281 1 34.31 361 HIS B CA 1
ATOM 7651 C C . HIS B 1 361 ? -19.688 25.156 36.938 1 34.31 361 HIS B C 1
ATOM 7653 O O . HIS B 1 361 ? -20.703 24.828 37.594 1 34.31 361 HIS B O 1
ATOM 7659 N N . THR B 1 362 ? -19.141 26.312 37.562 1 32.47 362 THR B N 1
ATOM 7660 C CA . THR B 1 362 ? -19.984 26.938 38.562 1 32.47 362 THR B CA 1
ATOM 7661 C C . THR B 1 362 ? -21.406 27.109 38.031 1 32.47 362 THR B C 1
ATOM 7663 O O . THR B 1 362 ? -22.375 26.938 38.781 1 32.47 362 THR B O 1
ATOM 7666 N N . SER B 1 363 ? -21.625 28.125 37.062 1 31.64 363 SER B N 1
ATOM 7667 C CA . SER B 1 363 ? -23.016 28.5 36.938 1 31.64 363 SER B CA 1
ATOM 7668 C C . SER B 1 363 ? -23.844 27.344 36.375 1 31.64 363 SER B C 1
ATOM 7670 O O . SER B 1 363 ? -24.828 27.578 35.625 1 31.64 363 SER B O 1
ATOM 7672 N N . LEU B 1 364 ? -23.25 26.203 36.219 1 32.97 364 LEU B N 1
ATOM 7673 C CA . LEU B 1 364 ? -24.141 25.141 35.781 1 32.97 364 LEU B CA 1
ATOM 7674 C C . LEU B 1 364 ? -25.219 24.875 36.844 1 32.97 364 LEU B C 1
ATOM 7676 O O . LEU B 1 364 ? -26 23.938 36.719 1 32.97 364 LEU B O 1
ATOM 7680 N N . THR B 1 365 ? -25 25.391 38.031 1 31.22 365 THR B N 1
ATOM 7681 C CA . THR B 1 365 ? -26.141 25.047 38.875 1 31.22 365 THR B CA 1
ATOM 7682 C C . THR B 1 365 ? -27.453 25.375 38.156 1 31.22 365 THR B C 1
ATOM 7684 O O . THR B 1 365 ? -28.406 24.609 38.25 1 31.22 365 THR B O 1
ATOM 7687 N N . SER B 1 366 ? -27.828 26.75 38.375 1 30.25 366 SER B N 1
ATOM 7688 C CA . SER B 1 366 ? -29.25 27.016 38.188 1 30.25 366 SER B CA 1
ATOM 7689 C C . SER B 1 366 ? -29.688 26.734 36.75 1 30.25 366 SER B C 1
ATOM 7691 O O . SER B 1 366 ? -30.734 26.109 36.531 1 30.25 366 SER B O 1
ATOM 7693 N N . SER B 1 367 ? -29.516 27.844 35.812 1 28.14 367 SER B N 1
ATOM 7694 C CA . SER B 1 367 ? -30.203 27.672 34.562 1 28.14 367 SER B CA 1
ATOM 7695 C C . SER B 1 367 ? -29.484 26.672 33.656 1 28.14 367 SER B C 1
ATOM 7697 O O . SER B 1 367 ? -28.375 26.953 33.156 1 28.14 367 SER B O 1
ATOM 7699 N N . VAL B 1 368 ? -29.125 25.438 34.062 1 34.69 368 VAL B N 1
ATOM 7700 C CA . VAL B 1 368 ? -28.969 24.406 33.031 1 34.69 368 VAL B CA 1
ATOM 7701 C C . VAL B 1 368 ? -29.484 24.906 31.688 1 34.69 368 VAL B C 1
ATOM 7703 O O . VAL B 1 368 ? -30.656 25.25 31.547 1 34.69 368 VAL B O 1
ATOM 7706 N N . PRO B 1 369 ? -28.719 25.875 31.016 1 33.12 369 PRO B N 1
ATOM 7707 C CA . PRO B 1 369 ? -29.609 26.172 29.891 1 33.12 369 PRO B CA 1
ATOM 7708 C C . PRO B 1 369 ? -30.469 24.969 29.469 1 33.12 369 PRO B C 1
ATOM 7710 O O . PRO B 1 369 ? -29.969 23.844 29.438 1 33.12 369 PRO B O 1
ATOM 7713 N N . ALA B 1 370 ? -31.562 24.844 29.875 1 33.47 370 ALA B N 1
ATOM 7714 C CA . ALA B 1 370 ? -32.688 23.984 29.469 1 33.47 370 ALA B CA 1
ATOM 7715 C C . ALA B 1 370 ? -32.438 23.391 28.078 1 33.47 370 ALA B C 1
ATOM 7717 O O . ALA B 1 370 ? -33.219 22.562 27.609 1 33.47 370 ALA B O 1
ATOM 7718 N N . GLY B 1 371 ? -31.594 24.047 27.281 1 31 371 GLY B N 1
ATOM 7719 C CA . GLY B 1 371 ? -31.438 23.5 25.953 1 31 371 GLY B CA 1
ATOM 7720 C C . GLY B 1 371 ? -30.547 22.281 25.922 1 31 371 GLY B C 1
ATOM 7721 O O . GLY B 1 371 ? -29.359 22.359 25.578 1 31 371 GLY B O 1
ATOM 7722 N N . ALA B 1 372 ? -30.016 21.734 26.984 1 36.47 372 ALA B N 1
ATOM 7723 C CA . ALA B 1 372 ? -29.75 20.328 26.734 1 36.47 372 ALA B CA 1
ATOM 7724 C C . ALA B 1 372 ? -30.406 19.875 25.422 1 36.47 372 ALA B C 1
ATOM 7726 O O . ALA B 1 372 ? -31.609 19.688 25.359 1 36.47 372 ALA B O 1
ATOM 7727 N N . THR B 1 373 ? -30.062 20.516 24.406 1 35.25 373 THR B N 1
ATOM 7728 C CA . THR B 1 373 ? -30.594 20.297 23.062 1 35.25 373 THR B CA 1
ATOM 7729 C C . THR B 1 373 ? -30.922 18.812 22.859 1 35.25 373 THR B C 1
ATOM 7731 O O . THR B 1 373 ? -30.031 17.969 22.922 1 35.25 373 THR B O 1
ATOM 7734 N N . SER B 1 374 ? -31.859 18.203 23.516 1 37.38 374 SER B N 1
ATOM 7735 C CA . SER B 1 374 ? -32.531 17.016 23 1 37.38 374 SER B CA 1
ATOM 7736 C C . SER B 1 374 ? -32.094 16.688 21.578 1 37.38 374 SER B C 1
ATOM 7738 O O . SER B 1 374 ? -32.062 17.578 20.719 1 37.38 374 SER B O 1
ATOM 7740 N N . ILE B 1 375 ? -30.953 15.898 21.469 1 48.31 375 ILE B N 1
ATOM 7741 C CA . ILE B 1 375 ? -30.797 15.352 20.125 1 48.31 375 ILE B CA 1
ATOM 7742 C C . ILE B 1 375 ? -32.125 15.406 19.375 1 48.31 375 ILE B C 1
ATOM 7744 O O . ILE B 1 375 ? -33.062 14.68 19.719 1 48.31 375 ILE B O 1
ATOM 7748 N N . ASP B 1 376 ? -32.625 16.562 19.25 1 53.66 376 ASP B N 1
ATOM 7749 C CA . ASP B 1 376 ? -33.812 16.797 18.422 1 53.66 376 ASP B CA 1
ATOM 7750 C C . ASP B 1 376 ? -33.812 15.852 17.219 1 53.66 376 ASP B C 1
ATOM 7752 O O . ASP B 1 376 ? -33.094 16.078 16.234 1 53.66 376 ASP B O 1
ATOM 7756 N N . CYS B 1 377 ? -34.031 14.633 17.578 1 63.62 377 CYS B N 1
ATOM 7757 C CA . CYS B 1 377 ? -34.188 13.609 16.547 1 63.62 377 CYS B CA 1
ATOM 7758 C C . CYS B 1 377 ? -35.438 13.875 15.695 1 63.62 377 CYS B C 1
ATOM 7760 O O . CYS B 1 377 ? -35.812 13.039 14.875 1 63.62 377 CYS B O 1
ATOM 7762 N N . GLU B 1 378 ? -36.062 15.055 16 1 70.75 378 GLU B N 1
ATOM 7763 C CA . GLU B 1 378 ? -37.281 15.312 15.258 1 70.75 378 GLU B CA 1
ATOM 7764 C C . GLU B 1 378 ? -37 15.477 13.766 1 70.75 378 GLU B C 1
ATOM 7766 O O . GLU B 1 378 ? -37.75 14.977 12.93 1 70.75 378 GLU B O 1
ATOM 7771 N N . LYS B 1 379 ? -35.938 16.078 13.469 1 76.5 379 LYS B N 1
ATOM 7772 C CA . LYS B 1 379 ? -35.625 16.344 12.07 1 76.5 379 LYS B CA 1
ATOM 7773 C C . LYS B 1 379 ? -35.031 15.109 11.391 1 76.5 379 LYS B C 1
ATOM 7775 O O . LYS B 1 379 ? -34.844 15.086 10.172 1 76.5 379 LYS B O 1
ATOM 7780 N N . ALA B 1 380 ? -34.812 14.109 12.211 1 86.31 380 ALA B N 1
ATOM 7781 C CA . ALA B 1 380 ? -34.188 12.898 11.672 1 86.31 380 ALA B CA 1
ATOM 7782 C C . ALA B 1 380 ? -35.219 11.766 11.578 1 86.31 380 ALA B C 1
ATOM 7784 O O . ALA B 1 380 ? -34.969 10.727 10.977 1 86.31 380 ALA B O 1
ATOM 7785 N N . ASN B 1 381 ? -36.438 11.914 12.047 1 81.31 381 ASN B N 1
ATOM 7786 C CA . ASN B 1 381 ? -37.438 10.852 12.211 1 81.31 381 ASN B CA 1
ATOM 7787 C C . ASN B 1 381 ? -37.875 10.305 10.859 1 81.31 381 ASN B C 1
ATOM 7789 O O . ASN B 1 381 ? -38 9.094 10.68 1 81.31 381 ASN B O 1
ATOM 7793 N N . LYS B 1 382 ? -38.125 11.195 9.898 1 86.38 382 LYS B N 1
ATOM 7794 C CA . LYS B 1 382 ? -38.562 10.742 8.586 1 86.38 382 LYS B CA 1
ATOM 7795 C C . LYS B 1 382 ? -37.5 9.859 7.918 1 86.38 382 LYS B C 1
ATOM 7797 O O . LYS B 1 382 ? -37.844 8.844 7.305 1 86.38 382 LYS B O 1
ATOM 7802 N N . GLY B 1 383 ? -36.312 10.258 8.07 1 91.56 383 GLY B N 1
ATOM 7803 C CA . GLY B 1 383 ? -35.25 9.453 7.512 1 91.56 383 GLY B CA 1
ATOM 7804 C C . GLY B 1 383 ? -35.062 8.125 8.227 1 91.56 383 GLY B C 1
ATOM 7805 O O . GLY B 1 383 ? -34.781 7.105 7.59 1 91.56 383 GLY B O 1
ATOM 7806 N N . LEU B 1 384 ? -35.25 8.164 9.461 1 88.75 384 LEU B N 1
ATOM 7807 C CA . LEU B 1 384 ? -35.094 6.957 10.258 1 88.75 384 LEU B CA 1
ATOM 7808 C C . LEU B 1 384 ? -36.156 5.926 9.898 1 88.75 384 LEU B C 1
ATOM 7810 O O . LEU B 1 384 ? -35.844 4.754 9.672 1 88.75 384 LEU B O 1
ATOM 7814 N N . PHE B 1 385 ? -37.406 6.348 9.812 1 87.56 385 PHE B N 1
ATOM 7815 C CA . PHE B 1 385 ? -38.5 5.418 9.555 1 87.56 385 PHE B CA 1
ATOM 7816 C C . PHE B 1 385 ? -38.438 4.887 8.125 1 87.56 385 PHE B C 1
ATOM 7818 O O . PHE B 1 385 ? -38.656 3.699 7.891 1 87.56 385 PHE B O 1
ATOM 7825 N N . LEU B 1 386 ? -38.094 5.719 7.195 1 92.62 386 LEU B N 1
ATOM 7826 C CA . LEU B 1 386 ? -37.938 5.262 5.82 1 92.62 386 LEU B CA 1
ATOM 7827 C C . LEU B 1 386 ? -36.781 4.289 5.695 1 92.62 386 LEU B C 1
ATOM 7829 O O . LEU B 1 386 ? -36.875 3.283 4.988 1 92.62 386 LEU B O 1
ATOM 7833 N N . GLY B 1 387 ? -35.719 4.625 6.352 1 94.94 387 GLY B N 1
ATOM 7834 C CA . GLY B 1 387 ? -34.594 3.723 6.371 1 94.94 387 GLY B CA 1
ATOM 7835 C C . GLY B 1 387 ? -34.906 2.377 6.996 1 94.94 387 GLY B C 1
ATOM 7836 O O . GLY B 1 387 ? -34.5 1.334 6.465 1 94.94 387 GLY B O 1
ATOM 7837 N N . MET B 1 388 ? -35.656 2.396 8.016 1 92.44 388 MET B N 1
ATOM 7838 C CA . MET B 1 388 ? -36.031 1.156 8.688 1 92.44 388 MET B CA 1
ATOM 7839 C C . MET B 1 388 ? -36.906 0.304 7.797 1 92.44 388 MET B C 1
ATOM 7841 O O . MET B 1 388 ? -36.812 -0.922 7.781 1 92.44 388 MET B O 1
ATOM 7845 N N . LEU B 1 389 ? -37.719 0.929 7.145 1 92.69 389 LEU B N 1
ATOM 7846 C CA . LEU B 1 389 ? -38.562 0.202 6.199 1 92.69 389 LEU B CA 1
ATOM 7847 C C . LEU B 1 389 ? -37.719 -0.513 5.152 1 92.69 389 LEU B C 1
ATOM 7849 O O . LEU B 1 389 ? -37.938 -1.699 4.887 1 92.69 389 LEU B O 1
ATOM 7853 N N . ILE B 1 390 ? -36.781 0.191 4.633 1 95.12 390 ILE B N 1
ATOM 7854 C CA . ILE B 1 390 ? -35.906 -0.385 3.625 1 95.12 390 ILE B CA 1
ATOM 7855 C C . ILE B 1 390 ? -35.094 -1.519 4.246 1 95.12 390 ILE B C 1
ATOM 7857 O O . ILE B 1 390 ? -34.875 -2.551 3.607 1 95.12 390 ILE B O 1
ATOM 7861 N N . ALA B 1 391 ? -34.719 -1.355 5.449 1 95.31 391 ALA B N 1
ATOM 7862 C CA . ALA B 1 391 ? -33.938 -2.375 6.145 1 95.31 391 ALA B CA 1
ATOM 7863 C C . ALA B 1 391 ? -34.75 -3.648 6.348 1 95.31 391 ALA B C 1
ATOM 7865 O O . ALA B 1 391 ? -34.25 -4.754 6.145 1 95.31 391 ALA B O 1
ATOM 7866 N N . VAL B 1 392 ? -36 -3.473 6.684 1 92.88 392 VAL B N 1
ATOM 7867 C CA . VAL B 1 392 ? -36.875 -4.625 6.914 1 92.88 392 VAL B CA 1
ATOM 7868 C C . VAL B 1 392 ? -37.125 -5.355 5.598 1 92.88 392 VAL B C 1
ATOM 7870 O O . VAL B 1 392 ? -37.031 -6.586 5.539 1 92.88 392 VAL B O 1
ATOM 7873 N N . VAL B 1 393 ? -37.312 -4.641 4.578 1 93.88 393 VAL B N 1
ATOM 7874 C CA . VAL B 1 393 ? -37.531 -5.242 3.266 1 93.88 393 VAL B CA 1
ATOM 7875 C C . VAL B 1 393 ? -36.281 -5.988 2.832 1 93.88 393 VAL B C 1
ATOM 7877 O O . VAL B 1 393 ? -36.344 -7.066 2.24 1 93.88 393 VAL B O 1
ATOM 7880 N N . THR B 1 394 ? -35.125 -5.422 3.082 1 95.75 394 THR B N 1
ATOM 7881 C CA . THR B 1 394 ? -33.844 -6.059 2.75 1 95.75 394 THR B CA 1
ATOM 7882 C C . THR B 1 394 ? -33.688 -7.359 3.529 1 95.75 394 THR B C 1
ATOM 7884 O O . THR B 1 394 ? -33.25 -8.375 2.969 1 95.75 394 THR B O 1
ATOM 7887 N N . LEU B 1 395 ? -34.062 -7.367 4.789 1 93.31 395 LEU B N 1
ATOM 7888 C CA . LEU B 1 395 ? -33.969 -8.57 5.609 1 93.31 395 LEU B CA 1
ATOM 7889 C C . LEU B 1 395 ? -34.906 -9.664 5.098 1 93.31 395 LEU B C 1
ATOM 7891 O O . LEU B 1 395 ? -34.531 -10.844 5.09 1 93.31 395 LEU B O 1
ATOM 7895 N N . ILE B 1 396 ? -36 -9.25 4.625 1 92.94 396 ILE B N 1
ATOM 7896 C CA . ILE B 1 396 ? -36.969 -10.203 4.047 1 92.94 396 ILE B CA 1
ATOM 7897 C C . ILE B 1 396 ? -36.375 -10.789 2.758 1 92.94 396 ILE B C 1
ATOM 7899 O O . ILE B 1 396 ? -36.469 -11.992 2.508 1 92.94 396 ILE B O 1
ATOM 7903 N N . ALA B 1 397 ? -35.781 -9.969 2.004 1 94 397 ALA B N 1
ATOM 7904 C CA . ALA B 1 397 ? -35.156 -10.438 0.767 1 94 397 ALA B CA 1
ATOM 7905 C C . ALA B 1 397 ? -34.031 -11.422 1.055 1 94 397 ALA B C 1
ATOM 7907 O O . ALA B 1 397 ? -33.906 -12.43 0.362 1 94 397 ALA B O 1
ATOM 7908 N N . ILE B 1 398 ? -33.219 -11.18 2.08 1 91.81 398 ILE B N 1
ATOM 7909 C CA . ILE B 1 398 ? -32.125 -12.078 2.461 1 91.81 398 ILE B CA 1
ATOM 7910 C C . ILE B 1 398 ? -32.688 -13.414 2.932 1 91.81 398 ILE B C 1
ATOM 7912 O O . ILE B 1 398 ? -32.188 -14.477 2.551 1 91.81 398 ILE B O 1
ATOM 7916 N N . ALA B 1 399 ? -33.75 -13.359 3.65 1 91.5 399 ALA B N 1
ATOM 7917 C CA . ALA B 1 399 ? -34.406 -14.578 4.113 1 91.5 399 ALA B CA 1
ATOM 7918 C C . ALA B 1 399 ? -34.969 -15.391 2.939 1 91.5 399 ALA B C 1
ATOM 7920 O O . ALA B 1 399 ? -34.812 -16.609 2.908 1 91.5 399 ALA B O 1
ATOM 7921 N N . THR B 1 400 ? -35.5 -14.695 2.039 1 91.81 400 THR B N 1
ATOM 7922 C CA . THR B 1 400 ? -36.062 -15.359 0.86 1 91.81 400 THR B CA 1
ATOM 7923 C C . THR B 1 400 ? -34.938 -16 0.04 1 91.81 400 THR B C 1
ATOM 7925 O O . THR B 1 400 ? -35.125 -17.062 -0.556 1 91.81 400 THR B O 1
ATOM 7928 N N . PHE B 1 401 ? -33.812 -15.43 -0.07 1 89.25 401 PHE B N 1
ATOM 7929 C CA . PHE B 1 401 ? -32.656 -16 -0.731 1 89.25 401 PHE B CA 1
ATOM 7930 C C . PHE B 1 401 ? -32.281 -17.359 -0.123 1 89.25 401 PHE B C 1
ATOM 7932 O O . PHE B 1 401 ? -32.094 -18.328 -0.846 1 89.25 401 PHE B O 1
ATOM 7939 N N . PHE B 1 402 ? -32.312 -17.406 1.247 1 86.31 402 PHE B N 1
ATOM 7940 C CA . PHE B 1 402 ? -31.906 -18.641 1.923 1 86.31 402 PHE B CA 1
ATOM 7941 C C . PHE B 1 402 ? -32.969 -19.719 1.771 1 86.31 402 PHE B C 1
ATOM 7943 O O . PHE B 1 402 ? -32.656 -20.906 1.69 1 86.31 402 PHE B O 1
ATOM 7950 N N . VAL B 1 403 ? -34.25 -19.266 1.655 1 90.69 403 VAL B N 1
ATOM 7951 C CA . VAL B 1 403 ? -35.312 -20.234 1.441 1 90.69 403 VAL B CA 1
ATOM 7952 C C . VAL B 1 403 ? -35.188 -20.859 0.053 1 90.69 403 VAL B C 1
ATOM 7954 O O . VAL B 1 403 ? -35.25 -22.078 -0.096 1 90.69 403 VAL B O 1
ATOM 7957 N N . PHE B 1 404 ? -34.844 -20.062 -0.876 1 90.5 404 PHE B N 1
ATOM 7958 C CA . PHE B 1 404 ? -34.719 -20.547 -2.246 1 90.5 404 PHE B CA 1
ATOM 7959 C C . PHE B 1 404 ? -33.438 -21.344 -2.438 1 90.5 404 PHE B C 1
ATOM 7961 O O . PHE B 1 404 ? -33.406 -22.312 -3.197 1 90.5 404 PHE B O 1
ATOM 7968 N N . GLU B 1 405 ? -32.406 -21.031 -1.798 1 86.31 405 GLU B N 1
ATOM 7969 C CA . GLU B 1 405 ? -31.109 -21.703 -1.954 1 86.31 405 GLU B CA 1
ATOM 7970 C C . GLU B 1 405 ? -31.062 -23.016 -1.19 1 86.31 405 GLU B C 1
ATOM 7972 O O . GLU B 1 405 ? -30.625 -24.031 -1.725 1 86.31 405 GLU B O 1
ATOM 7977 N N . SER B 1 406 ? -31.5 -23 0.059 1 84.56 406 SER B N 1
ATOM 7978 C CA . SER B 1 406 ? -31.312 -24.156 0.931 1 84.56 406 SER B CA 1
ATOM 7979 C C . SER B 1 406 ? -32.531 -25.078 0.899 1 84.56 406 SER B C 1
ATOM 7981 O O . SER B 1 406 ? -32.375 -26.297 0.882 1 84.56 406 SER B O 1
ATOM 7983 N N . ARG B 1 407 ? -33.719 -24.562 0.822 1 87 407 ARG B N 1
ATOM 7984 C CA . ARG B 1 407 ? -34.906 -25.391 0.925 1 87 407 ARG B CA 1
ATOM 7985 C C . ARG B 1 407 ? -35.406 -25.812 -0.454 1 87 407 ARG B C 1
ATOM 7987 O O . ARG B 1 407 ? -35.656 -26.984 -0.702 1 87 407 ARG B O 1
ATOM 7994 N N . ILE B 1 408 ? -35.438 -24.906 -1.365 1 90.56 408 ILE B N 1
ATOM 7995 C CA . ILE B 1 408 ? -36 -25.172 -2.686 1 90.56 408 ILE B CA 1
ATOM 7996 C C . ILE B 1 408 ? -34.875 -25.578 -3.65 1 90.56 408 ILE B C 1
ATOM 7998 O O . ILE B 1 408 ? -35.156 -26.203 -4.676 1 90.56 408 ILE B O 1
ATOM 8002 N N . LYS B 1 409 ? -33.625 -25.281 -3.291 1 89.25 409 LYS B N 1
ATOM 8003 C CA . LYS B 1 409 ? -32.438 -25.609 -4.082 1 89.25 409 LYS B CA 1
ATOM 8004 C C . LYS B 1 409 ? -32.5 -24.969 -5.465 1 89.25 409 LYS B C 1
ATOM 8006 O O . LYS B 1 409 ? -32.25 -25.625 -6.473 1 89.25 409 LYS B O 1
ATOM 8011 N N . ASP B 1 410 ? -33.188 -23.812 -5.59 1 91.06 410 ASP B N 1
ATOM 8012 C CA . ASP B 1 410 ? -33.188 -22.969 -6.785 1 91.06 410 ASP B CA 1
ATOM 8013 C C . ASP B 1 410 ? -32.188 -21.812 -6.641 1 91.06 410 ASP B C 1
ATOM 8015 O O . ASP B 1 410 ? -32.594 -20.703 -6.277 1 91.06 410 ASP B O 1
ATOM 8019 N N . THR B 1 411 ? -31.062 -22.188 -7.066 1 86.75 411 THR B N 1
ATOM 8020 C CA . THR B 1 411 ? -29.969 -21.234 -6.879 1 86.75 411 THR B CA 1
ATOM 8021 C C . THR B 1 411 ? -30.109 -20.047 -7.824 1 86.75 411 THR B C 1
ATOM 8023 O O . THR B 1 411 ? -29.75 -18.922 -7.469 1 86.75 411 THR B O 1
ATOM 8026 N N . SER B 1 412 ? -30.594 -20.25 -8.992 1 87.12 412 SER B N 1
ATOM 8027 C CA . SER B 1 412 ? -30.734 -19.156 -9.969 1 87.12 412 SER B CA 1
ATOM 8028 C C . SER B 1 412 ? -31.688 -18.094 -9.461 1 87.12 412 SER B C 1
ATOM 8030 O O . SER B 1 412 ? -31.359 -16.891 -9.5 1 87.12 412 SER B O 1
ATOM 8032 N N . THR B 1 413 ? -32.812 -18.562 -8.945 1 89.94 413 THR B N 1
ATOM 8033 C CA . THR B 1 413 ? -33.812 -17.609 -8.422 1 89.94 413 THR B CA 1
ATOM 8034 C C . THR B 1 413 ? -33.281 -16.922 -7.164 1 89.94 413 THR B C 1
ATOM 8036 O O . THR B 1 413 ? -33.531 -15.734 -6.945 1 89.94 413 THR B O 1
ATOM 8039 N N . ALA B 1 414 ? -32.625 -17.641 -6.355 1 90.75 414 ALA B N 1
ATOM 8040 C CA . ALA B 1 414 ? -32.031 -17.078 -5.145 1 90.75 414 ALA B CA 1
ATOM 8041 C C . ALA B 1 414 ? -31.078 -15.922 -5.484 1 90.75 414 ALA B C 1
ATOM 8043 O O . ALA B 1 414 ? -31.172 -14.836 -4.902 1 90.75 414 ALA B O 1
ATOM 8044 N N . ILE B 1 415 ? -30.297 -16.156 -6.496 1 89.12 415 ILE B N 1
ATOM 8045 C CA . ILE B 1 415 ? -29.312 -15.156 -6.879 1 89.12 415 ILE B CA 1
ATOM 8046 C C . ILE B 1 415 ? -30 -13.961 -7.527 1 89.12 415 ILE B C 1
ATOM 8048 O O . ILE B 1 415 ? -29.594 -12.82 -7.328 1 89.12 415 ILE B O 1
ATOM 8052 N N . LYS B 1 416 ? -31 -14.219 -8.234 1 91.44 416 LYS B N 1
ATOM 8053 C CA . LYS B 1 416 ? -31.75 -13.133 -8.852 1 91.44 416 LYS B CA 1
ATOM 8054 C C . LYS B 1 416 ? -32.406 -12.234 -7.801 1 91.44 416 LYS B C 1
ATOM 8056 O O . LYS B 1 416 ? -32.438 -11.016 -7.965 1 91.44 416 LYS B O 1
ATOM 8061 N N . ILE B 1 417 ? -32.844 -12.82 -6.777 1 92.12 417 ILE B N 1
ATOM 8062 C CA . ILE B 1 417 ? -33.469 -12.062 -5.691 1 92.12 417 ILE B CA 1
ATOM 8063 C C . ILE B 1 417 ? -32.406 -11.148 -5.043 1 92.12 417 ILE B C 1
ATOM 8065 O O . ILE B 1 417 ? -32.688 -9.977 -4.793 1 92.12 417 ILE B O 1
ATOM 8069 N N . LEU B 1 418 ? -31.297 -11.648 -4.809 1 91.75 418 LEU B N 1
ATOM 8070 C CA . LEU B 1 418 ? -30.25 -10.867 -4.168 1 91.75 418 LEU B CA 1
ATOM 8071 C C . LEU B 1 418 ? -29.781 -9.734 -5.07 1 91.75 418 LEU B C 1
ATOM 8073 O O . LEU B 1 418 ? -29.609 -8.602 -4.617 1 91.75 418 LEU B O 1
ATOM 8077 N N . PHE B 1 419 ? -29.625 -10.047 -6.34 1 93.06 419 PHE B N 1
ATOM 8078 C CA . PHE B 1 419 ? -29.188 -9.016 -7.281 1 93.06 419 PHE B CA 1
ATOM 8079 C C . PHE B 1 419 ? -30.25 -7.93 -7.422 1 93.06 419 PHE B C 1
ATOM 8081 O O . PHE B 1 419 ? -29.922 -6.742 -7.469 1 93.06 419 PHE B O 1
ATOM 8088 N N . THR B 1 420 ? -31.438 -8.336 -7.473 1 93.94 420 THR B N 1
ATOM 8089 C CA . THR B 1 420 ? -32.5 -7.359 -7.59 1 93.94 420 THR B CA 1
ATOM 8090 C C . THR B 1 420 ? -32.562 -6.473 -6.348 1 93.94 420 THR B C 1
ATOM 8092 O O . THR B 1 420 ? -32.781 -5.262 -6.453 1 93.94 420 THR B O 1
ATOM 8095 N N . THR B 1 421 ? -32.438 -7.094 -5.207 1 94.75 421 THR B N 1
ATOM 8096 C CA . THR B 1 421 ? -32.438 -6.332 -3.963 1 94.75 421 THR B CA 1
ATOM 8097 C C . THR B 1 421 ? -31.281 -5.324 -3.963 1 94.75 421 THR B C 1
ATOM 8099 O O . THR B 1 421 ? -31.469 -4.168 -3.574 1 94.75 421 THR B O 1
ATOM 8102 N N . GLU B 1 422 ? -30.141 -5.738 -4.398 1 95.38 422 GLU B N 1
ATOM 8103 C CA . GLU B 1 422 ? -28.984 -4.848 -4.457 1 95.38 422 GLU B CA 1
ATOM 8104 C C . GLU B 1 422 ? -29.234 -3.689 -5.422 1 95.38 422 GLU B C 1
ATOM 8106 O O . GLU B 1 422 ? -28.891 -2.543 -5.125 1 95.38 422 GLU B O 1
ATOM 8111 N N . ILE B 1 423 ? -29.812 -3.98 -6.531 1 96.31 423 ILE B N 1
ATOM 8112 C CA . ILE B 1 423 ? -30.094 -2.963 -7.535 1 96.31 423 ILE B CA 1
ATOM 8113 C C . ILE B 1 423 ? -31.047 -1.921 -6.953 1 96.31 423 ILE B C 1
ATOM 8115 O O . ILE B 1 423 ? -30.812 -0.717 -7.062 1 96.31 423 ILE B O 1
ATOM 8119 N N . VAL B 1 424 ? -32.094 -2.408 -6.336 1 95.94 424 VAL B N 1
ATOM 8120 C CA . VAL B 1 424 ? -33.062 -1.515 -5.75 1 95.94 424 VAL B CA 1
ATOM 8121 C C . VAL B 1 424 ? -32.438 -0.64 -4.684 1 95.94 424 VAL B C 1
ATOM 8123 O O . VAL B 1 424 ? -32.625 0.576 -4.656 1 95.94 424 VAL B O 1
ATOM 8126 N N . LEU B 1 425 ? -31.609 -1.223 -3.855 1 96.69 425 LEU B N 1
ATOM 8127 C CA . LEU B 1 425 ? -30.938 -0.487 -2.793 1 96.69 425 LEU B CA 1
ATOM 8128 C C . LEU B 1 425 ? -29.969 0.545 -3.373 1 96.69 425 LEU B C 1
ATOM 8130 O O . LEU B 1 425 ? -29.891 1.67 -2.875 1 96.69 425 LEU B O 1
ATOM 8134 N N . MET B 1 426 ? -29.297 0.184 -4.418 1 96.31 426 MET B N 1
ATOM 8135 C CA . MET B 1 426 ? -28.328 1.1 -5.027 1 96.31 426 MET B CA 1
ATOM 8136 C C . MET B 1 426 ? -29.047 2.281 -5.676 1 96.31 426 MET B C 1
ATOM 8138 O O . MET B 1 426 ? -28.562 3.416 -5.598 1 96.31 426 MET B O 1
ATOM 8142 N N . VAL B 1 427 ? -30.094 2.027 -6.258 1 95.81 427 VAL B N 1
ATOM 8143 C CA . VAL B 1 427 ? -30.859 3.096 -6.898 1 95.81 427 VAL B CA 1
ATOM 8144 C C . VAL B 1 427 ? -31.406 4.043 -5.84 1 95.81 427 VAL B C 1
ATOM 8146 O O . VAL B 1 427 ? -31.25 5.262 -5.938 1 95.81 427 VAL B O 1
ATOM 8149 N N . ILE B 1 428 ? -31.984 3.463 -4.809 1 96.25 428 ILE B N 1
ATOM 8150 C CA . ILE B 1 428 ? -32.594 4.25 -3.74 1 96.25 428 ILE B CA 1
ATOM 8151 C C . ILE B 1 428 ? -31.516 5.074 -3.039 1 96.25 428 ILE B C 1
ATOM 8153 O O . ILE B 1 428 ? -31.719 6.262 -2.77 1 96.25 428 ILE B O 1
ATOM 8157 N N . THR B 1 429 ? -30.406 4.461 -2.762 1 96.75 429 THR B N 1
ATOM 8158 C CA . THR B 1 429 ? -29.344 5.172 -2.068 1 96.75 429 THR B CA 1
ATOM 8159 C C . THR B 1 429 ? -28.734 6.242 -2.969 1 96.75 429 THR B C 1
ATOM 8161 O O . THR B 1 429 ? -28.344 7.316 -2.496 1 96.75 429 THR B O 1
ATOM 8164 N N . SER B 1 430 ? -28.625 6 -4.289 1 96.19 430 SER B N 1
ATOM 8165 C CA . SER B 1 430 ? -28.109 7 -5.211 1 96.19 430 SER B CA 1
ATOM 8166 C C . SER B 1 430 ? -29 8.234 -5.25 1 96.19 430 SER B C 1
ATOM 8168 O O . SER B 1 430 ? -28.5 9.367 -5.246 1 96.19 430 SER B O 1
ATOM 8170 N N . ILE B 1 431 ? -30.266 8.047 -5.254 1 95.25 431 ILE B N 1
ATOM 8171 C CA . ILE B 1 431 ? -31.203 9.156 -5.211 1 95.25 431 ILE B CA 1
ATOM 8172 C C . ILE B 1 431 ? -31.047 9.914 -3.898 1 95.25 431 ILE B C 1
ATOM 8174 O O . ILE B 1 431 ? -31.031 11.148 -3.891 1 95.25 431 ILE B O 1
ATOM 8178 N N . GLY B 1 432 ? -30.938 9.164 -2.836 1 96.06 432 GLY B N 1
ATOM 8179 C CA . GLY B 1 432 ? -30.719 9.789 -1.54 1 96.06 432 GLY B CA 1
ATOM 8180 C C . GLY B 1 432 ? -29.438 10.609 -1.481 1 96.06 432 GLY B C 1
ATOM 8181 O O . GLY B 1 432 ? -29.422 11.688 -0.885 1 96.06 432 GLY B O 1
ATOM 8182 N N . ILE B 1 433 ? -28.375 10.117 -2.066 1 96.25 433 ILE B N 1
ATOM 8183 C CA . ILE B 1 433 ? -27.094 10.805 -2.066 1 96.25 433 ILE B CA 1
ATOM 8184 C C . ILE B 1 433 ? -27.203 12.125 -2.818 1 96.25 433 ILE B C 1
ATOM 8186 O O . ILE B 1 433 ? -26.719 13.156 -2.352 1 96.25 433 ILE B O 1
ATOM 8190 N N . ILE B 1 434 ? -27.828 12.109 -3.959 1 93.38 434 ILE B N 1
ATOM 8191 C CA . ILE B 1 434 ? -27.984 13.312 -4.762 1 93.38 434 ILE B CA 1
ATOM 8192 C C . ILE B 1 434 ? -28.812 14.344 -3.996 1 93.38 434 ILE B C 1
ATOM 8194 O O . ILE B 1 434 ? -28.438 15.516 -3.914 1 93.38 434 ILE B O 1
ATOM 8198 N N . TRP B 1 435 ? -29.875 13.914 -3.398 1 92.94 435 TRP B N 1
ATOM 8199 C CA . TRP B 1 435 ? -30.734 14.789 -2.604 1 92.94 435 TRP B CA 1
ATOM 8200 C C . TRP B 1 435 ? -29.984 15.312 -1.377 1 92.94 435 TRP B C 1
ATOM 8202 O O . TRP B 1 435 ? -30.109 16.484 -1.026 1 92.94 435 TRP B O 1
ATOM 8212 N N . GLY B 1 436 ? -29.312 14.453 -0.692 1 92.81 436 GLY B N 1
ATOM 8213 C CA . GLY B 1 436 ? -28.531 14.852 0.474 1 92.81 436 GLY B CA 1
ATOM 8214 C C . GLY B 1 436 ? -27.438 15.844 0.152 1 92.81 436 GLY B C 1
ATOM 8215 O O . GLY B 1 436 ? -27.188 16.766 0.927 1 92.81 436 GLY B O 1
ATOM 8216 N N . TYR B 1 437 ? -26.859 15.672 -0.976 1 90.25 437 TYR B N 1
ATOM 8217 C CA . TYR B 1 437 ? -25.781 16.562 -1.37 1 90.25 437 TYR B CA 1
ATOM 8218 C C . TYR B 1 437 ? -26.281 17.984 -1.593 1 90.25 437 TYR B C 1
ATOM 8220 O O . TYR B 1 437 ? -25.625 18.953 -1.204 1 90.25 437 TYR B O 1
ATOM 8228 N N . VAL B 1 438 ? -27.406 18.188 -2.189 1 90.12 438 VAL B N 1
ATOM 8229 C CA . VAL B 1 438 ? -27.984 19.5 -2.453 1 90.12 438 VAL B CA 1
ATOM 8230 C C . VAL B 1 438 ? -28.266 20.203 -1.135 1 90.12 438 VAL B C 1
ATOM 8232 O O . VAL B 1 438 ? -28.062 21.422 -1.023 1 90.12 438 VAL B O 1
ATOM 8235 N N . ARG B 1 439 ? -28.625 19.484 -0.144 1 89.56 439 ARG B N 1
ATOM 8236 C CA . ARG B 1 439 ? -28.953 20.078 1.152 1 89.56 439 ARG B CA 1
ATOM 8237 C C . ARG B 1 439 ? -27.688 20.359 1.965 1 89.56 439 ARG B C 1
ATOM 8239 O O . ARG B 1 439 ? -27.594 21.391 2.629 1 89.56 439 ARG B O 1
ATOM 8246 N N . LEU B 1 440 ? -26.75 19.469 1.926 1 89 440 LEU B N 1
ATOM 8247 C CA . LEU B 1 440 ? -25.531 19.594 2.713 1 89 440 LEU B CA 1
ATOM 8248 C C . LEU B 1 440 ? -24.609 20.672 2.127 1 89 440 LEU B C 1
ATOM 8250 O O . LEU B 1 440 ? -23.812 21.266 2.846 1 89 440 LEU B O 1
ATOM 8254 N N . ALA B 1 441 ? -24.688 20.859 0.852 1 84.75 441 ALA B N 1
ATOM 8255 C CA . ALA B 1 441 ? -23.828 21.812 0.16 1 84.75 441 ALA B CA 1
ATOM 8256 C C . ALA B 1 441 ? -24.062 23.234 0.668 1 84.75 441 ALA B C 1
ATOM 8258 O O . ALA B 1 441 ? -23.219 24.125 0.451 1 84.75 441 ALA B O 1
ATOM 8259 N N . LYS B 1 442 ? -25.078 23.422 1.435 1 82.44 442 LYS B N 1
ATOM 8260 C CA . LYS B 1 442 ? -25.391 24.734 1.987 1 82.44 442 LYS B CA 1
ATOM 8261 C C . LYS B 1 442 ? -24.547 25.031 3.223 1 82.44 442 LYS B C 1
ATOM 8263 O O . LYS B 1 442 ? -24.438 26.188 3.637 1 82.44 442 LYS B O 1
ATOM 8268 N N . LEU B 1 443 ? -23.953 24.016 3.764 1 86.56 443 LEU B N 1
ATOM 8269 C CA . LEU B 1 443 ? -23.156 24.172 4.973 1 86.56 443 LEU B CA 1
ATOM 8270 C C . LEU B 1 443 ? -21.75 24.672 4.637 1 86.56 443 LEU B C 1
ATOM 8272 O O . LEU B 1 443 ? -21.359 24.672 3.471 1 86.56 443 LEU B O 1
ATOM 8276 N N . LYS B 1 444 ? -21.047 25.078 5.734 1 82.81 444 LYS B N 1
ATOM 8277 C CA . LYS B 1 444 ? -19.688 25.625 5.57 1 82.81 444 LYS B CA 1
ATOM 8278 C C . LYS B 1 444 ? -18.672 24.516 5.426 1 82.81 444 LYS B C 1
ATOM 8280 O O . LYS B 1 444 ? -18.75 23.484 6.117 1 82.81 444 LYS B O 1
ATOM 8285 N N . PHE B 1 445 ? -17.719 24.703 4.527 1 80.88 445 PHE B N 1
ATOM 8286 C CA . PHE B 1 445 ? -16.672 23.719 4.273 1 80.88 445 PHE B CA 1
ATOM 8287 C C . PHE B 1 445 ? -15.406 24.062 5.031 1 80.88 445 PHE B C 1
ATOM 8289 O O . PHE B 1 445 ? -14.938 25.203 4.969 1 80.88 445 PHE B O 1
ATOM 8296 N N . LEU B 1 446 ? -14.93 23.094 5.82 1 75.75 446 LEU B N 1
ATOM 8297 C CA . LEU B 1 446 ? -13.68 23.266 6.555 1 75.75 446 LEU B CA 1
ATOM 8298 C C . LEU B 1 446 ? -12.531 22.562 5.828 1 75.75 446 LEU B C 1
ATOM 8300 O O . LEU B 1 446 ? -12.586 21.359 5.566 1 75.75 446 LEU B O 1
ATOM 8304 N N . GLN B 1 447 ? -11.453 23.188 5.473 1 64.69 447 GLN B N 1
ATOM 8305 C CA . GLN B 1 447 ? -10.352 22.672 4.676 1 64.69 447 GLN B CA 1
ATOM 8306 C C . GLN B 1 447 ? -9.422 21.797 5.516 1 64.69 447 GLN B C 1
ATOM 8308 O O . GLN B 1 447 ? -8.797 20.859 5 1 64.69 447 GLN B O 1
ATOM 8313 N N . ASN B 1 448 ? -9.211 22.047 6.82 1 58.03 448 ASN B N 1
ATOM 8314 C CA . ASN B 1 448 ? -8.125 21.453 7.602 1 58.03 448 ASN B CA 1
ATOM 8315 C C . ASN B 1 448 ? -8.438 20.016 7.996 1 58.03 448 ASN B C 1
ATOM 8317 O O . ASN B 1 448 ? -7.613 19.344 8.617 1 58.03 448 ASN B O 1
ATOM 8321 N N . MET B 1 449 ? -9.586 19.516 7.516 1 56.84 449 MET B N 1
ATOM 8322 C CA . MET B 1 449 ? -9.953 18.234 8.117 1 56.84 449 MET B CA 1
ATOM 8323 C C . MET B 1 449 ? -9.828 17.094 7.098 1 56.84 449 MET B C 1
ATOM 8325 O O . MET B 1 449 ? -10.328 16 7.324 1 56.84 449 MET B O 1
ATOM 8329 N N . PHE B 1 450 ? -9.016 17.156 6.055 1 58.12 450 PHE B N 1
ATOM 8330 C CA . PHE B 1 450 ? -9.109 16.156 4.988 1 58.12 450 PHE B CA 1
ATOM 8331 C C . PHE B 1 450 ? -8.375 14.883 5.375 1 58.12 450 PHE B C 1
ATOM 8333 O O . PHE B 1 450 ? -8.773 13.789 4.984 1 58.12 450 PHE B O 1
ATOM 8340 N N . PHE B 1 451 ? -7.398 14.922 6.254 1 66.12 451 PHE B N 1
ATOM 8341 C CA . PHE B 1 451 ? -6.672 13.68 6.473 1 66.12 451 PHE B CA 1
ATOM 8342 C C . PHE B 1 451 ? -6.945 13.125 7.867 1 66.12 451 PHE B C 1
ATOM 8344 O O . PHE B 1 451 ? -6.027 13.008 8.68 1 66.12 451 PHE B O 1
ATOM 8351 N N . SER B 1 452 ? -8.242 12.75 8.062 1 79.5 452 SER B N 1
ATOM 8352 C CA . SER B 1 452 ? -8.633 12.062 9.289 1 79.5 452 SER B CA 1
ATOM 8353 C C . SER B 1 452 ? -8.531 10.555 9.133 1 79.5 452 SER B C 1
ATOM 8355 O O . SER B 1 452 ? -8.438 10.047 8.016 1 79.5 452 SER B O 1
ATOM 8357 N N . VAL B 1 453 ? -8.492 9.844 10.219 1 81.25 453 VAL B N 1
ATOM 8358 C CA . VAL B 1 453 ? -8.438 8.383 10.242 1 81.25 453 VAL B CA 1
ATOM 8359 C C . VAL B 1 453 ? -9.656 7.805 9.531 1 81.25 453 VAL B C 1
ATOM 8361 O O . VAL B 1 453 ? -9.547 6.828 8.789 1 81.25 453 VAL B O 1
ATOM 8364 N N . ASP B 1 454 ? -10.75 8.461 9.672 1 87.94 454 ASP B N 1
ATOM 8365 C CA . ASP B 1 454 ? -11.984 7.992 9.047 1 87.94 454 ASP B CA 1
ATOM 8366 C C . ASP B 1 454 ? -11.898 8.094 7.523 1 87.94 454 ASP B C 1
ATOM 8368 O O . ASP B 1 454 ? -12.336 7.184 6.812 1 87.94 454 ASP B O 1
ATOM 8372 N N . SER B 1 455 ? -11.344 9.164 7.07 1 89 455 SER B N 1
ATOM 8373 C CA . SER B 1 455 ? -11.219 9.336 5.629 1 89 455 SER B CA 1
ATOM 8374 C C . SER B 1 455 ? -10.242 8.336 5.027 1 89 455 SER B C 1
ATOM 8376 O O . SER B 1 455 ? -10.492 7.785 3.953 1 89 455 SER B O 1
ATOM 8378 N N . VAL B 1 456 ? -9.227 8.039 5.738 1 86.56 456 VAL B N 1
ATOM 8379 C CA . VAL B 1 456 ? -8.219 7.098 5.25 1 86.56 456 VAL B CA 1
ATOM 8380 C C . VAL B 1 456 ? -8.797 5.684 5.234 1 86.56 456 VAL B C 1
ATOM 8382 O O . VAL B 1 456 ? -8.602 4.938 4.273 1 86.56 456 VAL B O 1
ATOM 8385 N N . LEU B 1 457 ? -9.492 5.312 6.297 1 90.31 457 LEU B N 1
ATOM 8386 C CA . LEU B 1 457 ? -10.102 3.992 6.359 1 90.31 457 LEU B CA 1
ATOM 8387 C C . LEU B 1 457 ? -11.125 3.812 5.242 1 90.31 457 LEU B C 1
ATOM 8389 O O . LEU B 1 457 ? -11.227 2.73 4.656 1 90.31 457 LEU B O 1
ATOM 8393 N N . LEU B 1 458 ? -11.797 4.863 4.926 1 93.62 458 LEU B N 1
ATOM 8394 C CA . LEU B 1 458 ? -12.781 4.809 3.85 1 93.62 458 LEU B CA 1
ATOM 8395 C C . LEU B 1 458 ? -12.102 4.605 2.5 1 93.62 458 LEU B C 1
ATOM 8397 O O . LEU B 1 458 ? -12.578 3.83 1.67 1 93.62 458 LEU B O 1
ATOM 8401 N N . LEU B 1 459 ? -10.969 5.234 2.291 1 91.25 459 LEU B N 1
ATOM 8402 C CA . LEU B 1 459 ? -10.25 5.137 1.025 1 91.25 459 LEU B CA 1
ATOM 8403 C C . LEU B 1 459 ? -9.633 3.754 0.854 1 91.25 459 LEU B C 1
ATOM 8405 O O . LEU B 1 459 ? -9.586 3.223 -0.259 1 91.25 459 LEU B O 1
ATOM 8409 N N . VAL B 1 460 ? -9.211 3.184 1.945 1 90.25 460 VAL B N 1
ATOM 8410 C CA . VAL B 1 460 ? -8.672 1.826 1.903 1 90.25 460 VAL B CA 1
ATOM 8411 C C . VAL B 1 460 ? -9.781 0.844 1.529 1 90.25 460 VAL B C 1
ATOM 8413 O O . VAL B 1 460 ? -9.586 -0.027 0.679 1 90.25 460 VAL B O 1
ATOM 8416 N N . ALA B 1 461 ? -10.891 1.014 2.141 1 95.56 461 ALA B N 1
ATOM 8417 C CA . ALA B 1 461 ? -12.031 0.153 1.84 1 95.56 461 ALA B CA 1
ATOM 8418 C C . ALA B 1 461 ? -12.492 0.343 0.398 1 95.56 461 ALA B C 1
ATOM 8420 O O . ALA B 1 461 ? -12.859 -0.624 -0.274 1 95.56 461 ALA B O 1
ATOM 8421 N N . LEU B 1 462 ? -12.43 1.57 -0.073 1 96.19 462 LEU B N 1
ATOM 8422 C CA . LEU B 1 462 ? -12.852 1.896 -1.431 1 96.19 462 LEU B CA 1
ATOM 8423 C C . LEU B 1 462 ? -11.938 1.23 -2.457 1 96.19 462 LEU B C 1
ATOM 8425 O O . LEU B 1 462 ? -12.414 0.686 -3.455 1 96.19 462 LEU B O 1
ATOM 8429 N N . SER B 1 463 ? -10.648 1.227 -2.248 1 94.12 463 SER B N 1
ATOM 8430 C CA . SER B 1 463 ? -9.695 0.632 -3.172 1 94.12 463 SER B CA 1
ATOM 8431 C C . SER B 1 463 ? -9.953 -0.859 -3.357 1 94.12 463 SER B C 1
ATOM 8433 O O . SER B 1 463 ? -10.008 -1.35 -4.488 1 94.12 463 SER B O 1
ATOM 8435 N N . GLY B 1 464 ? -10.172 -1.529 -2.221 1 95.38 464 GLY B N 1
ATOM 8436 C CA . GLY B 1 464 ? -10.484 -2.945 -2.314 1 95.38 464 GLY B CA 1
ATOM 8437 C C . GLY B 1 464 ? -11.805 -3.221 -3.006 1 95.38 464 GLY B C 1
ATOM 8438 O O . GLY B 1 464 ? -11.93 -4.191 -3.754 1 95.38 464 GLY B O 1
ATOM 8439 N N . SER B 1 465 ? -12.742 -2.367 -2.801 1 96.44 465 SER B N 1
ATOM 8440 C CA . SER B 1 465 ? -14.047 -2.523 -3.441 1 96.44 465 SER B CA 1
ATOM 8441 C C . SER B 1 465 ? -13.945 -2.336 -4.953 1 96.44 465 SER B C 1
ATOM 8443 O O . SER B 1 465 ? -14.531 -3.1 -5.719 1 96.44 465 SER B O 1
ATOM 8445 N N . PHE B 1 466 ? -13.148 -1.377 -5.406 1 96.75 466 PHE B N 1
ATOM 8446 C CA . PHE B 1 466 ? -12.953 -1.149 -6.836 1 96.75 466 PHE B CA 1
ATOM 8447 C C . PHE B 1 466 ? -12.281 -2.35 -7.488 1 96.75 466 PHE B C 1
ATOM 8449 O O . PHE B 1 466 ? -12.68 -2.779 -8.57 1 96.75 466 PHE B O 1
ATOM 8456 N N . ILE B 1 467 ? -11.289 -2.861 -6.836 1 96.31 467 ILE B N 1
ATOM 8457 C CA . ILE B 1 467 ? -10.57 -4.012 -7.379 1 96.31 467 ILE B CA 1
ATOM 8458 C C . ILE B 1 467 ? -11.539 -5.176 -7.574 1 96.31 467 ILE B C 1
ATOM 8460 O O . ILE B 1 467 ? -11.57 -5.797 -8.641 1 96.31 467 ILE B O 1
ATOM 8464 N N . TYR B 1 468 ? -12.336 -5.406 -6.555 1 96 468 TYR B N 1
ATOM 8465 C CA . TYR B 1 468 ? -13.297 -6.504 -6.617 1 96 468 TYR B CA 1
ATOM 8466 C C . TYR B 1 468 ? -14.297 -6.285 -7.746 1 96 468 TYR B C 1
ATOM 8468 O O . TYR B 1 468 ? -14.531 -7.18 -8.562 1 96 468 TYR B O 1
ATOM 8476 N N . LEU B 1 469 ? -14.844 -5.121 -7.855 1 96.31 469 LEU B N 1
ATOM 8477 C CA . LEU B 1 469 ? -15.906 -4.816 -8.805 1 96.31 469 LEU B CA 1
ATOM 8478 C C . LEU B 1 469 ? -15.375 -4.82 -10.234 1 96.31 469 LEU B C 1
ATOM 8480 O O . LEU B 1 469 ? -16.047 -5.316 -11.148 1 96.31 469 LEU B O 1
ATOM 8484 N N . PHE B 1 470 ? -14.219 -4.379 -10.453 1 94.94 470 PHE B N 1
ATOM 8485 C CA . PHE B 1 470 ? -13.68 -4.34 -11.805 1 94.94 470 PHE B CA 1
ATOM 8486 C C . PHE B 1 470 ? -13.258 -5.73 -12.258 1 94.94 470 PHE B C 1
ATOM 8488 O O . PHE B 1 470 ? -13.375 -6.062 -13.438 1 94.94 470 PHE B O 1
ATOM 8495 N N . PHE B 1 471 ? -12.75 -6.551 -11.352 1 94.12 471 PHE B N 1
ATOM 8496 C CA . PHE B 1 471 ? -12.492 -7.941 -11.711 1 94.12 471 PHE B CA 1
ATOM 8497 C C . PHE B 1 471 ? -13.773 -8.648 -12.133 1 94.12 471 PHE B C 1
ATOM 8499 O O . PHE B 1 471 ? -13.797 -9.367 -13.125 1 94.12 471 PHE B O 1
ATOM 8506 N N . THR B 1 472 ? -14.805 -8.445 -11.32 1 93.88 472 THR B N 1
ATOM 8507 C CA . THR B 1 472 ? -16.078 -9.094 -11.641 1 93.88 472 THR B CA 1
ATOM 8508 C C . THR B 1 472 ? -16.656 -8.531 -12.93 1 93.88 472 THR B C 1
ATOM 8510 O O . THR B 1 472 ? -17.297 -9.25 -13.703 1 93.88 472 THR B O 1
ATOM 8513 N N . LEU B 1 473 ? -16.438 -7.242 -13.211 1 93 473 LEU B N 1
ATOM 8514 C CA . LEU B 1 473 ? -16.922 -6.617 -14.43 1 93 473 LEU B CA 1
ATOM 8515 C C . LEU B 1 473 ? -16.281 -7.246 -15.664 1 93 473 LEU B C 1
ATOM 8517 O O . LEU B 1 473 ? -16.969 -7.59 -16.625 1 93 473 LEU B O 1
ATOM 8521 N N . ILE B 1 474 ? -15.008 -7.473 -15.656 1 91.31 474 ILE B N 1
ATOM 8522 C CA . ILE B 1 474 ? -14.281 -8.055 -16.781 1 91.31 474 ILE B CA 1
ATOM 8523 C C . ILE B 1 474 ? -14.766 -9.477 -17.016 1 91.31 474 ILE B C 1
ATOM 8525 O O . ILE B 1 474 ? -14.992 -9.875 -18.172 1 91.31 474 ILE B O 1
ATOM 8529 N N . SER B 1 475 ? -14.906 -10.227 -15.938 1 91.25 475 SER B N 1
ATOM 8530 C CA . SER B 1 475 ? -15.328 -11.617 -16.078 1 91.25 475 SER B CA 1
ATOM 8531 C C . SER B 1 475 ? -16.734 -11.719 -16.656 1 91.25 475 SER B C 1
ATOM 8533 O O . SER B 1 475 ? -17 -12.531 -17.531 1 91.25 475 SER B O 1
ATOM 8535 N N . VAL B 1 476 ? -17.641 -10.828 -16.219 1 91.12 476 VAL B N 1
ATOM 8536 C CA . VAL B 1 476 ? -19.031 -10.875 -16.672 1 91.12 476 VAL B CA 1
ATOM 8537 C C . VAL B 1 476 ? -19.125 -10.406 -18.125 1 91.12 476 VAL B C 1
ATOM 8539 O O . VAL B 1 476 ? -19.891 -10.953 -18.906 1 91.12 476 VAL B O 1
ATOM 8542 N N . CYS B 1 477 ? -18.328 -9.43 -18.516 1 87.5 477 CYS B N 1
ATOM 8543 C CA . CYS B 1 477 ? -18.328 -8.898 -19.875 1 87.5 477 CYS B CA 1
ATOM 8544 C C . CYS B 1 477 ? -17.766 -9.922 -20.859 1 87.5 477 CYS B C 1
ATOM 8546 O O . CYS B 1 477 ? -18.109 -9.906 -22.047 1 87.5 477 CYS B O 1
ATOM 8548 N N . SER B 1 478 ? -16.953 -10.82 -20.391 1 84.31 478 SER B N 1
ATOM 8549 C CA . SER B 1 478 ? -16.344 -11.812 -21.266 1 84.31 478 SER B CA 1
ATOM 8550 C C . SER B 1 478 ? -17.281 -12.977 -21.531 1 84.31 478 SER B C 1
ATOM 8552 O O . SER B 1 478 ? -17.125 -13.703 -22.516 1 84.31 478 SER B O 1
ATOM 8554 N N . ILE B 1 479 ? -18.234 -13.203 -20.641 1 78.44 479 ILE B N 1
ATOM 8555 C CA . ILE B 1 479 ? -19.141 -14.328 -20.797 1 78.44 479 ILE B CA 1
ATOM 8556 C C . ILE B 1 479 ? -20.391 -13.875 -21.547 1 78.44 479 ILE B C 1
ATOM 8558 O O . ILE B 1 479 ? -21.125 -14.695 -22.109 1 78.44 479 ILE B O 1
ATOM 8562 N N . THR B 1 480 ? -20.781 -12.75 -21.656 1 63.59 480 THR B N 1
ATOM 8563 C CA . THR B 1 480 ? -22.078 -12.219 -22.062 1 63.59 480 THR B CA 1
ATOM 8564 C C . THR B 1 480 ? -22.484 -12.781 -23.422 1 63.59 480 THR B C 1
ATOM 8566 O O . THR B 1 480 ? -23.609 -12.562 -23.875 1 63.59 480 THR B O 1
ATOM 8569 N N . GLN B 1 481 ? -21.656 -13.516 -23.953 1 62.97 481 GLN B N 1
ATOM 8570 C CA . GLN B 1 481 ? -22.203 -14.039 -25.203 1 62.97 481 GLN B CA 1
ATOM 8571 C C . GLN B 1 481 ? -23.375 -14.969 -24.938 1 62.97 481 GLN B C 1
ATOM 8573 O O . GLN B 1 481 ? -24.219 -15.188 -25.812 1 62.97 481 GLN B O 1
ATOM 8578 N N . SER B 1 482 ? -23.391 -15.391 -23.594 1 62.91 482 SER B N 1
ATOM 8579 C CA . SER B 1 482 ? -24.594 -16.188 -23.328 1 62.91 482 SER B CA 1
ATOM 8580 C C . SER B 1 482 ? -25.641 -15.367 -22.578 1 62.91 482 SER B C 1
ATOM 8582 O O . SER B 1 482 ? -25.344 -14.781 -21.531 1 62.91 482 SER B O 1
ATOM 8584 N N . PHE B 1 483 ? -26.453 -14.719 -23.281 1 63.97 483 PHE B N 1
ATOM 8585 C CA . PHE B 1 483 ? -27.531 -13.828 -22.844 1 63.97 483 PHE B CA 1
ATOM 8586 C C . PHE B 1 483 ? -28.375 -14.492 -21.766 1 63.97 483 PHE B C 1
ATOM 8588 O O . PHE B 1 483 ? -29.594 -14.617 -21.922 1 63.97 483 PHE B O 1
ATOM 8595 N N . ASP B 1 484 ? -27.734 -15.047 -20.672 1 82.38 484 ASP B N 1
ATOM 8596 C CA . ASP B 1 484 ? -28.484 -15.531 -19.516 1 82.38 484 ASP B CA 1
ATOM 8597 C C . ASP B 1 484 ? -28.906 -14.375 -18.609 1 82.38 484 ASP B C 1
ATOM 8599 O O . ASP B 1 484 ? -28.203 -13.367 -18.516 1 82.38 484 ASP B O 1
ATOM 8603 N N . SER B 1 485 ? -30.172 -14.391 -18.172 1 86.31 485 SER B N 1
ATOM 8604 C CA . SER B 1 485 ? -30.766 -13.359 -17.328 1 86.31 485 SER B CA 1
ATOM 8605 C C . SER B 1 485 ? -29.891 -13.062 -16.109 1 86.31 485 SER B C 1
ATOM 8607 O O . SER B 1 485 ? -29.734 -11.906 -15.719 1 86.31 485 SER B O 1
ATOM 8609 N N . VAL B 1 486 ? -29.25 -14.055 -15.578 1 87.5 486 VAL B N 1
ATOM 8610 C CA . VAL B 1 486 ? -28.422 -13.898 -14.391 1 87.5 486 VAL B CA 1
ATOM 8611 C C . VAL B 1 486 ? -27.188 -13.062 -14.719 1 87.5 486 VAL B C 1
ATOM 8613 O O . VAL B 1 486 ? -26.781 -12.211 -13.93 1 87.5 486 VAL B O 1
ATOM 8616 N N . VAL B 1 487 ? -26.656 -13.25 -15.922 1 88.69 487 VAL B N 1
ATOM 8617 C CA . VAL B 1 487 ? -25.469 -12.539 -16.359 1 88.69 487 VAL B CA 1
ATOM 8618 C C . VAL B 1 487 ? -25.781 -11.062 -16.562 1 88.69 487 VAL B C 1
ATOM 8620 O O . VAL B 1 487 ? -25.016 -10.188 -16.141 1 88.69 487 VAL B O 1
ATOM 8623 N N . ILE B 1 488 ? -26.906 -10.766 -17.109 1 90.25 488 ILE B N 1
ATOM 8624 C CA . ILE B 1 488 ? -27.297 -9.391 -17.375 1 90.25 488 ILE B CA 1
ATOM 8625 C C . ILE B 1 488 ? -27.562 -8.656 -16.062 1 90.25 488 ILE B C 1
ATOM 8627 O O . ILE B 1 488 ? -27.125 -7.52 -15.875 1 90.25 488 ILE B O 1
ATOM 8631 N N . ILE B 1 489 ? -28.297 -9.289 -15.18 1 92.44 489 ILE B N 1
ATOM 8632 C CA . ILE B 1 489 ? -28.625 -8.664 -13.906 1 92.44 489 ILE B CA 1
ATOM 8633 C C . ILE B 1 489 ? -27.344 -8.422 -13.109 1 92.44 489 ILE B C 1
ATOM 8635 O O . ILE B 1 489 ? -27.219 -7.402 -12.422 1 92.44 489 ILE B O 1
ATOM 8639 N N . ASN B 1 490 ? -26.484 -9.375 -13.203 1 92.12 490 ASN B N 1
ATOM 8640 C CA . ASN B 1 490 ? -25.203 -9.211 -12.539 1 92.12 490 ASN B CA 1
ATOM 8641 C C . ASN B 1 490 ? -24.422 -8.031 -13.117 1 92.12 490 ASN B C 1
ATOM 8643 O O . ASN B 1 490 ? -23.828 -7.246 -12.367 1 92.12 490 ASN B O 1
ATOM 8647 N N . LEU B 1 491 ? -24.406 -7.895 -14.422 1 92.62 491 LEU B N 1
ATOM 8648 C CA . LEU B 1 491 ? -23.719 -6.793 -15.086 1 92.62 491 LEU B CA 1
ATOM 8649 C C . LEU B 1 491 ? -24.281 -5.449 -14.641 1 92.62 491 LEU B C 1
ATOM 8651 O O . LEU B 1 491 ? -23.531 -4.535 -14.305 1 92.62 491 LEU B O 1
ATOM 8655 N N . VAL B 1 492 ? -25.531 -5.367 -14.578 1 94.44 492 VAL B N 1
ATOM 8656 C CA . VAL B 1 492 ? -26.188 -4.133 -14.164 1 94.44 492 VAL B CA 1
ATOM 8657 C C . VAL B 1 492 ? -25.844 -3.832 -12.711 1 94.44 492 VAL B C 1
ATOM 8659 O O . VAL B 1 492 ? -25.594 -2.682 -12.352 1 94.44 492 VAL B O 1
ATOM 8662 N N . THR B 1 493 ? -25.844 -4.863 -11.906 1 94.62 493 THR B N 1
ATOM 8663 C CA . THR B 1 493 ? -25.531 -4.703 -10.492 1 94.62 493 THR B CA 1
ATOM 8664 C C . THR B 1 493 ? -24.125 -4.164 -10.305 1 94.62 493 THR B C 1
ATOM 8666 O O . THR B 1 493 ? -23.891 -3.268 -9.492 1 94.62 493 THR B O 1
ATOM 8669 N N . ILE B 1 494 ? -23.172 -4.668 -11.102 1 95.38 494 ILE B N 1
ATOM 8670 C CA . ILE B 1 494 ? -21.781 -4.258 -10.984 1 95.38 494 ILE B CA 1
ATOM 8671 C C . ILE B 1 494 ? -21.625 -2.799 -11.414 1 95.38 494 ILE B C 1
ATOM 8673 O O . ILE B 1 494 ? -21 -2 -10.719 1 95.38 494 ILE B O 1
ATOM 8677 N N . ILE B 1 495 ? -22.203 -2.426 -12.469 1 95.56 495 ILE B N 1
ATOM 8678 C CA . ILE B 1 495 ? -22.109 -1.07 -12.992 1 95.56 495 ILE B CA 1
ATOM 8679 C C . ILE B 1 495 ? -22.719 -0.083 -12.008 1 95.56 495 ILE B C 1
ATOM 8681 O O . ILE B 1 495 ? -22.125 0.949 -11.695 1 95.56 495 ILE B O 1
ATOM 8685 N N . LEU B 1 496 ? -23.828 -0.408 -11.492 1 96.25 496 LEU B N 1
ATOM 8686 C CA . LEU B 1 496 ? -24.5 0.453 -10.523 1 96.25 496 LEU B CA 1
ATOM 8687 C C . LEU B 1 496 ? -23.688 0.542 -9.227 1 96.25 496 LEU B C 1
ATOM 8689 O O . LEU B 1 496 ? -23.656 1.594 -8.586 1 96.25 496 LEU B O 1
ATOM 8693 N N . SER B 1 497 ? -23.109 -0.562 -8.883 1 96.5 497 SER B N 1
ATOM 8694 C CA . SER B 1 497 ? -22.312 -0.57 -7.664 1 96.5 497 SER B CA 1
ATOM 8695 C C . SER B 1 497 ? -21.094 0.347 -7.801 1 96.5 497 SER B C 1
ATOM 8697 O O . SER B 1 497 ? -20.781 1.107 -6.883 1 96.5 497 SER B O 1
ATOM 8699 N N . VAL B 1 498 ? -20.406 0.302 -8.93 1 96.06 498 VAL B N 1
ATOM 8700 C CA . VAL B 1 498 ? -19.25 1.151 -9.172 1 96.06 498 VAL B CA 1
ATOM 8701 C C . VAL B 1 498 ? -19.656 2.621 -9.125 1 96.06 498 VAL B C 1
ATOM 8703 O O . VAL B 1 498 ? -19 3.436 -8.469 1 96.06 498 VAL B O 1
ATOM 8706 N N . CYS B 1 499 ? -20.734 2.928 -9.695 1 94.69 499 CYS B N 1
ATOM 8707 C CA . CYS B 1 499 ? -21.234 4.301 -9.719 1 94.69 499 CYS B CA 1
ATOM 8708 C C . CYS B 1 499 ? -21.656 4.75 -8.328 1 94.69 499 CYS B C 1
ATOM 8710 O O . CYS B 1 499 ? -21.266 5.832 -7.875 1 94.69 499 CYS B O 1
ATOM 8712 N N . GLN B 1 500 ? -22.406 3.918 -7.691 1 96.38 500 GLN B N 1
ATOM 8713 C CA . GLN B 1 500 ? -22.953 4.262 -6.383 1 96.38 500 GLN B CA 1
ATOM 8714 C C . GLN B 1 500 ? -21.828 4.453 -5.359 1 96.38 500 GLN B C 1
ATOM 8716 O O . GLN B 1 500 ? -21.859 5.402 -4.574 1 96.38 500 GLN B O 1
ATOM 8721 N N . ILE B 1 501 ? -20.828 3.553 -5.324 1 96.19 501 ILE B N 1
ATOM 8722 C CA . ILE B 1 501 ? -19.75 3.654 -4.336 1 96.19 501 ILE B CA 1
ATOM 8723 C C . ILE B 1 501 ? -18.922 4.902 -4.613 1 96.19 501 ILE B C 1
ATOM 8725 O O . ILE B 1 501 ? -18.438 5.555 -3.68 1 96.19 501 ILE B O 1
ATOM 8729 N N . THR B 1 502 ? -18.781 5.262 -5.867 1 94.31 502 THR B N 1
ATOM 8730 C CA . THR B 1 502 ? -18.016 6.449 -6.234 1 94.31 502 THR B CA 1
ATOM 8731 C C . THR B 1 502 ? -18.719 7.715 -5.75 1 94.31 502 THR B C 1
ATOM 8733 O O . THR B 1 502 ? -18.109 8.555 -5.082 1 94.31 502 THR B O 1
ATOM 8736 N N . VAL B 1 503 ? -19.984 7.828 -6.043 1 93.94 503 VAL B N 1
ATOM 8737 C CA . VAL B 1 503 ? -20.734 9.016 -5.668 1 93.94 503 VAL B CA 1
ATOM 8738 C C . VAL B 1 503 ? -20.875 9.086 -4.148 1 93.94 503 VAL B C 1
ATOM 8740 O O . VAL B 1 503 ? -20.781 10.164 -3.561 1 93.94 503 VAL B O 1
ATOM 8743 N N . GLN B 1 504 ? -21.062 7.973 -3.553 1 95.62 504 GLN B N 1
ATOM 8744 C CA . GLN B 1 504 ? -21.188 7.945 -2.1 1 95.62 504 GLN B CA 1
ATOM 8745 C C . GLN B 1 504 ? -19.891 8.383 -1.423 1 95.62 504 GLN B C 1
ATOM 8747 O O . GLN B 1 504 ? -19.922 9.086 -0.411 1 95.62 504 GLN B O 1
ATOM 8752 N N . THR B 1 505 ? -18.797 7.949 -1.938 1 95.19 505 THR B N 1
ATOM 8753 C CA . THR B 1 505 ? -17.5 8.32 -1.368 1 95.19 505 THR B CA 1
ATOM 8754 C C . THR B 1 505 ? -17.297 9.836 -1.435 1 95.19 505 THR B C 1
ATOM 8756 O O . THR B 1 505 ? -16.859 10.453 -0.459 1 95.19 505 THR B O 1
ATOM 8759 N N . VAL B 1 506 ? -17.609 10.43 -2.529 1 91.5 506 VAL B N 1
ATOM 8760 C CA . VAL B 1 506 ? -17.484 11.875 -2.676 1 91.5 506 VAL B CA 1
ATOM 8761 C C . VAL B 1 506 ? -18.406 12.578 -1.692 1 91.5 506 VAL B C 1
ATOM 8763 O O . VAL B 1 506 ? -18.016 13.562 -1.056 1 91.5 506 VAL B O 1
ATOM 8766 N N . PHE B 1 507 ? -19.609 12.086 -1.53 1 93.69 507 PHE B N 1
ATOM 8767 C CA . PHE B 1 507 ? -20.594 12.648 -0.605 1 93.69 507 PHE B CA 1
ATOM 8768 C C . PHE B 1 507 ? -20.078 12.586 0.828 1 93.69 507 PHE B C 1
ATOM 8770 O O . PHE B 1 507 ? -20.156 13.578 1.562 1 93.69 507 PHE B O 1
ATOM 8777 N N . ILE B 1 508 ? -19.516 11.453 1.223 1 94.25 508 ILE B N 1
ATOM 8778 C CA . ILE B 1 508 ? -19.094 11.234 2.6 1 94.25 508 ILE B CA 1
ATOM 8779 C C . ILE B 1 508 ? -17.844 12.078 2.889 1 94.25 508 ILE B C 1
ATOM 8781 O O . ILE B 1 508 ? -17.766 12.75 3.92 1 94.25 508 ILE B O 1
ATOM 8785 N N . LEU B 1 509 ? -16.875 12.023 2.018 1 90.56 509 LEU B N 1
ATOM 8786 C CA . LEU B 1 509 ? -15.648 12.766 2.242 1 90.56 509 LEU B CA 1
ATOM 8787 C C . LEU B 1 509 ? -15.914 14.266 2.283 1 90.56 509 LEU B C 1
ATOM 8789 O O . LEU B 1 509 ? -15.305 14.992 3.076 1 90.56 509 LEU B O 1
ATOM 8793 N N . ASP B 1 510 ? -16.812 14.727 1.468 1 89.38 510 ASP B N 1
ATOM 8794 C CA . ASP B 1 510 ? -17.203 16.125 1.491 1 89.38 510 ASP B CA 1
ATOM 8795 C C . ASP B 1 510 ? -18 16.453 2.752 1 89.38 510 ASP B C 1
ATOM 8797 O O . ASP B 1 510 ? -17.797 17.516 3.355 1 89.38 510 ASP B O 1
ATOM 8801 N N . GLY B 1 511 ? -18.859 15.602 3.115 1 90.25 511 GLY B N 1
ATOM 8802 C CA . GLY B 1 511 ? -19.703 15.812 4.285 1 90.25 511 GLY B CA 1
ATOM 8803 C C . GLY B 1 511 ? -18.906 15.859 5.582 1 90.25 511 GLY B C 1
ATOM 8804 O O . GLY B 1 511 ? -19.281 16.578 6.516 1 90.25 511 GLY B O 1
ATOM 8805 N N . LEU B 1 512 ? -17.859 15.117 5.656 1 89.19 512 LEU B N 1
ATOM 8806 C CA . LEU B 1 512 ? -17.016 15.078 6.855 1 89.19 512 LEU B CA 1
ATOM 8807 C C . LEU B 1 512 ? -16.312 16.422 7.07 1 89.19 512 LEU B C 1
ATOM 8809 O O . LEU B 1 512 ? -15.906 16.734 8.188 1 89.19 512 LEU B O 1
ATOM 8813 N N . CYS B 1 513 ? -16.234 17.188 6.055 1 87.56 513 CYS B N 1
ATOM 8814 C CA . CYS B 1 513 ? -15.531 18.469 6.137 1 87.56 513 CYS B CA 1
ATOM 8815 C C . CYS B 1 513 ? -16.516 19.625 6.25 1 87.56 513 CYS B C 1
ATOM 8817 O O . CYS B 1 513 ? -16.141 20.781 6.062 1 87.56 513 CYS B O 1
ATOM 8819 N N . ARG B 1 514 ? -17.734 19.375 6.531 1 86.31 514 ARG B N 1
ATOM 8820 C CA . ARG B 1 514 ? -18.734 20.438 6.59 1 86.31 514 ARG B CA 1
ATOM 8821 C C . ARG B 1 514 ? -19.219 20.656 8.023 1 86.31 514 ARG B C 1
ATOM 8823 O O . ARG B 1 514 ? -19.234 19.734 8.828 1 86.31 514 ARG B O 1
ATOM 8830 N N . CYS B 1 515 ? -19.453 21.875 8.281 1 85.56 515 CYS B N 1
ATOM 8831 C CA . CYS B 1 515 ? -19.984 22.266 9.578 1 85.56 515 CYS B CA 1
ATOM 8832 C C . CYS B 1 515 ? -20.984 23.422 9.438 1 85.56 515 CYS B C 1
ATOM 8834 O O . CYS B 1 515 ? -21.031 24.062 8.383 1 85.56 515 CYS B O 1
ATOM 8836 N N . SER B 1 516 ? -21.734 23.594 10.461 1 86.81 516 SER B N 1
ATOM 8837 C CA . SER B 1 516 ? -22.719 24.672 10.438 1 86.81 516 SER B CA 1
ATOM 8838 C C . SER B 1 516 ? -22.062 26.047 10.578 1 86.81 516 SER B C 1
ATOM 8840 O O . SER B 1 516 ? -21.125 26.203 11.367 1 86.81 516 SER B O 1
ATOM 8842 N N . LYS B 1 517 ? -22.469 26.938 9.773 1 81.19 517 LYS B N 1
ATOM 8843 C CA . LYS B 1 517 ? -21.938 28.297 9.773 1 81.19 517 LYS B CA 1
ATOM 8844 C C . LYS B 1 517 ? -22.703 29.188 10.758 1 81.19 517 LYS B C 1
ATOM 8846 O O . LYS B 1 517 ? -22.109 30.047 11.406 1 81.19 517 LYS B O 1
ATOM 8851 N N . ASN B 1 518 ? -24 29.078 10.734 1 81.38 518 ASN B N 1
ATOM 8852 C CA . ASN B 1 518 ? -24.859 29.969 11.516 1 81.38 518 ASN B CA 1
ATOM 8853 C C . ASN B 1 518 ? -25.797 29.188 12.422 1 81.38 518 ASN B C 1
ATOM 8855 O O . ASN B 1 518 ? -25.938 27.969 12.281 1 81.38 518 ASN B O 1
ATOM 8859 N N . ASP B 1 519 ? -26.359 29.844 13.406 1 82.12 519 ASP B N 1
ATOM 8860 C CA . ASP B 1 519 ? -27.281 29.25 14.367 1 82.12 519 ASP B CA 1
ATOM 8861 C C . ASP B 1 519 ? -28.547 28.75 13.68 1 82.12 519 ASP B C 1
ATOM 8863 O O . ASP B 1 519 ? -29.156 27.781 14.125 1 82.12 519 ASP B O 1
ATOM 8867 N N . ASP B 1 520 ? -28.875 29.406 12.57 1 83.06 520 ASP B N 1
ATOM 8868 C CA . ASP B 1 520 ? -30.047 28.953 11.836 1 83.06 520 ASP B CA 1
ATOM 8869 C C . ASP B 1 520 ? -29.844 27.562 11.25 1 83.06 520 ASP B C 1
ATOM 8871 O O . ASP B 1 520 ? -30.75 26.734 11.281 1 83.06 520 ASP B O 1
ATOM 8875 N N . GLN B 1 521 ? -28.75 27.438 10.742 1 86 521 GLN B N 1
ATOM 8876 C CA . GLN B 1 521 ? -28.406 26.141 10.18 1 86 521 GLN B CA 1
ATOM 8877 C C . GLN B 1 521 ? -28.312 25.078 11.273 1 86 521 GLN B C 1
ATOM 8879 O O . GLN B 1 521 ? -28.609 23.906 11.031 1 86 521 GLN B O 1
ATOM 8884 N N . CYS B 1 522 ? -27.875 25.469 12.406 1 84 522 CYS B N 1
ATOM 8885 C CA . CYS B 1 522 ? -27.797 24.547 13.539 1 84 522 CYS B CA 1
ATOM 8886 C C . CYS B 1 522 ? -29.203 24.094 13.961 1 84 522 CYS B C 1
ATOM 8888 O O . CYS B 1 522 ? -29.375 22.953 14.398 1 84 522 CYS B O 1
ATOM 8890 N N . ALA B 1 523 ? -30.109 25.031 13.797 1 80.62 523 ALA B N 1
ATOM 8891 C CA . ALA B 1 523 ? -31.484 24.719 14.188 1 80.62 523 ALA B CA 1
ATOM 8892 C C . ALA B 1 523 ? -32.219 23.969 13.078 1 80.62 523 ALA B C 1
ATOM 8894 O O . ALA B 1 523 ? -32.938 23 13.344 1 80.62 523 ALA B O 1
ATOM 8895 N N . ALA B 1 524 ? -32.031 24.328 11.828 1 83.56 524 ALA B N 1
ATOM 8896 C CA . ALA B 1 524 ? -32.719 23.734 10.695 1 83.56 524 ALA B CA 1
ATOM 8897 C C . ALA B 1 524 ? -32.125 22.359 10.352 1 83.56 524 ALA B C 1
ATOM 8899 O O . ALA B 1 524 ? -32.844 21.469 9.898 1 83.56 524 ALA B O 1
ATOM 8900 N N . LYS B 1 525 ? -30.891 22.234 10.664 1 87 525 LYS B N 1
ATOM 8901 C CA . LYS B 1 525 ? -30.156 21 10.391 1 87 525 LYS B CA 1
ATOM 8902 C C . LYS B 1 525 ? -30.5 20.453 9.008 1 87 525 LYS B C 1
ATOM 8904 O O . LYS B 1 525 ? -31.016 19.328 8.898 1 87 525 LYS B O 1
ATOM 8909 N N . PRO B 1 526 ? -30.266 21.125 8 1 87.06 526 PRO B N 1
ATOM 8910 C CA . PRO B 1 526 ? -30.609 20.688 6.641 1 87.06 526 PRO B CA 1
ATOM 8911 C C . PRO B 1 526 ? -29.953 19.359 6.27 1 87.06 526 PRO B C 1
ATOM 8913 O O . PRO B 1 526 ? -28.766 19.172 6.477 1 87.06 526 PRO B O 1
ATOM 8916 N N . GLY B 1 527 ? -30.797 18.422 5.73 1 90.31 527 GLY B N 1
ATOM 8917 C CA . GLY B 1 527 ? -30.281 17.156 5.203 1 90.31 527 GLY B CA 1
ATOM 8918 C C . GLY B 1 527 ? -30.109 16.094 6.273 1 90.31 527 GLY B C 1
ATOM 8919 O O . GLY B 1 527 ? -29.656 14.984 5.984 1 90.31 527 GLY B O 1
ATOM 8920 N N . ARG B 1 528 ? -30.406 16.438 7.465 1 91.5 528 ARG B N 1
ATOM 8921 C CA . ARG B 1 528 ? -30.203 15.484 8.547 1 91.5 528 ARG B CA 1
ATOM 8922 C C . ARG B 1 528 ? -31.047 14.242 8.344 1 91.5 528 ARG B C 1
ATOM 8924 O O . ARG B 1 528 ? -30.609 13.125 8.641 1 91.5 528 ARG B O 1
ATOM 8931 N N . ALA B 1 529 ? -32.25 14.383 7.84 1 91.62 529 ALA B N 1
ATOM 8932 C CA . ALA B 1 529 ? -33.125 13.25 7.57 1 91.62 529 ALA B CA 1
ATOM 8933 C C . ALA B 1 529 ? -32.531 12.344 6.492 1 91.62 529 ALA B C 1
ATOM 8935 O O . ALA B 1 529 ? -32.594 11.117 6.605 1 91.62 529 ALA B O 1
ATOM 8936 N N . VAL B 1 530 ? -32 12.922 5.504 1 94.31 530 VAL B N 1
ATOM 8937 C CA . VAL B 1 530 ? -31.438 12.156 4.402 1 94.31 530 VAL B CA 1
ATOM 8938 C C . VAL B 1 530 ? -30.188 11.422 4.871 1 94.31 530 VAL B C 1
ATOM 8940 O O . VAL B 1 530 ? -29.953 10.266 4.492 1 94.31 530 VAL B O 1
ATOM 8943 N N . VAL B 1 531 ? -29.375 12.086 5.711 1 95.31 531 VAL B N 1
ATOM 8944 C CA . VAL B 1 531 ? -28.188 11.461 6.254 1 95.31 531 VAL B CA 1
ATOM 8945 C C . VAL B 1 531 ? -28.562 10.258 7.113 1 95.31 531 VAL B C 1
ATOM 8947 O O . VAL B 1 531 ? -27.938 9.203 7.039 1 95.31 531 VAL B O 1
ATOM 8950 N N . THR B 1 532 ? -29.625 10.414 7.883 1 94.31 532 THR B N 1
ATOM 8951 C CA . THR B 1 532 ? -30.109 9.305 8.695 1 94.31 532 THR B CA 1
ATOM 8952 C C . THR B 1 532 ? -30.625 8.172 7.816 1 94.31 532 THR B C 1
ATOM 8954 O O . THR B 1 532 ? -30.344 7.004 8.078 1 94.31 532 THR B O 1
ATOM 8957 N N . PHE B 1 533 ? -31.391 8.523 6.738 1 95.62 533 PHE B N 1
ATOM 8958 C CA . PHE B 1 533 ? -31.906 7.551 5.781 1 95.62 533 PHE B CA 1
ATOM 8959 C C . PHE B 1 533 ? -30.766 6.773 5.133 1 95.62 533 PHE B C 1
ATOM 8961 O O . PHE B 1 533 ? -30.812 5.543 5.055 1 95.62 533 PHE B O 1
ATOM 8968 N N . LEU B 1 534 ? -29.719 7.449 4.727 1 97.12 534 LEU B N 1
ATOM 8969 C CA . LEU B 1 534 ? -28.562 6.832 4.074 1 97.12 534 LEU B CA 1
ATOM 8970 C C . LEU B 1 534 ? -27.781 5.969 5.059 1 97.12 534 LEU B C 1
ATOM 8972 O O . LEU B 1 534 ? -27.219 4.941 4.68 1 97.12 534 LEU B O 1
ATOM 8976 N N . LEU B 1 535 ? -27.688 6.406 6.301 1 96.38 535 LEU B N 1
ATOM 8977 C CA . LEU B 1 535 ? -27.016 5.629 7.344 1 96.38 535 LEU B CA 1
ATOM 8978 C C . LEU B 1 535 ? -27.656 4.254 7.488 1 96.38 535 LEU B C 1
ATOM 8980 O O . LEU B 1 535 ? -26.969 3.234 7.449 1 96.38 535 LEU B O 1
ATOM 8984 N N . ILE B 1 536 ? -28.953 4.207 7.555 1 95 536 ILE B N 1
ATOM 8985 C CA . ILE B 1 536 ? -29.672 2.949 7.738 1 95 536 ILE B CA 1
ATOM 8986 C C . ILE B 1 536 ? -29.594 2.115 6.461 1 95 536 ILE B C 1
ATOM 8988 O O . ILE B 1 536 ? -29.438 0.895 6.52 1 95 536 ILE B O 1
ATOM 8992 N N . CYS B 1 537 ? -29.672 2.758 5.348 1 96.19 537 CYS B N 1
ATOM 8993 C CA . CYS B 1 537 ? -29.562 2.045 4.082 1 96.19 537 CYS B CA 1
ATOM 8994 C C . CYS B 1 537 ? -28.188 1.405 3.928 1 96.19 537 CYS B C 1
ATOM 8996 O O . CYS B 1 537 ? -28.062 0.31 3.377 1 96.19 537 CYS B O 1
ATOM 8998 N N . ASN B 1 538 ? -27.156 2.078 4.363 1 96.75 538 ASN B N 1
ATOM 8999 C CA . ASN B 1 538 ? -25.828 1.491 4.301 1 96.75 538 ASN B CA 1
ATOM 9000 C C . ASN B 1 538 ? -25.688 0.317 5.266 1 96.75 538 ASN B C 1
ATOM 9002 O O . ASN B 1 538 ? -24.969 -0.644 4.98 1 96.75 538 ASN B O 1
ATOM 9006 N N . LEU B 1 539 ? -26.344 0.359 6.387 1 94.56 539 LEU B N 1
ATOM 9007 C CA . LEU B 1 539 ? -26.375 -0.801 7.27 1 94.56 539 LEU B CA 1
ATOM 9008 C C . LEU B 1 539 ? -27.078 -1.977 6.602 1 94.56 539 LEU B C 1
ATOM 9010 O O . LEU B 1 539 ? -26.672 -3.125 6.758 1 94.56 539 LEU B O 1
ATOM 9014 N N . ALA B 1 540 ? -28.125 -1.665 5.875 1 95.19 540 ALA B N 1
ATOM 9015 C CA . ALA B 1 540 ? -28.828 -2.707 5.121 1 95.19 540 ALA B CA 1
ATOM 9016 C C . ALA B 1 540 ? -27.922 -3.295 4.043 1 95.19 540 ALA B C 1
ATOM 9018 O O . ALA B 1 540 ? -27.859 -4.516 3.871 1 95.19 540 ALA B O 1
ATOM 9019 N N . LEU B 1 541 ? -27.266 -2.436 3.348 1 95.62 541 LEU B N 1
ATOM 9020 C CA . LEU B 1 541 ? -26.328 -2.885 2.32 1 95.62 541 LEU B CA 1
ATOM 9021 C C . LEU B 1 541 ? -25.188 -3.697 2.934 1 95.62 541 LEU B C 1
ATOM 9023 O O . LEU B 1 541 ? -24.688 -4.637 2.312 1 95.62 541 LEU B O 1
ATOM 9027 N N . TRP B 1 542 ? -24.734 -3.316 4.113 1 94.44 542 TRP B N 1
ATOM 9028 C CA . TRP B 1 542 ? -23.719 -4.066 4.852 1 94.44 542 TRP B CA 1
ATOM 9029 C C . TRP B 1 542 ? -24.203 -5.484 5.141 1 94.44 542 TRP B C 1
ATOM 9031 O O . TRP B 1 542 ? -23.453 -6.449 4.965 1 94.44 542 TRP B O 1
ATOM 9041 N N . CYS B 1 543 ? -25.438 -5.66 5.488 1 91.75 543 CYS B N 1
ATOM 9042 C CA . CYS B 1 543 ? -26 -6.98 5.75 1 91.75 543 CYS B CA 1
ATOM 9043 C C . CYS B 1 543 ? -26.016 -7.828 4.484 1 91.75 543 CYS B C 1
ATOM 9045 O O . CYS B 1 543 ? -25.688 -9.016 4.523 1 91.75 543 CYS B O 1
ATOM 9047 N N . VAL B 1 544 ? -26.359 -7.207 3.434 1 92.81 544 VAL B N 1
ATOM 9048 C CA . VAL B 1 544 ? -26.391 -7.918 2.16 1 92.81 544 VAL B CA 1
ATOM 9049 C C . VAL B 1 544 ? -24.984 -8.336 1.764 1 92.81 544 VAL B C 1
ATOM 9051 O O . VAL B 1 544 ? -24.766 -9.461 1.312 1 92.81 544 VAL B O 1
ATOM 9054 N N . SER B 1 545 ? -23.984 -7.445 1.998 1 92.19 545 SER B N 1
ATOM 9055 C CA . SER B 1 545 ? -22.609 -7.691 1.577 1 92.19 545 SER B CA 1
ATOM 9056 C C . SER B 1 545 ? -21.953 -8.781 2.424 1 92.19 545 SER B C 1
ATOM 9058 O O . SER B 1 545 ? -20.969 -9.391 2.006 1 92.19 545 SER B O 1
ATOM 9060 N N . MET B 1 546 ? -22.484 -9.094 3.584 1 88.88 546 MET B N 1
ATOM 9061 C CA . MET B 1 546 ? -21.953 -10.148 4.449 1 88.88 546 MET B CA 1
ATOM 9062 C C . MET B 1 546 ? -22.109 -11.516 3.793 1 88.88 546 MET B C 1
ATOM 9064 O O . MET B 1 546 ? -21.375 -12.453 4.133 1 88.88 546 MET B O 1
ATOM 9068 N N . PHE B 1 547 ? -22.984 -11.594 2.791 1 87.12 547 PHE B N 1
ATOM 9069 C CA . PHE B 1 547 ? -23.234 -12.875 2.141 1 87.12 547 PHE B CA 1
ATOM 9070 C C . PHE B 1 547 ? -22.625 -12.898 0.745 1 87.12 547 PHE B C 1
ATOM 9072 O O . PHE B 1 547 ? -22.969 -13.758 -0.07 1 87.12 547 PHE B O 1
ATOM 9079 N N . GLU B 1 548 ? -21.75 -11.938 0.563 1 87.38 548 GLU B N 1
ATOM 9080 C CA . GLU B 1 548 ? -21.125 -11.828 -0.749 1 87.38 548 GLU B CA 1
ATOM 9081 C C . GLU B 1 548 ? -20.25 -13.039 -1.049 1 87.38 548 GLU B C 1
ATOM 9083 O O . GLU B 1 548 ? -20.188 -13.508 -2.188 1 87.38 548 GLU B O 1
ATOM 9088 N N . VAL B 1 549 ? -19.578 -13.578 -0.065 1 83.44 549 VAL B N 1
ATOM 9089 C CA . VAL B 1 549 ? -18.703 -14.727 -0.275 1 83.44 549 VAL B CA 1
ATOM 9090 C C . VAL B 1 549 ? -19.531 -15.938 -0.718 1 83.44 549 VAL B C 1
ATOM 9092 O O . VAL B 1 549 ? -19.141 -16.656 -1.642 1 83.44 549 VAL B O 1
ATOM 9095 N N . LYS B 1 550 ? -20.656 -16.125 -0.116 1 80.44 550 LYS B N 1
ATOM 9096 C CA . LYS B 1 550 ? -21.531 -17.25 -0.49 1 80.44 550 LYS B CA 1
ATOM 9097 C C . LYS B 1 550 ? -22.125 -17.031 -1.885 1 80.44 550 LYS B C 1
ATOM 9099 O O . LYS B 1 550 ? -22.188 -17.984 -2.678 1 80.44 550 LYS B O 1
ATOM 9104 N N . LYS B 1 551 ? -22.438 -15.844 -2.152 1 83.5 551 LYS B N 1
ATOM 9105 C CA . LYS B 1 551 ? -23 -15.492 -3.457 1 83.5 551 LYS B CA 1
ATOM 9106 C C . LYS B 1 551 ? -22 -15.797 -4.578 1 83.5 551 LYS B C 1
ATOM 9108 O O . LYS B 1 551 ? -22.375 -16.359 -5.613 1 83.5 551 LYS B O 1
ATOM 9113 N N . THR B 1 552 ? -20.781 -15.547 -4.371 1 83.19 552 THR B N 1
ATOM 9114 C CA . THR B 1 552 ? -19.766 -15.719 -5.41 1 83.19 552 THR B CA 1
ATOM 9115 C C . THR B 1 552 ? -19.406 -17.188 -5.574 1 83.19 552 THR B C 1
ATOM 9117 O O . THR B 1 552 ? -19 -17.625 -6.656 1 83.19 552 THR B O 1
ATOM 9120 N N . LYS B 1 553 ? -19.578 -17.969 -4.547 1 79.06 553 LYS B N 1
ATOM 9121 C CA . LYS B 1 553 ? -19.297 -19.391 -4.645 1 79.06 553 LYS B CA 1
ATOM 9122 C C . LYS B 1 553 ? -20.344 -20.109 -5.492 1 79.06 553 LYS B C 1
ATOM 9124 O O . LYS B 1 553 ? -20.047 -21.125 -6.117 1 79.06 553 LYS B O 1
ATOM 9129 N N . VAL B 1 554 ? -21.5 -19.469 -5.547 1 78.06 554 VAL B N 1
ATOM 9130 C CA . VAL B 1 554 ? -22.594 -20.078 -6.312 1 78.06 554 VAL B CA 1
ATOM 9131 C C . VAL B 1 554 ? -22.469 -19.688 -7.781 1 78.06 554 VAL B C 1
ATOM 9133 O O . VAL B 1 554 ? -22.875 -20.438 -8.672 1 78.06 554 VAL B O 1
ATOM 9136 N N . LEU B 1 555 ? -21.875 -18.484 -8.016 1 83.94 555 LEU B N 1
ATOM 9137 C CA . LEU B 1 555 ? -21.672 -18.016 -9.375 1 83.94 555 LEU B CA 1
ATOM 9138 C C . LEU B 1 555 ? -20.438 -18.656 -10 1 83.94 555 LEU B C 1
ATOM 9140 O O . LEU B 1 555 ? -19.312 -18.234 -9.742 1 83.94 555 LEU B O 1
ATOM 9144 N N . TRP B 1 556 ? -20.547 -19.547 -10.805 1 79.38 556 TRP B N 1
ATOM 9145 C CA . TRP B 1 556 ? -19.484 -20.406 -11.32 1 79.38 556 TRP B CA 1
ATOM 9146 C C . TRP B 1 556 ? -18.672 -19.672 -12.383 1 79.38 556 TRP B C 1
ATOM 9148 O O . TRP B 1 556 ? -17.531 -20.062 -12.672 1 79.38 556 TRP B O 1
ATOM 9158 N N . PHE B 1 557 ? -19.188 -18.578 -12.922 1 82.81 557 PHE B N 1
ATOM 9159 C CA . PHE B 1 557 ? -18.531 -18.062 -14.125 1 82.81 557 PHE B CA 1
ATOM 9160 C C . PHE B 1 557 ? -17.281 -17.266 -13.766 1 82.81 557 PHE B C 1
ATOM 9162 O O . PHE B 1 557 ? -16.359 -17.172 -14.57 1 82.81 557 PHE B O 1
ATOM 9169 N N . HIS B 1 558 ? -17.188 -16.75 -12.539 1 87.56 558 HIS B N 1
ATOM 9170 C CA . HIS B 1 558 ? -15.992 -16.016 -12.156 1 87.56 558 HIS B CA 1
ATOM 9171 C C . HIS B 1 558 ? -14.812 -16.969 -11.945 1 87.56 558 HIS B C 1
ATOM 9173 O O . HIS B 1 558 ? -13.703 -16.703 -12.406 1 87.56 558 HIS B O 1
ATOM 9179 N N . ASP B 1 559 ? -15.109 -18.078 -11.297 1 87.56 559 ASP B N 1
ATOM 9180 C CA . ASP B 1 559 ? -14.086 -19.094 -11.023 1 87.56 559 ASP B CA 1
ATOM 9181 C C . ASP B 1 559 ? -13.609 -19.766 -12.305 1 87.56 559 ASP B C 1
ATOM 9183 O O . ASP B 1 559 ? -12.453 -20.156 -12.414 1 87.56 559 ASP B O 1
ATOM 9187 N N . GLU B 1 560 ? -14.492 -19.922 -13.219 1 87 560 GLU B N 1
ATOM 9188 C CA . GLU B 1 560 ? -14.141 -20.531 -14.492 1 87 560 GLU B CA 1
ATOM 9189 C C . GLU B 1 560 ? -13.297 -19.578 -15.344 1 87 560 GLU B C 1
ATOM 9191 O O . GLU B 1 560 ? -12.406 -20.031 -16.078 1 87 560 GLU B O 1
ATOM 9196 N N . PHE B 1 561 ? -13.555 -18.328 -15.234 1 89.06 561 PHE B N 1
ATOM 9197 C CA . PHE B 1 561 ? -12.859 -17.344 -16.047 1 89.06 561 PHE B CA 1
ATOM 9198 C C . PHE B 1 561 ? -11.445 -17.125 -15.531 1 89.06 561 PHE B C 1
ATOM 9200 O O . PHE B 1 561 ? -10.484 -17.156 -16.312 1 89.06 561 PHE B O 1
ATOM 9207 N N . TYR B 1 562 ? -11.109 -16.953 -14.266 1 91.06 562 TYR B N 1
ATOM 9208 C CA . TYR B 1 562 ? -9.82 -16.594 -13.703 1 91.06 562 TYR B CA 1
ATOM 9209 C C . TYR B 1 562 ? -9.07 -17.828 -13.211 1 91.06 562 TYR B C 1
ATOM 9211 O O . TYR B 1 562 ? -7.848 -17.797 -13.047 1 91.06 562 TYR B O 1
ATOM 9219 N N . GLY B 1 563 ? -9.711 -18.875 -12.914 1 89.88 563 GLY B N 1
ATOM 9220 C CA . GLY B 1 563 ? -9.148 -20.016 -12.195 1 89.88 563 GLY B CA 1
ATOM 9221 C C . GLY B 1 563 ? -9.469 -20 -10.711 1 89.88 563 GLY B C 1
ATOM 9222 O O . GLY B 1 563 ? -9.688 -18.938 -10.133 1 89.88 563 GLY B O 1
ATOM 9223 N N . LYS B 1 564 ? -9.43 -21.094 -10.07 1 88.5 564 LYS B N 1
ATOM 9224 C CA . LYS B 1 564 ? -9.875 -21.25 -8.688 1 88.5 564 LYS B CA 1
ATOM 9225 C C . LYS B 1 564 ? -8.945 -20.516 -7.727 1 88.5 564 LYS B C 1
ATOM 9227 O O . LYS B 1 564 ? -9.406 -19.797 -6.832 1 88.5 564 LYS B O 1
ATOM 9232 N N . LEU B 1 565 ? -7.676 -20.656 -7.922 1 90 565 LEU B N 1
ATOM 9233 C CA . LEU B 1 565 ? -6.73 -20.031 -7 1 90 565 LEU B CA 1
ATOM 9234 C C . LEU B 1 565 ? -6.797 -18.516 -7.098 1 90 565 LEU B C 1
ATOM 9236 O O . LEU B 1 565 ? -6.898 -17.828 -6.078 1 90 565 LEU B O 1
ATOM 9240 N N . ALA B 1 566 ? -6.727 -18 -8.328 1 91.94 566 ALA B N 1
ATOM 9241 C CA . ALA B 1 566 ? -6.77 -16.547 -8.531 1 91.94 566 ALA B CA 1
ATOM 9242 C C . ALA B 1 566 ? -8.07 -15.961 -7.992 1 91.94 566 ALA B C 1
ATOM 9244 O O . ALA B 1 566 ? -8.062 -14.914 -7.348 1 91.94 566 ALA B O 1
ATOM 9245 N N . TRP B 1 567 ? -9.156 -16.562 -8.203 1 92.44 567 TRP B N 1
ATOM 9246 C CA . TRP B 1 567 ? -10.445 -16.062 -7.742 1 92.44 567 TRP B CA 1
ATOM 9247 C C . TRP B 1 567 ? -10.531 -16.094 -6.223 1 92.44 567 TRP B C 1
ATOM 9249 O O . TRP B 1 567 ? -11.078 -15.172 -5.609 1 92.44 567 TRP B O 1
ATOM 9259 N N . ASN B 1 568 ? -10 -17.156 -5.578 1 92 568 ASN B N 1
ATOM 9260 C CA . ASN B 1 568 ? -9.953 -17.203 -4.121 1 92 568 ASN B CA 1
ATOM 9261 C C . ASN B 1 568 ? -9.117 -16.062 -3.545 1 92 568 ASN B C 1
ATOM 9263 O O . ASN B 1 568 ? -9.484 -15.469 -2.531 1 92 568 ASN B O 1
ATOM 9267 N N . ILE B 1 569 ? -8.039 -15.773 -4.207 1 93.12 569 ILE B N 1
ATOM 9268 C CA . ILE B 1 569 ? -7.188 -14.68 -3.754 1 93.12 569 ILE B CA 1
ATOM 9269 C C . ILE B 1 569 ? -7.957 -13.359 -3.834 1 93.12 569 ILE B C 1
ATOM 9271 O O . ILE B 1 569 ? -7.953 -12.578 -2.883 1 93.12 569 ILE B O 1
ATOM 9275 N N . ILE B 1 570 ? -8.648 -13.156 -4.949 1 93.38 570 ILE B N 1
ATOM 9276 C CA . ILE B 1 570 ? -9.391 -11.922 -5.168 1 93.38 570 ILE B CA 1
ATOM 9277 C C . ILE B 1 570 ? -10.516 -11.805 -4.137 1 93.38 570 ILE B C 1
ATOM 9279 O O . ILE B 1 570 ? -10.68 -10.758 -3.5 1 93.38 570 ILE B O 1
ATOM 9283 N N . THR B 1 571 ? -11.25 -12.859 -3.879 1 92.75 571 THR B N 1
ATOM 9284 C CA . THR B 1 571 ? -12.414 -12.828 -2.994 1 92.75 571 THR B CA 1
ATOM 9285 C C . THR B 1 571 ? -11.984 -12.648 -1.543 1 92.75 571 THR B C 1
ATOM 9287 O O . THR B 1 571 ? -12.555 -11.836 -0.817 1 92.75 571 THR B O 1
ATOM 9290 N N . HIS B 1 572 ? -10.945 -13.328 -1.112 1 94.12 572 HIS B N 1
ATOM 9291 C CA . HIS B 1 572 ? -10.523 -13.25 0.282 1 94.12 572 HIS B CA 1
ATOM 9292 C C . HIS B 1 572 ? -9.867 -11.914 0.592 1 94.12 572 HIS B C 1
ATOM 9294 O O . HIS B 1 572 ? -9.953 -11.422 1.72 1 94.12 572 HIS B O 1
ATOM 9300 N N . HIS B 1 573 ? -9.32 -11.344 -0.432 1 93.19 573 HIS B N 1
ATOM 9301 C CA . HIS B 1 573 ? -8.656 -10.062 -0.248 1 93.19 573 HIS B CA 1
ATOM 9302 C C . HIS B 1 573 ? -9.648 -8.906 -0.342 1 93.19 573 HIS B C 1
ATOM 9304 O O . HIS B 1 573 ? -9.578 -7.957 0.439 1 93.19 573 HIS B O 1
ATOM 9310 N N . CYS B 1 574 ? -10.586 -9 -1.231 1 94.62 574 CYS B N 1
ATOM 9311 C CA . CYS B 1 574 ? -11.328 -7.801 -1.598 1 94.62 574 CYS B CA 1
ATOM 9312 C C . CYS B 1 574 ? -12.734 -7.824 -0.994 1 94.62 574 CYS B C 1
ATOM 9314 O O . CYS B 1 574 ? -13.312 -6.77 -0.729 1 94.62 574 CYS B O 1
ATOM 9316 N N . VAL B 1 575 ? -13.352 -8.945 -0.733 1 94.31 575 VAL B N 1
ATOM 9317 C CA . VAL B 1 575 ? -14.727 -9 -0.242 1 94.31 575 VAL B CA 1
ATOM 9318 C C . VAL B 1 575 ? -14.797 -8.414 1.165 1 94.31 575 VAL B C 1
ATOM 9320 O O . VAL B 1 575 ? -15.695 -7.625 1.472 1 94.31 575 VAL B O 1
ATOM 9323 N N . PRO B 1 576 ? -13.844 -8.688 2.061 1 94.12 576 PRO B N 1
ATOM 9324 C CA . PRO B 1 576 ? -13.891 -8.047 3.375 1 94.12 576 PRO B CA 1
ATOM 9325 C C . PRO B 1 576 ? -13.828 -6.52 3.285 1 94.12 576 PRO B C 1
ATOM 9327 O O . PRO B 1 576 ? -14.445 -5.824 4.094 1 94.12 576 PRO B O 1
ATOM 9330 N N . THR B 1 577 ? -13.086 -6.074 2.344 1 94.69 577 THR B N 1
ATOM 9331 C CA . THR B 1 577 ? -13 -4.625 2.186 1 94.69 577 THR B CA 1
ATOM 9332 C C . THR B 1 577 ? -14.32 -4.059 1.675 1 94.69 577 THR B C 1
ATOM 9334 O O . THR B 1 577 ? -14.703 -2.943 2.029 1 94.69 577 THR B O 1
ATOM 9337 N N . LEU B 1 578 ? -14.984 -4.812 0.833 1 95.31 578 LEU B N 1
ATOM 9338 C CA . LEU B 1 578 ? -16.297 -4.395 0.367 1 95.31 578 LEU B CA 1
ATOM 9339 C C . LEU B 1 578 ? -17.297 -4.332 1.524 1 95.31 578 LEU B C 1
ATOM 9341 O O . LEU B 1 578 ? -18.062 -3.371 1.642 1 95.31 578 LEU B O 1
ATOM 9345 N N . ILE B 1 579 ? -17.266 -5.32 2.391 1 95.5 579 ILE B N 1
ATOM 9346 C CA . ILE B 1 579 ? -18.109 -5.359 3.58 1 95.5 579 ILE B CA 1
ATOM 9347 C C . ILE B 1 579 ? -17.766 -4.188 4.496 1 95.5 579 ILE B C 1
ATOM 9349 O O . ILE B 1 579 ? -18.656 -3.48 4.973 1 95.5 579 ILE B O 1
ATOM 9353 N N . PHE B 1 580 ? -16.516 -3.998 4.625 1 95.56 580 PHE B N 1
ATOM 9354 C CA . PHE B 1 580 ? -16.062 -2.926 5.5 1 95.56 580 PHE B CA 1
ATOM 9355 C C . PHE B 1 580 ? -16.453 -1.563 4.938 1 95.56 580 PHE B C 1
ATOM 9357 O O . PHE B 1 580 ? -16.766 -0.643 5.691 1 95.56 580 PHE B O 1
ATOM 9364 N N . PHE B 1 581 ? -16.422 -1.384 3.615 1 96.62 581 PHE B N 1
ATOM 9365 C CA . PHE B 1 581 ? -16.781 -0.113 2.998 1 96.62 581 PHE B CA 1
ATOM 9366 C C . PHE B 1 581 ? -18.203 0.296 3.387 1 96.62 581 PHE B C 1
ATOM 9368 O O . PHE B 1 581 ? -18.438 1.446 3.762 1 96.62 581 PHE B O 1
ATOM 9375 N N . ARG B 1 582 ? -19.109 -0.579 3.332 1 96.31 582 ARG B N 1
ATOM 9376 C CA . ARG B 1 582 ? -20.516 -0.29 3.637 1 96.31 582 ARG B CA 1
ATOM 9377 C C . ARG B 1 582 ? -20.703 -0.004 5.121 1 96.31 582 ARG B C 1
ATOM 9379 O O . ARG B 1 582 ? -21.391 0.949 5.492 1 96.31 582 ARG B O 1
ATOM 9386 N N . PHE B 1 583 ? -20.078 -0.761 5.949 1 94.81 583 PHE B N 1
ATOM 9387 C CA . PHE B 1 583 ? -20.172 -0.534 7.387 1 94.81 583 PHE B CA 1
ATOM 9388 C C . PHE B 1 583 ? -19.562 0.814 7.758 1 94.81 583 PHE B C 1
ATOM 9390 O O . PHE B 1 583 ? -20.188 1.599 8.484 1 94.81 583 PHE B O 1
ATOM 9397 N N . HIS B 1 584 ? -18.375 0.953 7.246 1 94.19 584 HIS B N 1
ATOM 9398 C CA . HIS B 1 584 ? -17.656 2.164 7.617 1 94.19 584 HIS B CA 1
ATOM 9399 C C . HIS B 1 584 ? -18.312 3.404 7.027 1 94.19 584 HIS B C 1
ATOM 9401 O O . HIS B 1 584 ? -18.234 4.488 7.609 1 94.19 584 HIS B O 1
ATOM 9407 N N . SER B 1 585 ? -18.953 3.297 5.859 1 96.12 585 SER B N 1
ATOM 9408 C CA . SER B 1 585 ? -19.75 4.395 5.336 1 96.12 585 SER B CA 1
ATOM 9409 C C . SER B 1 585 ? -20.859 4.785 6.32 1 96.12 585 SER B C 1
ATOM 9411 O O . SER B 1 585 ? -21.125 5.973 6.52 1 96.12 585 SER B O 1
ATOM 9413 N N . ALA B 1 586 ? -21.5 3.811 6.934 1 95.19 586 ALA B N 1
ATOM 9414 C CA . ALA B 1 586 ? -22.531 4.09 7.938 1 95.19 586 ALA B CA 1
ATOM 9415 C C . ALA B 1 586 ? -21.938 4.824 9.133 1 95.19 586 ALA B C 1
ATOM 9417 O O . ALA B 1 586 ? -22.562 5.742 9.672 1 95.19 586 ALA B O 1
ATOM 9418 N N . ILE B 1 587 ? -20.75 4.48 9.5 1 94 587 ILE B N 1
ATOM 9419 C CA . ILE B 1 587 ? -20.078 5.121 10.625 1 94 587 ILE B CA 1
ATOM 9420 C C . ILE B 1 587 ? -19.734 6.566 10.266 1 94 587 ILE B C 1
ATOM 9422 O O . ILE B 1 587 ? -19.938 7.477 11.078 1 94 587 ILE B O 1
ATOM 9426 N N . CYS B 1 588 ? -19.203 6.711 9.117 1 94.12 588 CYS B N 1
ATOM 9427 C CA . CYS B 1 588 ? -18.875 8.062 8.68 1 94.12 588 CYS B CA 1
ATOM 9428 C C . CYS B 1 588 ? -20.125 8.93 8.586 1 94.12 588 CYS B C 1
ATOM 9430 O O . CYS B 1 588 ? -20.078 10.117 8.906 1 94.12 588 CYS B O 1
ATOM 9432 N N . LEU B 1 589 ? -21.234 8.375 8.117 1 95.12 589 LEU B N 1
ATOM 9433 C CA . LEU B 1 589 ? -22.484 9.109 8.047 1 95.12 589 LEU B CA 1
ATOM 9434 C C . LEU B 1 589 ? -22.984 9.469 9.445 1 95.12 589 LEU B C 1
ATOM 9436 O O . LEU B 1 589 ? -23.562 10.539 9.648 1 95.12 589 LEU B O 1
ATOM 9440 N N . SER B 1 590 ? -22.781 8.664 10.438 1 92.19 590 SER B N 1
ATOM 9441 C CA . SER B 1 590 ? -23.125 8.984 11.82 1 92.19 590 SER B CA 1
ATOM 9442 C C . SER B 1 590 ? -22.297 10.156 12.344 1 92.19 590 SER B C 1
ATOM 9444 O O . SER B 1 590 ? -22.797 10.984 13.102 1 92.19 590 SER B O 1
ATOM 9446 N N . LYS B 1 591 ? -21.078 10.125 11.938 1 90.81 591 LYS B N 1
ATOM 9447 C CA . LYS B 1 591 ? -20.219 11.242 12.328 1 90.81 591 LYS B CA 1
ATOM 9448 C C . LYS B 1 591 ? -20.703 12.555 11.703 1 90.81 591 LYS B C 1
ATOM 9450 O O . LYS B 1 591 ? -20.703 13.594 12.359 1 90.81 591 LYS B O 1
ATOM 9455 N N . ILE B 1 592 ? -21.031 12.445 10.445 1 91.38 592 ILE B N 1
ATOM 9456 C CA . ILE B 1 592 ? -21.609 13.617 9.781 1 91.38 592 ILE B CA 1
ATOM 9457 C C . ILE B 1 592 ? -22.875 14.055 10.508 1 91.38 592 ILE B C 1
ATOM 9459 O O . ILE B 1 592 ? -23.094 15.25 10.719 1 91.38 592 ILE B O 1
ATOM 9463 N N . TRP B 1 593 ? -23.75 13.156 10.859 1 89.56 593 TRP B N 1
ATOM 9464 C CA . TRP B 1 593 ? -25.016 13.406 11.547 1 89.56 593 TRP B CA 1
ATOM 9465 C C . TRP B 1 593 ? -24.781 14.164 12.852 1 89.56 593 TRP B C 1
ATOM 9467 O O . TRP B 1 593 ? -25.578 15.023 13.227 1 89.56 593 TRP B O 1
ATOM 9477 N N . TYR B 1 594 ? -23.625 14.008 13.414 1 84.88 594 TYR B N 1
ATOM 9478 C CA . TYR B 1 594 ? -23.344 14.633 14.703 1 84.88 594 TYR B CA 1
ATOM 9479 C C . TYR B 1 594 ? -22.578 15.938 14.516 1 84.88 594 TYR B C 1
ATOM 9481 O O . TYR B 1 594 ? -22.906 16.953 15.117 1 84.88 594 TYR B O 1
ATOM 9489 N N . ASN B 1 595 ? -21.594 15.93 13.664 1 84.69 595 ASN B N 1
ATOM 9490 C CA . ASN B 1 595 ? -20.625 17.031 13.586 1 84.69 595 ASN B CA 1
ATOM 9491 C C . ASN B 1 595 ? -21.094 18.109 12.617 1 84.69 595 ASN B C 1
ATOM 9493 O O . ASN B 1 595 ? -20.781 19.297 12.805 1 84.69 595 ASN B O 1
ATOM 9497 N N . ALA B 1 596 ? -21.703 17.766 11.633 1 86 596 ALA B N 1
ATOM 9498 C CA . ALA B 1 596 ? -22 18.703 10.555 1 86 596 ALA B CA 1
ATOM 9499 C C . ALA B 1 596 ? -22.953 19.797 11.023 1 86 596 ALA B C 1
ATOM 9501 O O . ALA B 1 596 ? -22.984 20.891 10.445 1 86 596 ALA B O 1
ATOM 9502 N N . TYR B 1 597 ? -23.703 19.641 12.055 1 85 597 TYR B N 1
ATOM 9503 C CA . TYR B 1 597 ? -24.734 20.594 12.43 1 85 597 TYR B CA 1
ATOM 9504 C C . TYR B 1 597 ? -24.375 21.297 13.734 1 85 597 TYR B C 1
ATOM 9506 O O . TYR B 1 597 ? -25.25 21.844 14.422 1 85 597 TYR B O 1
ATOM 9514 N N . GLN B 1 598 ? -23.141 21.188 14.031 1 81.06 598 GLN B N 1
ATOM 9515 C CA . GLN B 1 598 ? -22.578 21.938 15.148 1 81.06 598 GLN B CA 1
ATOM 9516 C C . GLN B 1 598 ? -21.703 23.094 14.648 1 81.06 598 GLN B C 1
ATOM 9518 O O . GLN B 1 598 ? -21.094 23 13.578 1 81.06 598 GLN B O 1
ATOM 9523 N N . LYS B 1 599 ? -21.859 24.266 15.312 1 70.06 599 LYS B N 1
ATOM 9524 C CA . LYS B 1 599 ? -21.062 25.438 14.914 1 70.06 599 LYS B CA 1
ATOM 9525 C C . LYS B 1 599 ? -19.594 25.234 15.211 1 70.06 599 LYS B C 1
ATOM 9527 O O . LYS B 1 599 ? -19.234 24.5 16.141 1 70.06 599 LYS B O 1
ATOM 9532 N N . GLU B 1 600 ? -18.875 25.781 14.148 1 63.91 600 GLU B N 1
ATOM 9533 C CA . GLU B 1 600 ? -17.453 25.797 14.414 1 63.91 600 GLU B CA 1
ATOM 9534 C C . GLU B 1 600 ? -17.125 26.5 15.734 1 63.91 600 GLU B C 1
ATOM 9536 O O . GLU B 1 600 ? -17.609 27.609 15.984 1 63.91 600 GLU B O 1
ATOM 9541 N N . LYS B 1 601 ? -17.078 25.891 16.797 1 47.34 601 LYS B N 1
ATOM 9542 C CA . LYS B 1 601 ? -16.766 26.594 18.047 1 47.34 601 LYS B CA 1
ATOM 9543 C C . LYS B 1 601 ? -15.586 27.531 17.859 1 47.34 601 LYS B C 1
ATOM 9545 O O . LYS B 1 601 ? -14.57 27.156 17.266 1 47.34 601 LYS B O 1
ATOM 9550 N N . ALA B 1 602 ? -15.867 28.812 17.797 1 38.66 602 ALA B N 1
ATOM 9551 C CA . ALA B 1 602 ? -14.898 29.906 17.766 1 38.66 602 ALA B CA 1
ATOM 9552 C C . ALA B 1 602 ? -13.648 29.547 18.578 1 38.66 602 ALA B C 1
ATOM 9554 O O . ALA B 1 602 ? -13.75 29.109 19.734 1 38.66 602 ALA B O 1
ATOM 9555 N N . SER B 1 603 ? -12.578 29.109 17.875 1 34.75 603 SER B N 1
ATOM 9556 C CA . SER B 1 603 ? -11.352 29.188 18.641 1 34.75 603 SER B CA 1
ATOM 9557 C C . SER B 1 603 ? -11.203 30.562 19.297 1 34.75 603 SER B C 1
ATOM 9559 O O . SER B 1 603 ? -11.477 31.594 18.656 1 34.75 603 SER B O 1
#

Solvent-accessible surface area (backbone atoms only — not comparable to full-atom values): 65786 Å² total; per-residue (Å²): 137,81,84,70,82,85,77,86,67,84,73,75,77,75,79,74,75,82,76,79,81,80,77,81,81,71,66,67,67,60,55,58,56,49,54,53,50,49,50,51,51,50,49,49,51,48,48,50,49,46,55,50,47,54,49,52,35,48,52,50,25,50,50,52,32,41,48,34,49,43,37,39,50,52,49,58,62,57,64,43,82,74,54,83,85,59,61,51,59,55,51,50,42,53,48,35,54,52,43,41,51,42,54,50,45,44,58,60,61,65,45,55,84,53,77,78,78,75,63,85,82,58,74,80,55,81,49,53,68,48,70,78,77,71,82,73,66,76,64,63,78,59,74,70,74,74,75,73,75,76,71,77,75,76,76,83,82,77,83,78,85,71,80,74,80,78,69,79,69,74,73,74,68,74,68,74,74,65,55,62,59,57,51,56,56,92,58,29,60,37,75,57,39,61,59,62,62,63,64,54,48,52,48,38,51,54,22,42,51,34,28,38,49,46,29,51,33,52,49,47,37,63,77,71,38,79,42,45,59,43,71,38,63,74,63,51,49,54,42,33,50,42,48,33,49,34,53,52,52,49,51,52,49,52,65,72,52,48,20,44,23,40,42,41,67,54,68,62,49,50,41,43,45,34,48,46,30,26,44,24,51,24,50,35,50,34,50,37,48,52,54,32,43,52,52,42,51,44,51,50,48,64,69,62,60,62,72,56,74,96,63,85,59,49,71,75,58,84,46,72,38,66,72,44,35,73,65,21,52,42,23,38,36,45,23,24,52,50,50,27,48,52,44,51,57,44,57,70,32,48,67,54,50,44,47,37,81,50,78,67,66,71,73,52,64,77,68,46,67,80,64,67,65,60,81,66,51,70,66,27,45,69,14,42,56,54,15,48,50,53,33,51,51,49,52,51,50,55,49,49,24,50,44,25,39,70,73,66,60,35,55,68,60,17,51,49,48,52,44,51,51,50,42,52,50,44,52,54,47,44,53,42,50,56,56,27,46,67,39,45,66,74,43,36,77,50,79,90,56,70,85,39,68,67,53,51,54,47,51,55,16,46,52,28,31,50,44,45,47,51,47,53,46,54,44,49,66,70,50,51,84,55,83,44,70,66,55,53,50,47,47,53,38,45,55,47,46,57,51,40,55,51,54,48,49,55,51,50,63,51,41,66,25,27,24,15,78,47,72,64,43,40,70,65,35,62,37,41,18,43,42,39,20,48,24,37,44,25,49,37,50,23,60,57,42,57,46,44,60,62,54,52,69,69,45,57,61,54,39,68,59,54,32,63,61,56,38,39,49,48,48,54,60,15,47,38,24,39,29,41,33,28,44,50,46,23,41,52,36,51,48,30,68,59,48,28,41,34,62,70,73,80,106,137,83,78,74,81,76,78,82,77,80,75,77,79,75,81,77,73,82,78,78,81,79,77,80,80,71,66,69,64,60,56,60,55,49,55,53,49,49,48,50,50,51,50,50,52,48,47,50,49,48,55,51,45,52,48,52,34,48,52,50,26,50,51,52,32,40,49,34,48,44,38,40,50,53,49,57,61,58,64,45,82,72,54,83,84,59,61,51,59,54,50,48,43,52,48,36,53,51,43,42,51,40,56,50,45,43,58,60,61,64,44,54,83,53,77,77,78,76,64,84,81,60,75,78,55,81,46,53,69,47,69,76,77,71,82,72,67,77,67,63,77,66,77,71,76,74,75,73,75,74,72,75,75,74,79,84,84,77,82,78,84,69,78,73,78,76,71,78,67,74,72,73,68,75,67,74,72,63,48,62,57,58,49,57,56,91,58,29,59,35,74,57,39,61,58,61,61,64,63,54,49,52,48,39,51,54,22,41,51,34,28,37,48,44,29,51,33,53,50,46,39,62,74,71,39,78,43,44,60,40,71,39,63,76,64,50,48,54,41,34,51,42,48,34,50,35,54,52,52,48,52,51,49,52,66,73,51,48,20,46,24,39,41,42,67,55,67,61,50,50,41,42,46,33,47,45,30,26,44,24,52,24,50,36,51,33,50,35,48,52,52,30,43,52,52,42,50,43,50,49,49,63,69,63,62,64,72,55,74,96,63,84,59,49,70,74,60,84,45,71,36,65,72,45,36,73,66,21,53,42,23,38,34,45,22,24,52,51,50,28,50,51,44,50,55,42,55,71,30,47,66,55,48,45,47,36,81,48,80,62,66,71,74,54,64,76,67,47,68,80,66,66,66,60,81,66,52,70,66,28,43,68,14,43,55,55,14,48,50,52,33,51,52,48,52,51,49,54,50,49,27,49,45,25,41,70,74,67,61,37,54,69,62,18,50,48,50,50,44,48,51,50,42,52,50,43,51,54,48,44,52,44,50,57,56,27,46,67,40,45,68,74,44,37,77,50,79,89,56,70,87,39,68,68,53,51,55,46,50,53,16,46,54,28,32,49,45,44,47,51,47,53,47,54,45,50,65,71,50,51,86,56,84,42,70,67,55,53,49,48,49,51,36,45,54,48,46,56,52,39,53,51,55,48,48,54,51,50,62,53,41,66,24,27,24,16,76,48,70,64,44,40,69,65,36,63,37,41,18,42,41,40,20,48,24,37,44,24,48,38,51,24,58,57,41,58,44,44,62,61,52,52,70,70,45,58,62,52,38,68,57,55,31,63,61,57,40,39,47,49,48,54,60,14,47,38,23,39,29,40,32,30,45,49,49,24,41,51,35,52,48,29,69,59,48,27,41,36,61,69,71,81,116

Radius of gyration: 38.03 Å; Cα contacts (8 Å, |Δi|>4): 1321; chains: 2; bounding box: 85×160×141 Å

pLDDT: mean 75.28, std 24.91, range [19.16, 98.12]

Secondary structure (DSSP, 8-state):
--------------------------TTHHHHHHHHHHHHHHHHHHHHHHHHHHHHHHHHHHHHHHHHHHHHHHHHHH-BTTB---HHHHHHHHHHHHHHHHHHHIIIIISTT------TT------EEE-SSS----------------------------------------------EE---TT-EEE-S-PPPHHHHHHHHHHHHHHHHHHHHHHHHHHH-TTHHHHS-THHHHHHHHHHHHHHHHHHHHHH-TTEEE-SSHHHHHHHHHHHHHHHHHHHHHHHHHHHHHHHHHHHHHHHT---SSS--TTSS--HHHHHHHHHHHHHHHHHHHHHHHHHHHHHTTT-EEEEE---SGGGSS---S-------GGGHHHHHHHHHHHHHHHHHHHHHHIIIIIS--HHHHHHHHHHHHHHHHHHHHHHHHHHHHHHTTSEEPGGGTT-HHHHHHHHHHHHHHHHHHHHHHHHHHHTTS--HHHHHHHHHHHHHHHHHHHHHHHHHHHTTEEB-SHHHHHH-TTHHHHHHHHHHHHHHHHHHTTHHHHHHH-HHHHHHH-HHHHHHHHHHHHHHHHHHHHHHHHHHHHHHHHTTSB----/--------------------------THHHHHHHHHHHHHHHHHHHHHHHHHHHHHHHHHHHHHHHHHHHHHHHHHHH-BTTB---HHHHHHHHHHHHHHHHHHHIIIIISTT------TT------EEE-SSS----------------------------------------------EE---TT-EEE-S-PPPHHHHHHHHHHHHHHHHHHHHHHHHHHH-TTHHHHS-THHHHHHHHHHHHHHHHHHHHHH-TTEEE-SSHHHHHHHHHHHHHHHHHHHHHHHHHHHHHHHHHHHHHHHT---SSS--TTSS--HHHHHHHHHHHHHHHHHHHHHHHHHHHHHTTT-EEEEE---SGGGSS---S-------GGGHHHHHHHHHHHHHHHHHHHHHHIIIIIS--HHHHHHHHHHHHHHHHHHHHHHHHHHHHHHTTSEEPGGGTT-HHHHHHHHHHHHHHHHHHHHHHHHHHHTTS--HHHHHHHHHHHHHHHHHHHHHHHHHHHTTEEB-SHHHHHH-TTHHHHHHHHHHHHHHHHHHTTHHHHHHH-HHHHHHH-HHHHHHHHHHHHHHHHHHHHHHHHHHHHHHHHTTSB----

InterPro domains:
  IPR004878 Otopetrin [PF03189] (199-295)
  IPR004878 Otopetrin [PF03189] (319-583)
  IPR004878 Otopetrin [PTHR21522] (50-598)

Sequence (1206 aa):
MEEGDDVQNVLTEEETLPVEASTPKKKKEKRGDYLLYTGVIISKLFFFRSALIKLVCGVYALIIIVLGLVFAIATSLTAEERVHKYYLEVFLVYLYVLSLGIVIYFQLFLLSGVKVKTNYFEPNIRVTVKQDGSANVHKSPTASPYPGRITENNHEDKPSLTEDVERNGDQLSVGSYHSHFEMPPVGGVAHVGEGINFYLRLGALAFAFGSVTLDGLNIATYFETQMTETCESQIFILVYALHLLFTFVQTFFLFKNHKLVIDKSKPIVRFGMMHLMATNICVVIVTIITETAEDYRFDSFAALNITSGLVKSCYEEVTLARSASPYLFPCTIIYSIIAAGIIYRLYQYIGKRIKQRWPSHTSLTSSVPAGATSIDCEKANKGLFLGMLIAVVTLIAIATFFVFESRIKDTSTAIKILFTTEIVLMVITSIGIIWGYVRLAKLKFLQNMFFSVDSVLLLVALSGSFIYLFFTLISVCSITQSFDSVVIINLVTIILSVCQITVQTVFILDGLCRCSKNDDQCAAKPGRAVVTFLLICNLALWCVSMFEVKKTKVLWFHDEFYGKLAWNIITHHCVPTLIFFRFHSAICLSKIWYNAYQKEKASMEEGDDVQNVLTEEETLPVEASTPKKKKEKRGDYLLYTGVIISKLFFFRSALIKLVCGVYALIIIVLGLVFAIATSLTAEERVHKYYLEVFLVYLYVLSLGIVIYFQLFLLSGVKVKTNYFEPNIRVTVKQDGSANVHKSPTASPYPGRITENNHEDKPSLTEDVERNGDQLSVGSYHSHFEMPPVGGVAHVGEGINFYLRLGALAFAFGSVTLDGLNIATYFETQMTETCESQIFILVYALHLLFTFVQTFFLFKNHKLVIDKSKPIVRFGMMHLMATNICVVIVTIITETAEDYRFDSFAALNITSGLVKSCYEEVTLARSASPYLFPCTIIYSIIAAGIIYRLYQYIGKRIKQRWPSHTSLTSSVPAGATSIDCEKANKGLFLGMLIAVVTLIAIATFFVFESRIKDTSTAIKILFTTEIVLMVITSIGIIWGYVRLAKLKFLQNMFFSVDSVLLLVALSGSFIYLFFTLISVCSITQSFDSVVIINLVTIILSVCQITVQTVFILDGLCRCSKNDDQCAAKPGRAVVTFLLICNLALWCVSMFEVKKTKVLWFHDEFYGKLAWNIITHHCVPTLIFFRFHSAICLSKIWYNAYQKEKAS

Organism: Mytilus edulis (NCBI:txid6550)